Protein 1T5O (pdb70)

B-factor: mean 31.7, std 12.96, range [11.71, 100.0]

Sequence (1360 aa):
SLRSIFWDDGLKLIDQTKLPEKLEVIECRNVEELADAIKKLAVRGAPALEAAGAYGIALAAREREFADVDELKEHLKKAADFLASTRPTAVNLFVGIERALNAALKGESVEEVKELALREAEKLAEEDVERNRKMGEYGAELLEDGDVVLTYCNAGRLATVDWGTALGVVRSAVEQGKEIRVIACETRPLNQGSRLTCWELMEDGIDVTLITDSMVGIVMQKGMVDKVIVGADRIVRDAVFNKIGTYTVSVVAKHHNIPFYVAAPKATFDWERTAKDVVIEERPREELIFCGKRQIAPLNVKVYNPAFDPTPLENVTALITEYGVIYPPYEVNVPKVLKFSLRSIFWDDGLKLIDQTKLPEKLEVIECRNVEELADAIKKLAVRGAPALEAAGAYGIALAAREREFADVDELKEHLKKAADFLASTRPTAVNLFVGIERALNAALKGESVEEVKELALREAEKLAEEDVERNRKMGEYGAELLEDGDVVLTYCNAGRLATVDWGTALGVVRSAVEQGKEIRVIACETRPLNQGSRLTCWELMEDGIDVTLITDSMVGIVMQKGMVDKVIVGADRIVRDAVFNKIGTYTVSVVAKHHNIPFYVAAPKATFDWERTAKDVVIEERPREELIFCGKRQIAPLNVKVYNPAFDPTPLENVTALITEYGVIYPPYEVNVPKVLKFSLRSIFWDDGLKLIDQTKLPEKLEVIECRNVEELADAIKKLAVRGAPALEAAGAYGIALAAREREFADVDELKEHLKKAADFLASTRPTAVNLFVGIERALNAALKGESVEEVKELALREAEKLAEEDVERNRKMGEYGAELLEDGDVVLTYCNAGRLATVDWGTALGVVRSAVEQGKEIRVIACETRPLNQGSRLTCWELMEDGIDVTLITDSMVGIVMQKGMVDKVIVGADRIVRDAVFNKIGTYTVSVVAKHHNIPFYVAAPKATFDWERTAKDVVIEERPREELIFCGKRQIAPLNVKVYNPAFDPTPLENVTALITEYGVIYPPYEVNVPKVLKFSLRSIFWDDGLKLIDQTKLPEKLEVIECRNVEELADAIKKLAVRGAPALEAAGAYGIALAAREREFADVDELKEHLKKAADFLASTRPTAVNLFVGIERALNAALKGESVEEVKELALREAEKLAEEDVERNRKMGEYGAELLEDGDVVLTYCNAGRLATVDWGTALGVVRSAVEQGKEIRVIACETRPLNQGSRLTCWELMEDGIDVTLITDSMVGIVMQKGMVDKVIVGADRIVRDAVFNKIGTYTVSVVAKHHNIPFYVAAPKATFDWERTAKDVVIEERPREELIFCGKRQIAPLNVKVYNPAFDPTPLENVTALITEYGVIYPPYEVNVPKVLKF

InterPro domains:
  IPR000649 Initiation factor 2B-related [PF01008] (42-327)
  IPR005251 Methylthioribose-1-phosphate isomerase [MF_01678] (1-336)
  IPR005251 Methylthioribose-1-phosphate isomerase [TIGR00512] (5-326)
  IPR011559 Initiation factor 2B alpha/beta/delta [TIGR00524] (27-327)
  IPR027363 Methylthioribose-1-phosphate isomerase, N-terminal [G3DSA:1.20.120.420] (1-140)
  IPR037171 NagB/RpiA transferase-like [SSF100950] (5-331)
  IPR042529 Initiation factor 2B-like, C-terminal [G3DSA:3.40.50.10470] (141-339)

Foldseek 3Di:
DAFQWDDDPAIKGFQLVCFDVDTDIDGDQALVSLLVSVVVPRAAALQSLLLSLLSNLLNQLVSDDDPDDVVSLVSLVVSLVVSCVSDVPNPSNNNSNVQLSVQLNPDDGSVSSNVRSRVSSNVSLVVQAVFQLLLLLQLLVVDAAPAEEEEEAAQASRNHRHCGFQNVVVVNNVVVVRQYAYEYALQPLVRNRPGPVVRVCVVVPHHYHYDHLVCLQVCLVVVVHQAYEYEAQAAELFWTKDFASLQVSLVSCVVSVHAYEYTYAPVRYPHVDDPVVDDWDFDDPVSVQADPNRGDDDPPDDDGGTGIDIHTCVSHQWYRYSLHIFGPPCVPTVCVSSVD/DAFQWDDDPATKGWQLVCFPVDTDIDGDQALVSLLVSVLVPRAAALQSLLLSLLVNLLNQLVNDDDPFPVVSLVSLVVSLVVSCVSPVVNVSNNNSNVQLSVQLVVAPTSVSSSVRSVVSSVVSLVVQVLFQLLLLQQLLVVDAAPAEEEEEQDQASRNHRHCGWQNVVVVNNVVVVGQYAYEFALQPLVRSGPGPVVRVCVVVVHHYHYDHLVCLQVCLVVPVHQAYEYEAQAAELWWTKDFASLQVNLVNCVVSVHAYEYTYEPVRYDHVDDPVVDDWDFDDPVSVQDDPNHGDDPPPDDDGGTGIDIHTCVSHQWYRTSLHIFGPPCVPGVCVSNVD/DAFQWDADPATKGWQLVCFDVDTDIDGDQALVSLLVSVLVPRAAALQSLLLSLLSSLLSQLPSDDDPFPVVSLVSSVVSLVVSCVSPVPSVSNNNSNVQLSVQLVVAPGSVSSNVSSVVSSVVSLVVQVLFLLLLLQQLLVVDAAPFEEEEEADQASNNHRHLGWQNVVVVNNVVVVGQYAYEYALAPLVRNRPGPVVRVCVVVVHHYHYDHLVCLQVCLVVVVHQAYEYEAQAAEPWWGKDFASLQVSLVSCVVSVHAHEYTYELVRYDHVDDPVPDDFDFDDPVSVQDDPNHGPHPPPDDDGGTGIDIHTCVSHQWYRGSLHIFGPPCVPGVCVSSVD/DAFQWDDDVATWHFQLVCFPVDTDIDGDQALVVLLVSVLVVRAAALQSLLLSLLVSLLSQLVRDDDPDDVVSLVSSVVSNVVSCVSPVPNPSNNNSNVQLSVQLNVAPDSVSSSVRSRVSSVVSLVVQVLFQLLLLLQLLVVDAAPAEEEEEQDQASRNHRGCGWQNVVVVNNVVVVGQYAYEFALQPLVRNRPGPVVRVCVVVVHHYHYDHLVCLQVCLVVPVHQAYEYEAQAAELFWGKDFASLQVSLVNCVVSVHAYEYTYEPVRYPHVDDPVVDDFDFDDPVSVQDDPNDGDDPPPDDDGGTGIDIHTCVSHQWYRGSLHIFGPPCVPGVCVSSVD

CATH classification: 1.20.120.420 (+1 more: 3.40.50.10470)

Structure (mmCIF, N/CA/C/O backbone):
data_1T5O
#
_entry.id   1T5O
#
_cell.length_a   105.575
_cell.length_b   110.202
_cell.length_c   141.498
_cell.angle_alpha   90.00
_cell.angle_beta   90.00
_cell.angle_gamma   90.00
#
_symmetry.space_group_name_H-M   'P 21 21 21'
#
loop_
_entity.id
_entity.type
_entity.pdbx_description
1 polymer 'Translation initiation factor eIF2B, subunit delta'
2 water water
#
loop_
_atom_site.group_PDB
_atom_site.id
_atom_site.type_symbol
_atom_site.label_atom_id
_atom_site.label_alt_id
_atom_site.label_comp_id
_atom_site.label_asym_id
_atom_site.label_entity_id
_atom_site.label_seq_id
_atom_site.pdbx_PDB_ins_code
_atom_site.Cartn_x
_atom_site.Cartn_y
_atom_site.Cartn_z
_atom_site.occupancy
_atom_site.B_iso_or_equiv
_atom_site.auth_seq_id
_atom_site.auth_comp_id
_atom_site.auth_asym_id
_atom_site.auth_atom_id
_atom_site.pdbx_PDB_model_num
ATOM 1 N N . SER A 1 2 ? -4.188 38.341 1.641 1.00 40.79 2 SER A N 1
ATOM 2 C CA . SER A 1 2 ? -4.864 39.048 2.775 1.00 39.53 2 SER A CA 1
ATOM 3 C C . SER A 1 2 ? -5.609 40.307 2.308 1.00 39.19 2 SER A C 1
ATOM 4 O O . SER A 1 2 ? -5.461 40.757 1.174 1.00 39.69 2 SER A O 1
ATOM 7 N N . LEU A 1 3 ? -6.418 40.859 3.200 1.00 37.42 3 LEU A N 1
ATOM 8 C CA . LEU A 1 3 ? -7.202 42.046 2.915 1.00 36.79 3 LEU A CA 1
ATOM 9 C C . LEU A 1 3 ? -6.461 43.358 3.243 1.00 35.55 3 LEU A C 1
ATOM 10 O O . LEU A 1 3 ? -5.590 43.379 4.104 1.00 33.99 3 LEU A O 1
ATOM 15 N N . ARG A 1 4 ? -6.797 44.440 2.542 1.00 32.74 4 ARG A N 1
ATOM 16 C CA . ARG A 1 4 ? -6.204 45.738 2.857 1.00 32.22 4 ARG A CA 1
ATOM 17 C C . ARG A 1 4 ? -7.050 46.147 4.068 1.00 30.70 4 ARG A C 1
ATOM 18 O O . ARG A 1 4 ? -8.172 45.664 4.218 1.00 29.92 4 ARG A O 1
ATOM 26 N N . SER A 1 5 ? -6.538 47.026 4.919 1.00 28.85 5 SER A N 1
ATOM 27 C CA . SER A 1 5 ? -7.283 47.405 6.128 1.00 29.23 5 SER A CA 1
ATOM 28 C C . SER A 1 5 ? -8.522 48.255 5.840 1.00 27.91 5 SER A C 1
ATOM 29 O O . SER A 1 5 ? -9.448 48.314 6.645 1.00 25.60 5 SER A O 1
ATOM 32 N N . ILE A 1 6 ? -8.516 48.928 4.694 1.00 29.24 6 ILE A N 1
ATOM 33 C CA . ILE A 1 6 ? -9.635 49.763 4.272 1.00 29.44 6 ILE A CA 1
ATOM 34 C C . ILE A 1 6 ? -9.531 49.824 2.748 1.00 32.16 6 ILE A C 1
ATOM 35 O O . ILE A 1 6 ? -8.435 50.024 2.198 1.00 30.76 6 ILE A O 1
ATOM 40 N N . PHE A 1 7 ? -10.658 49.615 2.064 1.00 31.77 7 PHE A N 1
ATOM 41 C CA . PHE A 1 7 ? -10.659 49.616 0.606 1.00 33.10 7 PHE A CA 1
ATOM 42 C C . PHE A 1 7 ? -12.046 49.869 -0.009 1.00 33.81 7 PHE A C 1
ATOM 43 O O . PHE A 1 7 ? -13.047 50.003 0.693 1.00 32.79 7 PHE A O 1
ATOM 51 N N . TRP A 1 8 ? -12.092 49.941 -1.333 1.00 35.46 8 TRP A N 1
ATOM 52 C CA . TRP A 1 8 ? -13.355 50.156 -2.027 1.00 37.82 8 TRP A CA 1
ATOM 53 C C . TRP A 1 8 ? -13.695 48.918 -2.841 1.00 38.99 8 TRP A C 1
ATOM 54 O O . TRP A 1 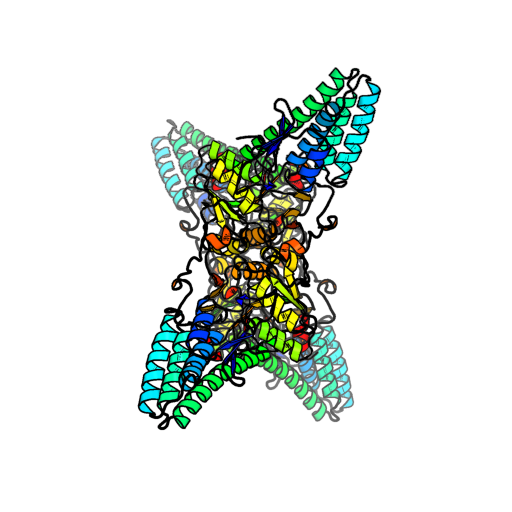8 ? -12.895 48.443 -3.643 1.00 39.25 8 TRP A O 1
ATOM 65 N N . ASP A 1 9 ? -14.882 48.392 -2.605 1.00 41.97 9 ASP A N 1
ATOM 66 C CA . ASP A 1 9 ? -15.366 47.201 -3.288 1.00 45.42 9 ASP A CA 1
ATOM 67 C C . ASP A 1 9 ? -16.869 47.363 -3.206 1.00 45.84 9 ASP A C 1
ATOM 68 O O . ASP A 1 9 ? -17.512 46.842 -2.289 1.00 45.25 9 ASP A O 1
ATOM 73 N N . ASP A 1 10 ? -17.416 48.104 -4.162 1.00 46.48 10 ASP A N 1
ATOM 74 C CA . ASP A 1 10 ? -18.845 48.396 -4.188 1.00 47.36 10 ASP A CA 1
ATOM 75 C C . ASP A 1 10 ? -19.172 49.079 -2.871 1.00 46.46 10 ASP A C 1
ATOM 76 O O . ASP A 1 10 ? -20.120 48.714 -2.179 1.00 47.08 10 ASP A O 1
ATOM 81 N N . GLY A 1 11 ? -18.358 50.071 -2.521 1.00 45.25 11 GLY A N 1
ATOM 82 C CA . GLY A 1 11 ? -18.571 50.786 -1.284 1.00 43.04 11 GLY A CA 1
ATOM 83 C C . GLY A 1 11 ? -17.357 50.695 -0.389 1.00 41.76 11 GLY A C 1
ATOM 84 O O . GLY A 1 11 ? -16.490 49.839 -0.591 1.00 39.81 11 GLY A O 1
ATOM 85 N N . LEU A 1 12 ? -17.309 51.578 0.606 1.00 39.72 12 LEU A N 1
ATOM 86 C CA . LEU A 1 12 ? -16.197 51.630 1.548 1.00 39.97 12 LEU A CA 1
ATOM 87 C C . LEU A 1 12 ? -16.192 50.446 2.510 1.00 38.31 12 LEU A C 1
ATOM 88 O O . LEU A 1 12 ? -17.125 50.275 3.298 1.00 38.28 12 LEU A O 1
ATOM 93 N N . LYS A 1 13 ? -15.141 49.641 2.455 1.00 37.41 13 LYS A N 1
ATOM 94 C CA . LYS A 1 13 ? -15.025 48.490 3.349 1.00 38.31 13 LYS A CA 1
ATOM 95 C C . LYS A 1 13 ? -13.811 48.673 4.268 1.00 37.78 13 LYS A C 1
ATOM 96 O O . LYS A 1 13 ? -12.773 49.178 3.824 1.00 36.13 13 LYS A O 1
ATOM 102 N N . LEU A 1 14 ? -13.952 48.273 5.537 1.00 37.43 14 LEU A N 1
ATOM 103 C CA . LEU A 1 14 ? -12.868 48.357 6.531 1.00 38.31 14 LEU A CA 1
ATOM 104 C C . LEU A 1 14 ? -12.824 47.091 7.368 1.00 36.98 14 LEU A C 1
ATOM 105 O O . LEU A 1 14 ? -13.861 46.489 7.660 1.00 36.82 14 LEU A O 1
ATOM 110 N N . ILE A 1 15 ? -11.624 46.711 7.784 1.00 34.65 15 ILE A N 1
ATOM 111 C CA . ILE A 1 15 ? -11.470 45.574 8.673 1.00 33.55 15 ILE A CA 1
ATOM 112 C C . ILE A 1 15 ? -11.862 46.199 10.013 1.00 32.44 15 ILE A C 1
ATOM 113 O O . ILE A 1 15 ? -11.334 47.251 10.385 1.00 31.79 15 ILE A O 1
ATOM 118 N N . ASP A 1 16 ? -12.780 45.570 10.735 1.00 33.44 16 ASP A N 1
ATOM 119 C CA . ASP A 1 16 ? -13.223 46.109 12.029 1.00 33.58 16 ASP A CA 1
ATOM 120 C C . ASP A 1 16 ? -12.214 45.697 13.109 1.00 32.73 16 ASP A C 1
ATOM 121 O O . ASP A 1 16 ? -12.370 44.659 13.753 1.00 31.58 16 ASP A O 1
ATOM 126 N N . GLN A 1 17 ? -11.198 46.527 13.323 1.00 31.04 17 GLN A N 1
ATOM 127 C CA . GLN A 1 17 ? -10.158 46.213 14.295 1.00 30.80 17 GLN A CA 1
ATOM 128 C C . GLN A 1 17 ? -10.633 46.039 15.731 1.00 28.93 17 GLN A C 1
ATOM 129 O O . GLN A 1 17 ? -10.015 45.318 16.498 1.00 29.60 17 GLN A O 1
ATOM 135 N N . THR A 1 18 ? -11.740 46.664 16.094 1.00 30.75 18 THR A N 1
ATOM 136 C CA . THR A 1 18 ? -12.256 46.506 17.448 1.00 30.89 18 THR A CA 1
ATOM 137 C C . THR A 1 18 ? -12.671 45.048 17.708 1.00 31.54 18 THR A C 1
ATOM 138 O O . THR A 1 18 ? -12.838 44.648 18.855 1.00 29.99 18 THR A O 1
ATOM 142 N N . LYS A 1 19 ? -12.814 44.259 16.644 1.00 31.88 19 LYS A N 1
ATOM 143 C CA . LYS A 1 19 ? -13.219 42.855 16.754 1.00 32.36 19 LYS A CA 1
ATOM 144 C C . LYS A 1 19 ? -12.042 41.910 16.926 1.00 30.91 19 LYS A C 1
ATOM 145 O O . LYS A 1 19 ? -12.202 40.740 17.306 1.00 28.41 19 LYS A O 1
ATOM 151 N N . LEU A 1 20 ? -10.856 42.411 16.613 1.00 29.26 20 LEU A N 1
ATOM 152 C CA . LEU A 1 20 ? -9.630 41.626 16.734 1.00 28.29 20 LEU A CA 1
ATOM 153 C C . LEU A 1 20 ? -9.280 41.496 18.205 1.00 26.67 20 LEU A C 1
ATOM 154 O O . LEU A 1 20 ? -9.625 42.365 18.994 1.00 26.75 20 LEU A O 1
ATOM 159 N N . PRO A 1 21 ? -8.557 40.429 18.588 1.00 26.55 21 PRO A N 1
ATOM 160 C CA . PRO A 1 21 ? -8.053 39.342 17.738 1.00 27.58 21 PRO A CA 1
ATOM 161 C C . PRO A 1 21 ? -9.010 38.150 17.547 1.00 29.78 21 PRO A C 1
ATOM 162 O O . PRO A 1 21 ? -8.743 37.249 16.747 1.00 28.59 21 PRO A O 1
ATOM 166 N N . GLU A 1 22 ? -10.111 38.144 18.287 1.00 33.11 22 GLU A N 1
ATOM 167 C CA . GLU A 1 22 ? -11.066 37.042 18.222 1.00 37.08 22 GLU A CA 1
ATOM 168 C C . GLU A 1 22 ? -11.725 36.798 16.872 1.00 37.24 22 GLU A C 1
ATOM 169 O O . GLU A 1 22 ? -11.926 35.648 16.483 1.00 37.09 22 GLU A O 1
ATOM 175 N N . LYS A 1 23 ? -12.062 37.864 16.154 1.00 37.57 23 LYS A N 1
ATOM 176 C CA . LYS A 1 23 ? -12.715 37.690 14.864 1.00 38.23 23 LYS A CA 1
ATOM 177 C C . LYS A 1 23 ? -12.289 38.693 13.818 1.00 37.86 23 LYS A C 1
ATOM 178 O O . LYS A 1 23 ? -12.075 39.871 14.117 1.00 37.92 23 LYS A O 1
ATOM 184 N N . LEU A 1 24 ? -12.156 38.216 12.587 1.00 37.80 24 LEU A N 1
ATOM 185 C CA . LEU A 1 24 ? -11.826 39.084 11.463 1.00 37.59 24 LEU A CA 1
ATOM 186 C C . LEU A 1 24 ? -13.187 39.413 10.865 1.00 38.92 24 LEU A C 1
ATOM 187 O O . LEU A 1 24 ? -13.883 38.525 10.366 1.00 38.52 24 LEU A O 1
ATOM 192 N N . GLU A 1 25 ? -13.571 40.682 10.953 1.00 40.26 25 GLU A N 1
ATOM 193 C CA . GLU A 1 25 ? -14.843 41.153 10.448 1.00 41.83 25 GLU A CA 1
ATOM 194 C C . GLU A 1 25 ? -14.678 42.349 9.530 1.00 42.26 25 GLU A C 1
ATOM 195 O O . GLU A 1 25 ? -14.074 43.350 9.920 1.00 42.03 25 GLU A O 1
ATOM 201 N N . VAL A 1 26 ? -15.227 42.256 8.321 1.00 40.81 26 VAL A N 1
ATOM 202 C CA . VAL A 1 26 ? -15.163 43.370 7.391 1.00 41.16 26 VAL A CA 1
ATOM 203 C C . VAL A 1 26 ? -16.491 44.119 7.484 1.00 42.66 26 VAL A C 1
ATOM 204 O O . VAL A 1 26 ? -17.561 43.529 7.297 1.00 43.09 26 VAL A O 1
ATOM 208 N N . ILE A 1 27 ? -16.439 45.406 7.802 1.00 42.47 27 ILE A N 1
ATOM 209 C CA . ILE A 1 27 ? -17.669 46.175 7.871 1.00 44.54 27 ILE A CA 1
ATOM 210 C C . ILE A 1 27 ? -17.792 47.120 6.678 1.00 45.97 27 ILE A C 1
ATOM 211 O O . ILE A 1 27 ? -16.815 47.432 5.984 1.00 44.76 27 ILE A O 1
ATOM 216 N N . GLU A 1 28 ? -19.019 47.557 6.450 1.00 47.69 28 GLU A N 1
ATOM 217 C CA . GLU A 1 28 ? -19.341 48.450 5.352 1.00 50.17 28 GLU A CA 1
ATOM 218 C C . GLU A 1 28 ? -19.786 49.812 5.865 1.00 50.44 28 GLU A C 1
ATOM 219 O O . GLU A 1 28 ? -20.660 49.905 6.728 1.00 49.97 28 GLU A O 1
ATOM 225 N N . CYS A 1 29 ? -19.157 50.866 5.361 1.00 51.11 29 CYS A N 1
ATOM 226 C CA . CYS A 1 29 ? -19.558 52.211 5.729 1.00 52.68 29 CYS A CA 1
ATOM 227 C C . CYS A 1 29 ? -20.358 52.684 4.531 1.00 53.79 29 CYS A C 1
ATOM 228 O O . CYS A 1 29 ? -19.818 52.826 3.435 1.00 53.86 29 CYS A O 1
ATOM 231 N N . ARG A 1 30 ? -21.654 52.897 4.727 1.00 55.63 30 ARG A N 1
ATOM 232 C CA . ARG A 1 30 ? -22.506 53.355 3.638 1.00 56.27 30 ARG A CA 1
ATOM 233 C C . ARG A 1 30 ? -22.821 54.839 3.774 1.00 55.47 30 ARG A C 1
ATOM 234 O O . ARG A 1 30 ? -23.468 55.418 2.903 1.00 55.65 30 ARG A O 1
ATOM 242 N N . ASN A 1 31 ? -22.346 55.457 4.855 1.00 54.08 31 ASN A N 1
ATOM 243 C CA . ASN A 1 31 ? -22.545 56.890 5.055 1.00 53.86 31 ASN A CA 1
ATOM 244 C C . ASN A 1 31 ? -21.456 57.559 5.894 1.00 54.07 31 ASN A C 1
ATOM 245 O O . ASN A 1 31 ? -20.672 56.896 6.577 1.00 52.19 31 ASN A O 1
ATOM 250 N N . VAL A 1 32 ? -21.433 58.885 5.825 1.00 54.81 32 VAL A N 1
ATOM 251 C CA . VAL A 1 32 ? -20.471 59.720 6.538 1.00 56.36 32 VAL A CA 1
ATOM 252 C C . VAL A 1 32 ? -20.350 59.389 8.015 1.00 55.60 32 VAL A C 1
ATOM 253 O O . VAL A 1 32 ? -19.252 59.191 8.531 1.00 55.33 32 VAL A O 1
ATOM 257 N N . GLU A 1 33 ? -21.492 59.373 8.694 1.00 54.47 33 GLU A N 1
ATOM 258 C CA . GLU A 1 33 ? -21.538 59.110 10.122 1.00 53.76 33 GLU A CA 1
ATOM 259 C C . GLU A 1 33 ? -20.926 57.773 10.521 1.00 52.13 33 GLU A C 1
ATOM 260 O O . GLU A 1 33 ? -20.230 57.691 11.535 1.00 51.72 33 GLU A O 1
ATOM 266 N N . GLU A 1 34 ? -21.170 56.735 9.728 1.00 50.69 34 GLU A N 1
ATOM 267 C CA . GLU A 1 34 ? -20.627 55.419 10.039 1.00 50.23 34 GLU A CA 1
ATOM 268 C C . GLU A 1 34 ? -19.103 55.415 10.035 1.00 48.67 34 GLU A C 1
ATOM 269 O O . GLU A 1 34 ? -18.464 54.873 10.941 1.00 47.88 34 GLU A O 1
ATOM 275 N N . LEU A 1 35 ? -18.524 56.021 9.009 1.00 46.60 35 LEU A N 1
ATOM 276 C CA . LEU A 1 35 ? -17.083 56.095 8.899 1.00 44.65 35 LEU A CA 1
ATOM 277 C C . LEU A 1 35 ? -16.572 56.878 10.094 1.00 44.85 35 LEU A C 1
ATOM 278 O O . LEU A 1 35 ? -15.628 56.465 10.771 1.00 43.18 35 LEU A O 1
ATOM 283 N N . ALA A 1 36 ? -17.207 58.016 10.358 1.00 45.35 36 ALA A N 1
ATOM 284 C CA . ALA A 1 36 ? -16.796 58.847 11.477 1.00 45.74 36 ALA A CA 1
ATOM 285 C C . ALA A 1 36 ? -16.792 58.059 12.786 1.00 46.13 36 ALA A C 1
ATOM 286 O O . ALA A 1 36 ? -15.859 58.180 13.581 1.00 46.39 36 ALA A O 1
ATOM 288 N N . ASP A 1 37 ? -17.804 57.237 13.028 1.00 46.00 37 ASP A N 1
ATOM 289 C CA . ASP A 1 37 ? -17.777 56.518 14.288 1.00 47.84 37 ASP A CA 1
ATOM 290 C C . ASP A 1 37 ? -16.748 55.412 14.245 1.00 46.07 37 ASP A C 1
ATOM 291 O O . ASP A 1 37 ? -16.174 55.059 15.277 1.00 46.58 37 ASP A O 1
ATOM 296 N N . ALA A 1 38 ? -16.503 54.871 13.054 1.00 43.31 38 ALA A N 1
ATOM 297 C CA . ALA A 1 38 ? -15.515 53.810 12.912 1.00 41.97 38 ALA A CA 1
ATOM 298 C C . ALA A 1 38 ? -14.169 54.411 13.307 1.00 42.35 38 ALA A C 1
ATOM 299 O O . ALA A 1 38 ? -13.366 53.782 13.993 1.00 42.15 38 ALA A O 1
ATOM 301 N N . ILE A 1 39 ? -13.950 55.647 12.872 1.00 41.70 39 ILE A N 1
ATOM 302 C CA . ILE A 1 39 ? -12.731 56.370 13.184 1.00 43.11 39 ILE A CA 1
ATOM 303 C C . ILE A 1 39 ? -12.636 56.594 14.697 1.00 43.55 39 ILE A C 1
ATOM 304 O O . ILE A 1 39 ? -11.579 56.391 15.300 1.00 43.06 39 ILE A O 1
ATOM 309 N N . LYS A 1 40 ? -13.749 57.012 15.299 1.00 45.00 40 LYS A N 1
ATOM 310 C CA . LYS A 1 40 ? -13.802 57.267 16.739 1.00 46.52 40 LYS A CA 1
ATOM 311 C C . LYS A 1 40 ? -13.554 56.018 17.566 1.00 45.67 40 LYS A C 1
ATOM 312 O O . LYS A 1 40 ? -12.844 56.081 18.565 1.00 47.17 40 LYS A O 1
ATOM 318 N N . LYS A 1 41 ? -14.145 54.893 17.165 1.00 45.24 41 LYS A N 1
ATOM 319 C CA . LYS A 1 41 ? -13.987 53.629 17.900 1.00 44.77 41 LYS A CA 1
ATOM 320 C C . LYS A 1 41 ? -12.640 52.979 17.639 1.00 43.66 41 LYS A C 1
ATOM 321 O O . LYS A 1 41 ? -12.355 51.905 18.175 1.00 42.42 41 LYS A O 1
ATOM 327 N N . LEU A 1 42 ? -11.832 53.601 16.789 1.00 42.04 42 LEU A N 1
ATOM 328 C CA . LEU A 1 42 ? -10.535 53.040 16.419 1.00 41.02 42 LEU A CA 1
ATOM 329 C C . LEU A 1 42 ? -10.724 51.758 15.602 1.00 40.45 42 LEU A C 1
ATOM 330 O O . LEU A 1 42 ? -9.886 50.854 15.645 1.00 43.29 42 LEU A O 1
ATOM 335 N N . ALA A 1 43 ? -11.835 51.652 14.874 1.00 39.04 43 ALA A N 1
ATOM 336 C CA . ALA A 1 43 ? -12.037 50.479 14.026 1.00 36.72 43 ALA A CA 1
ATOM 337 C C . ALA A 1 43 ? -11.035 50.635 12.870 1.00 35.83 43 ALA A C 1
ATOM 338 O O . ALA A 1 43 ? -10.591 49.652 12.281 1.00 35.93 43 ALA A O 1
ATOM 340 N N . VAL A 1 44 ? -10.706 51.887 12.549 1.00 35.03 44 VAL A N 1
ATOM 341 C CA . VAL A 1 44 ? -9.703 52.208 11.534 1.00 35.34 44 VAL A CA 1
ATOM 342 C C . VAL A 1 44 ? -8.694 53.005 12.325 1.00 34.26 44 VAL A C 1
ATOM 343 O O . VAL A 1 44 ? -9.082 53.853 13.125 1.00 34.78 44 VAL A O 1
ATOM 347 N N . ARG A 1 45 ? -7.413 52.769 12.086 1.00 33.76 45 ARG A N 1
ATOM 348 C CA . ARG A 1 45 ? -6.363 53.484 12.811 1.00 33.85 45 ARG A CA 1
ATOM 349 C C . ARG A 1 45 ? -5.073 53.393 12.033 1.00 32.33 45 ARG A C 1
ATOM 350 O O . ARG A 1 45 ? -4.925 52.514 11.177 1.00 33.14 45 ARG A O 1
ATOM 358 N N . GLY A 1 46 ? -4.136 54.279 12.349 1.00 30.71 46 GLY A N 1
ATOM 359 C CA . GLY A 1 46 ? -2.877 54.318 11.631 1.00 30.60 46 GLY A CA 1
ATOM 360 C C . GLY A 1 46 ? -2.981 55.494 10.677 1.00 32.19 46 GLY A C 1
ATOM 361 O O . GLY A 1 46 ? -4.003 55.655 10.004 1.00 30.51 46 GLY A O 1
ATOM 362 N N . ALA A 1 47 ? -1.947 56.329 10.629 1.00 32.77 47 ALA A N 1
ATOM 363 C CA . ALA A 1 47 ? -1.947 57.510 9.764 1.00 33.62 47 ALA A CA 1
ATOM 364 C C . ALA A 1 47 ? -2.425 57.258 8.325 1.00 34.02 47 ALA A C 1
ATOM 365 O O . ALA A 1 47 ? -3.381 57.891 7.868 1.00 33.97 47 ALA A O 1
ATOM 367 N N . PRO A 1 48 ? -1.770 56.342 7.591 1.00 33.16 48 PRO A N 1
ATOM 368 C CA . PRO A 1 48 ? -2.180 56.058 6.209 1.00 33.73 48 PRO A CA 1
ATOM 369 C C . PRO A 1 48 ? -3.620 55.567 6.109 1.00 30.87 48 PRO A C 1
ATOM 370 O O . PRO A 1 48 ? -4.341 55.926 5.190 1.00 32.49 48 PRO A O 1
ATOM 374 N N . ALA A 1 49 ? -4.027 54.734 7.059 1.00 31.56 49 ALA A N 1
ATOM 375 C CA . ALA A 1 49 ? -5.379 54.204 7.069 1.00 30.17 49 ALA A CA 1
ATOM 376 C C . ALA A 1 49 ? -6.354 55.366 7.202 1.00 30.02 49 ALA A C 1
ATOM 377 O O . ALA A 1 49 ? -7.399 55.410 6.535 1.00 29.22 49 ALA A O 1
ATOM 379 N N . LEU A 1 50 ? -5.992 56.330 8.048 1.00 30.23 50 LEU A N 1
ATOM 380 C CA . LEU A 1 50 ? -6.846 57.484 8.276 1.00 30.70 50 LEU A CA 1
ATOM 381 C C . LEU A 1 50 ? -6.843 58.424 7.096 1.00 31.49 50 LEU A C 1
ATOM 382 O O . LEU A 1 50 ? -7.820 59.149 6.872 1.00 30.90 50 LEU A O 1
ATOM 387 N N . GLU A 1 51 ? -5.736 58.442 6.356 1.00 30.67 51 GLU A N 1
ATOM 388 C CA . GLU A 1 51 ? -5.665 59.305 5.194 1.00 32.14 51 GLU A CA 1
ATOM 389 C C . GLU A 1 51 ? -6.608 58.718 4.157 1.00 30.27 51 GLU A C 1
ATOM 390 O O . GLU A 1 51 ? -7.389 59.434 3.533 1.00 29.35 51 GLU A O 1
ATOM 396 N N . ALA A 1 52 ? -6.518 57.402 3.982 1.00 29.66 52 ALA A N 1
ATOM 397 C CA . ALA A 1 52 ? -7.371 56.708 3.033 1.00 31.08 52 ALA A CA 1
ATOM 398 C C . ALA A 1 52 ? -8.834 56.830 3.480 1.00 31.62 52 ALA A C 1
ATOM 399 O O . ALA A 1 52 ? -9.742 56.923 2.645 1.00 32.21 52 ALA A O 1
ATOM 401 N N . ALA A 1 53 ? -9.068 56.840 4.792 1.00 30.74 53 ALA A N 1
ATOM 402 C CA . ALA A 1 53 ? -10.431 56.987 5.302 1.00 32.35 53 ALA A CA 1
ATOM 403 C C . ALA A 1 53 ? -10.974 58.366 4.907 1.00 32.31 53 ALA A C 1
ATOM 404 O O . ALA A 1 53 ? -12.124 58.498 4.469 1.00 32.86 53 ALA A O 1
ATOM 406 N N . GLY A 1 54 ? -10.141 59.393 5.073 1.00 32.20 54 GLY A N 1
ATOM 407 C CA . GLY A 1 54 ? -10.540 60.739 4.708 1.00 31.05 54 GLY A CA 1
ATOM 408 C C . GLY A 1 54 ? -10.919 60.842 3.237 1.00 31.18 54 GLY A C 1
ATOM 409 O O . GLY A 1 54 ? -11.956 61.414 2.904 1.00 30.95 54 GLY A O 1
ATOM 410 N N . ALA A 1 55 ? -10.082 60.287 2.360 1.00 29.82 55 ALA A N 1
ATOM 411 C CA . ALA A 1 55 ? -10.330 60.321 0.913 1.00 30.98 55 ALA A CA 1
ATOM 412 C C . ALA A 1 55 ? -11.533 59.485 0.494 1.00 30.41 55 ALA A C 1
ATOM 413 O O . ALA A 1 55 ? -12.352 59.934 -0.300 1.00 29.56 55 ALA A O 1
ATOM 415 N N . TYR A 1 56 ? -11.635 58.261 1.002 1.00 30.58 56 TYR A N 1
ATOM 416 C CA . TYR A 1 56 ? -12.777 57.426 0.640 1.00 31.42 56 TYR A CA 1
ATOM 417 C C . TYR A 1 56 ? -14.030 58.072 1.209 1.00 34.57 56 TYR A C 1
ATOM 418 O O . TYR A 1 56 ? -15.127 57.879 0.682 1.00 34.03 56 TYR A O 1
ATOM 427 N N . GLY A 1 57 ? -13.852 58.838 2.289 1.00 35.77 57 GLY A N 1
ATOM 428 C CA . GLY A 1 57 ? -14.979 59.511 2.911 1.00 37.97 57 GLY A CA 1
ATOM 429 C C . GLY A 1 57 ? -15.667 60.424 1.912 1.00 39.68 57 GLY A C 1
ATOM 430 O O . GLY A 1 57 ? -16.893 60.433 1.820 1.00 40.66 57 GLY A O 1
ATOM 431 N N . ILE A 1 58 ? -14.864 61.188 1.167 1.00 39.74 58 ILE A N 1
ATOM 432 C CA . ILE A 1 58 ? -15.357 62.120 0.151 1.00 39.42 58 ILE A CA 1
ATOM 433 C C . ILE A 1 58 ? -16.010 61.352 -1.002 1.00 40.07 58 ILE A C 1
ATOM 434 O O . ILE A 1 58 ? -17.038 61.778 -1.526 1.00 40.03 58 ILE A O 1
ATOM 439 N N . ALA A 1 59 ? -15.414 60.226 -1.405 1.00 39.61 59 ALA A N 1
ATOM 440 C CA . ALA A 1 59 ? -15.990 59.419 -2.480 1.00 39.51 59 ALA A CA 1
ATOM 441 C C . ALA A 1 59 ? -17.328 58.884 -1.975 1.00 39.76 59 ALA A C 1
ATOM 442 O O . ALA A 1 59 ? -18.316 58.798 -2.713 1.00 40.17 59 ALA A O 1
ATOM 444 N N . LEU A 1 60 ? -17.353 58.533 -0.698 1.00 39.97 60 LEU A N 1
ATOM 445 C CA . LEU A 1 60 ? -18.562 58.028 -0.077 1.00 40.46 60 LEU A CA 1
ATOM 446 C C . LEU A 1 60 ? -19.617 59.136 -0.025 1.00 40.98 60 LEU A C 1
ATOM 447 O O . LEU A 1 60 ? -20.741 58.960 -0.476 1.00 40.92 60 LEU A O 1
ATOM 452 N N . ALA A 1 61 ? -19.254 60.279 0.529 1.00 42.69 61 ALA A N 1
ATOM 453 C CA . ALA A 1 61 ? -20.193 61.390 0.638 1.00 44.92 61 ALA A CA 1
ATOM 454 C C . ALA A 1 61 ? -20.821 61.771 -0.705 1.00 47.20 61 ALA A C 1
ATOM 455 O O . ALA A 1 61 ? -21.975 62.214 -0.755 1.00 47.28 61 ALA A O 1
ATOM 457 N N . ALA A 1 62 ? -20.062 61.607 -1.787 1.00 48.40 62 ALA A N 1
ATOM 458 C CA . ALA A 1 62 ? -20.542 61.950 -3.122 1.00 50.30 62 ALA A CA 1
ATOM 459 C C . ALA A 1 62 ? -21.419 60.869 -3.734 1.00 51.91 62 ALA A C 1
ATOM 460 O O . ALA A 1 62 ? -22.025 61.082 -4.785 1.00 49.64 62 ALA A O 1
ATOM 462 N N . ARG A 1 63 ? -21.475 59.711 -3.085 1.00 53.89 63 ARG A N 1
ATOM 463 C CA . ARG A 1 63 ? -22.274 58.600 -3.581 1.00 57.62 63 ARG A CA 1
ATOM 464 C C . ARG A 1 63 ? -23.428 58.292 -2.630 1.00 60.75 63 ARG A C 1
ATOM 465 O O . ARG A 1 63 ? -24.410 57.657 -3.017 1.00 61.33 63 ARG A O 1
ATOM 473 N N . GLU A 1 64 ? -23.296 58.756 -1.390 1.00 64.19 64 GLU A N 1
ATOM 474 C CA . GLU A 1 64 ? -24.297 58.557 -0.344 1.00 67.93 64 GLU A CA 1
ATOM 475 C C . GLU A 1 64 ? -25.677 58.372 -0.968 1.00 71.00 64 GLU A C 1
ATOM 476 O O . GLU A 1 64 ? -26.242 57.274 -0.929 1.00 71.48 64 GLU A O 1
ATOM 482 N N . ARG A 1 65 ? -26.207 59.450 -1.542 1.00 73.62 65 ARG A N 1
ATOM 483 C CA . ARG A 1 65 ? -27.498 59.425 -2.228 1.00 76.71 65 ARG A CA 1
ATOM 484 C C . ARG A 1 65 ? -27.289 59.974 -3.636 1.00 77.74 65 ARG A C 1
ATOM 485 O O . ARG A 1 65 ? -26.221 60.505 -3.937 1.00 78.12 65 ARG A O 1
ATOM 493 N N . GLU A 1 66 ? -28.294 59.845 -4.499 1.00 78.71 66 GLU A N 1
ATOM 494 C CA . GLU A 1 66 ? -28.166 60.355 -5.861 1.00 79.21 66 GLU A CA 1
ATOM 495 C C . GLU A 1 66 ? -28.261 61.876 -5.891 1.00 79.25 66 GLU A C 1
ATOM 496 O O . GLU A 1 66 ? -28.738 62.502 -4.940 1.00 78.95 66 GLU A O 1
ATOM 502 N N . PHE A 1 67 ? -27.775 62.462 -6.980 1.00 79.46 67 PHE A N 1
ATOM 503 C CA . PHE A 1 67 ? -27.796 63.907 -7.166 1.00 79.88 67 PHE A CA 1
ATOM 504 C C . PHE A 1 67 ? -28.131 64.225 -8.624 1.00 80.05 67 PHE A C 1
ATOM 505 O O . PHE A 1 67 ? -27.558 63.634 -9.545 1.00 80.91 67 PHE A O 1
ATOM 513 N N . ALA A 1 68 ? -29.056 65.154 -8.836 1.00 79.58 68 ALA A N 1
ATOM 514 C CA . ALA A 1 68 ? -29.419 65.542 -10.194 1.00 78.64 68 ALA A CA 1
ATOM 515 C C . ALA A 1 68 ? -28.539 66.729 -10.619 1.00 77.99 68 ALA A C 1
ATOM 516 O O . ALA A 1 68 ? -28.120 66.820 -11.781 1.00 77.66 68 ALA A O 1
ATOM 518 N N . ASP A 1 69 ? -28.253 67.620 -9.666 1.00 76.69 69 ASP A N 1
ATOM 519 C CA . ASP A 1 69 ? -27.423 68.802 -9.919 1.00 75.21 69 ASP A CA 1
ATOM 520 C C . ASP A 1 69 ? -26.055 68.789 -9.232 1.00 73.52 69 ASP A C 1
ATOM 521 O O . ASP A 1 69 ? -25.943 68.546 -8.031 1.00 72.68 69 ASP A O 1
ATOM 526 N N . VAL A 1 70 ? -25.026 69.093 -10.017 1.00 72.02 70 VAL A N 1
ATOM 527 C CA . VAL A 1 70 ? -23.641 69.107 -9.565 1.00 70.45 70 VAL A CA 1
ATOM 528 C C . VAL A 1 70 ? -23.317 70.062 -8.421 1.00 69.18 70 VAL A C 1
ATOM 529 O O . VAL A 1 70 ? -22.742 69.652 -7.413 1.00 68.83 70 VAL A O 1
ATOM 533 N N . ASP A 1 71 ? -23.673 71.332 -8.567 1.00 67.47 71 ASP A N 1
ATOM 534 C CA . ASP A 1 71 ? -23.372 72.306 -7.523 1.00 65.74 71 ASP A CA 1
ATOM 535 C C . ASP A 1 71 ? -23.922 71.934 -6.159 1.00 64.07 71 ASP A C 1
ATOM 536 O O . ASP A 1 71 ? -23.383 72.341 -5.130 1.00 62.69 71 ASP A O 1
ATOM 541 N N . GLU A 1 72 ? -24.999 71.157 -6.151 1.00 63.01 72 GLU A N 1
ATOM 542 C CA . GLU A 1 72 ? -25.599 70.719 -4.899 1.00 61.75 72 GLU A CA 1
ATOM 543 C C . GLU A 1 72 ? -24.675 69.640 -4.343 1.00 59.44 72 GLU A C 1
ATOM 544 O O . GLU A 1 72 ? -24.393 69.591 -3.141 1.00 58.05 72 GLU A O 1
ATOM 550 N N . LEU A 1 73 ? -24.202 68.784 -5.242 1.00 57.50 73 LEU A N 1
ATOM 551 C CA . LEU A 1 73 ? -23.284 67.714 -4.884 1.00 55.86 73 LEU A CA 1
ATOM 552 C C . LEU A 1 73 ? -22.047 68.333 -4.244 1.00 55.06 73 LEU A C 1
ATOM 553 O O . LEU A 1 73 ? -21.689 67.985 -3.118 1.00 54.16 73 LEU A O 1
ATOM 558 N N . LYS A 1 74 ? -21.412 69.259 -4.963 1.00 53.69 74 LYS A N 1
ATOM 559 C CA . LYS A 1 74 ? -20.216 69.940 -4.473 1.00 53.98 74 LYS A CA 1
ATOM 560 C C . LYS A 1 74 ? -20.408 70.581 -3.088 1.00 54.00 74 LYS A C 1
ATOM 561 O O . LYS A 1 74 ? -19.562 70.435 -2.195 1.00 52.58 74 LYS A O 1
ATOM 567 N N . GLU A 1 75 ? -21.511 71.304 -2.922 1.00 53.55 75 GLU A N 1
ATOM 568 C CA . GLU A 1 75 ? -21.803 71.951 -1.653 1.00 54.61 75 GLU A CA 1
ATOM 569 C C . GLU A 1 75 ? -21.813 70.886 -0.552 1.00 53.84 75 GLU A C 1
ATOM 570 O O . GLU A 1 75 ? -21.247 71.081 0.528 1.00 53.21 75 GLU A O 1
ATOM 576 N N . HIS A 1 76 ? -22.456 69.754 -0.840 1.00 53.25 76 HIS A N 1
ATOM 577 C CA . HIS A 1 76 ? -22.539 68.639 0.102 1.00 51.67 76 HIS A CA 1
ATOM 578 C C . HIS A 1 76 ? -21.139 68.117 0.462 1.00 50.17 76 HIS A C 1
ATOM 579 O O . HIS A 1 76 ? -20.852 67.831 1.626 1.00 48.82 76 HIS A O 1
ATOM 586 N N . LEU A 1 77 ? -20.269 67.996 -0.536 1.00 48.39 77 LEU A N 1
ATOM 587 C CA . LEU A 1 77 ? -18.922 67.503 -0.279 1.00 48.27 77 LEU A CA 1
ATOM 588 C C . LEU A 1 77 ? -18.153 68.406 0.689 1.00 48.37 77 LEU A C 1
ATOM 589 O O . LEU A 1 77 ? -17.459 67.917 1.586 1.00 48.02 77 LEU A O 1
ATOM 594 N N . LYS A 1 78 ? -18.275 69.720 0.520 1.00 48.43 78 LYS A N 1
ATOM 595 C CA . LYS A 1 78 ? -17.570 70.644 1.399 1.00 48.60 78 LYS A CA 1
ATOM 596 C C . LYS A 1 78 ? -18.066 70.461 2.836 1.00 48.61 78 LYS A C 1
ATOM 597 O O . LYS A 1 78 ? -17.299 70.558 3.800 1.00 48.13 78 LYS A O 1
ATOM 603 N N . LYS A 1 79 ? -19.355 70.171 2.967 1.00 49.08 79 LYS A N 1
ATOM 604 C CA . LYS A 1 79 ? -19.958 69.962 4.274 1.00 49.45 79 LYS A CA 1
ATOM 605 C C . LYS A 1 79 ? -19.449 68.651 4.877 1.00 48.29 79 LYS A C 1
ATOM 606 O O . LYS A 1 79 ? -19.057 68.607 6.048 1.00 47.26 79 LYS A O 1
ATOM 612 N N . ALA A 1 80 ? -19.453 67.591 4.070 1.00 46.95 80 ALA A N 1
ATOM 613 C CA . ALA A 1 80 ? -18.987 66.282 4.515 1.00 46.80 80 ALA A CA 1
ATOM 614 C C . ALA A 1 80 ? -17.505 66.349 4.902 1.00 46.59 80 ALA A C 1
ATOM 615 O O . ALA A 1 80 ? -17.096 65.765 5.908 1.00 45.92 80 ALA A O 1
ATOM 617 N N . ALA A 1 81 ? -16.714 67.067 4.103 1.00 46.32 81 ALA A N 1
ATOM 618 C CA . ALA A 1 81 ? -15.287 67.233 4.360 1.00 45.97 81 ALA A CA 1
ATOM 619 C C . ALA A 1 81 ? -15.109 67.879 5.729 1.00 46.97 81 ALA A C 1
ATOM 620 O O . ALA A 1 81 ? -14.263 67.462 6.517 1.00 46.74 81 ALA A O 1
ATOM 622 N N . ASP A 1 82 ? -15.911 68.911 5.991 1.00 48.43 82 ASP A N 1
ATOM 623 C CA . ASP A 1 82 ? -15.899 69.649 7.258 1.00 49.53 82 ASP A CA 1
ATOM 624 C C . ASP A 1 82 ? -16.293 68.737 8.415 1.00 49.03 82 ASP A C 1
ATOM 625 O O . ASP A 1 82 ? -15.662 68.734 9.476 1.00 48.17 82 ASP A O 1
ATOM 630 N N . PHE A 1 83 ? -17.353 67.966 8.201 1.00 47.95 83 PHE A N 1
ATOM 631 C CA . PHE A 1 83 ? -17.826 67.054 9.222 1.00 47.40 83 PHE A CA 1
ATOM 632 C C . PHE A 1 83 ? -16.813 65.963 9.555 1.00 47.31 83 PHE A C 1
ATOM 633 O O . PHE A 1 83 ? -16.561 65.688 10.731 1.00 46.41 83 PHE A O 1
ATOM 641 N N . LEU A 1 84 ? -16.237 65.334 8.530 1.00 46.85 84 LEU A N 1
ATOM 642 C CA . LEU A 1 84 ? -15.278 64.261 8.776 1.00 46.99 84 LEU A CA 1
ATOM 643 C C . LEU A 1 84 ? -13.990 64.731 9.424 1.00 46.13 84 LEU A C 1
ATOM 644 O O . LEU A 1 84 ? -13.475 64.067 10.321 1.00 46.45 84 LEU A O 1
ATOM 649 N N . ALA A 1 85 ? -13.466 65.870 8.984 1.00 45.90 85 ALA A N 1
ATOM 650 C CA . ALA A 1 85 ? -12.231 66.382 9.559 1.00 46.45 85 ALA A CA 1
ATOM 651 C C . ALA A 1 85 ? -12.432 66.747 11.035 1.00 47.20 85 ALA A C 1
ATOM 652 O O . ALA A 1 85 ? -11.509 66.625 11.846 1.00 45.87 85 ALA A O 1
ATOM 654 N N . SER A 1 86 ? -13.647 67.172 11.376 1.00 49.34 86 SER A N 1
ATOM 655 C CA . SER A 1 86 ? -13.967 67.543 12.747 1.00 51.34 86 SER A CA 1
ATOM 656 C C . SER A 1 86 ? -13.927 66.337 13.698 1.00 53.23 86 SER A C 1
ATOM 657 O O . SER A 1 86 ? -13.890 66.508 14.918 1.00 54.34 86 SER A O 1
ATOM 660 N N . THR A 1 87 ? -13.923 65.122 13.155 1.00 54.11 87 THR A N 1
ATOM 661 C CA . THR A 1 87 ? -13.872 63.949 14.020 1.00 55.97 87 THR A CA 1
ATOM 662 C C . THR A 1 87 ? -12.633 64.111 14.892 1.00 56.75 87 THR A C 1
ATOM 663 O O . THR A 1 87 ? -12.571 63.626 16.023 1.00 57.23 87 THR A O 1
ATOM 667 N N . ARG A 1 88 ? -11.643 64.801 14.341 1.00 57.06 88 ARG A N 1
ATOM 668 C CA . ARG A 1 88 ? -10.402 65.106 15.042 1.00 57.41 88 ARG A CA 1
ATOM 669 C C . ARG A 1 88 ? -9.624 66.077 14.156 1.00 57.00 88 ARG A C 1
ATOM 670 O O . ARG A 1 88 ? -8.909 65.672 13.234 1.00 56.59 88 ARG A O 1
ATOM 678 N N . PRO A 1 89 ? -9.775 67.386 14.429 1.00 56.10 89 PRO A N 1
ATOM 679 C CA . PRO A 1 89 ? -9.160 68.524 13.731 1.00 56.09 89 PRO A CA 1
ATOM 680 C C . PRO A 1 89 ? -7.649 68.448 13.632 1.00 55.16 89 PRO A C 1
ATOM 681 O O . PRO A 1 89 ? -7.050 68.997 12.711 1.00 55.43 89 PRO A O 1
ATOM 685 N N . THR A 1 90 ? -7.057 67.758 14.597 1.00 54.45 90 THR A N 1
ATOM 686 C CA . THR A 1 90 ? -5.618 67.586 14.709 1.00 54.88 90 THR A CA 1
ATOM 687 C C . THR A 1 90 ? -5.022 66.447 13.874 1.00 53.56 90 THR A C 1
ATOM 688 O O . THR A 1 90 ? -3.797 66.314 13.797 1.00 54.38 90 THR A O 1
ATOM 692 N N . ALA A 1 91 ? -5.867 65.611 13.274 1.00 50.44 91 ALA A N 1
ATOM 693 C CA . ALA A 1 91 ? -5.366 64.503 12.463 1.00 46.39 91 ALA A CA 1
ATOM 694 C C . ALA A 1 91 ? -4.898 65.021 11.112 1.00 43.38 91 ALA A C 1
ATOM 695 O O . ALA A 1 91 ? -5.708 65.248 10.207 1.00 44.08 91 ALA A O 1
ATOM 697 N N . VAL A 1 92 ? -3.587 65.190 10.978 1.00 39.42 92 VAL A N 1
ATOM 698 C CA . VAL A 1 92 ? -2.967 65.701 9.758 1.00 36.69 92 VAL A CA 1
ATOM 699 C C . VAL A 1 92 ? -3.251 64.826 8.541 1.00 36.57 92 VAL A C 1
ATOM 700 O O . VAL A 1 92 ? -3.537 65.329 7.442 1.00 35.98 92 VAL A O 1
ATOM 704 N N . ASN A 1 93 ? -3.154 63.514 8.735 1.00 36.07 93 ASN A N 1
ATOM 705 C CA . ASN A 1 93 ? -3.394 62.559 7.654 1.00 35.45 93 ASN A CA 1
ATOM 706 C C . ASN A 1 93 ? -4.845 62.488 7.237 1.00 33.89 93 ASN A C 1
ATOM 707 O O . ASN A 1 93 ? -5.166 62.392 6.053 1.00 34.93 93 ASN A O 1
ATOM 712 N N . LEU A 1 94 ? -5.725 62.526 8.218 1.00 34.40 94 LEU A N 1
ATOM 713 C CA . LEU A 1 94 ? -7.144 62.516 7.938 1.00 36.48 94 LEU A CA 1
ATOM 714 C C . LEU A 1 94 ? -7.440 63.797 7.152 1.00 37.33 94 LEU A C 1
ATOM 715 O O . LEU A 1 94 ? -8.228 63.789 6.199 1.00 37.87 94 LEU A O 1
ATOM 720 N N . PHE A 1 95 ? -6.798 64.895 7.556 1.00 36.34 95 PHE A N 1
ATOM 721 C CA . PHE A 1 95 ? -6.970 66.182 6.891 1.00 35.65 95 PHE A CA 1
ATOM 722 C C . PHE A 1 95 ? -6.462 66.110 5.456 1.00 34.56 95 PHE A C 1
ATOM 723 O O . PHE A 1 95 ? -7.112 66.600 4.534 1.00 34.93 95 PHE A O 1
ATOM 731 N N . VAL A 1 96 ? -5.294 65.512 5.268 1.00 33.21 96 VAL A N 1
ATOM 732 C CA . VAL A 1 96 ? -4.715 65.409 3.939 1.00 33.07 96 VAL A CA 1
ATOM 733 C C . VAL A 1 96 ? -5.623 64.609 3.003 1.00 34.01 96 VAL A C 1
ATOM 734 O O . VAL A 1 96 ? -5.866 65.017 1.860 1.00 32.94 96 VAL A O 1
ATOM 738 N N . GLY A 1 97 ? -6.123 63.476 3.498 1.00 33.07 97 GLY A N 1
ATOM 739 C CA . GLY A 1 97 ? -7.001 62.641 2.699 1.00 32.38 97 GLY A CA 1
ATOM 740 C C . GLY A 1 97 ? -8.256 63.382 2.284 1.00 31.21 97 GLY A C 1
ATOM 741 O O . GLY A 1 97 ? -8.642 63.359 1.118 1.00 29.27 97 GLY A O 1
ATOM 742 N N . ILE A 1 98 ? -8.884 64.044 3.252 1.00 32.98 98 ILE A N 1
ATOM 743 C CA . ILE A 1 98 ? -10.095 64.831 3.015 1.00 34.43 98 ILE A CA 1
ATOM 744 C C . ILE A 1 98 ? -9.865 65.905 1.952 1.00 34.64 98 ILE A C 1
ATOM 745 O O . ILE A 1 98 ? -10.561 65.939 0.934 1.00 34.07 98 ILE A O 1
ATOM 750 N N . GLU A 1 99 ? -8.883 66.777 2.191 1.00 35.49 99 GLU A N 1
ATOM 751 C CA . GLU A 1 99 ? -8.609 67.867 1.264 1.00 35.65 99 GLU A CA 1
ATOM 752 C C . GLU A 1 99 ? -8.140 67.436 -0.122 1.00 34.68 99 GLU A C 1
ATOM 753 O O . GLU A 1 99 ? -8.453 68.089 -1.115 1.00 32.92 99 GLU A O 1
ATOM 759 N N . ARG A 1 100 ? -7.404 66.336 -0.213 1.00 35.35 100 ARG A N 1
ATOM 760 C CA . ARG A 1 100 ? -6.947 65.906 -1.528 1.00 34.24 100 ARG A CA 1
ATOM 761 C C . ARG A 1 100 ? -8.060 65.319 -2.375 1.00 33.65 100 ARG A C 1
ATOM 762 O O . ARG A 1 100 ? -8.100 65.516 -3.594 1.00 31.31 100 ARG A O 1
ATOM 770 N N . ALA A 1 101 ? -8.968 64.610 -1.717 1.00 33.29 101 ALA A N 1
ATOM 771 C CA . ALA A 1 101 ? -10.097 63.987 -2.387 1.00 33.84 101 ALA A CA 1
ATOM 772 C C . ALA A 1 101 ? -11.107 65.062 -2.788 1.00 34.52 101 ALA A C 1
ATOM 773 O O . ALA A 1 101 ? -11.648 65.026 -3.891 1.00 35.51 101 ALA A O 1
ATOM 775 N N . LEU A 1 102 ? -11.341 66.020 -1.895 1.00 35.43 102 LEU A N 1
ATOM 776 C CA . LEU A 1 102 ? -12.281 67.111 -2.154 1.00 36.92 102 LEU A CA 1
ATOM 777 C C . LEU A 1 102 ? -11.792 67.974 -3.307 1.00 37.73 102 LEU A C 1
ATOM 778 O O . LEU A 1 102 ? -12.541 68.273 -4.239 1.00 38.42 102 LEU A O 1
ATOM 783 N N . ASN A 1 103 ? -10.529 68.383 -3.217 1.00 37.78 103 ASN A N 1
ATOM 784 C CA . ASN A 1 103 ? -9.885 69.216 -4.228 1.00 37.54 103 ASN A CA 1
ATOM 785 C C . ASN A 1 103 ? -10.056 68.573 -5.599 1.00 37.04 103 ASN A C 1
ATOM 786 O O . ASN A 1 103 ? -10.374 69.252 -6.571 1.00 37.20 103 ASN A O 1
ATOM 791 N N . ALA A 1 104 ? -9.860 67.262 -5.677 1.00 36.43 104 ALA A N 1
ATOM 792 C CA . ALA A 1 104 ? -9.981 66.555 -6.955 1.00 36.26 104 ALA A CA 1
ATOM 793 C C . ALA A 1 104 ? -11.415 66.433 -7.461 1.00 37.81 104 ALA A C 1
ATOM 794 O O . ALA A 1 104 ? -11.698 66.645 -8.654 1.00 37.02 104 ALA A O 1
ATOM 796 N N . ALA A 1 105 ? -12.314 66.069 -6.558 1.00 37.79 105 ALA A N 1
ATOM 797 C CA . ALA A 1 105 ? -13.712 65.885 -6.928 1.00 39.05 105 ALA A CA 1
ATOM 798 C C . ALA A 1 105 ? -14.332 67.190 -7.425 1.00 40.10 105 ALA A C 1
ATOM 799 O O . ALA A 1 105 ? -15.032 67.206 -8.433 1.00 39.96 105 ALA A O 1
ATOM 801 N N . LEU A 1 106 ? -14.070 68.278 -6.712 1.00 41.13 106 LEU A N 1
ATOM 802 C CA . LEU A 1 106 ? -14.614 69.574 -7.088 1.00 43.60 106 LEU A CA 1
ATOM 803 C C . LEU A 1 106 ? -14.203 69.991 -8.501 1.00 44.87 106 LEU A C 1
ATOM 804 O O . LEU A 1 106 ? -14.799 70.895 -9.083 1.00 45.21 106 LEU A O 1
ATOM 809 N N . LYS A 1 107 ? -13.187 69.326 -9.044 1.00 46.42 107 LYS A N 1
ATOM 810 C CA . LYS A 1 107 ? -12.700 69.611 -10.388 1.00 48.84 107 LYS A CA 1
ATOM 811 C C . LYS A 1 107 ? -13.644 69.058 -11.464 1.00 50.23 107 LYS A C 1
ATOM 812 O O . LYS A 1 107 ? -13.503 69.375 -12.646 1.00 50.17 107 LYS A O 1
ATOM 818 N N . GLY A 1 108 ? -14.602 68.233 -11.048 1.00 51.04 108 GLY A N 1
ATOM 819 C CA . GLY A 1 108 ? -15.556 67.674 -11.987 1.00 53.34 108 GLY A CA 1
ATOM 820 C C . GLY A 1 108 ? -16.599 68.713 -12.379 1.00 55.05 108 GLY A C 1
ATOM 821 O O . GLY A 1 108 ? -16.901 69.627 -11.604 1.00 53.74 108 GLY A O 1
ATOM 822 N N . GLU A 1 109 ? -17.151 68.576 -13.585 1.00 56.91 109 GLU A N 1
ATOM 823 C CA . GLU A 1 109 ? -18.153 69.511 -14.083 1.00 59.02 109 GLU A CA 1
ATOM 824 C C . GLU A 1 109 ? -19.540 68.884 -14.223 1.00 58.83 109 GLU A C 1
ATOM 825 O O . GLU A 1 109 ? -20.485 69.545 -14.640 1.00 59.71 109 GLU A O 1
ATOM 831 N N . SER A 1 110 ? -19.654 67.609 -13.875 1.00 58.57 110 SER A N 1
ATOM 832 C CA . SER A 1 110 ? -20.929 66.901 -13.935 1.00 57.84 110 SER A CA 1
ATOM 833 C C . SER A 1 110 ? -20.990 66.002 -12.716 1.00 58.37 110 SER A C 1
ATOM 834 O O . SER A 1 110 ? -19.966 65.750 -12.077 1.00 58.83 110 SER A O 1
ATOM 837 N N . VAL A 1 111 ? -22.180 65.510 -12.397 1.00 57.76 111 VAL A N 1
ATOM 838 C CA . VAL A 1 111 ? -22.343 64.646 -11.239 1.00 57.58 111 VAL A CA 1
ATOM 839 C C . VAL A 1 111 ? -21.466 63.388 -11.337 1.00 58.24 111 VAL A C 1
ATOM 840 O O . VAL A 1 111 ? -20.811 63.029 -10.358 1.00 57.66 111 VAL A O 1
ATOM 844 N N . GLU A 1 112 ? -21.437 62.732 -12.503 1.00 58.42 112 GLU A N 1
ATOM 845 C CA . GLU A 1 112 ? -20.601 61.534 -12.678 1.00 58.73 112 GLU A CA 1
ATOM 846 C C . GLU A 1 112 ? -19.121 61.866 -12.492 1.00 56.85 112 GLU A C 1
ATOM 847 O O . GLU A 1 112 ? -18.418 61.194 -11.749 1.00 56.95 112 GLU A O 1
ATOM 853 N N . GLU A 1 113 ? -18.653 62.894 -13.187 1.00 55.21 113 GLU A N 1
ATOM 854 C CA . GLU A 1 113 ? -17.264 63.317 -13.075 1.00 54.06 113 GLU A CA 1
ATOM 855 C C . GLU A 1 113 ? -16.840 63.486 -11.613 1.00 52.17 113 GLU A C 1
ATOM 856 O O . GLU A 1 113 ? -15.833 62.925 -11.184 1.00 50.53 113 GLU A O 1
ATOM 862 N N . VAL A 1 114 ? -17.616 64.262 -10.861 1.00 50.11 114 VAL A N 1
ATOM 863 C CA . VAL A 1 114 ? -17.319 64.512 -9.456 1.00 48.55 114 VAL A CA 1
ATOM 864 C C . VAL A 1 114 ? -17.272 63.222 -8.669 1.00 47.98 114 VAL A C 1
ATOM 865 O O . VAL A 1 114 ? -16.420 63.062 -7.797 1.00 45.87 114 VAL A O 1
ATOM 869 N N . LYS A 1 115 ? -18.179 62.301 -8.984 1.00 48.59 115 LYS A N 1
ATOM 870 C CA . LYS A 1 115 ? -18.211 61.011 -8.309 1.00 49.10 115 LYS A CA 1
ATOM 871 C C . LYS A 1 115 ? -16.967 60.174 -8.635 1.00 48.55 115 LYS A C 1
ATOM 872 O O . LYS A 1 115 ? -16.306 59.648 -7.729 1.00 46.85 115 LYS A O 1
ATOM 878 N N . GLU A 1 116 ? -16.653 60.054 -9.924 1.00 48.06 116 GLU A N 1
ATOM 879 C CA . GLU A 1 116 ? -15.489 59.291 -10.368 1.00 47.69 116 GLU A CA 1
ATOM 880 C C . GLU A 1 116 ? -14.181 59.913 -9.889 1.00 45.19 116 GLU A C 1
ATOM 881 O O . GLU A 1 116 ? -13.290 59.206 -9.422 1.00 45.01 116 GLU A O 1
ATOM 887 N N . LEU A 1 117 ? -14.054 61.229 -10.014 1.00 42.80 117 LEU A N 1
ATOM 888 C CA . LEU A 1 117 ? -12.824 61.883 -9.594 1.00 41.44 117 LEU A CA 1
ATOM 889 C C . LEU A 1 117 ? -12.559 61.722 -8.100 1.00 40.66 117 LEU A C 1
ATOM 890 O O . LEU A 1 117 ? -11.400 61.583 -7.686 1.00 38.94 117 LEU A O 1
ATOM 895 N N . ALA A 1 118 ? -13.622 61.759 -7.295 1.00 38.15 118 ALA A N 1
ATOM 896 C CA . ALA A 1 118 ? -13.466 61.606 -5.854 1.00 36.61 118 ALA A CA 1
ATOM 897 C C . ALA A 1 118 ? -12.887 60.229 -5.586 1.00 35.96 118 ALA A C 1
ATOM 898 O O . ALA A 1 118 ? -11.830 60.114 -4.966 1.00 34.84 118 ALA A O 1
ATOM 900 N N . LEU A 1 119 ? -13.571 59.197 -6.079 1.00 33.66 119 LEU A N 1
ATOM 901 C CA . LEU A 1 119 ? -13.145 57.813 -5.894 1.00 34.25 119 LEU A CA 1
ATOM 902 C C . LEU A 1 119 ? -11.755 57.532 -6.447 1.00 34.67 119 LEU A C 1
ATOM 903 O O . LEU A 1 119 ? -10.963 56.813 -5.830 1.00 35.55 119 LEU A O 1
ATOM 908 N N . ARG A 1 120 ? -11.465 58.090 -7.613 1.00 33.48 120 ARG A N 1
ATOM 909 C CA . ARG A 1 120 ? -10.175 57.884 -8.250 1.00 35.31 120 ARG A CA 1
ATOM 910 C C . ARG A 1 120 ? -8.995 58.457 -7.429 1.00 33.83 120 ARG A C 1
ATOM 911 O O . ARG A 1 120 ? -7.937 57.831 -7.331 1.00 32.93 120 ARG A O 1
ATOM 919 N N . GLU A 1 121 ? -9.179 59.638 -6.846 1.00 31.74 121 GLU A N 1
ATOM 920 C CA . GLU A 1 121 ? -8.131 60.247 -6.032 1.00 31.07 121 GLU A CA 1
ATOM 921 C C . GLU A 1 121 ? -7.925 59.393 -4.768 1.00 30.83 121 GLU A C 1
ATOM 922 O O . GLU A 1 121 ? -6.799 59.096 -4.382 1.00 27.76 121 GLU A O 1
ATOM 928 N N . ALA A 1 122 ? -9.025 58.970 -4.154 1.00 29.89 122 ALA A N 1
ATOM 929 C CA . ALA A 1 122 ? -8.957 58.143 -2.955 1.00 30.61 122 ALA A CA 1
ATOM 930 C C . ALA A 1 122 ? -8.241 56.823 -3.245 1.00 30.93 122 ALA A C 1
ATOM 931 O O . ALA A 1 122 ? -7.404 56.375 -2.454 1.00 29.25 122 ALA A O 1
ATOM 933 N N . GLU A 1 123 ? -8.558 56.193 -4.376 1.00 31.77 123 GLU A N 1
ATOM 934 C CA . GLU A 1 123 ? -7.908 54.926 -4.719 1.00 33.53 123 GLU A CA 1
ATOM 935 C C . GLU A 1 123 ? -6.426 55.112 -5.015 1.00 32.68 123 GLU A C 1
ATOM 936 O O . GLU A 1 123 ? -5.613 54.240 -4.710 1.00 33.67 123 GLU A O 1
ATOM 942 N N . LYS A 1 124 ? -6.080 56.249 -5.602 1.00 31.99 124 LYS A N 1
ATOM 943 C CA . LYS A 1 124 ? -4.690 56.547 -5.918 1.00 31.87 124 LYS A CA 1
ATOM 944 C C . LYS A 1 124 ? -3.891 56.754 -4.624 1.00 29.99 124 LYS A C 1
ATOM 945 O O . LYS A 1 124 ? -2.769 56.266 -4.495 1.00 29.44 124 LYS A O 1
ATOM 951 N N . LEU A 1 125 ? -4.473 57.471 -3.671 1.00 28.40 125 LEU A N 1
ATOM 952 C CA . LEU A 1 125 ? -3.804 57.719 -2.410 1.00 28.30 125 LEU A CA 1
ATOM 953 C C . LEU A 1 125 ? -3.571 56.419 -1.645 1.00 28.13 125 LEU A C 1
ATOM 954 O O . LEU A 1 125 ? -2.520 56.248 -1.032 1.00 27.23 125 LEU A O 1
ATOM 959 N N . ALA A 1 126 ? -4.542 55.506 -1.684 1.00 26.23 126 ALA A N 1
ATOM 960 C CA . ALA A 1 126 ? -4.401 54.230 -0.976 1.00 27.29 126 ALA A CA 1
ATOM 961 C C . ALA A 1 126 ? -3.318 53.377 -1.645 1.00 26.61 126 ALA A C 1
ATOM 962 O O . ALA A 1 126 ? -2.522 52.736 -0.972 1.00 27.06 126 ALA A O 1
ATOM 964 N N . GLU A 1 127 ? -3.297 53.389 -2.975 1.00 26.78 127 GLU A N 1
ATOM 965 C CA . GLU A 1 127 ? -2.324 52.638 -3.762 1.00 25.64 127 GLU A CA 1
ATOM 966 C C . GLU A 1 127 ? -0.907 53.158 -3.501 1.00 25.75 127 GLU A C 1
ATOM 967 O O . GLU A 1 127 ? 0.062 52.389 -3.447 1.00 24.11 127 GLU A O 1
ATOM 973 N N . GLU A 1 128 ? -0.786 54.478 -3.399 1.00 24.55 128 GLU A N 1
ATOM 974 C CA . GLU A 1 128 ? 0.507 55.087 -3.128 1.00 25.61 128 GLU A CA 1
ATOM 975 C C . GLU A 1 128 ? 1.005 54.709 -1.737 1.00 24.83 128 GLU A C 1
ATOM 976 O O . GLU A 1 128 ? 2.198 54.545 -1.542 1.00 23.39 128 GLU A O 1
ATOM 982 N N . ASP A 1 129 ? 0.100 54.570 -0.764 1.00 25.99 129 ASP A N 1
ATOM 983 C CA . ASP A 1 129 ? 0.549 54.164 0.566 1.00 26.88 129 ASP A CA 1
ATOM 984 C C . ASP A 1 129 ? 1.112 52.744 0.498 1.00 25.24 129 ASP A C 1
ATOM 985 O O . ASP A 1 129 ? 2.143 52.420 1.108 1.00 23.39 129 ASP A O 1
ATOM 990 N N . VAL A 1 130 ? 0.434 51.875 -0.239 1.00 25.84 130 VAL A N 1
ATOM 991 C CA . VAL A 1 130 ? 0.923 50.499 -0.332 1.00 25.13 130 VAL A CA 1
ATOM 992 C C . VAL A 1 130 ? 2.309 50.486 -0.987 1.00 25.31 130 VAL A C 1
ATOM 993 O O . VAL A 1 130 ? 3.234 49.825 -0.496 1.00 23.50 130 VAL A O 1
ATOM 997 N N . GLU A 1 131 ? 2.455 51.230 -2.079 1.00 25.53 131 GLU A N 1
ATOM 998 C CA . GLU A 1 131 ? 3.731 51.281 -2.793 1.00 27.55 131 GLU A CA 1
ATOM 999 C C . GLU A 1 131 ? 4.846 51.843 -1.908 1.00 25.09 131 GLU A C 1
ATOM 1000 O O . GLU A 1 131 ? 5.954 51.313 -1.902 1.00 24.05 131 GLU A O 1
ATOM 1006 N N . ARG A 1 132 ? 4.542 52.903 -1.155 1.00 24.53 132 ARG A N 1
ATOM 1007 C CA . ARG A 1 132 ? 5.493 53.515 -0.214 1.00 25.05 132 ARG A CA 1
ATOM 1008 C C . ARG A 1 132 ? 6.006 52.512 0.840 1.00 22.53 132 ARG A C 1
ATOM 1009 O O . ARG A 1 132 ? 7.191 52.485 1.166 1.00 20.18 132 ARG A O 1
ATOM 1017 N N . ASN A 1 133 ? 5.095 51.718 1.383 1.00 21.50 133 ASN A N 1
ATOM 1018 C CA . ASN A 1 133 ? 5.444 50.732 2.412 1.00 23.25 133 ASN A CA 1
ATOM 1019 C C . ASN A 1 133 ? 6.284 49.601 1.858 1.00 22.56 133 ASN A C 1
ATOM 1020 O O . ASN A 1 133 ? 7.202 49.145 2.526 1.00 23.59 133 ASN A O 1
ATOM 1025 N N . ARG A 1 134 ? 5.976 49.146 0.638 1.00 23.04 134 ARG A N 1
ATOM 1026 C CA . ARG A 1 134 ? 6.765 48.081 0.003 1.00 25.43 134 ARG A CA 1
ATOM 1027 C C . ARG A 1 134 ? 8.176 48.599 -0.324 1.00 23.94 134 ARG A C 1
ATOM 1028 O O . ARG A 1 134 ? 9.171 47.885 -0.174 1.00 22.68 134 ARG A O 1
ATOM 1036 N N . LYS A 1 135 ? 8.263 49.840 -0.797 1.00 24.59 135 LYS A N 1
ATOM 1037 C CA . LYS A 1 135 ? 9.574 50.408 -1.140 1.00 24.23 135 LYS A CA 1
ATOM 1038 C C . LYS A 1 135 ? 10.397 50.555 0.165 1.00 23.47 135 LYS A C 1
ATOM 1039 O O . LYS A 1 135 ? 11.578 50.181 0.223 1.00 20.20 135 LYS A O 1
ATOM 1045 N N . MET A 1 136 ? 9.751 51.103 1.198 1.00 21.09 136 MET A N 1
ATOM 1046 C CA . MET A 1 136 ? 10.380 51.276 2.521 1.00 21.57 136 MET A CA 1
ATOM 1047 C C . MET A 1 136 ? 10.821 49.901 3.040 1.00 21.34 136 MET A C 1
ATOM 1048 O O . MET A 1 136 ? 11.915 49.734 3.603 1.00 20.51 136 MET A O 1
ATOM 1053 N N . GLY A 1 137 ? 9.946 48.922 2.850 1.00 21.55 137 GLY A N 1
ATOM 1054 C CA . GLY A 1 137 ? 10.225 47.564 3.265 1.00 24.17 137 GLY A CA 1
ATOM 1055 C C . GLY A 1 137 ? 11.477 46.968 2.625 1.00 25.78 137 GLY A C 1
ATOM 1056 O O . GLY A 1 137 ? 12.283 46.323 3.323 1.00 25.20 137 GLY A O 1
ATOM 1057 N N . GLU A 1 138 ? 11.618 47.152 1.308 1.00 24.22 138 GLU A N 1
ATOM 1058 C CA . GLU A 1 138 ? 12.766 46.652 0.560 1.00 26.78 138 GLU A CA 1
ATOM 1059 C C . GLU A 1 138 ? 14.054 47.282 1.083 1.00 23.95 138 GLU A C 1
ATOM 1060 O O . GLU A 1 138 ? 15.065 46.602 1.218 1.00 22.74 138 GLU A O 1
ATOM 1066 N N . TYR A 1 139 ? 14.018 48.584 1.340 1.00 21.58 139 TYR A N 1
ATOM 1067 C CA . TYR A 1 139 ? 15.182 49.279 1.891 1.00 22.29 139 TYR A CA 1
ATOM 1068 C C . TYR A 1 139 ? 15.488 48.724 3.273 1.00 21.84 139 TYR A C 1
ATOM 1069 O O . TYR A 1 139 ? 16.629 48.427 3.573 1.00 25.26 139 TYR A O 1
ATOM 1078 N N . GLY A 1 140 ? 14.460 48.561 4.104 1.00 22.29 140 GLY A N 1
ATOM 1079 C CA . GLY A 1 140 ? 14.679 48.051 5.449 1.00 20.81 140 GLY A CA 1
ATOM 1080 C C . GLY A 1 140 ? 15.114 46.602 5.500 1.00 22.79 140 GLY A C 1
ATOM 1081 O O . GLY A 1 140 ? 15.915 46.233 6.369 1.00 21.71 140 GLY A O 1
ATOM 1082 N N . ALA A 1 141 ? 14.593 45.770 4.589 1.00 21.39 141 ALA A N 1
ATOM 1083 C CA . ALA A 1 141 ? 14.943 44.349 4.560 1.00 22.46 141 ALA A CA 1
ATOM 1084 C C . ALA A 1 141 ? 16.449 44.122 4.471 1.00 24.10 141 ALA A C 1
ATOM 1085 O O . ALA A 1 141 ? 16.957 43.098 4.919 1.00 25.28 141 ALA A O 1
ATOM 1087 N N . GLU A 1 142 ? 17.159 45.056 3.855 1.00 25.03 142 GLU A N 1
ATOM 1088 C CA . GLU A 1 142 ? 18.604 44.961 3.735 1.00 27.31 142 GLU A CA 1
ATOM 1089 C C . GLU A 1 142 ? 19.295 45.000 5.107 1.00 27.69 142 GLU A C 1
ATOM 1090 O O . GLU A 1 142 ? 20.481 44.643 5.215 1.00 26.41 142 GLU A O 1
ATOM 1096 N N . LEU A 1 143 ? 18.564 45.437 6.140 1.00 24.56 143 LEU A N 1
ATOM 1097 C CA . LEU A 1 143 ? 19.100 45.510 7.518 1.00 25.86 143 LEU A CA 1
ATOM 1098 C C . LEU A 1 143 ? 18.780 44.246 8.317 1.00 24.53 143 LEU A C 1
ATOM 1099 O O . LEU A 1 143 ? 19.128 44.113 9.487 1.00 24.93 143 LEU A O 1
ATOM 1104 N N . LEU A 1 144 ? 18.093 43.321 7.682 1.00 22.65 144 LEU A N 1
ATOM 1105 C CA . LEU A 1 144 ? 17.720 42.103 8.354 1.00 24.38 144 LEU A CA 1
ATOM 1106 C C . LEU A 1 144 ? 18.476 40.932 7.717 1.00 25.58 144 LEU A C 1
ATOM 1107 O O . LEU A 1 144 ? 18.647 40.879 6.490 1.00 25.47 144 LEU A O 1
ATOM 1112 N N . GLU A 1 145 ? 18.916 40.004 8.560 1.00 26.51 145 GLU A N 1
ATOM 1113 C CA . GLU A 1 145 ? 19.641 38.823 8.121 1.00 28.61 145 GLU A CA 1
ATOM 1114 C C . GLU A 1 145 ? 18.851 37.548 8.444 1.00 29.84 145 GLU A C 1
ATOM 1115 O O . GLU A 1 145 ? 17.991 37.508 9.342 1.00 26.46 145 GLU A O 1
ATOM 1121 N N . ASP A 1 146 ? 19.129 36.496 7.686 1.00 30.61 146 ASP A N 1
ATOM 1122 C CA . ASP A 1 146 ? 18.441 35.224 7.897 1.00 29.72 146 ASP A CA 1
ATOM 1123 C C . ASP A 1 146 ? 18.626 34.799 9.359 1.00 28.02 146 ASP A C 1
ATOM 1124 O O . ASP A 1 146 ? 19.736 34.858 9.885 1.00 27.85 146 ASP A O 1
ATOM 1129 N N . GLY A 1 147 ? 17.540 34.401 10.018 1.00 26.46 147 GLY A N 1
ATOM 1130 C CA . GLY A 1 147 ? 17.637 33.965 11.404 1.00 27.47 147 GLY A CA 1
ATOM 1131 C C . GLY A 1 147 ? 17.429 35.056 12.450 1.00 26.86 147 GLY A C 1
ATOM 1132 O O . GLY A 1 147 ? 17.348 34.784 13.655 1.00 25.58 147 GLY A O 1
ATOM 1133 N N . ASP A 1 148 ? 17.345 36.300 11.993 1.00 25.90 148 ASP A N 1
ATOM 1134 C CA . ASP A 1 148 ? 17.148 37.417 12.916 1.00 25.49 148 ASP A CA 1
ATOM 1135 C C . ASP A 1 148 ? 15.846 37.344 13.693 1.00 24.11 148 ASP A C 1
ATOM 1136 O O . ASP A 1 148 ? 14.812 36.943 13.160 1.00 23.88 148 ASP A O 1
ATOM 1141 N N . VAL A 1 149 ? 15.910 37.752 14.958 1.00 23.01 149 VAL A N 1
ATOM 1142 C CA . VAL A 1 149 ? 14.729 37.827 15.792 1.00 24.27 149 VAL A CA 1
ATOM 1143 C C . VAL A 1 149 ? 14.526 39.339 16.003 1.00 23.48 149 VAL A C 1
ATOM 1144 O O . VAL A 1 149 ? 15.420 40.039 16.484 1.00 23.18 149 VAL A O 1
ATOM 1148 N N . VAL A 1 150 ? 13.359 39.829 15.592 1.00 22.45 150 VAL A N 1
ATOM 1149 C CA . VAL A 1 150 ? 13.035 41.245 15.693 1.00 21.53 150 VAL A CA 1
ATOM 1150 C C . VAL A 1 150 ? 12.027 41.579 16.800 1.00 21.09 150 VAL A C 1
ATOM 1151 O O . VAL A 1 150 ? 10.949 41.022 16.838 1.00 20.72 150 VAL A O 1
ATOM 1155 N N . LEU A 1 151 ? 12.401 42.476 17.713 1.00 20.21 151 LEU A N 1
ATOM 1156 C CA . LEU A 1 151 ? 11.475 42.902 18.763 1.00 20.72 151 LEU A CA 1
ATOM 1157 C C . LEU A 1 151 ? 10.760 44.138 18.211 1.00 19.69 151 LEU A C 1
ATOM 1158 O O . LEU A 1 151 ? 11.380 45.002 17.600 1.00 18.79 151 LEU A O 1
ATOM 1163 N N . THR A 1 152 ? 9.445 44.208 18.369 1.00 19.93 152 THR A N 1
ATOM 1164 C CA . THR A 1 152 ? 8.747 45.372 17.882 1.00 18.04 152 THR A CA 1
ATOM 1165 C C . THR A 1 152 ? 7.863 45.916 18.996 1.00 17.73 152 THR A C 1
ATOM 1166 O O . THR A 1 152 ? 7.759 45.300 20.064 1.00 16.67 152 THR A O 1
ATOM 1170 N N . TYR A 1 153 ? 7.235 47.072 18.762 1.00 16.31 153 TYR A N 1
ATOM 1171 C CA . TYR A 1 153 ? 6.398 47.694 19.781 1.00 16.87 153 TYR A CA 1
ATOM 1172 C C . TYR A 1 153 ? 5.165 48.268 19.107 1.00 17.75 153 TYR A C 1
ATOM 1173 O O . TYR A 1 153 ? 5.227 48.702 17.955 1.00 19.09 153 TYR A O 1
ATOM 1182 N N . CYS A 1 154 ? 4.064 48.294 19.845 1.00 15.34 154 CYS A N 1
ATOM 1183 C CA . CYS A 1 154 ? 2.785 48.749 19.321 1.00 18.05 154 CYS A CA 1
ATOM 1184 C C . CYS A 1 154 ? 2.344 47.944 18.088 1.00 19.55 154 CYS A C 1
ATOM 1185 O O . CYS A 1 154 ? 2.394 46.697 18.097 1.00 20.81 154 CYS A O 1
ATOM 1188 N N . ASN A 1 155 ? 1.924 48.628 17.019 1.00 19.04 155 ASN A N 1
ATOM 1189 C CA . ASN A 1 155 ? 1.454 47.913 15.829 1.00 21.81 155 ASN A CA 1
ATOM 1190 C C . ASN A 1 155 ? 1.651 48.750 14.577 1.00 23.26 155 ASN A C 1
ATOM 1191 O O . ASN A 1 155 ? 0.720 49.423 14.115 1.00 22.76 155 ASN A O 1
ATOM 1196 N N . ALA A 1 156 ? 2.877 48.725 14.060 1.00 21.65 156 ALA A N 1
ATOM 1197 C CA . ALA A 1 156 ? 3.240 49.467 12.856 1.00 21.89 156 ALA A CA 1
ATOM 1198 C C . ALA A 1 156 ? 3.212 48.443 11.710 1.00 21.05 156 ALA A C 1
ATOM 1199 O O . ALA A 1 156 ? 4.225 48.160 11.068 1.00 19.64 156 ALA A O 1
ATOM 1201 N N . GLY A 1 157 ? 2.029 47.876 11.491 1.00 21.86 157 GLY A N 1
ATOM 1202 C CA . GLY A 1 157 ? 1.858 46.872 10.464 1.00 21.54 157 GLY A CA 1
ATOM 1203 C C . GLY A 1 157 ? 0.800 47.212 9.432 1.00 22.60 157 GLY A C 1
ATOM 1204 O O . GLY A 1 157 ? 0.475 48.384 9.223 1.00 20.46 157 GLY A O 1
ATOM 1205 N N . ARG A 1 158 ? 0.242 46.175 8.805 1.00 23.32 158 ARG A N 1
ATOM 1206 C CA . ARG A 1 158 ? -0.738 46.360 7.743 1.00 25.43 158 ARG A CA 1
ATOM 1207 C C . ARG A 1 158 ? -2.111 46.806 8.222 1.00 29.25 158 ARG A C 1
ATOM 1208 O O . ARG A 1 158 ? -2.931 47.246 7.421 1.00 32.99 158 ARG A O 1
ATOM 1216 N N . LEU A 1 159 ? -2.380 46.707 9.515 1.00 28.34 159 LEU A N 1
ATOM 1217 C CA . LEU A 1 159 ? -3.668 47.168 9.989 1.00 29.57 159 LEU A CA 1
ATOM 1218 C C . LEU A 1 159 ? -3.617 48.698 10.137 1.00 31.12 159 LEU A C 1
ATOM 1219 O O . LEU A 1 159 ? -4.615 49.383 9.887 1.00 31.99 159 LEU A O 1
ATOM 1224 N N . ALA A 1 160 ? -2.428 49.215 10.479 1.00 30.10 160 ALA A N 1
ATOM 1225 C CA . ALA A 1 160 ? -2.183 50.643 10.682 1.00 29.54 160 ALA A CA 1
ATOM 1226 C C . ALA A 1 160 ? -1.956 51.408 9.363 1.00 30.67 160 ALA A C 1
ATOM 1227 O O . ALA A 1 160 ? -1.879 52.649 9.342 1.00 31.67 160 ALA A O 1
ATOM 1229 N N . THR A 1 161 ? -1.813 50.674 8.268 1.00 27.81 161 THR A N 1
ATOM 1230 C CA . THR A 1 161 ? -1.621 51.304 6.978 1.00 28.07 161 THR A CA 1
ATOM 1231 C C . THR A 1 161 ? -2.681 50.704 6.073 1.00 28.81 161 THR A C 1
ATOM 1232 O O . THR A 1 161 ? -3.555 49.989 6.564 1.00 29.61 161 THR A O 1
ATOM 1236 N N . VAL A 1 162 ? -2.633 50.991 4.775 1.00 29.95 162 VAL A N 1
ATOM 1237 C CA . VAL A 1 162 ? -3.610 50.399 3.849 1.00 28.12 162 VAL A CA 1
ATOM 1238 C C . VAL A 1 162 ? -3.214 48.933 3.689 1.00 28.01 162 VAL A C 1
ATOM 1239 O O . VAL A 1 162 ? -4.072 48.032 3.682 1.00 28.17 162 VAL A O 1
ATOM 1243 N N . ASP A 1 163 ? -1.905 48.702 3.573 1.00 25.95 163 ASP A N 1
ATOM 1244 C CA . ASP A 1 163 ? -1.361 47.353 3.473 1.00 25.93 163 ASP A CA 1
ATOM 1245 C C . ASP A 1 163 ? 0.176 47.325 3.681 1.00 24.59 163 ASP A C 1
ATOM 1246 O O . ASP A 1 163 ? 0.853 48.357 3.600 1.00 25.92 163 ASP A O 1
ATOM 1251 N N . TRP A 1 164 ? 0.692 46.128 3.948 1.00 23.96 164 TRP A N 1
ATOM 1252 C CA . TRP A 1 164 ? 2.121 45.845 4.137 1.00 24.06 164 TRP A CA 1
ATOM 1253 C C . TRP A 1 164 ? 2.712 46.288 5.471 1.00 23.55 164 TRP A C 1
ATOM 1254 O O . TRP A 1 164 ? 3.370 45.500 6.158 1.00 22.05 164 TRP A O 1
ATOM 1265 N N . GLY A 1 165 ? 2.478 47.550 5.816 1.00 22.47 165 GLY A N 1
ATOM 1266 C CA . GLY A 1 165 ? 2.969 48.099 7.065 1.00 22.71 165 GLY A CA 1
ATOM 1267 C C . GLY A 1 165 ? 4.292 48.847 6.974 1.00 20.93 165 GLY A C 1
ATOM 1268 O O . GLY A 1 165 ? 4.961 48.826 5.947 1.00 19.86 165 GLY A O 1
ATOM 1269 N N . THR A 1 166 ? 4.680 49.514 8.056 1.00 19.52 166 THR A N 1
ATOM 1270 C CA . THR A 1 166 ? 5.964 50.216 8.051 1.00 20.52 166 THR A CA 1
ATOM 1271 C C . THR A 1 166 ? 6.999 49.306 8.729 1.00 20.18 166 THR A C 1
ATOM 1272 O O . THR A 1 166 ? 7.733 48.617 8.040 1.00 19.90 166 THR A O 1
ATOM 1276 N N . ALA A 1 167 ? 7.050 49.271 10.060 1.00 20.17 167 ALA A N 1
ATOM 1277 C CA . ALA A 1 167 ? 8.022 48.392 10.745 1.00 19.18 167 ALA A CA 1
ATOM 1278 C C . ALA A 1 167 ? 7.822 46.893 10.423 1.00 18.40 167 ALA A C 1
ATOM 1279 O O . ALA A 1 167 ? 8.787 46.155 10.196 1.00 17.13 167 ALA A O 1
ATOM 1281 N N . LEU A 1 168 ? 6.571 46.447 10.429 1.00 16.73 168 LEU A N 1
ATOM 1282 C CA . LEU A 1 168 ? 6.250 45.056 10.114 1.00 19.92 168 LEU A CA 1
ATOM 1283 C C . LEU A 1 168 ? 6.334 44.845 8.587 1.00 19.51 168 LEU A C 1
ATOM 1284 O O . LEU A 1 168 ? 6.421 43.709 8.109 1.00 20.57 168 LEU A O 1
ATOM 1289 N N . GLY A 1 169 ? 6.311 45.948 7.834 1.00 19.13 169 GLY A N 1
ATOM 1290 C CA . GLY A 1 169 ? 6.452 45.862 6.390 1.00 19.48 169 GLY A CA 1
ATOM 1291 C C . GLY A 1 169 ? 7.903 45.478 6.091 1.00 20.17 169 GLY A C 1
ATOM 1292 O O . GLY A 1 169 ? 8.191 44.790 5.099 1.00 20.51 169 GLY A O 1
ATOM 1293 N N . VAL A 1 170 ? 8.820 45.920 6.950 1.00 18.30 170 VAL A N 1
ATOM 1294 C CA . VAL A 1 170 ? 10.251 45.594 6.793 1.00 18.29 170 VAL A CA 1
ATOM 1295 C C . VAL A 1 170 ? 10.449 44.103 7.063 1.00 18.74 170 VAL A C 1
ATOM 1296 O O . VAL A 1 170 ? 11.252 43.427 6.405 1.00 21.79 170 VAL A O 1
ATOM 1300 N N . VAL A 1 171 ? 9.723 43.597 8.041 1.00 19.58 171 VAL A N 1
ATOM 1301 C CA . VAL A 1 171 ? 9.763 42.183 8.362 1.00 20.78 171 VAL A CA 1
ATOM 1302 C C . VAL A 1 171 ? 9.142 41.435 7.175 1.00 21.96 171 VAL A C 1
ATOM 1303 O O . VAL A 1 171 ? 9.733 40.470 6.688 1.00 21.05 171 VAL A O 1
ATOM 1307 N N . ARG A 1 172 ? 7.984 41.879 6.674 1.00 21.42 172 ARG A N 1
ATOM 1308 C CA . ARG A 1 172 ? 7.396 41.159 5.531 1.00 22.19 172 ARG A CA 1
ATOM 1309 C C . ARG A 1 172 ? 8.326 41.147 4.323 1.00 23.62 172 ARG A C 1
ATOM 1310 O O . ARG A 1 172 ? 8.443 40.127 3.640 1.00 24.43 172 ARG A O 1
ATOM 1318 N N . SER A 1 173 ? 9.015 42.249 4.045 1.00 24.44 173 SER A N 1
ATOM 1319 C CA . SER A 1 173 ? 9.908 42.242 2.889 1.00 23.87 173 SER A CA 1
ATOM 1320 C C . SER A 1 173 ? 11.069 41.258 3.059 1.00 25.78 173 SER A C 1
ATOM 1321 O O . SER A 1 173 ? 11.477 40.599 2.085 1.00 24.40 173 SER A O 1
ATOM 1324 N N . ALA A 1 174 ? 11.604 41.141 4.278 1.00 22.97 174 ALA A N 1
ATOM 1325 C CA . ALA A 1 174 ? 12.699 40.210 4.486 1.00 24.16 174 ALA A CA 1
ATOM 1326 C C . ALA A 1 174 ? 12.217 38.761 4.385 1.00 25.31 174 ALA A C 1
ATOM 1327 O O . ALA A 1 174 ? 12.932 37.895 3.867 1.00 26.09 174 ALA A O 1
ATOM 1329 N N . VAL A 1 175 ? 11.027 38.488 4.902 1.00 25.66 175 VAL A N 1
ATOM 1330 C CA . VAL A 1 175 ? 10.473 37.137 4.839 1.00 27.17 175 VAL A CA 1
ATOM 1331 C C . VAL A 1 175 ? 10.279 36.768 3.360 1.00 29.61 175 VAL A C 1
ATOM 1332 O O . VAL A 1 175 ? 10.579 35.652 2.952 1.00 28.98 175 VAL A O 1
ATOM 1336 N N . GLU A 1 176 ? 9.800 37.724 2.565 1.00 30.66 176 GLU A N 1
ATOM 1337 C CA . GLU A 1 176 ? 9.593 37.523 1.140 1.00 33.18 176 GLU A CA 1
ATOM 1338 C C . GLU A 1 176 ? 10.911 37.148 0.440 1.00 33.44 176 GLU A C 1
ATOM 1339 O O . GLU A 1 176 ? 10.907 36.388 -0.535 1.00 33.73 176 GLU A O 1
ATOM 1345 N N . GLN A 1 177 ? 12.032 37.668 0.929 1.00 30.66 177 GLN A N 1
ATOM 1346 C CA . GLN A 1 177 ? 13.332 37.349 0.347 1.00 31.44 177 GLN A CA 1
ATOM 1347 C C . GLN A 1 177 ? 13.806 35.953 0.757 1.00 31.40 177 GLN A C 1
ATOM 1348 O O . GLN A 1 177 ? 14.883 35.524 0.353 1.00 31.68 177 GLN A O 1
ATOM 1354 N N . GLY A 1 178 ? 13.026 35.265 1.583 1.00 31.00 178 GLY A N 1
ATOM 1355 C CA . GLY A 1 178 ? 13.400 33.932 2.014 1.00 32.53 178 GLY A CA 1
ATOM 1356 C C . GLY A 1 178 ? 14.245 33.919 3.282 1.00 33.59 178 GLY A C 1
ATOM 1357 O O . GLY A 1 178 ? 14.811 32.882 3.655 1.00 31.79 178 GLY A O 1
ATOM 1358 N N . LYS A 1 179 ? 14.352 35.074 3.941 1.00 32.10 179 LYS A N 1
ATOM 1359 C CA . LYS A 1 179 ? 15.115 35.152 5.186 1.00 31.80 179 LYS A CA 1
ATOM 1360 C C . LYS A 1 179 ? 14.185 34.675 6.274 1.00 31.05 179 LYS A C 1
ATOM 1361 O O . LYS A 1 179 ? 13.030 35.051 6.288 1.00 32.41 179 LYS A O 1
ATOM 1367 N N . GLU A 1 180 ? 14.671 33.838 7.178 1.00 30.62 180 GLU A N 1
ATOM 1368 C CA . GLU A 1 180 ? 13.826 33.378 8.260 1.00 31.48 180 GLU A CA 1
ATOM 1369 C C . GLU A 1 180 ? 13.900 34.492 9.308 1.00 29.14 180 GLU A C 1
ATOM 1370 O O . GLU A 1 180 ? 14.982 34.835 9.786 1.00 28.61 180 GLU A O 1
ATOM 1376 N N . ILE A 1 181 ? 12.757 35.089 9.606 1.00 27.01 181 ILE A N 1
ATOM 1377 C CA . ILE A 1 181 ? 12.679 36.158 10.591 1.00 26.22 181 ILE A CA 1
ATOM 1378 C C . ILE A 1 181 ? 11.591 35.800 11.608 1.00 24.86 181 ILE A C 1
ATOM 1379 O O . ILE A 1 181 ? 10.518 35.340 11.236 1.00 26.97 181 ILE A O 1
ATOM 1384 N N . ARG A 1 182 ? 11.876 36.002 12.887 1.00 23.86 182 ARG A N 1
ATOM 1385 C CA . ARG A 1 182 ? 10.901 35.755 13.944 1.00 24.34 182 ARG A CA 1
ATOM 1386 C C . ARG A 1 182 ? 10.701 37.087 14.679 1.00 23.13 182 ARG A C 1
ATOM 1387 O O . ARG A 1 182 ? 11.607 37.922 14.738 1.00 22.72 182 ARG A O 1
ATOM 1395 N N . VAL A 1 183 ? 9.525 37.286 15.248 1.00 21.11 183 VAL A N 1
ATOM 1396 C CA . VAL A 1 183 ? 9.252 38.551 15.926 1.00 21.47 183 VAL A CA 1
ATOM 1397 C C . VAL A 1 183 ? 8.900 38.377 17.392 1.00 20.94 183 VAL A C 1
ATOM 1398 O O . VAL A 1 183 ? 8.234 37.407 17.763 1.00 20.78 183 VAL A O 1
ATOM 1402 N N . ILE A 1 184 ? 9.379 39.297 18.226 1.00 19.34 184 ILE A N 1
ATOM 1403 C CA . ILE A 1 184 ? 8.978 39.285 19.615 1.00 19.50 184 ILE A CA 1
ATOM 1404 C C . ILE A 1 184 ? 8.168 40.575 19.725 1.00 17.75 184 ILE A C 1
ATOM 1405 O O . ILE A 1 184 ? 8.681 41.655 19.471 1.00 18.48 184 ILE A O 1
ATOM 1410 N N . ALA A 1 185 ? 6.906 40.463 20.121 1.00 18.41 185 ALA A N 1
ATOM 1411 C CA . ALA A 1 185 ? 6.031 41.629 20.217 1.00 17.97 185 ALA A CA 1
ATOM 1412 C C . ALA A 1 185 ? 5.648 42.005 21.642 1.00 18.70 185 ALA A C 1
ATOM 1413 O O . ALA A 1 185 ? 5.166 41.159 22.402 1.00 19.99 185 ALA A O 1
ATOM 1415 N N . CYS A 1 186 ? 5.851 43.271 22.001 1.00 17.03 186 CYS A N 1
ATOM 1416 C CA . CYS A 1 186 ? 5.454 43.764 23.324 1.00 16.87 186 CYS A CA 1
ATOM 1417 C C . CYS A 1 186 ? 3.954 44.000 23.317 1.00 18.57 186 CYS A C 1
ATOM 1418 O O . CYS A 1 186 ? 3.441 44.589 22.365 1.00 18.85 186 CYS A O 1
ATOM 1421 N N . GLU A 1 187 ? 3.254 43.572 24.376 1.00 17.79 187 GLU A N 1
ATOM 1422 C CA . GLU A 1 187 ? 1.801 43.697 24.408 1.00 17.57 187 GLU A CA 1
ATOM 1423 C C . GLU A 1 187 ? 1.350 45.130 24.194 1.00 18.54 187 GLU A C 1
ATOM 1424 O O . GLU A 1 187 ? 0.297 45.357 23.619 1.00 16.43 187 GLU A O 1
ATOM 1430 N N . THR A 1 188 ? 2.175 46.080 24.634 1.00 19.56 188 THR A N 1
ATOM 1431 C CA . THR A 1 188 ? 1.932 47.514 24.483 1.00 19.18 188 THR A CA 1
ATOM 1432 C C . THR A 1 188 ? 0.745 48.060 25.299 1.00 19.42 188 THR A C 1
ATOM 1433 O O . THR A 1 188 ? -0.323 48.347 24.761 1.00 17.33 188 THR A O 1
ATOM 1437 N N . ARG A 1 189 ? 0.945 48.209 26.602 1.00 18.02 189 ARG A N 1
ATOM 1438 C CA . ARG A 1 189 ? -0.101 48.756 27.472 1.00 20.07 189 ARG A CA 1
ATOM 1439 C C . ARG A 1 189 ? -0.285 50.259 27.177 1.00 20.38 189 ARG A C 1
ATOM 1440 O O . ARG A 1 189 ? 0.587 50.868 26.595 1.00 21.03 189 ARG A O 1
ATOM 1448 N N . PRO A 1 190 ? -1.435 50.852 27.545 1.00 20.21 190 PRO A N 1
ATOM 1449 C CA . PRO A 1 190 ? -2.577 50.206 28.208 1.00 21.36 190 PRO A CA 1
ATOM 1450 C C . PRO A 1 190 ? -3.675 49.719 27.240 1.00 23.87 190 PRO A C 1
ATOM 1451 O O . PRO A 1 190 ? -4.670 49.154 27.687 1.00 22.20 190 PRO A O 1
ATOM 1455 N N . LEU A 1 191 ? -3.505 49.934 25.933 1.00 21.55 191 LEU A N 1
ATOM 1456 C CA . LEU A 1 191 ? -4.520 49.514 24.965 1.00 23.98 191 LEU A CA 1
ATOM 1457 C C . LEU A 1 191 ? -4.237 48.194 24.276 1.00 22.23 191 LEU A C 1
ATOM 1458 O O . LEU A 1 191 ? -5.067 47.713 23.506 1.00 22.77 191 LEU A O 1
ATOM 1463 N N . ASN A 1 192 ? -3.063 47.621 24.540 1.00 21.25 192 ASN A N 1
ATOM 1464 C CA . ASN A 1 192 ? -2.653 46.328 23.982 1.00 21.25 192 ASN A CA 1
ATOM 1465 C C . ASN A 1 192 ? -2.662 46.164 22.469 1.00 23.05 192 ASN A C 1
ATOM 1466 O O . ASN A 1 192 ? -3.106 45.121 21.941 1.00 21.01 192 ASN A O 1
ATOM 1471 N N . GLN A 1 193 ? -2.162 47.162 21.762 1.00 22.66 193 GLN A N 1
ATOM 1472 C CA . GLN A 1 193 ? -2.110 47.050 20.309 1.00 22.66 193 GLN A CA 1
ATOM 1473 C C . GLN A 1 193 ? -1.179 45.915 19.880 1.00 22.68 193 GLN A C 1
ATOM 1474 O O . GLN A 1 193 ? -1.377 45.309 18.825 1.00 21.47 193 GLN A O 1
ATOM 1480 N N . GLY A 1 194 ? -0.156 45.653 20.693 1.00 23.00 194 GLY A N 1
ATOM 1481 C CA . GLY A 1 194 ? 0.802 44.600 20.390 1.00 20.44 194 GLY A CA 1
ATOM 1482 C C . GLY A 1 194 ? 0.213 43.201 20.462 1.00 22.10 194 GLY A C 1
ATOM 1483 O O . GLY A 1 194 ? 0.435 42.370 19.569 1.00 21.70 194 GLY A O 1
ATOM 1484 N N . SER A 1 195 ? -0.558 42.917 21.503 1.00 21.40 195 SER A N 1
ATOM 1485 C CA . SER A 1 195 ? -1.133 41.575 21.625 1.00 22.60 195 SER A CA 1
ATOM 1486 C C . SER A 1 195 ? -2.389 41.406 20.765 1.00 23.37 195 SER A C 1
ATOM 1487 O O . SER A 1 195 ? -2.595 40.354 20.153 1.00 23.59 195 SER A O 1
ATOM 1490 N N . ARG A 1 196 ? -3.211 42.445 20.713 1.00 21.69 196 ARG A N 1
ATOM 1491 C CA . ARG A 1 196 ? -4.442 42.422 19.944 1.00 24.47 196 ARG A CA 1
ATOM 1492 C C . ARG A 1 196 ? -4.267 42.482 18.426 1.00 24.95 196 ARG A C 1
ATOM 1493 O O . ARG A 1 196 ? -4.863 41.703 17.693 1.00 25.27 196 ARG A O 1
ATOM 1501 N N . LEU A 1 197 ? -3.421 43.393 17.971 1.00 24.09 197 LEU A N 1
ATOM 1502 C CA . LEU A 1 197 ? -3.238 43.621 16.549 1.00 22.92 197 LEU A CA 1
ATOM 1503 C C . LEU A 1 197 ? -1.974 43.032 15.927 1.00 22.90 197 LEU A C 1
ATOM 1504 O O . LEU A 1 197 ? -2.050 42.314 14.940 1.00 20.24 197 LEU A O 1
ATOM 1509 N N . THR A 1 198 ? -0.815 43.319 16.507 1.00 20.94 198 THR A N 1
ATOM 1510 C CA . THR A 1 198 ? 0.416 42.814 15.928 1.00 19.14 198 THR A CA 1
ATOM 1511 C C . THR A 1 198 ? 0.494 41.296 15.912 1.00 20.03 198 THR A C 1
ATOM 1512 O O . THR A 1 198 ? 0.881 40.707 14.896 1.00 18.55 198 THR A O 1
ATOM 1516 N N . CYS A 1 199 ? 0.135 40.654 17.020 1.00 18.85 199 CYS A N 1
ATOM 1517 C CA . CYS A 1 199 ? 0.198 39.208 17.042 1.00 21.79 199 CYS A CA 1
ATOM 1518 C C . CYS A 1 199 ? -0.796 38.612 16.021 1.00 21.92 199 CYS A C 1
ATOM 1519 O O . CYS A 1 199 ? -0.519 37.588 15.404 1.00 22.37 199 CYS A O 1
ATOM 1522 N N . TRP A 1 200 ? -1.947 39.256 15.866 1.00 22.49 200 TRP A N 1
ATOM 1523 C CA . TRP A 1 200 ? -2.950 38.789 14.925 1.00 23.56 200 TRP A CA 1
ATOM 1524 C C . TRP A 1 200 ? -2.456 38.846 13.478 1.00 22.11 200 TRP A C 1
ATOM 1525 O O . TRP A 1 200 ? -2.429 37.824 12.770 1.00 21.25 200 TRP A O 1
ATOM 1536 N N . GLU A 1 201 ? -2.041 40.026 13.030 1.00 21.03 201 GLU A N 1
ATOM 1537 C CA . GLU A 1 201 ? -1.600 40.125 11.644 1.00 22.26 201 GLU A CA 1
ATOM 1538 C C . GLU A 1 201 ? -0.358 39.299 11.331 1.00 22.34 201 GLU A C 1
ATOM 1539 O O . GLU A 1 201 ? -0.199 38.851 10.195 1.00 23.07 201 GLU A O 1
ATOM 1545 N N . LEU A 1 202 ? 0.506 39.054 12.314 1.00 20.86 202 LEU A N 1
ATOM 1546 C CA . LEU A 1 202 ? 1.685 38.259 12.013 1.00 21.16 202 LEU A CA 1
ATOM 1547 C C . LEU A 1 202 ? 1.285 36.779 11.954 1.00 21.41 202 LEU A C 1
ATOM 1548 O O . LEU A 1 202 ? 1.694 36.045 11.048 1.00 21.03 202 LEU A O 1
ATOM 1553 N N . MET A 1 203 ? 0.479 36.325 12.903 1.00 21.56 203 MET A N 1
ATOM 1554 C CA . MET A 1 203 ? 0.083 34.921 12.855 1.00 23.62 203 MET A CA 1
ATOM 1555 C C . MET A 1 203 ? -0.769 34.650 11.614 1.00 25.13 203 MET A C 1
ATOM 1556 O O . MET A 1 203 ? -0.697 33.572 11.018 1.00 26.37 203 MET A O 1
ATOM 1561 N N . GLU A 1 204 ? -1.558 35.633 11.213 1.00 24.15 204 GLU A N 1
ATOM 1562 C CA . GLU A 1 204 ? -2.434 35.479 10.055 1.00 26.91 204 GLU A CA 1
ATOM 1563 C C . GLU A 1 204 ? -1.576 35.279 8.803 1.00 27.30 204 GLU A C 1
ATOM 1564 O O . GLU A 1 204 ? -1.917 34.493 7.912 1.00 28.10 204 GLU A O 1
ATOM 1570 N N . ASP A 1 205 ? -0.426 35.952 8.760 1.00 26.61 205 ASP A N 1
ATOM 1571 C CA . ASP A 1 205 ? 0.483 35.856 7.621 1.00 25.08 205 ASP A CA 1
ATOM 1572 C C . ASP A 1 205 ? 1.581 34.803 7.759 1.00 24.69 205 ASP A C 1
ATOM 1573 O O . ASP A 1 205 ? 2.485 34.727 6.924 1.00 24.32 205 ASP A O 1
ATOM 1578 N N . GLY A 1 206 ? 1.516 33.991 8.811 1.00 25.34 206 GLY A N 1
ATOM 1579 C CA . GLY A 1 206 ? 2.502 32.941 8.998 1.00 24.52 206 GLY A CA 1
ATOM 1580 C C . GLY A 1 206 ? 3.880 33.385 9.443 1.00 26.89 206 GLY A C 1
ATOM 1581 O O . GLY A 1 206 ? 4.875 32.717 9.169 1.00 27.60 206 GLY A O 1
ATOM 1582 N N . ILE A 1 207 ? 3.965 34.525 10.118 1.00 26.00 207 ILE A N 1
ATOM 1583 C CA . ILE A 1 207 ? 5.256 34.989 10.616 1.00 24.73 207 ILE A CA 1
ATOM 1584 C C . ILE A 1 207 ? 5.346 34.648 12.105 1.00 23.05 207 ILE A C 1
ATOM 1585 O O . ILE A 1 207 ? 4.433 34.975 12.860 1.00 22.72 207 ILE A O 1
ATOM 1590 N N . ASP A 1 208 ? 6.421 33.968 12.512 1.00 23.80 208 ASP A N 1
ATOM 1591 C CA . ASP A 1 208 ? 6.592 33.576 13.921 1.00 26.36 208 ASP A CA 1
ATOM 1592 C C . ASP A 1 208 ? 6.592 34.809 14.827 1.00 24.90 208 ASP A C 1
ATOM 1593 O O . ASP A 1 208 ? 7.260 35.805 14.535 1.00 24.64 208 ASP A O 1
ATOM 1598 N N . VAL A 1 209 ? 5.825 34.737 15.901 1.00 24.37 209 VAL A N 1
ATOM 1599 C CA . VAL A 1 209 ? 5.742 35.829 16.867 1.00 22.95 209 VAL A CA 1
ATOM 1600 C C . VAL A 1 209 ? 5.542 35.275 18.279 1.00 23.07 209 VAL A C 1
ATOM 1601 O O . VAL A 1 209 ? 4.780 34.315 18.499 1.00 23.72 209 VAL A O 1
ATOM 1605 N N . THR A 1 210 ? 6.261 35.872 19.226 1.00 20.85 210 THR A N 1
ATOM 1606 C CA . THR A 1 210 ? 6.156 35.521 20.636 1.00 22.01 210 THR A CA 1
ATOM 1607 C C . THR A 1 210 ? 5.752 36.819 21.360 1.00 21.92 210 THR A C 1
ATOM 1608 O O . THR A 1 210 ? 6.342 37.881 21.134 1.00 22.74 210 THR A O 1
ATOM 1612 N N . LEU A 1 211 ? 4.744 36.702 22.214 1.00 21.56 211 LEU A N 1
ATOM 1613 C CA . LEU A 1 211 ? 4.141 37.807 22.974 1.00 20.31 211 LEU A CA 1
ATOM 1614 C C . LEU A 1 211 ? 4.770 37.910 24.348 1.00 19.44 211 LEU A C 1
ATOM 1615 O O . LEU A 1 211 ? 4.906 36.905 25.049 1.00 18.40 211 LEU A O 1
ATOM 1620 N N . ILE A 1 212 ? 5.146 39.127 24.737 1.00 20.44 212 ILE A N 1
ATOM 1621 C CA . ILE A 1 212 ? 5.750 39.368 26.060 1.00 19.79 212 ILE A CA 1
ATOM 1622 C C . ILE A 1 212 ? 5.164 40.644 26.577 1.00 20.25 212 ILE A C 1
ATOM 1623 O O . ILE A 1 212 ? 4.542 41.386 25.818 1.00 21.19 212 ILE A O 1
ATOM 1628 N N . THR A 1 213 ? 5.332 40.888 27.874 1.00 18.41 213 THR A N 1
ATOM 1629 C CA . THR A 1 213 ? 4.857 42.126 28.454 1.00 19.86 213 THR A CA 1
ATOM 1630 C C . THR A 1 213 ? 5.898 43.204 28.035 1.00 19.57 213 THR A C 1
ATOM 1631 O O . THR A 1 213 ? 7.024 42.868 27.625 1.00 16.40 213 THR A O 1
ATOM 1635 N N . ASP A 1 214 ? 5.541 44.481 28.123 1.00 17.90 214 ASP A N 1
ATOM 1636 C CA . ASP A 1 214 ? 6.491 45.553 27.766 1.00 18.40 214 ASP A CA 1
ATOM 1637 C C . ASP A 1 214 ? 7.715 45.549 28.676 1.00 17.91 214 ASP A C 1
ATOM 1638 O O . ASP A 1 214 ? 8.851 45.783 28.231 1.00 18.48 214 ASP A O 1
ATOM 1643 N N . SER A 1 215 ? 7.474 45.264 29.949 1.00 16.12 215 SER A N 1
ATOM 1644 C CA . SER A 1 215 ? 8.523 45.227 30.949 1.00 18.52 215 SER A CA 1
ATOM 1645 C C . SER A 1 215 ? 9.537 44.105 30.695 1.00 19.09 215 SER A C 1
ATOM 1646 O O . SER A 1 215 ? 10.659 44.142 31.233 1.00 18.88 215 SER A O 1
ATOM 1649 N N . MET A 1 216 ? 9.157 43.101 29.901 1.00 18.77 216 MET A N 1
ATOM 1650 C CA . MET A 1 216 ? 10.069 41.983 29.621 1.00 18.37 216 MET A CA 1
ATOM 1651 C C . MET A 1 216 ? 11.127 42.342 28.597 1.00 19.90 216 MET A C 1
ATOM 1652 O O . MET A 1 216 ? 11.968 41.513 28.260 1.00 21.72 216 MET A O 1
ATOM 1657 N N . VAL A 1 217 ? 11.101 43.565 28.088 1.00 18.76 217 VAL A N 1
ATOM 1658 C CA . VAL A 1 217 ? 12.108 43.964 27.122 1.00 19.86 217 VAL A CA 1
ATOM 1659 C C . VAL A 1 217 ? 13.498 43.816 27.759 1.00 18.71 217 VAL A C 1
ATOM 1660 O O . VAL A 1 217 ? 14.456 43.501 27.079 1.00 18.13 217 VAL A O 1
ATOM 1664 N N . GLY A 1 218 ? 13.602 44.065 29.062 1.00 18.71 218 GLY A N 1
ATOM 1665 C CA . GLY A 1 218 ? 14.892 43.931 29.725 1.00 17.82 218 GLY A CA 1
ATOM 1666 C C . GLY A 1 218 ? 15.446 42.512 29.738 1.00 18.56 218 GLY A C 1
ATOM 1667 O O . GLY A 1 218 ? 16.578 42.274 29.306 1.00 18.05 218 GLY A O 1
ATOM 1668 N N . ILE A 1 219 ? 14.661 41.551 30.228 1.00 18.67 219 ILE A N 1
ATOM 1669 C CA . ILE A 1 219 ? 15.172 40.194 30.275 1.00 17.93 219 ILE A CA 1
ATOM 1670 C C . ILE A 1 219 ? 15.453 39.574 28.904 1.00 20.07 219 ILE A C 1
ATOM 1671 O O . ILE A 1 219 ? 16.455 38.832 28.744 1.00 18.62 219 ILE A O 1
ATOM 1676 N N . VAL A 1 220 ? 14.634 39.889 27.897 1.00 19.80 220 VAL A N 1
ATOM 1677 C CA . VAL A 1 220 ? 14.892 39.278 26.589 1.00 21.77 220 VAL A CA 1
ATOM 1678 C C . VAL A 1 220 ? 16.210 39.763 25.992 1.00 22.58 220 VAL A C 1
ATOM 1679 O O . VAL A 1 220 ? 16.927 38.982 25.350 1.00 21.95 220 VAL A O 1
ATOM 1683 N N . MET A 1 221 ? 16.559 41.034 26.207 1.00 23.18 221 MET A N 1
ATOM 1684 C CA . MET A 1 221 ? 17.834 41.517 25.686 1.00 24.92 221 MET A CA 1
ATOM 1685 C C . MET A 1 221 ? 18.961 41.012 26.546 1.00 26.47 221 MET A C 1
ATOM 1686 O O . MET A 1 221 ? 20.037 40.697 26.055 1.00 28.72 221 MET A O 1
ATOM 1691 N N . GLN A 1 222 ? 18.694 40.904 27.838 1.00 25.89 222 GLN A N 1
ATOM 1692 C CA . GLN A 1 222 ? 19.667 40.420 28.781 1.00 27.79 222 GLN A CA 1
ATOM 1693 C C . GLN A 1 222 ? 20.038 38.988 28.372 1.00 26.51 222 GLN A C 1
ATOM 1694 O O . GLN A 1 222 ? 21.198 38.581 28.455 1.00 27.17 222 GLN A O 1
ATOM 1700 N N . LYS A 1 223 ? 19.056 38.226 27.908 1.00 25.26 223 LYS A N 1
ATOM 1701 C CA . LYS A 1 223 ? 19.304 36.846 27.487 1.00 26.75 223 LYS A CA 1
ATOM 1702 C C . LYS A 1 223 ? 19.757 36.704 26.046 1.00 26.47 223 LYS A C 1
ATOM 1703 O O . LYS A 1 223 ? 19.941 35.591 25.575 1.00 27.83 223 LYS A O 1
ATOM 1709 N N . GLY A 1 224 ? 19.914 37.811 25.329 1.00 25.35 224 GLY A N 1
ATOM 1710 C CA . GLY A 1 224 ? 20.362 37.708 23.951 1.00 25.14 224 GLY A CA 1
ATOM 1711 C C . GLY A 1 224 ? 19.351 37.127 22.980 1.00 26.20 224 GLY A C 1
ATOM 1712 O O . GLY A 1 224 ? 19.730 36.555 21.951 1.00 26.59 224 GLY A O 1
ATOM 1713 N N . MET A 1 225 ? 18.062 37.268 23.290 1.00 25.07 225 MET A N 1
ATOM 1714 C CA . MET A 1 225 ? 17.011 36.757 22.425 1.00 24.27 225 MET A CA 1
ATOM 1715 C C . MET A 1 225 ? 16.648 37.712 21.270 1.00 25.29 225 MET A C 1
ATOM 1716 O O . MET A 1 225 ? 15.910 37.329 20.368 1.00 25.81 225 MET A O 1
ATOM 1721 N N . VAL A 1 226 ? 17.157 38.938 21.296 1.00 23.25 226 VAL A N 1
ATOM 1722 C CA . VAL A 1 226 ? 16.827 39.925 20.270 1.00 22.59 226 VAL A CA 1
ATOM 1723 C C . VAL A 1 226 ? 18.009 40.381 19.427 1.00 22.90 226 VAL A C 1
ATOM 1724 O O . VAL A 1 226 ? 19.042 40.782 19.964 1.00 25.69 226 VAL A O 1
ATOM 1728 N N . ASP A 1 227 ? 17.850 40.336 18.110 1.00 21.99 227 ASP A N 1
ATOM 1729 C CA . ASP A 1 227 ? 18.910 40.786 17.197 1.00 22.36 227 ASP A CA 1
ATOM 1730 C C . ASP A 1 227 ? 18.706 42.246 16.811 1.00 22.25 227 ASP A C 1
ATOM 1731 O O . ASP A 1 227 ? 19.657 42.983 16.624 1.00 21.90 227 ASP A O 1
ATOM 1736 N N . LYS A 1 228 ? 17.459 42.679 16.691 1.00 22.39 228 LYS A N 1
ATOM 1737 C CA . LYS A 1 228 ? 17.237 44.064 16.316 1.00 23.84 228 LYS A CA 1
ATOM 1738 C C . LYS A 1 228 ? 15.868 44.492 16.778 1.00 21.84 228 LYS A C 1
ATOM 1739 O O . LYS A 1 228 ? 14.995 43.668 17.029 1.00 21.77 228 LYS A O 1
ATOM 1745 N N . VAL A 1 229 ? 15.694 45.801 16.883 1.00 21.20 229 VAL A N 1
ATOM 1746 C CA . VAL A 1 229 ? 14.411 46.359 17.260 1.00 18.80 229 VAL A CA 1
ATOM 1747 C C . VAL A 1 229 ? 13.942 47.191 16.069 1.00 19.80 229 VAL A C 1
ATOM 1748 O O . VAL A 1 229 ? 14.739 47.919 15.480 1.00 18.58 229 VAL A O 1
ATOM 1752 N N . ILE A 1 230 ? 12.672 47.072 15.700 1.00 17.61 230 ILE A N 1
ATOM 1753 C CA . ILE A 1 230 ? 12.132 47.927 14.633 1.00 18.50 230 ILE A CA 1
ATOM 1754 C C . ILE A 1 230 ? 10.759 48.419 15.089 1.00 18.56 230 ILE A C 1
ATOM 1755 O O . ILE A 1 230 ? 9.871 47.624 15.404 1.00 18.31 230 ILE A O 1
ATOM 1760 N N . VAL A 1 231 ? 10.610 49.734 15.166 1.00 17.27 231 VAL A N 1
ATOM 1761 C CA . VAL A 1 231 ? 9.342 50.319 15.575 1.00 17.85 231 VAL A CA 1
ATOM 1762 C C . VAL A 1 231 ? 8.916 51.335 14.521 1.00 17.58 231 VAL A C 1
ATOM 1763 O O . VAL A 1 231 ? 9.677 51.672 13.601 1.00 18.75 231 VAL A O 1
ATOM 1767 N N . GLY A 1 232 ? 7.681 51.799 14.628 1.00 18.90 232 GLY A N 1
ATOM 1768 C CA . GLY A 1 232 ? 7.220 52.802 13.685 1.00 18.94 232 GLY A CA 1
ATOM 1769 C C . GLY A 1 232 ? 7.373 54.154 14.375 1.00 20.61 232 GLY A C 1
ATOM 1770 O O . GLY A 1 232 ? 8.075 54.261 15.397 1.00 18.90 232 GLY A O 1
ATOM 1771 N N . ALA A 1 233 ? 6.719 55.176 13.831 1.00 19.83 233 ALA A N 1
ATOM 1772 C CA . ALA A 1 233 ? 6.784 56.518 14.404 1.00 20.17 233 ALA A CA 1
ATOM 1773 C C . ALA A 1 233 ? 5.495 57.278 14.161 1.00 21.88 233 ALA A C 1
ATOM 1774 O O . ALA A 1 233 ? 4.841 57.102 13.136 1.00 19.91 233 ALA A O 1
ATOM 1776 N N . ASP A 1 234 ? 5.143 58.149 15.095 1.00 20.14 234 ASP A N 1
ATOM 1777 C CA . ASP A 1 234 ? 3.960 58.959 14.894 1.00 21.22 234 ASP A CA 1
ATOM 1778 C C . ASP A 1 234 ? 4.405 60.304 14.361 1.00 21.21 234 ASP A C 1
ATOM 1779 O O . ASP A 1 234 ? 3.677 60.965 13.627 1.00 20.10 234 ASP A O 1
ATOM 1784 N N . ARG A 1 235 ? 5.618 60.698 14.727 1.00 18.22 235 ARG A N 1
ATOM 1785 C CA . ARG A 1 235 ? 6.136 61.980 14.291 1.00 22.46 235 ARG A CA 1
ATOM 1786 C C . ARG A 1 235 ? 7.620 62.073 14.571 1.00 20.28 235 ARG A C 1
ATOM 1787 O O . ARG A 1 235 ? 8.070 61.752 15.673 1.00 19.26 235 ARG A O 1
ATOM 1795 N N . ILE A 1 236 ? 8.376 62.551 13.591 1.00 20.28 236 ILE A N 1
ATOM 1796 C CA . ILE A 1 236 ? 9.813 62.666 13.769 1.00 16.70 236 ILE A CA 1
ATOM 1797 C C . ILE A 1 236 ? 10.257 64.115 13.629 1.00 19.00 236 ILE A C 1
ATOM 1798 O O . ILE A 1 236 ? 10.076 64.726 12.575 1.00 17.54 236 ILE A O 1
ATOM 1803 N N . VAL A 1 237 ? 10.816 64.662 14.711 1.00 17.75 237 VAL A N 1
ATOM 1804 C CA . VAL A 1 237 ? 11.296 66.043 14.726 1.00 18.90 237 VAL A CA 1
ATOM 1805 C C . VAL A 1 237 ? 12.824 66.005 14.737 1.00 20.44 237 VAL A C 1
ATOM 1806 O O . VAL A 1 237 ? 13.412 64.921 14.788 1.00 17.43 237 VAL A O 1
ATOM 1810 N N . ARG A 1 238 ? 13.473 67.167 14.705 1.00 21.01 238 ARG A N 1
ATOM 1811 C CA . ARG A 1 238 ? 14.922 67.192 14.597 1.00 22.44 238 ARG A CA 1
ATOM 1812 C C . ARG A 1 238 ? 15.743 66.531 15.667 1.00 22.63 238 ARG A C 1
ATOM 1813 O O . ARG A 1 238 ? 16.884 66.155 15.400 1.00 23.71 238 ARG A O 1
ATOM 1821 N N . ASP A 1 239 ? 15.199 66.397 16.869 1.00 22.07 239 ASP A N 1
ATOM 1822 C CA . ASP A 1 239 ? 15.946 65.748 17.941 1.00 20.19 239 ASP A CA 1
ATOM 1823 C C . ASP A 1 239 ? 15.231 64.545 18.518 1.00 20.85 239 ASP A C 1
ATOM 1824 O O . ASP A 1 239 ? 15.660 64.005 19.542 1.00 21.05 239 ASP A O 1
ATOM 1829 N N . ALA A 1 240 ? 14.143 64.095 17.899 1.00 18.25 240 ALA A N 1
ATOM 1830 C CA . ALA A 1 240 ? 13.456 62.951 18.505 1.00 19.43 240 ALA A CA 1
ATOM 1831 C C . ALA A 1 240 ? 12.391 62.264 17.695 1.00 19.05 240 ALA A C 1
ATOM 1832 O O . ALA A 1 240 ? 11.821 62.835 16.787 1.00 19.16 240 ALA A O 1
ATOM 1834 N N . VAL A 1 241 ? 12.128 61.016 18.067 1.00 16.39 241 VAL A N 1
ATOM 1835 C CA . VAL A 1 241 ? 11.077 60.240 17.436 1.00 16.65 241 VAL A CA 1
ATOM 1836 C C . VAL A 1 241 ? 9.929 60.106 18.434 1.00 17.13 241 VAL A C 1
ATOM 1837 O O . VAL A 1 241 ? 10.119 59.562 19.518 1.00 18.11 241 VAL A O 1
ATOM 1841 N N . PHE A 1 242 ? 8.750 60.631 18.099 1.00 16.61 242 PHE A N 1
ATOM 1842 C CA . PHE A 1 242 ? 7.595 60.447 18.971 1.00 17.07 242 PHE A CA 1
ATOM 1843 C C . PHE A 1 242 ? 6.841 59.188 18.497 1.00 17.67 242 PHE A C 1
ATOM 1844 O O . PHE A 1 242 ? 6.525 59.052 17.312 1.00 16.84 242 PHE A O 1
ATOM 1852 N N . ASN A 1 243 ? 6.584 58.251 19.414 1.00 17.01 243 ASN A N 1
ATOM 1853 C CA . ASN A 1 243 ? 5.857 57.029 19.049 1.00 17.59 243 ASN A CA 1
ATOM 1854 C C . ASN A 1 243 ? 5.063 56.592 20.276 1.00 16.72 243 ASN A C 1
ATOM 1855 O O . ASN A 1 243 ? 5.196 57.211 21.324 1.00 15.95 243 ASN A O 1
ATOM 1860 N N . LYS A 1 244 ? 4.227 55.555 20.148 1.00 17.77 244 LYS A N 1
ATOM 1861 C CA . LYS A 1 244 ? 3.408 55.060 21.268 1.00 20.09 244 LYS A CA 1
ATOM 1862 C C . LYS A 1 244 ? 4.203 55.006 22.583 1.00 18.99 244 LYS A C 1
ATOM 1863 O O . LYS A 1 244 ? 5.324 54.479 22.593 1.00 17.48 244 LYS A O 1
ATOM 1869 N N . ILE A 1 245 ? 3.648 55.521 23.687 1.00 19.50 245 ILE A N 1
ATOM 1870 C CA . ILE A 1 245 ? 4.410 55.486 24.954 1.00 21.52 245 ILE A CA 1
ATOM 1871 C C . ILE A 1 245 ? 5.020 54.120 25.202 1.00 20.80 245 ILE A C 1
ATOM 1872 O O . ILE A 1 245 ? 4.375 53.088 25.022 1.00 18.95 245 ILE A O 1
ATOM 1877 N N . GLY A 1 246 ? 6.263 54.134 25.665 1.00 20.40 246 GLY A N 1
ATOM 1878 C CA . GLY A 1 246 ? 6.942 52.888 25.968 1.00 19.03 246 GLY A CA 1
ATOM 1879 C C . GLY A 1 246 ? 8.096 52.698 25.019 1.00 18.48 246 GLY A C 1
ATOM 1880 O O . GLY A 1 246 ? 9.096 52.063 25.354 1.00 18.46 246 GLY A O 1
ATOM 1881 N N . THR A 1 247 ? 7.956 53.266 23.825 1.00 17.12 247 THR A N 1
ATOM 1882 C CA . THR A 1 247 ? 8.991 53.153 22.809 1.00 17.33 247 THR A CA 1
ATOM 1883 C C . THR A 1 247 ? 10.337 53.655 23.346 1.00 15.83 247 THR A C 1
ATOM 1884 O O . THR A 1 247 ? 11.371 52.985 23.166 1.00 15.71 247 THR A O 1
ATOM 1888 N N . TYR A 1 248 ? 10.326 54.803 24.014 1.00 15.46 248 TYR A N 1
ATOM 1889 C CA . TYR A 1 248 ? 11.572 55.357 24.561 1.00 15.29 248 TYR A CA 1
ATOM 1890 C C . TYR A 1 248 ? 12.216 54.362 25.531 1.00 15.62 248 TYR A C 1
ATOM 1891 O O . TYR A 1 248 ? 13.440 54.133 25.483 1.00 17.70 248 TYR A O 1
ATOM 1900 N N . THR A 1 249 ? 11.405 53.760 26.398 1.00 15.18 249 THR A N 1
ATOM 1901 C CA . THR A 1 249 ? 11.933 52.774 27.342 1.00 16.28 249 THR A CA 1
ATOM 1902 C C . THR A 1 249 ? 12.640 51.666 26.591 1.00 15.62 249 THR A C 1
ATOM 1903 O O . THR A 1 249 ? 13.734 51.286 26.947 1.00 14.57 249 THR A O 1
ATOM 1907 N N . VAL A 1 250 ? 11.987 51.115 25.578 1.00 15.35 250 VAL A N 1
ATOM 1908 C CA . VAL A 1 250 ? 12.602 50.057 24.790 1.00 15.77 250 VAL A CA 1
ATOM 1909 C C . VAL A 1 250 ? 13.927 50.554 24.204 1.00 16.41 250 VAL A C 1
ATOM 1910 O O . VAL A 1 250 ? 14.924 49.822 24.202 1.00 15.70 250 VAL A O 1
ATOM 1914 N N . SER A 1 251 ? 13.948 51.807 23.741 1.00 15.51 251 SER A N 1
ATOM 1915 C CA . SER A 1 251 ? 15.179 52.347 23.157 1.00 15.90 251 SER A CA 1
ATOM 1916 C C . SER A 1 251 ? 16.336 52.432 24.172 1.00 14.78 251 SER A C 1
ATOM 1917 O O . SER A 1 251 ? 17.506 52.296 23.799 1.00 15.91 251 SER A O 1
ATOM 1920 N N . VAL A 1 252 ? 16.021 52.639 25.446 1.00 14.53 252 VAL A N 1
ATOM 1921 C CA . VAL A 1 252 ? 17.069 52.763 26.450 1.00 16.45 252 VAL A CA 1
ATOM 1922 C C . VAL A 1 252 ? 17.710 51.392 26.709 1.00 18.17 252 VAL A C 1
ATOM 1923 O O . VAL A 1 252 ? 18.930 51.286 26.792 1.00 18.37 252 VAL A O 1
ATOM 1927 N N . VAL A 1 253 ? 16.883 50.354 26.822 1.00 17.06 253 VAL A N 1
ATOM 1928 C CA . VAL A 1 253 ? 17.383 49.007 27.074 1.00 16.50 253 VAL A CA 1
ATOM 1929 C C . VAL A 1 253 ? 18.205 48.543 25.861 1.00 19.46 253 VAL A C 1
ATOM 1930 O O . VAL A 1 253 ? 19.311 48.011 26.011 1.00 20.13 253 VAL A O 1
ATOM 1934 N N . ALA A 1 254 ? 17.687 48.776 24.655 1.00 17.88 254 ALA A N 1
ATOM 1935 C CA . ALA A 1 254 ? 18.404 48.386 23.453 1.00 20.45 254 ALA A CA 1
ATOM 1936 C C . ALA A 1 254 ? 19.766 49.093 23.358 1.00 19.65 254 ALA A C 1
ATOM 1937 O O . ALA A 1 254 ? 20.768 48.476 23.021 1.00 22.33 254 ALA A O 1
ATOM 1939 N N . LYS A 1 255 ? 19.795 50.382 23.641 1.00 21.01 255 LYS A N 1
ATOM 1940 C CA . LYS A 1 255 ? 21.043 51.148 23.585 1.00 23.10 255 LYS A CA 1
ATOM 1941 C C . LYS A 1 255 ? 22.080 50.552 24.569 1.00 24.03 255 LYS A C 1
ATOM 1942 O O . LYS A 1 255 ? 23.233 50.322 24.217 1.00 24.34 255 LYS A O 1
ATOM 1948 N N . HIS A 1 256 ? 21.648 50.261 25.790 1.00 24.23 256 HIS A N 1
ATOM 1949 C CA . HIS A 1 256 ? 22.548 49.689 26.788 1.00 24.08 256 HIS A CA 1
ATOM 1950 C C . HIS A 1 256 ? 23.113 48.333 26.355 1.00 24.75 256 HIS A C 1
ATOM 1951 O O . HIS A 1 256 ? 24.243 47.978 26.708 1.00 21.84 256 HIS A O 1
ATOM 1958 N N . HIS A 1 257 ? 22.307 47.570 25.614 1.00 22.49 257 HIS A N 1
ATOM 1959 C CA . HIS A 1 257 ? 22.699 46.259 25.123 1.00 22.21 257 HIS A CA 1
ATOM 1960 C C . HIS A 1 257 ? 23.274 46.244 23.717 1.00 23.19 257 HIS A C 1
ATOM 1961 O O . HIS A 1 257 ? 23.494 45.174 23.144 1.00 23.69 257 HIS A O 1
ATOM 1968 N N . ASN A 1 258 ? 23.523 47.425 23.169 1.00 24.19 258 ASN A N 1
ATOM 1969 C CA . ASN A 1 258 ? 24.083 47.560 21.820 1.00 25.23 258 ASN A CA 1
ATOM 1970 C C . ASN A 1 258 ? 23.257 46.826 20.775 1.00 23.20 258 ASN A C 1
ATOM 1971 O O . ASN A 1 258 ? 23.795 46.178 19.869 1.00 22.80 258 ASN A O 1
ATOM 1976 N N . ILE A 1 259 ? 21.937 46.908 20.904 1.00 22.09 259 ILE A N 1
ATOM 1977 C CA . ILE A 1 259 ? 21.054 46.260 19.956 1.00 20.46 259 ILE A CA 1
ATOM 1978 C C . ILE A 1 259 ? 20.558 47.308 18.968 1.00 19.93 259 ILE A C 1
ATOM 1979 O O . ILE A 1 259 ? 20.028 48.319 19.377 1.00 19.26 259 ILE A O 1
ATOM 1984 N N . PRO A 1 260 ? 20.746 47.071 17.648 1.00 19.43 260 PRO A N 1
ATOM 1985 C CA . PRO A 1 260 ? 20.289 48.053 16.650 1.00 18.27 260 PRO A CA 1
ATOM 1986 C C . PRO A 1 260 ? 18.820 48.401 16.852 1.00 17.70 260 PRO A C 1
ATOM 1987 O O . PRO A 1 260 ? 17.989 47.504 17.025 1.00 17.28 260 PRO A O 1
ATOM 1991 N N . PHE A 1 261 ? 18.515 49.705 16.865 1.00 16.47 261 PHE A N 1
ATOM 1992 C CA . PHE A 1 261 ? 17.143 50.185 17.065 1.00 17.58 261 PHE A CA 1
ATOM 1993 C C . PHE A 1 261 ? 16.741 50.994 15.821 1.00 16.41 261 PHE A C 1
ATOM 1994 O O . PHE A 1 261 ? 17.297 52.058 15.530 1.00 16.52 261 PHE A O 1
ATOM 2002 N N . TYR A 1 262 ? 15.791 50.465 15.070 1.00 17.70 262 TYR A N 1
ATOM 2003 C CA . TYR A 1 262 ? 15.356 51.124 13.844 1.00 18.42 262 TYR A CA 1
ATOM 2004 C C . TYR A 1 262 ? 13.952 51.689 13.935 1.00 17.15 262 TYR A C 1
ATOM 2005 O O . TYR A 1 262 ? 13.089 51.117 14.597 1.00 16.54 262 TYR A O 1
ATOM 2014 N N . VAL A 1 263 ? 13.739 52.822 13.275 1.00 15.30 263 VAL A N 1
ATOM 2015 C CA . VAL A 1 263 ? 12.416 53.427 13.226 1.00 17.96 263 VAL A CA 1
ATOM 2016 C C . VAL A 1 263 ? 12.020 53.464 11.739 1.00 17.71 263 VAL A C 1
ATOM 2017 O O . VAL A 1 263 ? 12.720 54.046 10.902 1.00 18.58 263 VAL A O 1
ATOM 2021 N N . ALA A 1 264 ? 10.917 52.818 11.409 1.00 17.27 264 ALA A N 1
ATOM 2022 C CA . ALA A 1 264 ? 10.464 52.790 10.022 1.00 18.96 264 ALA A CA 1
ATOM 2023 C C . ALA A 1 264 ? 9.346 53.822 9.867 1.00 18.12 264 ALA A C 1
ATOM 2024 O O . ALA A 1 264 ? 8.316 53.725 10.535 1.00 18.79 264 ALA A O 1
ATOM 2026 N N . ALA A 1 265 ? 9.543 54.815 9.002 1.00 18.68 265 ALA A N 1
ATOM 2027 C CA . ALA A 1 265 ? 8.491 55.829 8.791 1.00 19.61 265 ALA A CA 1
ATOM 2028 C C . ALA A 1 265 ? 8.701 56.547 7.489 1.00 20.02 265 ALA A C 1
ATOM 2029 O O . ALA A 1 265 ? 9.828 56.854 7.139 1.00 20.06 265 ALA A O 1
ATOM 2031 N N . PRO A 1 266 ? 7.605 56.865 6.775 1.00 21.61 266 PRO A N 1
ATOM 2032 C CA . PRO A 1 266 ? 7.717 57.569 5.496 1.00 20.04 266 PRO A CA 1
ATOM 2033 C C . PRO A 1 266 ? 8.040 59.038 5.682 1.00 19.53 266 PRO A C 1
ATOM 2034 O O . PRO A 1 266 ? 7.919 59.582 6.775 1.00 16.19 266 PRO A O 1
ATOM 2038 N N . LYS A 1 267 ? 8.474 59.669 4.592 1.00 19.65 267 LYS A N 1
ATOM 2039 C CA . LYS A 1 267 ? 8.839 61.082 4.601 1.00 21.61 267 LYS A CA 1
ATOM 2040 C C . LYS A 1 267 ? 7.772 61.952 5.259 1.00 21.01 267 LYS A C 1
ATOM 2041 O O . LYS A 1 267 ? 8.086 62.867 6.030 1.00 21.36 267 LYS A O 1
ATOM 2047 N N . ALA A 1 268 ? 6.512 61.652 4.977 1.00 21.76 268 ALA A N 1
ATOM 2048 C CA . ALA A 1 268 ? 5.399 62.439 5.505 1.00 23.46 268 ALA A CA 1
ATOM 2049 C C . ALA A 1 268 ? 5.283 62.446 7.041 1.00 23.56 268 ALA A C 1
ATOM 2050 O O . ALA A 1 268 ? 4.603 63.296 7.608 1.00 23.56 268 ALA A O 1
ATOM 2052 N N . THR A 1 269 ? 5.955 61.520 7.711 1.00 21.44 269 THR A N 1
ATOM 2053 C CA . THR A 1 269 ? 5.895 61.479 9.173 1.00 20.90 269 THR A CA 1
ATOM 2054 C C . THR A 1 269 ? 6.925 62.438 9.804 1.00 20.15 269 THR A C 1
ATOM 2055 O O . THR A 1 269 ? 6.864 62.754 11.002 1.00 20.45 269 THR A O 1
ATOM 2059 N N . PHE A 1 270 ? 7.863 62.920 8.992 1.00 17.92 270 PHE A N 1
ATOM 2060 C CA . PHE A 1 270 ? 8.853 63.853 9.490 1.00 19.08 270 PHE A CA 1
ATOM 2061 C C . PHE A 1 270 ? 8.207 65.248 9.599 1.00 19.38 270 PHE A C 1
ATOM 2062 O O . PHE A 1 270 ? 7.361 65.594 8.791 1.00 20.51 270 PHE A O 1
ATOM 2070 N N . ASP A 1 271 ? 8.601 66.009 10.615 1.00 20.51 271 ASP A N 1
ATOM 2071 C CA . ASP A 1 271 ? 8.089 67.375 10.878 1.00 20.69 271 ASP A CA 1
ATOM 2072 C C . ASP A 1 271 ? 9.406 68.077 11.232 1.00 21.18 271 ASP A C 1
ATOM 2073 O O . ASP A 1 271 ? 9.605 68.505 12.370 1.00 17.48 271 ASP A O 1
ATOM 2078 N N . TRP A 1 272 ? 10.276 68.217 10.226 1.00 20.30 272 TRP A N 1
ATOM 2079 C CA . TRP A 1 272 ? 11.634 68.726 10.423 1.00 21.61 272 TRP A CA 1
ATOM 2080 C C . TRP A 1 272 ? 11.846 70.180 10.802 1.00 22.41 272 TRP A C 1
ATOM 2081 O O . TRP A 1 272 ? 12.979 70.562 11.120 1.00 19.88 272 TRP A O 1
ATOM 2092 N N . GLU A 1 273 ? 10.785 70.991 10.760 1.00 20.61 273 GLU A N 1
ATOM 2093 C CA . GLU A 1 273 ? 10.911 72.380 11.184 1.00 21.93 273 GLU A CA 1
ATOM 2094 C C . GLU A 1 273 ? 10.851 72.444 12.728 1.00 21.47 273 GLU A C 1
ATOM 2095 O O . GLU A 1 273 ? 11.229 73.429 13.343 1.00 20.92 273 GLU A O 1
ATOM 2101 N N . ARG A 1 274 ? 10.375 71.374 13.345 1.00 21.63 274 ARG A N 1
ATOM 2102 C CA . ARG A 1 274 ? 10.212 71.358 14.796 1.00 21.24 274 ARG A CA 1
ATOM 2103 C C . ARG A 1 274 ? 11.284 70.576 15.557 1.00 22.19 274 ARG A C 1
ATOM 2104 O O . ARG A 1 274 ? 12.067 69.818 14.967 1.00 20.39 274 ARG A O 1
ATOM 2112 N N . THR A 1 275 ? 11.295 70.781 16.879 1.00 24.72 275 THR A N 1
ATOM 2113 C CA . THR A 1 275 ? 12.141 70.031 17.802 1.00 22.73 275 THR A CA 1
ATOM 2114 C C . THR A 1 275 ? 11.172 69.525 18.869 1.00 21.20 275 THR A C 1
ATOM 2115 O O . THR A 1 275 ? 9.998 69.930 18.906 1.00 19.51 275 THR A O 1
ATOM 2119 N N . ALA A 1 276 ? 11.647 68.622 19.723 1.00 19.22 276 ALA A N 1
ATOM 2120 C CA . ALA A 1 276 ? 10.787 68.029 20.721 1.00 18.53 276 ALA A CA 1
ATOM 2121 C C . ALA A 1 276 ? 10.118 69.040 21.608 1.00 19.71 276 ALA A C 1
ATOM 2122 O O . ALA A 1 276 ? 9.006 68.822 22.012 1.00 17.75 276 ALA A O 1
ATOM 2124 N N . LYS A 1 277 ? 10.783 70.155 21.900 1.00 20.97 277 LYS A N 1
ATOM 2125 C CA . LYS A 1 277 ? 10.184 71.155 22.769 1.00 24.14 277 LYS A CA 1
ATOM 2126 C C . LYS A 1 277 ? 8.898 71.774 22.180 1.00 23.13 277 LYS A C 1
ATOM 2127 O O . LYS A 1 277 ? 8.069 72.300 22.912 1.00 22.93 277 LYS A O 1
ATOM 2133 N N . ASP A 1 278 ? 8.697 71.666 20.872 1.00 21.16 278 ASP A N 1
ATOM 2134 C CA . ASP A 1 278 ? 7.492 72.242 20.259 1.00 22.04 278 ASP A CA 1
ATOM 2135 C C . ASP A 1 278 ? 6.264 71.351 20.378 1.00 24.41 278 ASP A C 1
ATOM 2136 O O . ASP A 1 278 ? 5.130 71.795 20.148 1.00 23.26 278 ASP A O 1
ATOM 2141 N N . VAL A 1 279 ? 6.489 70.090 20.733 1.00 24.49 279 VAL A N 1
ATOM 2142 C CA . VAL A 1 279 ? 5.424 69.097 20.772 1.00 26.44 279 VAL A CA 1
ATOM 2143 C C . VAL A 1 279 ? 4.747 68.912 22.118 1.00 27.75 279 VAL A C 1
ATOM 2144 O O . VAL A 1 279 ? 5.413 68.791 23.145 1.00 28.94 279 VAL A O 1
ATOM 2148 N N . VAL A 1 280 ? 3.423 68.890 22.132 1.00 27.94 280 VAL A N 1
ATOM 2149 C CA . VAL A 1 280 ? 2.745 68.660 23.394 1.00 29.31 280 VAL A CA 1
ATOM 2150 C C . VAL A 1 280 ? 2.190 67.243 23.366 1.00 28.95 280 VAL A C 1
ATOM 2151 O O . VAL A 1 280 ? 1.550 66.828 22.390 1.00 29.81 280 VAL A O 1
ATOM 2155 N N . ILE A 1 281 ? 2.481 66.474 24.409 1.00 28.97 281 ILE A N 1
ATOM 2156 C CA . ILE A 1 281 ? 1.980 65.101 24.482 1.00 28.29 281 ILE A CA 1
ATOM 2157 C C . ILE A 1 281 ? 0.666 65.067 25.241 1.00 27.58 281 ILE A C 1
ATOM 2158 O O . ILE A 1 281 ? 0.590 65.421 26.409 1.00 28.20 281 ILE A O 1
ATOM 2163 N N . GLU A 1 282 ? -0.366 64.621 24.554 1.00 29.00 282 GLU A N 1
ATOM 2164 C CA . GLU A 1 282 ? -1.700 64.514 25.119 1.00 31.74 282 GLU A CA 1
ATOM 2165 C C . GLU A 1 282 ? -1.835 63.347 26.095 1.00 29.71 282 GLU A C 1
ATOM 2166 O O . GLU A 1 282 ? -1.158 62.332 25.972 1.00 28.64 282 GLU A O 1
ATOM 2172 N N . GLU A 1 283 ? -2.729 63.505 27.060 1.00 29.45 283 GLU A N 1
ATOM 2173 C CA . GLU A 1 283 ? -3.022 62.483 28.046 1.00 30.10 283 GLU A CA 1
ATOM 2174 C C . GLU A 1 283 ? -4.209 61.698 27.491 1.00 29.06 283 GLU A C 1
ATOM 2175 O O . GLU A 1 283 ? -5.090 62.297 26.906 1.00 29.74 283 GLU A O 1
ATOM 2181 N N . ARG A 1 284 ? -4.224 60.380 27.686 1.00 28.26 284 ARG A N 1
ATOM 2182 C CA . ARG A 1 284 ? -5.325 59.522 27.245 1.00 27.80 284 ARG A CA 1
ATOM 2183 C C . ARG A 1 284 ? -6.207 59.261 28.464 1.00 27.17 284 ARG A C 1
ATOM 2184 O O . ARG A 1 284 ? -5.773 59.456 29.601 1.00 26.47 284 ARG A O 1
ATOM 2192 N N . PRO A 1 285 ? -7.454 58.813 28.248 1.00 27.91 285 PRO A N 1
ATOM 2193 C CA . PRO A 1 285 ? -8.410 58.537 29.333 1.00 27.12 285 PRO A CA 1
ATOM 2194 C C . PRO A 1 285 ? -7.846 57.721 30.499 1.00 26.64 285 PRO A C 1
ATOM 2195 O O . PRO A 1 285 ? -7.268 56.662 30.299 1.00 26.73 285 PRO A O 1
ATOM 2199 N N . ARG A 1 286 ? -8.035 58.213 31.713 1.00 27.49 286 ARG A N 1
ATOM 2200 C CA . ARG A 1 286 ? -7.546 57.523 32.896 1.00 27.91 286 ARG A CA 1
ATOM 2201 C C . ARG A 1 286 ? -8.168 56.131 33.074 1.00 28.16 286 ARG A C 1
ATOM 2202 O O . ARG A 1 286 ? -7.579 55.258 33.728 1.00 24.98 286 ARG A O 1
ATOM 2210 N N . GLU A 1 287 ? -9.329 55.888 32.477 1.00 28.64 287 GLU A N 1
ATOM 2211 C CA . GLU A 1 287 ? -9.949 54.576 32.688 1.00 30.35 287 GLU A CA 1
ATOM 2212 C C . GLU A 1 287 ? -9.193 53.428 32.020 1.00 27.63 287 GLU A C 1
ATOM 2213 O O . GLU A 1 287 ? -9.400 52.271 32.365 1.00 25.33 287 GLU A O 1
ATOM 2219 N N . GLU A 1 288 ? -8.307 53.755 31.080 1.00 25.94 288 GLU A N 1
ATOM 2220 C CA . GLU A 1 288 ? -7.523 52.743 30.392 1.00 25.01 288 GLU A CA 1
ATOM 2221 C C . GLU A 1 288 ? -6.585 52.030 31.363 1.00 23.72 288 GLU A C 1
ATOM 2222 O O . GLU A 1 288 ? -6.066 50.963 31.043 1.00 23.24 288 GLU A O 1
ATOM 2228 N N . LEU A 1 289 ? -6.358 52.618 32.539 1.00 22.24 289 LEU A N 1
ATOM 2229 C CA . LEU A 1 289 ? -5.494 51.993 33.558 1.00 24.10 289 LEU A CA 1
ATOM 2230 C C . LEU A 1 289 ? -6.286 51.427 34.744 1.00 25.12 289 LEU A C 1
ATOM 2231 O O . LEU A 1 289 ? -5.738 50.711 35.581 1.00 24.60 289 LEU A O 1
ATOM 2236 N N . ILE A 1 290 ? -7.569 51.763 34.813 1.00 24.88 290 ILE A N 1
ATOM 2237 C CA . ILE A 1 290 ? -8.413 51.381 35.941 1.00 26.02 290 ILE A CA 1
ATOM 2238 C C . ILE A 1 290 ? -9.234 50.112 35.707 1.00 28.32 290 ILE A C 1
ATOM 2239 O O . ILE A 1 290 ? -9.524 49.367 36.633 1.00 27.44 290 ILE A O 1
ATOM 2244 N N . PHE A 1 291 ? -9.580 49.870 34.454 1.00 30.28 291 PHE A N 1
ATOM 2245 C CA . PHE A 1 291 ? -10.360 48.713 34.069 1.00 33.67 291 PHE A CA 1
ATOM 2246 C C . PHE A 1 291 ? -9.648 47.997 32.934 1.00 36.72 291 PHE A C 1
ATOM 2247 O O . PHE A 1 291 ? -8.928 48.623 32.152 1.00 34.25 291 PHE A O 1
ATOM 2255 N N . CYS A 1 292 ? -9.840 46.685 32.860 1.00 40.41 292 CYS A N 1
ATOM 2256 C CA . CYS A 1 292 ? -9.279 45.889 31.770 1.00 44.64 292 CYS A CA 1
ATOM 2257 C C . CYS A 1 292 ? -10.398 44.944 31.389 1.00 46.74 292 CYS A C 1
ATOM 2258 O O . CYS A 1 292 ? -10.664 43.961 32.087 1.00 48.10 292 CYS A O 1
ATOM 2261 N N . GLY A 1 293 ? -11.037 45.229 30.260 1.00 48.97 293 GLY A N 1
ATOM 2262 C CA . GLY A 1 293 ? -12.184 44.437 29.874 1.00 50.40 293 GLY A CA 1
ATOM 2263 C C . GLY A 1 293 ? -13.142 45.133 30.816 1.00 51.21 293 GLY A C 1
ATOM 2264 O O . GLY A 1 293 ? -13.232 46.367 30.773 1.00 51.91 293 GLY A O 1
ATOM 2265 N N . LYS A 1 294 ? -13.832 44.397 31.680 1.00 50.69 294 LYS A N 1
ATOM 2266 C CA . LYS A 1 294 ? -14.716 45.069 32.621 1.00 50.77 294 LYS A CA 1
ATOM 2267 C C . LYS A 1 294 ? -14.266 44.726 34.040 1.00 48.30 294 LYS A C 1
ATOM 2268 O O . LYS A 1 294 ? -14.998 44.910 35.016 1.00 49.21 294 LYS A O 1
ATOM 2274 N N . ARG A 1 295 ? -13.045 44.217 34.135 1.00 45.49 295 ARG A N 1
ATOM 2275 C CA . ARG A 1 295 ? -12.455 43.854 35.419 1.00 41.85 295 ARG A CA 1
ATOM 2276 C C . ARG A 1 295 ? -11.762 45.109 35.958 1.00 38.40 295 ARG A C 1
ATOM 2277 O O . ARG A 1 295 ? -10.970 45.733 35.244 1.00 35.04 295 ARG A O 1
ATOM 2285 N N . GLN A 1 296 ? -12.075 45.490 37.195 1.00 35.17 296 GLN A N 1
ATOM 2286 C CA . GLN A 1 296 ? -11.452 46.670 37.793 1.00 33.52 296 GLN A CA 1
ATOM 2287 C C . GLN A 1 296 ? -10.061 46.253 38.246 1.00 31.77 296 GLN A C 1
ATOM 2288 O O . GLN A 1 296 ? -9.939 45.341 39.069 1.00 33.53 296 GLN A O 1
ATOM 2294 N N . ILE A 1 297 ? -9.012 46.892 37.719 1.00 30.12 297 ILE A N 1
ATOM 2295 C CA . ILE A 1 297 ? -7.642 46.528 38.129 1.00 27.10 297 ILE A CA 1
ATOM 2296 C C . ILE A 1 297 ? -6.926 47.560 39.008 1.00 25.56 297 ILE A C 1
ATOM 2297 O O . ILE A 1 297 ? -5.761 47.370 39.361 1.00 26.70 297 ILE A O 1
ATOM 2302 N N . ALA A 1 298 ? -7.613 48.647 39.362 1.00 23.55 298 ALA A N 1
ATOM 2303 C CA . ALA A 1 298 ? -7.042 49.688 40.207 1.00 24.24 298 ALA A CA 1
ATOM 2304 C C . ALA A 1 298 ? -8.146 50.359 41.020 1.00 24.81 298 ALA A C 1
ATOM 2305 O O . ALA A 1 298 ? -9.320 50.234 40.686 1.00 25.62 298 ALA A O 1
ATOM 2307 N N . PRO A 1 299 ? -7.787 51.064 42.106 1.00 24.46 299 PRO A N 1
ATOM 2308 C CA . PRO A 1 299 ? -8.839 51.732 42.884 1.00 25.73 299 PRO A CA 1
ATOM 2309 C C . PRO A 1 299 ? -9.493 52.733 41.932 1.00 26.61 299 PRO A C 1
ATOM 2310 O O . PRO A 1 299 ? -8.806 53.372 41.135 1.00 23.44 299 PRO A O 1
ATOM 2314 N N . LEU A 1 300 ? -10.816 52.872 42.017 1.00 27.95 300 LEU A N 1
ATOM 2315 C CA . LEU A 1 300 ? -11.559 53.763 41.120 1.00 28.83 300 LEU A CA 1
ATOM 2316 C C . LEU A 1 300 ? -11.094 55.205 41.069 1.00 29.15 300 LEU A C 1
ATOM 2317 O O . LEU A 1 300 ? -11.121 55.813 40.004 1.00 29.98 300 LEU A O 1
ATOM 2322 N N . ASN A 1 301 ? -10.672 55.749 42.202 1.00 28.68 301 ASN A N 1
ATOM 2323 C CA . ASN A 1 301 ? -10.243 57.144 42.257 1.00 29.99 301 ASN A CA 1
ATOM 2324 C C . ASN A 1 301 ? -8.747 57.360 42.258 1.00 27.86 301 ASN A C 1
ATOM 2325 O O . ASN A 1 301 ? -8.273 58.427 42.623 1.00 29.10 301 ASN A O 1
ATOM 2330 N N . VAL A 1 302 ? -7.991 56.361 41.837 1.00 27.54 302 VAL A N 1
ATOM 2331 C CA . VAL A 1 302 ? -6.547 56.520 41.816 1.00 24.59 302 VAL A CA 1
ATOM 2332 C C . VAL A 1 302 ? -6.163 57.558 40.756 1.00 24.49 302 VAL A C 1
ATOM 2333 O O . VAL A 1 302 ? -6.811 57.671 39.713 1.00 24.52 302 VAL A O 1
ATOM 2337 N N . LYS A 1 303 ? -5.136 58.341 41.063 1.00 23.37 303 LYS A N 1
ATOM 2338 C CA . LYS A 1 303 ? -4.594 59.327 40.137 1.00 22.40 303 LYS A CA 1
ATOM 2339 C C . LYS A 1 303 ? -3.805 58.549 39.074 1.00 22.61 303 LYS A C 1
ATOM 2340 O O . LYS A 1 303 ? -3.018 57.660 39.398 1.00 22.47 303 LYS A O 1
ATOM 2346 N N . VAL A 1 304 ? -3.999 58.911 37.817 1.00 20.96 304 VAL A N 1
ATOM 2347 C CA . VAL A 1 304 ? -3.353 58.242 36.687 1.00 20.65 304 VAL A CA 1
ATOM 2348 C C . VAL A 1 304 ? -2.565 59.225 35.795 1.00 21.62 304 VAL A C 1
ATOM 2349 O O . VAL A 1 304 ? -3.013 60.340 35.543 1.00 23.86 304 VAL A O 1
ATOM 2353 N N . TYR A 1 305 ? -1.368 58.833 35.376 1.00 20.51 305 TYR A N 1
ATOM 2354 C CA . TYR A 1 305 ? -0.581 59.626 34.432 1.00 20.45 305 TYR A CA 1
ATOM 2355 C C . TYR A 1 305 ? -0.566 58.689 33.232 1.00 21.42 305 TYR A C 1
ATOM 2356 O O . TYR A 1 305 ? -0.008 57.573 33.303 1.00 22.43 305 TYR A O 1
ATOM 2365 N N . ASN A 1 306 ? -1.196 59.107 32.135 1.00 20.47 306 ASN A N 1
ATOM 2366 C CA . ASN A 1 306 ? -1.327 58.252 30.946 1.00 21.75 306 ASN A CA 1
ATOM 2367 C C . ASN A 1 306 ? -0.959 58.955 29.627 1.00 21.21 306 ASN A C 1
ATOM 2368 O O . ASN A 1 306 ? -1.803 59.117 28.750 1.00 22.02 306 ASN A O 1
ATOM 2373 N N . PRO A 1 307 ? 0.308 59.399 29.478 1.00 20.52 307 PRO A N 1
ATOM 2374 C CA . PRO A 1 307 ? 0.708 60.070 28.231 1.00 20.03 307 PRO A CA 1
ATOM 2375 C C . PRO A 1 307 ? 0.516 59.142 27.029 1.00 20.95 307 PRO A C 1
ATOM 2376 O O . PRO A 1 307 ? 0.723 57.934 27.134 1.00 21.32 307 PRO A O 1
ATOM 2380 N N . ALA A 1 308 ? 0.151 59.706 25.883 1.00 21.01 308 ALA A N 1
ATOM 2381 C CA . ALA A 1 308 ? -0.096 58.891 24.691 1.00 21.16 308 ALA A CA 1
ATOM 2382 C C . ALA A 1 308 ? 1.177 58.458 23.973 1.00 20.45 308 ALA A C 1
ATOM 2383 O O . ALA A 1 308 ? 1.207 57.403 23.338 1.00 18.64 308 ALA A O 1
ATOM 2385 N N . PHE A 1 309 ? 2.215 59.278 24.062 1.00 19.54 309 PHE A N 1
ATOM 2386 C CA . PHE A 1 309 ? 3.481 58.990 23.400 1.00 19.27 309 PHE A CA 1
ATOM 2387 C C . PHE A 1 309 ? 4.635 59.392 24.286 1.00 19.67 309 PHE A C 1
ATOM 2388 O O . PHE A 1 309 ? 4.451 60.033 25.322 1.00 19.19 309 PHE A O 1
ATOM 2396 N N . ASP A 1 310 ? 5.838 59.032 23.845 1.00 19.17 310 ASP A N 1
ATOM 2397 C CA . ASP A 1 310 ? 7.046 59.506 24.483 1.00 18.51 310 ASP A CA 1
ATOM 2398 C C . ASP A 1 310 ? 8.039 59.849 23.373 1.00 18.02 310 ASP A C 1
ATOM 2399 O O . ASP A 1 310 ? 7.876 59.432 22.229 1.00 19.44 310 ASP A O 1
ATOM 2404 N N . PRO A 1 311 ? 9.039 60.674 23.680 1.00 18.59 311 PRO A N 1
ATOM 2405 C CA . PRO A 1 311 ? 10.043 61.047 22.687 1.00 18.57 311 PRO A CA 1
ATOM 2406 C C . PRO A 1 311 ? 11.296 60.180 22.867 1.00 20.24 311 PRO A C 1
ATOM 2407 O O . PRO A 1 311 ? 11.799 60.031 23.973 1.00 20.51 311 PRO A O 1
ATOM 2411 N N . THR A 1 312 ? 11.758 59.573 21.787 1.00 18.15 312 THR A N 1
ATOM 2412 C CA . THR A 1 312 ? 12.972 58.767 21.826 1.00 20.17 312 THR A CA 1
ATOM 2413 C C . THR A 1 312 ? 14.046 59.664 21.182 1.00 20.55 312 THR A C 1
ATOM 2414 O O . THR A 1 312 ? 13.896 60.070 20.021 1.00 21.16 312 THR A O 1
ATOM 2418 N N . PRO A 1 313 ? 15.127 59.994 21.921 1.00 21.26 313 PRO A N 1
ATOM 2419 C CA . PRO A 1 313 ? 16.171 60.843 21.328 1.00 21.73 313 PRO A CA 1
ATOM 2420 C C . PRO A 1 313 ? 16.795 60.132 20.125 1.00 22.67 313 PRO A C 1
ATOM 2421 O O . PRO A 1 313 ? 16.964 58.900 20.136 1.00 21.11 313 PRO A O 1
ATOM 2425 N N . LEU A 1 314 ? 17.154 60.896 19.091 1.00 21.57 314 LEU A N 1
ATOM 2426 C CA . LEU A 1 314 ? 17.731 60.284 17.898 1.00 22.56 314 LEU A CA 1
ATOM 2427 C C . LEU A 1 314 ? 19.064 59.605 18.189 1.00 22.79 314 LEU A C 1
ATOM 2428 O O . LEU A 1 314 ? 19.531 58.787 17.398 1.00 19.41 314 LEU A O 1
ATOM 2433 N N . GLU A 1 315 ? 19.668 59.945 19.328 1.00 24.11 315 GLU A N 1
ATOM 2434 C CA . GLU A 1 315 ? 20.928 59.331 19.726 1.00 25.85 315 GLU A CA 1
ATOM 2435 C C . GLU A 1 315 ? 20.705 57.828 19.989 1.00 23.09 315 GLU A C 1
ATOM 2436 O O . GLU A 1 315 ? 21.646 57.036 19.968 1.00 23.58 315 GLU A O 1
ATOM 2442 N N . ASN A 1 316 ? 19.462 57.439 20.259 1.00 21.33 316 ASN A N 1
ATOM 2443 C CA . ASN A 1 316 ? 19.128 56.032 20.510 1.00 19.82 316 ASN A CA 1
ATOM 2444 C C . ASN A 1 316 ? 18.561 55.347 19.258 1.00 19.27 316 ASN A C 1
ATOM 2445 O O . ASN A 1 316 ? 18.011 54.249 19.344 1.00 20.04 316 ASN A O 1
ATOM 2450 N N . VAL A 1 317 ? 18.658 56.008 18.107 1.00 19.10 317 VAL A N 1
ATOM 2451 C CA . VAL A 1 317 ? 18.151 55.432 16.856 1.00 17.59 317 VAL A CA 1
ATOM 2452 C C . VAL A 1 317 ? 19.341 55.136 15.937 1.00 17.54 317 VAL A C 1
ATOM 2453 O O . VAL A 1 317 ? 20.097 56.047 15.563 1.00 17.57 317 VAL A O 1
ATOM 2457 N N . THR A 1 318 ? 19.511 53.863 15.601 1.00 18.67 318 THR A N 1
ATOM 2458 C CA . THR A 1 318 ? 20.618 53.408 14.752 1.00 19.79 318 THR A CA 1
ATOM 2459 C C . THR A 1 318 ? 20.447 53.902 13.317 1.00 19.71 318 THR A C 1
ATOM 2460 O O . THR A 1 318 ? 21.419 54.275 12.651 1.00 20.59 318 THR A O 1
ATOM 2464 N N . ALA A 1 319 ? 19.204 53.892 12.837 1.00 19.50 319 ALA A N 1
ATOM 2465 C CA . ALA A 1 319 ? 18.927 54.379 11.500 1.00 19.53 319 ALA A CA 1
ATOM 2466 C C . ALA A 1 319 ? 17.429 54.530 11.318 1.00 20.08 319 ALA A C 1
ATOM 2467 O O . ALA A 1 319 ? 16.642 53.864 11.998 1.00 18.76 319 ALA A O 1
ATOM 2469 N N . LEU A 1 320 ? 17.048 55.401 10.387 1.00 19.16 320 LEU A N 1
ATOM 2470 C CA . LEU A 1 320 ? 15.658 55.625 10.038 1.00 19.59 320 LEU A CA 1
ATOM 2471 C C . LEU A 1 320 ? 15.448 54.884 8.699 1.00 19.19 320 LEU A C 1
ATOM 2472 O O . LEU A 1 320 ? 16.264 54.985 7.797 1.00 19.91 320 LEU A O 1
ATOM 2477 N N . ILE A 1 321 ? 14.366 54.118 8.592 1.00 19.17 321 ILE A N 1
ATOM 2478 C CA . ILE A 1 321 ? 14.057 53.398 7.372 1.00 19.60 321 ILE A CA 1
ATOM 2479 C C . ILE A 1 321 ? 12.869 54.106 6.731 1.00 19.77 321 ILE A C 1
ATOM 2480 O O . ILE A 1 321 ? 11.772 54.067 7.275 1.00 18.12 321 ILE A O 1
ATOM 2485 N N . THR A 1 322 ? 13.083 54.715 5.570 1.00 20.03 322 THR A N 1
ATOM 2486 C CA . THR A 1 322 ? 12.024 55.468 4.874 1.00 19.45 322 THR A CA 1
ATOM 2487 C C . THR A 1 322 ? 11.839 54.952 3.437 1.00 21.12 322 THR A C 1
ATOM 2488 O O . THR A 1 322 ? 12.592 54.087 3.001 1.00 20.20 322 THR A O 1
ATOM 2492 N N . GLU A 1 323 ? 10.856 55.476 2.702 1.00 21.34 323 GLU A N 1
ATOM 2493 C CA . GLU A 1 323 ? 10.644 55.026 1.320 1.00 23.40 323 GLU A CA 1
ATOM 2494 C C . GLU A 1 323 ? 11.678 55.673 0.394 1.00 23.74 323 GLU A C 1
ATOM 2495 O O . GLU A 1 323 ? 11.743 55.377 -0.808 1.00 25.99 323 GLU A O 1
ATOM 2501 N N . TYR A 1 324 ? 12.485 56.559 0.964 1.00 23.41 324 TYR A N 1
ATOM 2502 C CA . TYR A 1 324 ? 13.539 57.246 0.225 1.00 24.80 324 TYR A CA 1
ATOM 2503 C C . TYR A 1 324 ? 14.880 56.580 0.510 1.00 26.02 324 TYR A C 1
ATOM 2504 O O . TYR A 1 324 ? 15.909 56.951 -0.071 1.00 27.50 324 TYR A O 1
ATOM 2513 N N . GLY A 1 325 ? 14.866 55.592 1.405 1.00 23.35 325 GLY A N 1
ATOM 2514 C CA . GLY A 1 325 ? 16.085 54.889 1.743 1.00 22.91 325 GLY A CA 1
ATOM 2515 C C . GLY A 1 325 ? 16.370 54.865 3.240 1.00 23.29 325 GLY A C 1
ATOM 2516 O O . GLY A 1 325 ? 15.615 55.430 4.047 1.00 21.56 325 GLY A O 1
ATOM 2517 N N . VAL A 1 326 ? 17.465 54.206 3.614 1.00 23.31 326 VAL A N 1
ATOM 2518 C CA . VAL A 1 326 ? 17.863 54.131 5.026 1.00 22.54 326 VAL A CA 1
ATOM 2519 C C . VAL A 1 326 ? 18.701 55.379 5.349 1.00 22.58 326 VAL A C 1
ATOM 2520 O O . VAL A 1 326 ? 19.621 55.718 4.622 1.00 24.12 326 VAL A O 1
ATOM 2524 N N . ILE A 1 327 ? 18.377 56.059 6.440 1.00 20.72 327 ILE A N 1
ATOM 2525 C CA . ILE A 1 327 ? 19.094 57.270 6.828 1.00 20.42 327 ILE A CA 1
ATOM 2526 C C . ILE A 1 327 ? 19.896 57.060 8.122 1.00 20.68 327 ILE A C 1
ATOM 2527 O O . ILE A 1 327 ? 19.342 56.654 9.153 1.00 19.14 327 ILE A O 1
ATOM 2532 N N . TYR A 1 328 ? 21.179 57.387 8.077 1.00 22.15 328 TYR A N 1
ATOM 2533 C CA . TYR A 1 328 ? 22.054 57.213 9.241 1.00 21.83 328 TYR A CA 1
ATOM 2534 C C . TYR A 1 328 ? 22.475 58.531 9.855 1.00 22.12 328 TYR A C 1
ATOM 2535 O O . TYR A 1 328 ? 22.299 59.580 9.245 1.00 18.48 328 TYR A O 1
ATOM 2544 N N . PRO A 1 329 ? 23.052 58.487 11.076 1.00 21.42 329 PRO A N 1
ATOM 2545 C CA . PRO A 1 329 ? 23.509 59.710 11.751 1.00 20.77 329 PRO A CA 1
ATOM 2546 C C . PRO A 1 329 ? 24.728 60.207 10.971 1.00 21.31 329 PRO A C 1
ATOM 2547 O O . PRO A 1 329 ? 25.413 59.420 10.329 1.00 21.54 329 PRO A O 1
ATOM 2551 N N . PRO A 1 330 ? 24.999 61.516 10.994 1.00 21.72 330 PRO A N 1
ATOM 2552 C CA . PRO A 1 330 ? 24.261 62.585 11.688 1.00 21.51 330 PRO A CA 1
ATOM 2553 C C . PRO A 1 330 ? 22.963 62.943 10.935 1.00 21.57 330 PRO A C 1
ATOM 2554 O O . PRO A 1 330 ? 22.993 63.293 9.742 1.00 22.41 330 PRO A O 1
ATOM 2558 N N . TYR A 1 331 ? 21.834 62.854 11.635 1.00 19.04 331 TYR A N 1
ATOM 2559 C CA . TYR A 1 331 ? 20.539 63.125 11.042 1.00 19.72 331 TYR A CA 1
ATOM 2560 C C . TYR A 1 331 ? 20.370 64.560 10.540 1.00 20.83 331 TYR A C 1
ATOM 2561 O O . TYR A 1 331 ? 19.727 64.772 9.523 1.00 19.36 331 TYR A O 1
ATOM 2570 N N . GLU A 1 332 ? 20.988 65.517 11.229 1.00 21.57 332 GLU A N 1
ATOM 2571 C CA . GLU A 1 332 ? 20.907 66.928 10.851 1.00 25.97 332 GLU A CA 1
ATOM 2572 C C . GLU A 1 332 ? 21.430 67.089 9.423 1.00 23.80 332 GLU A C 1
ATOM 2573 O O . GLU A 1 332 ? 20.984 67.959 8.676 1.00 23.78 332 GLU A O 1
ATOM 2579 N N . VAL A 1 333 ? 22.392 66.255 9.055 1.00 22.92 333 VAL A N 1
ATOM 2580 C CA . VAL A 1 333 ? 22.926 66.299 7.700 1.00 22.36 333 VAL A CA 1
ATOM 2581 C C . VAL A 1 333 ? 22.166 65.362 6.749 1.00 21.33 333 VAL A C 1
ATOM 2582 O O . VAL A 1 333 ? 21.734 65.774 5.676 1.00 21.77 333 VAL A O 1
ATOM 2586 N N . ASN A 1 334 ? 21.975 64.113 7.159 1.00 20.92 334 ASN A N 1
ATOM 2587 C CA . ASN A 1 334 ? 21.371 63.111 6.287 1.00 21.99 334 ASN A CA 1
ATOM 2588 C C . ASN A 1 334 ? 19.881 63.058 6.060 1.00 22.68 334 ASN A C 1
ATOM 2589 O O . ASN A 1 334 ? 19.442 62.556 5.022 1.00 23.95 334 ASN A O 1
ATOM 2594 N N . VAL A 1 335 ? 19.103 63.556 7.008 1.00 21.84 335 VAL A N 1
ATOM 2595 C CA . VAL A 1 335 ? 17.658 63.565 6.837 1.00 22.58 335 VAL A CA 1
ATOM 2596 C C . VAL A 1 335 ? 17.295 64.502 5.668 1.00 23.59 335 VAL A C 1
ATOM 2597 O O . VAL A 1 335 ? 16.568 64.098 4.755 1.00 22.44 335 VAL A O 1
ATOM 2601 N N . PRO A 1 336 ? 17.812 65.750 5.667 1.00 24.38 336 PRO A N 1
ATOM 2602 C CA . PRO A 1 336 ? 17.488 66.660 4.550 1.00 26.80 336 PRO A CA 1
ATOM 2603 C C . PRO A 1 336 ? 18.003 66.101 3.223 1.00 27.33 336 PRO A C 1
ATOM 2604 O O . PRO A 1 336 ? 17.333 66.176 2.191 1.00 28.63 336 PRO A O 1
ATOM 2608 N N . LYS A 1 337 ? 19.198 65.525 3.256 1.00 29.03 337 LYS A N 1
ATOM 2609 C CA . LYS A 1 337 ? 19.791 64.958 2.052 1.00 29.97 337 LYS A CA 1
ATOM 2610 C C . LYS A 1 337 ? 18.959 63.814 1.458 1.00 30.09 337 LYS A C 1
ATOM 2611 O O . LYS A 1 337 ? 18.584 63.845 0.281 1.00 29.28 337 LYS A O 1
ATOM 2617 N N . VAL A 1 338 ? 18.658 62.799 2.269 1.00 28.81 338 VAL A N 1
ATOM 2618 C CA . VAL A 1 338 ? 17.897 61.652 1.781 1.00 26.56 338 VAL A CA 1
ATOM 2619 C C . VAL A 1 338 ? 16.428 61.938 1.417 1.00 28.14 338 VAL A C 1
ATOM 2620 O O . VAL A 1 338 ? 15.902 61.391 0.425 1.00 26.31 338 VAL A O 1
ATOM 2624 N N . LEU A 1 339 ? 15.763 62.758 2.227 1.00 26.35 339 LEU A N 1
ATOM 2625 C CA . LEU A 1 339 ? 14.361 63.070 1.983 1.00 30.07 339 LEU A CA 1
ATOM 2626 C C . LEU A 1 339 ? 14.205 64.197 0.962 1.00 31.20 339 LEU A C 1
ATOM 2627 O O . LEU A 1 339 ? 13.093 64.615 0.648 1.00 32.99 339 LEU A O 1
ATOM 2632 N N . LYS A 1 340 ? 15.340 64.666 0.460 1.00 33.07 340 LYS A N 1
ATOM 2633 C CA . LYS A 1 340 ? 15.410 65.732 -0.530 1.00 37.48 340 LYS A CA 1
ATOM 2634 C C . LYS A 1 340 ? 14.689 67.010 -0.119 1.00 39.33 340 LYS A C 1
ATOM 2635 O O . LYS A 1 340 ? 13.867 67.525 -0.878 1.00 41.35 340 LYS A O 1
ATOM 2641 N N . PHE A 1 341 ? 14.985 67.516 1.074 1.00 40.86 341 PHE A N 1
ATOM 2642 C CA . PHE A 1 341 ? 14.374 68.753 1.543 1.00 43.36 341 PHE A CA 1
ATOM 2643 C C . PHE A 1 341 ? 14.980 69.885 0.706 1.00 46.98 341 PHE A C 1
ATOM 2644 O O . PHE A 1 341 ? 16.003 69.614 0.029 1.00 48.85 341 PHE A O 1
ATOM 2652 N N . SER B 1 2 ? -4.267 50.915 60.442 1.00 41.40 2 SER B N 1
ATOM 2653 C CA . SER B 1 2 ? -4.841 49.988 59.409 1.00 39.75 2 SER B CA 1
ATOM 2654 C C . SER B 1 2 ? -4.647 48.542 59.869 1.00 38.86 2 SER B C 1
ATOM 2655 O O . SER B 1 2 ? -3.883 48.285 60.801 1.00 38.69 2 SER B O 1
ATOM 2658 N N . LEU B 1 3 ? -5.315 47.605 59.201 1.00 37.09 3 LEU B N 1
ATOM 2659 C CA . LEU B 1 3 ? -5.229 46.192 59.579 1.00 36.57 3 LEU B CA 1
ATOM 2660 C C . LEU B 1 3 ? -3.977 45.441 59.113 1.00 34.80 3 LEU B C 1
ATOM 2661 O O . LEU B 1 3 ? -3.486 45.673 57.999 1.00 35.55 3 LEU B O 1
ATOM 2666 N N . ARG B 1 4 ? -3.468 44.549 59.968 1.00 31.57 4 ARG B N 1
ATOM 2667 C CA . ARG B 1 4 ? -2.344 43.691 59.596 1.00 28.82 4 ARG B CA 1
ATOM 2668 C C . ARG B 1 4 ? -2.927 42.816 58.485 1.00 26.68 4 ARG B C 1
ATOM 2669 O O . ARG B 1 4 ? -4.147 42.665 58.413 1.00 23.86 4 ARG B O 1
ATOM 2677 N N . SER B 1 5 ? -2.079 42.239 57.625 1.00 25.49 5 SER B N 1
ATOM 2678 C CA . SER B 1 5 ? -2.589 41.425 56.515 1.00 25.23 5 SER B CA 1
ATOM 2679 C C . SER B 1 5 ? -3.108 40.052 56.988 1.00 22.13 5 SER B C 1
ATOM 2680 O O . SER B 1 5 ? -3.941 39.426 56.326 1.00 21.31 5 SER B O 1
ATOM 2683 N N . ILE B 1 6 ? -2.594 39.593 58.123 1.00 22.58 6 ILE B N 1
ATOM 2684 C CA . ILE B 1 6 ? -3.012 38.337 58.733 1.00 22.68 6 ILE B CA 1
ATOM 2685 C C . ILE B 1 6 ? -2.707 38.546 60.208 1.00 23.31 6 ILE B C 1
ATOM 2686 O O . ILE B 1 6 ? -1.636 39.040 60.569 1.00 22.21 6 ILE B O 1
ATOM 2691 N N . PHE B 1 7 ? -3.653 38.198 61.068 1.00 23.71 7 PHE B N 1
ATOM 2692 C CA . PHE B 1 7 ? -3.452 38.416 62.498 1.00 23.67 7 PHE B CA 1
ATOM 2693 C C . PHE B 1 7 ? -4.412 37.635 63.381 1.00 24.73 7 PHE B C 1
ATOM 2694 O O . PHE B 1 7 ? -5.369 37.028 62.899 1.00 22.86 7 PHE B O 1
ATOM 2702 N N . TRP B 1 8 ? -4.156 37.691 64.686 1.00 23.77 8 TRP B N 1
ATOM 2703 C CA . TRP B 1 8 ? -4.987 36.994 65.630 1.00 26.61 8 TRP B CA 1
ATOM 2704 C C . TRP B 1 8 ? -5.716 37.933 66.585 1.00 27.59 8 TRP B C 1
ATOM 2705 O O . TRP B 1 8 ? -5.108 38.738 67.269 1.00 27.66 8 TRP B O 1
ATOM 2716 N N . ASP B 1 9 ? -7.030 37.833 66.595 1.00 29.01 9 ASP B N 1
ATOM 2717 C CA . ASP B 1 9 ? -7.851 38.595 67.527 1.00 31.76 9 ASP B CA 1
ATOM 2718 C C . ASP B 1 9 ? -9.027 37.655 67.793 1.00 31.22 9 ASP B C 1
ATOM 2719 O O . ASP B 1 9 ? -10.003 37.649 67.057 1.00 32.37 9 ASP B O 1
ATOM 2724 N N . ASP B 1 10 ? -8.889 36.836 68.831 1.00 32.43 10 ASP B N 1
ATOM 2725 C CA . ASP B 1 10 ? -9.908 35.857 69.186 1.00 35.59 10 ASP B CA 1
ATOM 2726 C C . ASP B 1 10 ? -10.231 35.031 67.945 1.00 34.07 10 ASP B C 1
ATOM 2727 O O . ASP B 1 10 ? -11.401 34.877 67.579 1.00 34.38 10 ASP B O 1
ATOM 2732 N N . GLY B 1 11 ? -9.181 34.516 67.302 1.00 31.54 11 GLY B N 1
ATOM 2733 C CA . GLY B 1 11 ? -9.347 33.723 66.096 1.00 27.47 11 GLY B CA 1
ATOM 2734 C C . GLY B 1 11 ? -8.488 34.325 64.997 1.00 25.97 11 GLY B C 1
ATOM 2735 O O . GLY B 1 11 ? -8.107 35.495 65.081 1.00 26.92 11 GLY B O 1
ATOM 2736 N N . LEU B 1 12 ? -8.184 33.519 63.981 1.00 24.91 12 LEU B N 1
ATOM 2737 C CA . LEU B 1 12 ? -7.344 33.903 62.844 1.00 23.73 12 LEU B CA 1
ATOM 2738 C C . LEU B 1 12 ? -8.112 34.737 61.835 1.00 22.88 12 LEU B C 1
ATOM 2739 O O . LEU B 1 12 ? -9.167 34.332 61.355 1.00 23.15 12 LEU B O 1
ATOM 2744 N N . LYS B 1 13 ? -7.568 35.885 61.487 1.00 23.13 13 LYS B N 1
ATOM 2745 C CA . LYS B 1 13 ? -8.215 36.740 60.498 1.00 25.80 13 LYS B CA 1
ATOM 2746 C C . LYS B 1 13 ? -7.188 37.188 59.465 1.00 24.59 13 LYS B C 1
ATOM 2747 O O . LYS B 1 13 ? -6.031 37.400 59.799 1.00 24.73 13 LYS B O 1
ATOM 2753 N N . LEU B 1 14 ? -7.619 37.335 58.219 1.00 23.59 14 LEU B N 1
ATOM 2754 C CA . LEU B 1 14 ? -6.720 37.763 57.165 1.00 23.39 14 LEU B CA 1
ATOM 2755 C C . LEU B 1 14 ? -7.455 38.553 56.077 1.00 24.05 14 LEU B C 1
ATOM 2756 O O . LEU B 1 14 ? -8.607 38.277 55.748 1.00 23.99 14 LEU B O 1
ATOM 2761 N N . ILE B 1 15 ? -6.786 39.558 55.532 1.00 24.29 15 ILE B N 1
ATOM 2762 C CA . ILE B 1 15 ? -7.379 40.358 54.471 1.00 23.39 15 ILE B CA 1
ATOM 2763 C C . ILE B 1 15 ? -7.470 39.457 53.250 1.00 23.94 15 ILE B C 1
ATOM 2764 O O . ILE B 1 15 ? -6.507 38.769 52.916 1.00 24.24 15 ILE B O 1
ATOM 2769 N N . ASP B 1 16 ? -8.623 39.435 52.596 1.00 23.86 16 ASP B N 1
ATOM 2770 C CA . ASP B 1 16 ? -8.799 38.619 51.390 1.00 25.98 16 ASP B CA 1
ATOM 2771 C C . ASP B 1 16 ? -8.274 39.448 50.232 1.00 25.18 16 ASP B C 1
ATOM 2772 O O . ASP B 1 16 ? -8.984 40.317 49.712 1.00 24.45 16 ASP B O 1
ATOM 2777 N N . GLN B 1 17 ? -7.042 39.181 49.815 1.00 24.75 17 GLN B N 1
ATOM 2778 C CA . GLN B 1 17 ? -6.438 39.959 48.736 1.00 25.59 17 GLN B CA 1
ATOM 2779 C C . GLN B 1 17 ? -7.080 39.801 47.372 1.00 24.78 17 GLN B C 1
ATOM 2780 O O . GLN B 1 17 ? -6.914 40.663 46.498 1.00 24.60 17 GLN B O 1
ATOM 2786 N N . THR B 1 18 ? -7.804 38.706 47.178 1.00 24.89 18 THR B N 1
ATOM 2787 C CA . THR B 1 18 ? -8.451 38.444 45.895 1.00 25.24 18 THR B CA 1
ATOM 2788 C C . THR B 1 18 ? -9.531 39.475 45.586 1.00 25.54 18 THR B C 1
ATOM 2789 O O . THR B 1 18 ? -9.868 39.687 44.431 1.00 26.79 18 THR B O 1
ATOM 2793 N N . LYS B 1 19 ? -10.040 40.123 46.628 1.00 24.91 19 LYS B N 1
ATOM 2794 C CA . LYS B 1 19 ? -11.109 41.127 46.552 1.00 25.60 19 LYS B CA 1
ATOM 2795 C C . LYS B 1 19 ? -10.619 42.546 46.252 1.00 25.45 19 LYS B C 1
ATOM 2796 O O . LYS B 1 19 ? -11.403 43.435 45.871 1.00 24.74 19 LYS B O 1
ATOM 2802 N N . LEU B 1 20 ? -9.338 42.785 46.483 1.00 24.60 20 LEU B N 1
ATOM 2803 C CA . LEU B 1 20 ? -8.772 44.112 46.218 1.00 24.47 20 LEU B CA 1
ATOM 2804 C C . LEU B 1 20 ? -8.683 44.281 44.709 1.00 23.78 20 LEU B C 1
ATOM 2805 O O . LEU B 1 20 ? -8.479 43.312 43.993 1.00 24.40 20 LEU B O 1
ATOM 2810 N N . PRO B 1 21 ? -8.785 45.520 44.205 1.00 24.68 21 PRO B N 1
ATOM 2811 C CA . PRO B 1 21 ? -8.967 46.768 44.948 1.00 26.44 21 PRO B CA 1
ATOM 2812 C C . PRO B 1 21 ? -10.424 47.176 45.178 1.00 29.29 21 PRO B C 1
ATOM 2813 O O . PRO B 1 21 ? -10.682 48.146 45.892 1.00 28.69 21 PRO B O 1
ATOM 2817 N N . GLU B 1 22 ? -11.362 46.448 44.573 1.00 31.94 22 GLU B N 1
ATOM 2818 C CA . GLU B 1 22 ? -12.780 46.788 44.698 1.00 36.45 22 GLU B CA 1
ATOM 2819 C C . GLU B 1 22 ? -13.241 46.896 46.126 1.00 35.60 22 GLU B C 1
ATOM 2820 O O . GLU B 1 22 ? -13.937 47.839 46.475 1.00 34.65 22 GLU B O 1
ATOM 2826 N N . LYS B 1 23 ? -12.848 45.943 46.963 1.00 35.43 23 LYS B N 1
ATOM 2827 C CA . LYS B 1 23 ? -13.278 46.009 48.344 1.00 34.33 23 LYS B CA 1
ATOM 2828 C C . LYS B 1 23 ? -12.430 45.299 49.360 1.00 32.21 23 LYS B C 1
ATOM 2829 O O . LYS B 1 23 ? -11.706 44.357 49.059 1.00 31.59 23 LYS B O 1
ATOM 2835 N N . LEU B 1 24 ? -12.539 45.785 50.586 1.00 32.20 24 LEU B N 1
ATOM 2836 C CA . LEU B 1 24 ? -11.815 45.256 51.722 1.00 31.89 24 LEU B CA 1
ATOM 2837 C C . LEU B 1 24 ? -12.694 44.219 52.409 1.00 31.76 24 LEU B C 1
ATOM 2838 O O . LEU B 1 24 ? -13.763 44.553 52.907 1.00 31.21 24 LEU B O 1
ATOM 2843 N N . GLU B 1 25 ? -12.236 42.978 52.447 1.00 32.26 25 GLU B N 1
ATOM 2844 C CA . GLU B 1 25 ? -12.966 41.912 53.119 1.00 31.65 25 GLU B CA 1
ATOM 2845 C C . GLU B 1 25 ? -11.981 41.115 53.953 1.00 30.99 25 GLU B C 1
ATOM 2846 O O . GLU B 1 25 ? -10.922 40.711 53.462 1.00 30.15 25 GLU B O 1
ATOM 2852 N N . VAL B 1 26 ? -12.330 40.882 55.213 1.00 30.32 26 VAL B N 1
ATOM 2853 C CA . VAL B 1 26 ? -11.476 40.104 56.097 1.00 29.52 26 VAL B CA 1
ATOM 2854 C C . VAL B 1 26 ? -12.077 38.713 56.217 1.00 30.75 26 VAL B C 1
ATOM 2855 O O . VAL B 1 26 ? -13.279 38.574 56.389 1.00 31.48 26 VAL B O 1
ATOM 2859 N N . ILE B 1 27 ? -11.240 37.686 56.097 1.00 29.78 27 ILE B N 1
ATOM 2860 C CA . ILE B 1 27 ? -11.686 36.311 56.220 1.00 29.01 27 ILE B CA 1
ATOM 2861 C C . ILE B 1 27 ? -11.365 35.852 57.634 1.00 29.46 27 ILE B C 1
ATOM 2862 O O . ILE B 1 27 ? -10.272 36.103 58.150 1.00 27.99 27 ILE B O 1
ATOM 2867 N N . GLU B 1 28 ? -12.325 35.195 58.265 1.00 28.47 28 GLU B N 1
ATOM 2868 C CA . GLU B 1 28 ? -12.114 34.657 59.601 1.00 30.75 28 GLU B CA 1
ATOM 2869 C C . GLU B 1 28 ? -11.950 33.157 59.363 1.00 28.32 28 GLU B C 1
ATOM 2870 O O . GLU B 1 28 ? -12.775 32.547 58.716 1.00 26.38 28 GLU B O 1
ATOM 2876 N N . CYS B 1 29 ? -10.858 32.567 59.833 1.00 26.31 29 CYS B N 1
ATOM 2877 C CA . CYS B 1 29 ? -10.662 31.135 59.621 1.00 26.03 29 CYS B CA 1
ATOM 2878 C C . CYS B 1 29 ? -10.950 30.419 60.916 1.00 26.29 29 CYS B C 1
ATOM 2879 O O . CYS B 1 29 ? -10.183 30.515 61.867 1.00 26.85 29 CYS B O 1
ATOM 2882 N N . ARG B 1 30 ? -12.070 29.713 60.944 1.00 26.48 30 ARG B N 1
ATOM 2883 C CA . ARG B 1 30 ? -12.492 28.987 62.131 1.00 29.96 30 ARG B CA 1
ATOM 2884 C C . ARG B 1 30 ? -11.805 27.646 62.287 1.00 28.13 30 ARG B C 1
ATOM 2885 O O . ARG B 1 30 ? -11.774 27.091 63.381 1.00 29.66 30 ARG B O 1
ATOM 2893 N N . ASN B 1 31 ? -11.256 27.121 61.197 1.00 26.80 31 ASN B N 1
ATOM 2894 C CA . ASN B 1 31 ? -10.578 25.833 61.254 1.00 25.48 31 ASN B CA 1
ATOM 2895 C C . ASN B 1 31 ? -9.484 25.787 60.192 1.00 24.50 31 ASN B C 1
ATOM 2896 O O . ASN B 1 31 ? -9.355 26.695 59.367 1.00 22.57 31 ASN B O 1
ATOM 2901 N N . VAL B 1 32 ? -8.706 24.720 60.208 1.00 22.22 32 VAL B N 1
ATOM 2902 C CA . VAL B 1 32 ? -7.609 24.578 59.265 1.00 22.65 32 VAL B CA 1
ATOM 2903 C C . VAL B 1 32 ? -8.060 24.559 57.806 1.00 22.66 32 VAL B C 1
ATOM 2904 O O . VAL B 1 32 ? -7.405 25.162 56.951 1.00 22.43 32 VAL B O 1
ATOM 2908 N N . GLU B 1 33 ? -9.183 23.899 57.501 1.00 21.39 33 GLU B N 1
ATOM 2909 C CA . GLU B 1 33 ? -9.619 23.846 56.107 1.00 21.78 33 GLU B CA 1
ATOM 2910 C C . GLU B 1 33 ? -9.874 25.250 55.540 1.00 22.00 33 GLU B C 1
ATOM 2911 O O . GLU B 1 33 ? -9.491 25.540 54.393 1.00 20.53 33 GLU B O 1
ATOM 2917 N N . GLU B 1 34 ? -10.494 26.134 56.322 1.00 22.18 34 GLU B N 1
ATOM 2918 C CA . GLU B 1 34 ? -10.759 27.475 55.799 1.00 22.17 34 GLU B CA 1
ATOM 2919 C C . GLU B 1 34 ? -9.442 28.220 55.512 1.00 21.28 34 GLU B C 1
ATOM 2920 O O . GLU B 1 34 ? -9.352 28.965 54.535 1.00 21.38 34 GLU B O 1
ATOM 2926 N N . LEU B 1 35 ? -8.426 28.002 56.345 1.00 20.94 35 LEU B N 1
ATOM 2927 C CA . LEU B 1 35 ? -7.127 28.638 56.143 1.00 22.00 35 LEU B CA 1
ATOM 2928 C C . LEU B 1 35 ? -6.527 28.068 54.856 1.00 20.15 35 LEU B C 1
ATOM 2929 O O . LEU B 1 35 ? -5.972 28.801 54.040 1.00 20.57 35 LEU B O 1
ATOM 2934 N N . ALA B 1 36 ? -6.630 26.755 54.674 1.00 21.27 36 ALA B N 1
ATOM 2935 C CA . ALA B 1 36 ? -6.112 26.122 53.460 1.00 21.16 36 ALA B CA 1
ATOM 2936 C C . ALA B 1 36 ? -6.797 26.662 52.217 1.00 21.32 36 ALA B C 1
ATOM 2937 O O . ALA B 1 36 ? -6.152 26.878 51.180 1.00 22.71 36 ALA B O 1
ATOM 2939 N N . ASP B 1 37 ? -8.103 26.869 52.304 1.00 22.26 37 ASP B N 1
ATOM 2940 C CA . ASP B 1 37 ? -8.837 27.384 51.154 1.00 22.99 37 ASP B CA 1
ATOM 2941 C C . ASP B 1 37 ? -8.292 28.773 50.826 1.00 23.44 37 ASP B C 1
ATOM 2942 O O . ASP B 1 37 ? -8.068 29.089 49.659 1.00 22.85 37 ASP B O 1
ATOM 2947 N N . ALA B 1 38 ? -8.096 29.593 51.865 1.00 21.84 38 ALA B N 1
ATOM 2948 C CA . ALA B 1 38 ? -7.597 30.971 51.709 1.00 22.05 38 ALA B CA 1
ATOM 2949 C C . ALA B 1 38 ? -6.219 31.038 51.054 1.00 23.02 38 ALA B C 1
ATOM 2950 O O . ALA B 1 38 ? -5.970 31.883 50.179 1.00 22.52 38 ALA B O 1
ATOM 2952 N N . ILE B 1 39 ? -5.326 30.168 51.518 1.00 22.12 39 ILE B N 1
ATOM 2953 C CA . ILE B 1 39 ? -3.974 30.042 51.007 1.00 22.55 39 ILE B CA 1
ATOM 2954 C C . ILE B 1 39 ? -4.068 29.611 49.531 1.00 24.94 39 ILE B C 1
ATOM 2955 O O . ILE B 1 39 ? -3.417 30.190 48.650 1.00 23.28 39 ILE B O 1
ATOM 2960 N N . LYS B 1 40 ? -4.914 28.623 49.256 1.00 24.16 40 LYS B N 1
ATOM 2961 C CA . LYS B 1 40 ? -5.050 28.120 47.902 1.00 27.31 40 LYS B CA 1
ATOM 2962 C C . LYS B 1 40 ? -5.585 29.127 46.899 1.00 26.36 40 LYS B C 1
ATOM 2963 O O . LYS B 1 40 ? -5.119 29.152 45.772 1.00 25.38 40 LYS B O 1
ATOM 2969 N N . LYS B 1 41 ? -6.557 29.951 47.290 1.00 27.79 41 LYS B N 1
ATOM 2970 C CA . LYS B 1 41 ? -7.100 30.947 46.361 1.00 30.10 41 LYS B CA 1
ATOM 2971 C C . LYS B 1 41 ? -6.225 32.217 46.299 1.00 29.64 41 LYS B C 1
ATOM 2972 O O . LYS B 1 41 ? -6.513 33.155 45.563 1.00 29.83 41 LYS B O 1
ATOM 2978 N N . LEU B 1 42 ? -5.147 32.230 47.072 1.00 29.01 42 LEU B N 1
ATOM 2979 C CA . LEU B 1 42 ? -4.240 33.370 47.084 1.00 29.30 42 LEU B CA 1
ATOM 2980 C C . LEU B 1 42 ? -4.780 34.563 47.862 1.00 28.32 42 LEU B C 1
ATOM 2981 O O . LEU B 1 42 ? -4.475 35.719 47.532 1.00 27.71 42 LEU B O 1
ATOM 2986 N N . ALA B 1 43 ? -5.581 34.297 48.897 1.00 25.90 43 ALA B N 1
ATOM 2987 C CA . ALA B 1 43 ? -6.087 35.375 49.737 1.00 26.25 43 ALA B CA 1
ATOM 2988 C C . ALA B 1 43 ? -4.898 35.864 50.576 1.00 27.44 43 ALA B C 1
ATOM 2989 O O . ALA B 1 43 ? -4.850 37.031 50.974 1.00 26.60 43 ALA B O 1
ATOM 2991 N N . VAL B 1 44 ? -3.947 34.959 50.832 1.00 29.09 44 VAL B N 1
ATOM 2992 C CA . VAL B 1 44 ? -2.729 35.266 51.591 1.00 31.80 44 VAL B CA 1
ATOM 2993 C C . VAL B 1 44 ? -1.583 35.400 50.599 1.00 31.65 44 VAL B C 1
ATOM 2994 O O . VAL B 1 44 ? -1.385 34.539 49.752 1.00 35.28 44 VAL B O 1
ATOM 2998 N N . ARG B 1 45 ? -0.797 36.454 50.723 1.00 31.42 45 ARG B N 1
ATOM 2999 C CA . ARG B 1 45 ? 0.268 36.669 49.753 1.00 33.14 45 ARG B CA 1
ATOM 3000 C C . ARG B 1 45 ? 1.561 37.135 50.349 1.00 30.16 45 ARG B C 1
ATOM 3001 O O . ARG B 1 45 ? 1.574 37.954 51.250 1.00 29.89 45 ARG B O 1
ATOM 3009 N N . GLY B 1 46 ? 2.660 36.625 49.815 1.00 29.63 46 GLY B N 1
ATOM 3010 C CA . GLY B 1 46 ? 3.953 37.056 50.307 1.00 28.26 46 GLY B CA 1
ATOM 3011 C C . GLY B 1 46 ? 4.562 36.088 51.289 1.00 28.22 46 GLY B C 1
ATOM 3012 O O . GLY B 1 46 ? 3.898 35.551 52.178 1.00 25.92 46 GLY B O 1
ATOM 3013 N N . ALA B 1 47 ? 5.862 35.913 51.145 1.00 28.26 47 ALA B N 1
ATOM 3014 C CA . ALA B 1 47 ? 6.627 35.000 51.956 1.00 26.37 47 ALA B CA 1
ATOM 3015 C C . ALA B 1 47 ? 6.433 35.127 53.474 1.00 25.46 47 ALA B C 1
ATOM 3016 O O . ALA B 1 47 ? 6.217 34.124 54.153 1.00 23.42 47 ALA B O 1
ATOM 3018 N N . PRO B 1 48 ? 6.540 36.346 54.035 1.00 25.02 48 PRO B N 1
ATOM 3019 C CA . PRO B 1 48 ? 6.355 36.490 55.480 1.00 23.29 48 PRO B CA 1
ATOM 3020 C C . PRO B 1 48 ? 4.911 36.230 55.905 1.00 22.46 48 PRO B C 1
ATOM 3021 O O . PRO B 1 48 ? 4.657 35.727 56.997 1.00 22.31 48 PRO B O 1
ATOM 3025 N N . ALA B 1 49 ? 3.964 36.607 55.058 1.00 20.29 49 ALA B N 1
ATOM 3026 C CA . ALA B 1 49 ? 2.556 36.392 55.388 1.00 23.52 49 ALA B CA 1
ATOM 3027 C C . ALA B 1 49 ? 2.239 34.903 55.326 1.00 23.67 49 ALA B C 1
ATOM 3028 O O . ALA B 1 49 ? 1.412 34.411 56.090 1.00 25.30 49 ALA B O 1
ATOM 3030 N N . LEU B 1 50 ? 2.889 34.185 54.411 1.00 24.70 50 LEU B N 1
ATOM 3031 C CA . LEU B 1 50 ? 2.676 32.749 54.295 1.00 25.46 50 LEU B CA 1
ATOM 3032 C C . LEU B 1 50 ? 3.356 32.030 55.453 1.00 24.71 50 LEU B C 1
ATOM 3033 O O . LEU B 1 50 ? 2.858 31.004 55.913 1.00 22.15 50 LEU B O 1
ATOM 3038 N N . GLU B 1 51 ? 4.511 32.534 55.895 1.00 23.19 51 GLU B N 1
ATOM 3039 C CA . GLU B 1 51 ? 5.177 31.913 57.037 1.00 23.53 51 GLU B CA 1
ATOM 3040 C C . GLU B 1 51 ? 4.290 32.088 58.274 1.00 23.31 51 GLU B C 1
ATOM 3041 O O . GLU B 1 51 ? 4.155 31.166 59.100 1.00 22.97 51 GLU B O 1
ATOM 3047 N N . ALA B 1 52 ? 3.682 33.267 58.400 1.00 20.16 52 ALA B N 1
ATOM 3048 C CA . ALA B 1 52 ? 2.792 33.505 59.527 1.00 21.48 52 ALA B CA 1
ATOM 3049 C C . ALA B 1 52 ? 1.526 32.627 59.380 1.00 21.64 52 ALA B C 1
ATOM 3050 O O . ALA B 1 52 ? 1.035 32.076 60.362 1.00 22.06 52 ALA B O 1
ATOM 3052 N N . ALA B 1 53 ? 1.002 32.514 58.162 1.00 21.39 53 ALA B N 1
ATOM 3053 C CA . ALA B 1 53 ? -0.192 31.700 57.923 1.00 22.27 53 ALA B CA 1
ATOM 3054 C C . ALA B 1 53 ? 0.042 30.244 58.347 1.00 21.64 53 ALA B C 1
ATOM 3055 O O . ALA B 1 53 ? -0.842 29.598 58.916 1.00 22.59 53 ALA B O 1
ATOM 3057 N N . GLY B 1 54 ? 1.223 29.725 58.032 1.00 21.03 54 GLY B N 1
ATOM 3058 C CA . GLY B 1 54 ? 1.574 28.368 58.406 1.00 22.45 54 GLY B CA 1
ATOM 3059 C C . GLY B 1 54 ? 1.663 28.189 59.916 1.00 23.13 54 GLY B C 1
ATOM 3060 O O . GLY B 1 54 ? 1.217 27.163 60.461 1.00 20.97 54 GLY B O 1
ATOM 3061 N N . ALA B 1 55 ? 2.233 29.180 60.598 1.00 21.85 55 ALA B N 1
ATOM 3062 C CA . ALA B 1 55 ? 2.363 29.114 62.053 1.00 21.97 55 ALA B CA 1
ATOM 3063 C C . ALA B 1 55 ? 1.009 29.276 62.711 1.00 21.23 55 ALA B C 1
ATOM 3064 O O . ALA B 1 55 ? 0.684 28.528 63.635 1.00 20.51 55 ALA B O 1
ATOM 3066 N N . TYR B 1 56 ? 0.217 30.235 62.240 1.00 19.21 56 TYR B N 1
ATOM 3067 C CA . TYR B 1 56 ? -1.128 30.415 62.779 1.00 21.24 56 TYR B CA 1
ATOM 3068 C C . TYR B 1 56 ? -1.951 29.152 62.472 1.00 20.86 56 TYR B C 1
ATOM 3069 O O . TYR B 1 56 ? -2.866 28.817 63.227 1.00 21.68 56 TYR B O 1
ATOM 3078 N N . GLY B 1 57 ? -1.629 28.483 61.362 1.00 21.03 57 GLY B N 1
ATOM 3079 C CA . GLY B 1 57 ? -2.323 27.245 60.995 1.00 20.86 57 GLY B CA 1
ATOM 3080 C C . GLY B 1 57 ? -2.236 26.209 62.107 1.00 21.17 57 GLY B C 1
ATOM 3081 O O . GLY B 1 57 ? -3.219 25.509 62.422 1.00 20.54 57 GLY B O 1
ATOM 3082 N N . ILE B 1 58 ? -1.057 26.102 62.710 1.00 19.20 58 ILE B N 1
ATOM 3083 C CA . ILE B 1 58 ? -0.855 25.166 63.805 1.00 20.58 58 ILE B CA 1
ATOM 3084 C C . ILE B 1 58 ? -1.566 25.631 65.083 1.00 22.05 58 ILE B C 1
ATOM 3085 O O . ILE B 1 58 ? -2.118 24.819 65.843 1.00 21.96 58 ILE B O 1
ATOM 3090 N N . ALA B 1 59 ? -1.552 26.936 65.334 1.00 22.29 59 ALA B N 1
ATOM 3091 C CA . ALA B 1 59 ? -2.247 27.463 66.502 1.00 22.47 59 ALA B CA 1
ATOM 3092 C C . ALA B 1 59 ? -3.751 27.185 66.324 1.00 22.41 59 ALA B C 1
ATOM 3093 O O . ALA B 1 59 ? -4.476 26.887 67.292 1.00 22.49 59 ALA B O 1
ATOM 3095 N N . LEU B 1 60 ? -4.212 27.269 65.080 1.00 22.54 60 LEU B N 1
ATOM 3096 C CA . LEU B 1 60 ? -5.612 27.035 64.736 1.00 24.22 60 LEU B CA 1
ATOM 3097 C C . LEU B 1 60 ? -5.984 25.547 64.892 1.00 23.45 60 LEU B C 1
ATOM 3098 O O . LEU B 1 60 ? -7.047 25.207 65.429 1.00 23.96 60 LEU B O 1
ATOM 3103 N N . ALA B 1 61 ? -5.111 24.668 64.407 1.00 23.28 61 ALA B N 1
ATOM 3104 C CA . ALA B 1 61 ? -5.338 23.228 64.498 1.00 23.57 61 ALA B CA 1
ATOM 3105 C C . ALA B 1 61 ? -5.488 22.808 65.966 1.00 24.93 61 ALA B C 1
ATOM 3106 O O . ALA B 1 61 ? -6.195 21.850 66.288 1.00 24.18 61 ALA B O 1
ATOM 3108 N N . ALA B 1 62 ? -4.823 23.539 66.848 1.00 23.10 62 ALA B N 1
ATOM 3109 C CA . ALA B 1 62 ? -4.833 23.246 68.278 1.00 23.31 62 ALA B CA 1
ATOM 3110 C C . ALA B 1 62 ? -6.115 23.720 68.939 1.00 22.30 62 ALA B C 1
ATOM 3111 O O . ALA B 1 62 ? -6.390 23.352 70.080 1.00 22.95 62 ALA B O 1
ATOM 3113 N N . ARG B 1 63 ? -6.885 24.542 68.237 1.00 21.72 63 ARG B N 1
ATOM 3114 C CA . ARG B 1 63 ? -8.123 25.104 68.786 1.00 24.45 63 ARG B CA 1
ATOM 3115 C C . ARG B 1 63 ? -9.388 24.630 68.070 1.00 27.33 63 ARG B C 1
ATOM 3116 O O . ARG B 1 63 ? -10.508 24.835 68.531 1.00 26.69 63 ARG B O 1
ATOM 3124 N N . GLU B 1 64 ? -9.145 24.022 66.922 1.00 28.46 64 GLU B N 1
ATOM 3125 C CA . GLU B 1 64 ? -10.110 23.459 65.998 1.00 31.91 64 GLU B CA 1
ATOM 3126 C C . GLU B 1 64 ? -11.245 22.585 66.586 1.00 33.18 64 GLU B C 1
ATOM 3127 O O . GLU B 1 64 ? -12.384 22.582 66.098 1.00 32.73 64 GLU B O 1
ATOM 3133 N N . ARG B 1 65 ? -10.890 21.796 67.582 1.00 34.25 65 ARG B N 1
ATOM 3134 C CA . ARG B 1 65 ? -11.812 20.906 68.268 1.00 39.07 65 ARG B CA 1
ATOM 3135 C C . ARG B 1 65 ? -11.130 20.674 69.596 1.00 39.34 65 ARG B C 1
ATOM 3136 O O . ARG B 1 65 ? -9.971 21.056 69.773 1.00 38.64 65 ARG B O 1
ATOM 3144 N N . GLU B 1 66 ? -11.840 20.048 70.524 1.00 40.44 66 GLU B N 1
ATOM 3145 C CA . GLU B 1 66 ? -11.291 19.796 71.848 1.00 40.57 66 GLU B CA 1
ATOM 3146 C C . GLU B 1 66 ? -10.511 18.520 71.920 1.00 39.19 66 GLU B C 1
ATOM 3147 O O . GLU B 1 66 ? -10.792 17.567 71.210 1.00 38.23 66 GLU B O 1
ATOM 3153 N N . PHE B 1 67 ? -9.506 18.514 72.779 1.00 37.41 67 PHE B N 1
ATOM 3154 C CA . PHE B 1 67 ? -8.710 17.319 72.974 1.00 38.55 67 PHE B CA 1
ATOM 3155 C C . PHE B 1 67 ? -8.673 17.016 74.458 1.00 39.21 67 PHE B C 1
ATOM 3156 O O . PHE B 1 67 ? -8.359 17.878 75.300 1.00 38.97 67 PHE B O 1
ATOM 3164 N N . ALA B 1 68 ? -9.024 15.786 74.777 1.00 38.27 68 ALA B N 1
ATOM 3165 C CA . ALA B 1 68 ? -9.037 15.354 76.152 1.00 39.33 68 ALA B CA 1
ATOM 3166 C C . ALA B 1 68 ? -7.646 14.873 76.526 1.00 39.31 68 ALA B C 1
ATOM 3167 O O . ALA B 1 68 ? -7.294 14.815 77.703 1.00 41.65 68 ALA B O 1
ATOM 3169 N N . ASP B 1 69 ? -6.852 14.565 75.507 1.00 36.69 69 ASP B N 1
ATOM 3170 C CA . ASP B 1 69 ? -5.510 14.042 75.692 1.00 34.54 69 ASP B CA 1
ATOM 3171 C C . ASP B 1 69 ? -4.420 14.835 74.935 1.00 33.07 69 ASP B C 1
ATOM 3172 O O . ASP B 1 69 ? -4.594 15.180 73.768 1.00 30.53 69 ASP B O 1
ATOM 3177 N N . VAL B 1 70 ? -3.294 15.100 75.598 1.00 29.73 70 VAL B N 1
ATOM 3178 C CA . VAL B 1 70 ? -2.205 15.852 74.986 1.00 30.23 70 VAL B CA 1
ATOM 3179 C C . VAL B 1 70 ? -1.596 15.141 73.789 1.00 29.77 70 VAL B C 1
ATOM 3180 O O . VAL B 1 70 ? -1.211 15.778 72.808 1.00 27.13 70 VAL B O 1
ATOM 3184 N N . ASP B 1 71 ? -1.473 13.822 73.885 1.00 28.96 71 ASP B N 1
ATOM 3185 C CA . ASP B 1 71 ? -0.902 13.058 72.794 1.00 28.93 71 ASP B CA 1
ATOM 3186 C C . ASP B 1 71 ? -1.802 13.092 71.536 1.00 28.94 71 ASP B C 1
ATOM 3187 O O . ASP B 1 71 ? -1.297 13.119 70.405 1.00 28.25 71 ASP B O 1
ATOM 3192 N N . GLU B 1 72 ? -3.121 13.105 71.730 1.00 28.15 72 GLU B N 1
ATOM 3193 C CA . GLU B 1 72 ? -4.051 13.184 70.593 1.00 28.91 72 GLU B CA 1
ATOM 3194 C C . GLU B 1 72 ? -3.903 14.556 69.933 1.00 26.29 72 GLU B C 1
ATOM 3195 O O . GLU B 1 72 ? -3.881 14.672 68.707 1.00 24.94 72 GLU B O 1
ATOM 3201 N N . LEU B 1 73 ? -3.826 15.600 70.750 1.00 24.27 73 LEU B N 1
ATOM 3202 C CA . LEU B 1 73 ? -3.642 16.939 70.206 1.00 22.84 73 LEU B CA 1
ATOM 3203 C C . LEU B 1 73 ? -2.326 16.988 69.425 1.00 22.02 73 LEU B C 1
ATOM 3204 O O . LEU B 1 73 ? -2.289 17.479 68.289 1.00 21.93 73 LEU B O 1
ATOM 3209 N N . LYS B 1 74 ? -1.245 16.478 70.016 1.00 21.12 74 LYS B N 1
ATOM 3210 C CA . LYS B 1 74 ? 0.030 16.510 69.309 1.00 23.84 74 LYS B CA 1
ATOM 3211 C C . LYS B 1 74 ? -0.023 15.748 67.996 1.00 22.94 74 LYS B C 1
ATOM 3212 O O . LYS B 1 74 ? 0.514 16.220 66.999 1.00 23.57 74 LYS B O 1
ATOM 3218 N N . GLU B 1 75 ? -0.656 14.580 67.962 1.00 22.98 75 GLU B N 1
ATOM 3219 C CA . GLU B 1 75 ? -0.706 13.877 66.679 1.00 23.62 75 GLU B CA 1
ATOM 3220 C C . GLU B 1 75 ? -1.492 14.696 65.669 1.00 24.03 75 GLU B C 1
ATOM 3221 O O . GLU B 1 75 ? -1.120 14.773 64.495 1.00 26.14 75 GLU B O 1
ATOM 3227 N N . HIS B 1 76 ? -2.572 15.314 66.136 1.00 22.36 76 HIS B N 1
ATOM 3228 C CA . HIS B 1 76 ? -3.427 16.158 65.299 1.00 21.99 76 HIS B CA 1
ATOM 3229 C C . HIS B 1 76 ? -2.640 17.314 64.690 1.00 21.08 76 HIS B C 1
ATOM 3230 O O . HIS B 1 76 ? -2.843 17.656 63.537 1.00 19.50 76 HIS B O 1
ATOM 3237 N N . LEU B 1 77 ? -1.755 17.926 65.470 1.00 21.34 77 LEU B N 1
ATOM 3238 C CA . LEU B 1 77 ? -0.959 19.023 64.940 1.00 21.47 77 LEU B CA 1
ATOM 3239 C C . LEU B 1 77 ? -0.033 18.531 63.814 1.00 21.70 77 LEU B C 1
ATOM 3240 O O . LEU B 1 77 ? 0.185 19.252 62.838 1.00 23.02 77 LEU B O 1
ATOM 3245 N N . LYS B 1 78 ? 0.492 17.311 63.924 1.00 21.22 78 LYS B N 1
ATOM 3246 C CA . LYS B 1 78 ? 1.361 16.763 62.882 1.00 21.67 78 LYS B CA 1
ATOM 3247 C C . LYS B 1 78 ? 0.559 16.554 61.592 1.00 21.86 78 LYS B C 1
ATOM 3248 O O . LYS B 1 78 ? 1.051 16.848 60.484 1.00 20.11 78 LYS B O 1
ATOM 3254 N N . LYS B 1 79 ? -0.657 16.023 61.719 1.00 21.70 79 LYS B N 1
ATOM 3255 C CA . LYS B 1 79 ? -1.479 15.825 60.532 1.00 23.44 79 LYS B CA 1
ATOM 3256 C C . LYS B 1 79 ? -1.793 17.190 59.915 1.00 22.63 79 LYS B C 1
ATOM 3257 O O . LYS B 1 79 ? -1.707 17.382 58.701 1.00 24.00 79 LYS B O 1
ATOM 3263 N N . ALA B 1 80 ? -2.150 18.147 60.745 1.00 21.67 80 ALA B N 1
ATOM 3264 C CA . ALA B 1 80 ? -2.455 19.482 60.239 1.00 22.26 80 ALA B CA 1
ATOM 3265 C C . ALA B 1 80 ? -1.232 20.103 59.560 1.00 23.04 80 ALA B C 1
ATOM 3266 O O . ALA B 1 80 ? -1.356 20.783 58.533 1.00 23.26 80 ALA B O 1
ATOM 3268 N N . ALA B 1 81 ? -0.054 19.896 60.144 1.00 23.12 81 ALA B N 1
ATOM 3269 C CA . ALA B 1 81 ? 1.172 20.443 59.563 1.00 24.47 81 ALA B CA 1
ATOM 3270 C C . ALA B 1 81 ? 1.380 19.882 58.132 1.00 24.63 81 ALA B C 1
ATOM 3271 O O . ALA B 1 81 ? 1.701 20.628 57.188 1.00 20.75 81 ALA B O 1
ATOM 3273 N N . ASP B 1 82 ? 1.215 18.568 57.990 1.00 23.89 82 ASP B N 1
ATOM 3274 C CA . ASP B 1 82 ? 1.386 17.926 56.679 1.00 25.82 82 ASP B CA 1
ATOM 3275 C C . ASP B 1 82 ? 0.368 18.426 55.654 1.00 24.88 82 ASP B C 1
ATOM 3276 O O . ASP B 1 82 ? 0.703 18.673 54.497 1.00 23.77 82 ASP B O 1
ATOM 3281 N N . PHE B 1 83 ? -0.883 18.545 56.074 1.00 23.95 83 PHE B N 1
ATOM 3282 C CA . PHE B 1 83 ? -1.917 19.040 55.171 1.00 22.92 83 PHE B CA 1
ATOM 3283 C C . PHE B 1 83 ? -1.643 20.484 54.729 1.00 22.70 83 PHE B C 1
ATOM 3284 O O . PHE B 1 83 ? -1.686 20.789 53.543 1.00 22.69 83 PHE B O 1
ATOM 3292 N N . LEU B 1 84 ? -1.369 21.369 55.682 1.00 20.94 84 LEU B N 1
ATOM 3293 C CA . LEU B 1 84 ? -1.128 22.762 55.345 1.00 21.95 84 LEU B CA 1
ATOM 3294 C C . LEU B 1 84 ? 0.015 22.912 54.359 1.00 21.86 84 LEU B C 1
ATOM 3295 O O . LEU B 1 84 ? -0.105 23.661 53.397 1.00 21.82 84 LEU B O 1
ATOM 3300 N N . ALA B 1 85 ? 1.111 22.198 54.597 1.00 21.07 85 ALA B N 1
ATOM 3301 C CA . ALA B 1 85 ? 2.255 22.307 53.711 1.00 22.63 85 ALA B CA 1
ATOM 3302 C C . ALA B 1 85 ? 1.889 21.857 52.312 1.00 23.79 85 ALA B C 1
ATOM 3303 O O . ALA B 1 85 ? 2.381 22.406 51.331 1.00 25.12 85 ALA B O 1
ATOM 3305 N N . SER B 1 86 ? 0.999 20.874 52.225 1.00 23.37 86 SER B N 1
ATOM 3306 C CA . SER B 1 86 ? 0.592 20.334 50.936 1.00 24.41 86 SER B CA 1
ATOM 3307 C C . SER B 1 86 ? -0.335 21.268 50.150 1.00 24.68 86 SER B C 1
ATOM 3308 O O . SER B 1 86 ? -0.551 21.045 48.969 1.00 25.97 86 SER B O 1
ATOM 3311 N N . THR B 1 87 ? -0.877 22.311 50.769 1.00 24.19 87 THR B N 1
ATOM 3312 C CA . THR B 1 87 ? -1.749 23.215 50.014 1.00 26.07 87 THR B CA 1
ATOM 3313 C C . THR B 1 87 ? -0.946 23.915 48.909 1.00 26.13 87 THR B C 1
ATOM 3314 O O . THR B 1 87 ? -1.466 24.139 47.826 1.00 26.15 87 THR B O 1
ATOM 3318 N N . ARG B 1 88 ? 0.314 24.241 49.205 1.00 27.87 88 ARG B N 1
ATOM 3319 C CA . ARG B 1 88 ? 1.256 24.878 48.261 1.00 29.78 88 ARG B CA 1
ATOM 3320 C C . ARG B 1 88 ? 2.597 24.220 48.580 1.00 29.10 88 ARG B C 1
ATOM 3321 O O . ARG B 1 88 ? 3.448 24.781 49.291 1.00 28.29 88 ARG B O 1
ATOM 3329 N N . PRO B 1 89 ? 2.807 23.008 48.043 1.00 29.33 89 PRO B N 1
ATOM 3330 C CA . PRO B 1 89 ? 4.040 22.261 48.295 1.00 29.81 89 PRO B CA 1
ATOM 3331 C C . PRO B 1 89 ? 5.379 22.910 47.954 1.00 30.09 89 PRO B C 1
ATOM 3332 O O . PRO B 1 89 ? 6.399 22.525 48.512 1.00 30.02 89 PRO B O 1
ATOM 3336 N N . THR B 1 90 ? 5.394 23.904 47.076 1.00 30.06 90 THR B N 1
ATOM 3337 C CA . THR B 1 90 ? 6.661 24.558 46.759 1.00 31.30 90 THR B CA 1
ATOM 3338 C C . THR B 1 90 ? 6.864 25.820 47.601 1.00 31.71 90 THR B C 1
ATOM 3339 O O . THR B 1 90 ? 7.912 26.442 47.525 1.00 32.06 90 THR B O 1
ATOM 3343 N N . ALA B 1 91 ? 5.867 26.188 48.409 1.00 31.31 91 ALA B N 1
ATOM 3344 C CA . ALA B 1 91 ? 5.962 27.390 49.251 1.00 30.94 91 ALA B CA 1
ATOM 3345 C C . ALA B 1 91 ? 6.848 27.143 50.476 1.00 31.41 91 ALA B C 1
ATOM 3346 O O . ALA B 1 91 ? 6.361 26.755 51.542 1.00 32.05 91 ALA B O 1
ATOM 3348 N N . VAL B 1 92 ? 8.142 27.386 50.322 1.00 29.62 92 VAL B N 1
ATOM 3349 C CA . VAL B 1 92 ? 9.105 27.161 51.386 1.00 29.93 92 VAL B CA 1
ATOM 3350 C C . VAL B 1 92 ? 8.833 27.897 52.680 1.00 27.32 92 VAL B C 1
ATOM 3351 O O . VAL B 1 92 ? 9.016 27.335 53.755 1.00 26.81 92 VAL B O 1
ATOM 3355 N N . ASN B 1 93 ? 8.395 29.140 52.593 1.00 26.11 93 ASN B N 1
ATOM 3356 C CA . ASN B 1 93 ? 8.138 29.911 53.800 1.00 26.78 93 ASN B CA 1
ATOM 3357 C C . ASN B 1 93 ? 6.937 29.404 54.580 1.00 24.97 93 ASN B C 1
ATOM 3358 O O . ASN B 1 93 ? 6.955 29.410 55.799 1.00 24.30 93 ASN B O 1
ATOM 3363 N N . LEU B 1 94 ? 5.907 28.945 53.873 1.00 25.03 94 LEU B N 1
ATOM 3364 C CA . LEU B 1 94 ? 4.733 28.365 54.523 1.00 24.17 94 LEU B CA 1
ATOM 3365 C C . LEU B 1 94 ? 5.263 27.181 55.360 1.00 24.20 94 LEU B C 1
ATOM 3366 O O . LEU B 1 94 ? 4.958 27.038 56.535 1.00 23.28 94 LEU B O 1
ATOM 3371 N N . PHE B 1 95 ? 6.077 26.339 54.727 1.00 24.60 95 PHE B N 1
ATOM 3372 C CA . PHE B 1 95 ? 6.625 25.164 55.390 1.00 25.56 95 PHE B CA 1
ATOM 3373 C C . PHE B 1 95 ? 7.380 25.566 56.638 1.00 24.10 95 PHE B C 1
ATOM 3374 O O . PHE B 1 95 ? 7.278 24.920 57.670 1.00 24.17 95 PHE B O 1
ATOM 3382 N N . VAL B 1 96 ? 8.145 26.642 56.534 1.00 24.60 96 VAL B N 1
ATOM 3383 C CA . VAL B 1 96 ? 8.934 27.112 57.657 1.00 24.95 96 VAL B CA 1
ATOM 3384 C C . VAL B 1 96 ? 8.078 27.525 58.854 1.00 23.94 96 VAL B C 1
ATOM 3385 O O . VAL B 1 96 ? 8.357 27.129 59.977 1.00 23.95 96 VAL B O 1
ATOM 3389 N N . GLY B 1 97 ? 7.039 28.316 58.609 1.00 24.03 97 GLY B N 1
ATOM 3390 C CA . GLY B 1 97 ? 6.160 28.753 59.693 1.00 24.62 97 GLY B CA 1
ATOM 3391 C C . GLY B 1 97 ? 5.486 27.555 60.364 1.00 24.21 97 GLY B C 1
ATOM 3392 O O . GLY B 1 97 ? 5.312 27.513 61.590 1.00 22.67 97 GLY B O 1
ATOM 3393 N N . ILE B 1 98 ? 5.117 26.580 59.547 1.00 22.63 98 ILE B N 1
ATOM 3394 C CA . ILE B 1 98 ? 4.483 25.371 60.043 1.00 23.93 98 ILE B CA 1
ATOM 3395 C C . ILE B 1 98 ? 5.431 24.603 60.948 1.00 23.82 98 ILE B C 1
ATOM 3396 O O . ILE B 1 98 ? 5.068 24.224 62.059 1.00 23.10 98 ILE B O 1
ATOM 3401 N N . GLU B 1 99 ? 6.657 24.386 60.485 1.00 24.72 99 GLU B N 1
ATOM 3402 C CA . GLU B 1 99 ? 7.607 23.634 61.288 1.00 26.13 99 GLU B CA 1
ATOM 3403 C C . GLU B 1 99 ? 7.986 24.339 62.596 1.00 25.37 99 GLU B C 1
ATOM 3404 O O . GLU B 1 99 ? 8.107 23.694 63.647 1.00 23.21 99 GLU B O 1
ATOM 3410 N N . ARG B 1 100 ? 8.189 25.652 62.553 1.00 23.68 100 ARG B N 1
ATOM 3411 C CA . ARG B 1 100 ? 8.548 26.349 63.794 1.00 25.44 100 ARG B CA 1
ATOM 3412 C C . ARG B 1 100 ? 7.389 26.321 64.808 1.00 24.63 100 ARG B C 1
ATOM 3413 O O . ARG B 1 100 ? 7.608 26.113 66.025 1.00 25.49 100 ARG B O 1
ATOM 3421 N N . ALA B 1 101 ? 6.171 26.529 64.319 1.00 22.39 101 ALA B N 1
ATOM 3422 C CA . ALA B 1 101 ? 4.992 26.492 65.183 1.00 22.92 101 ALA B CA 1
ATOM 3423 C C . ALA B 1 101 ? 4.807 25.092 65.759 1.00 22.45 101 ALA B C 1
ATOM 3424 O O . ALA B 1 101 ? 4.518 24.939 66.944 1.00 22.91 101 ALA B O 1
ATOM 3426 N N . LEU B 1 102 ? 4.950 24.070 64.915 1.00 21.56 102 LEU B N 1
ATOM 3427 C CA . LEU B 1 102 ? 4.792 22.709 65.385 1.00 24.44 102 LEU B CA 1
ATOM 3428 C C . LEU B 1 102 ? 5.867 22.385 66.429 1.00 25.62 102 LEU B C 1
ATOM 3429 O O . LEU B 1 102 ? 5.554 21.879 67.496 1.00 25.70 102 LEU B O 1
ATOM 3434 N N . ASN B 1 103 ? 7.128 22.697 66.132 1.00 27.99 103 ASN B N 1
ATOM 3435 C CA . ASN B 1 103 ? 8.221 22.417 67.066 1.00 28.41 103 ASN B CA 1
ATOM 3436 C C . ASN B 1 103 ? 8.014 23.085 68.431 1.00 26.75 103 ASN B C 1
ATOM 3437 O O . ASN B 1 103 ? 8.253 22.471 69.467 1.00 25.25 103 ASN B O 1
ATOM 3442 N N . ALA B 1 104 ? 7.554 24.333 68.439 1.00 24.28 104 ALA B N 1
ATOM 3443 C CA . ALA B 1 104 ? 7.336 25.029 69.704 1.00 24.43 104 ALA B CA 1
ATOM 3444 C C . ALA B 1 104 ? 6.123 24.449 70.427 1.00 23.19 104 ALA B C 1
ATOM 3445 O O . ALA B 1 104 ? 6.115 24.328 71.657 1.00 21.75 104 ALA B O 1
ATOM 3447 N N . ALA B 1 105 ? 5.080 24.115 69.673 1.00 22.72 105 ALA B N 1
ATOM 3448 C CA . ALA B 1 105 ? 3.877 23.560 70.292 1.00 22.18 105 ALA B CA 1
ATOM 3449 C C . ALA B 1 105 ? 4.170 22.209 70.932 1.00 24.74 105 ALA B C 1
ATOM 3450 O O . ALA B 1 105 ? 3.630 21.901 71.996 1.00 24.98 105 ALA B O 1
ATOM 3452 N N . LEU B 1 106 ? 5.023 21.408 70.294 1.00 24.40 106 LEU B N 1
ATOM 3453 C CA . LEU B 1 106 ? 5.349 20.092 70.825 1.00 28.19 106 LEU B CA 1
ATOM 3454 C C . LEU B 1 106 ? 6.029 20.127 72.174 1.00 28.93 106 LEU B C 1
ATOM 3455 O O . LEU B 1 106 ? 6.090 19.105 72.847 1.00 29.54 106 LEU B O 1
ATOM 3460 N N . LYS B 1 107 ? 6.531 21.295 72.576 1.00 29.05 107 LYS B N 1
ATOM 3461 C CA . LYS B 1 107 ? 7.192 21.430 73.866 1.00 30.43 107 LYS B CA 1
ATOM 3462 C C . LYS B 1 107 ? 6.180 21.502 75.010 1.00 29.50 107 LYS B C 1
ATOM 3463 O O . LYS B 1 107 ? 6.546 21.370 76.181 1.00 28.99 107 LYS B O 1
ATOM 3469 N N . GLY B 1 108 ? 4.915 21.725 74.676 1.00 26.71 108 GLY B N 1
ATOM 3470 C CA . GLY B 1 108 ? 3.889 21.770 75.700 1.00 26.35 108 GLY B CA 1
ATOM 3471 C C . GLY B 1 108 ? 3.733 20.379 76.298 1.00 27.11 108 GLY B C 1
ATOM 3472 O O . GLY B 1 108 ? 3.928 19.375 75.610 1.00 25.26 108 GLY B O 1
ATOM 3473 N N . GLU B 1 109 ? 3.392 20.310 77.578 1.00 27.51 109 GLU B N 1
ATOM 3474 C CA . GLU B 1 109 ? 3.235 19.020 78.242 1.00 28.81 109 GLU B CA 1
ATOM 3475 C C . GLU B 1 109 ? 1.798 18.748 78.645 1.00 28.62 109 GLU B C 1
ATOM 3476 O O . GLU B 1 109 ? 1.508 17.745 79.282 1.00 28.84 109 GLU B O 1
ATOM 3482 N N . SER B 1 110 ? 0.899 19.656 78.268 1.00 28.41 110 SER B N 1
ATOM 3483 C CA . SER B 1 110 ? -0.525 19.507 78.533 1.00 27.58 110 SER B CA 1
ATOM 3484 C C . SER B 1 110 ? -1.265 20.154 77.362 1.00 28.43 110 SER B C 1
ATOM 3485 O O . SER B 1 110 ? -0.674 20.918 76.578 1.00 27.01 110 SER B O 1
ATOM 3488 N N . VAL B 1 111 ? -2.556 19.861 77.250 1.00 27.99 111 VAL B N 1
ATOM 3489 C CA . VAL B 1 111 ? -3.367 20.405 76.175 1.00 27.34 111 VAL B CA 1
ATOM 3490 C C . VAL B 1 111 ? -3.290 21.926 76.214 1.00 27.90 111 VAL B C 1
ATOM 3491 O O . VAL B 1 111 ? -3.033 22.560 75.199 1.00 24.78 111 VAL B O 1
ATOM 3495 N N . GLU B 1 112 ? -3.524 22.504 77.388 1.00 29.55 112 GLU B N 1
ATOM 3496 C CA . GLU B 1 112 ? -3.479 23.948 77.543 1.00 29.84 112 GLU B CA 1
ATOM 3497 C C . GLU B 1 112 ? -2.127 24.528 77.118 1.00 29.37 112 GLU B C 1
ATOM 3498 O O . GLU B 1 112 ? -2.090 25.514 76.384 1.00 27.93 112 GLU B O 1
ATOM 3504 N N . GLU B 1 113 ? -1.029 23.919 77.572 1.00 28.90 113 GLU B N 1
ATOM 3505 C CA . GLU B 1 113 ? 0.319 24.402 77.223 1.00 30.49 113 GLU B CA 1
ATOM 3506 C C . GLU B 1 113 ? 0.619 24.320 75.726 1.00 29.38 113 GLU B C 1
ATOM 3507 O O . GLU B 1 113 ? 1.230 25.233 75.155 1.00 27.81 113 GLU B O 1
ATOM 3513 N N . VAL B 1 114 ? 0.220 23.213 75.096 1.00 26.18 114 VAL B N 1
ATOM 3514 C CA . VAL B 1 114 ? 0.455 23.035 73.668 1.00 22.93 114 VAL B CA 1
ATOM 3515 C C . VAL B 1 114 ? -0.253 24.143 72.897 1.00 22.66 114 VAL B C 1
ATOM 3516 O O . VAL B 1 114 ? 0.350 24.785 72.031 1.00 19.77 114 VAL B O 1
ATOM 3520 N N . LYS B 1 115 ? -1.528 24.372 73.209 1.00 21.70 115 LYS B N 1
ATOM 3521 C CA . LYS B 1 115 ? -2.285 25.430 72.558 1.00 22.33 115 LYS B CA 1
ATOM 3522 C C . LYS B 1 115 ? -1.622 26.779 72.766 1.00 23.15 115 LYS B C 1
ATOM 3523 O O . LYS B 1 115 ? -1.514 27.597 71.850 1.00 21.62 115 LYS B O 1
ATOM 3529 N N . GLU B 1 116 ? -1.222 27.018 74.003 1.00 22.48 116 GLU B N 1
ATOM 3530 C CA . GLU B 1 116 ? -0.612 28.284 74.356 1.00 23.96 116 GLU B CA 1
ATOM 3531 C C . GLU B 1 116 ? 0.677 28.511 73.588 1.00 21.92 116 GLU B C 1
ATOM 3532 O O . GLU B 1 116 ? 0.847 29.565 72.980 1.00 23.11 116 GLU B O 1
ATOM 3538 N N . LEU B 1 117 ? 1.558 27.516 73.592 1.00 19.45 117 LEU B N 1
ATOM 3539 C CA . LEU B 1 117 ? 2.841 27.625 72.921 1.00 22.03 117 LEU B CA 1
ATOM 3540 C C . LEU B 1 117 ? 2.722 27.736 71.416 1.00 23.21 117 LEU B C 1
ATOM 3541 O O . LEU B 1 117 ? 3.552 28.390 70.784 1.00 20.53 117 LEU B O 1
ATOM 3546 N N . ALA B 1 118 ? 1.689 27.100 70.844 1.00 21.80 118 ALA B N 1
ATOM 3547 C CA . ALA B 1 118 ? 1.477 27.164 69.417 1.00 21.37 118 ALA B CA 1
ATOM 3548 C C . ALA B 1 118 ? 1.177 28.612 68.999 1.00 21.75 118 ALA B C 1
ATOM 3549 O O . ALA B 1 118 ? 1.794 29.134 68.056 1.00 20.69 118 ALA B O 1
ATOM 3551 N N . LEU B 1 119 ? 0.235 29.255 69.694 1.00 19.54 119 LEU B N 1
ATOM 3552 C CA . LEU B 1 119 ? -0.129 30.625 69.371 1.00 20.53 119 LEU B CA 1
ATOM 3553 C C . LEU B 1 119 ? 1.028 31.546 69.679 1.00 20.21 119 LEU B C 1
ATOM 3554 O O . LEU B 1 119 ? 1.303 32.458 68.913 1.00 19.67 119 LEU B O 1
ATOM 3559 N N . ARG B 1 120 ? 1.688 31.320 70.814 1.00 20.97 120 ARG B N 1
ATOM 3560 C CA . ARG B 1 120 ? 2.835 32.172 71.176 1.00 21.30 120 ARG B CA 1
ATOM 3561 C C . ARG B 1 120 ? 3.871 32.225 70.052 1.00 21.47 120 ARG B C 1
ATOM 3562 O O . ARG B 1 120 ? 4.338 33.310 69.695 1.00 21.60 120 ARG B O 1
ATOM 3570 N N . GLU B 1 121 ? 4.212 31.065 69.484 1.00 20.78 121 GLU B N 1
ATOM 3571 C CA . GLU B 1 121 ? 5.186 31.009 68.418 1.00 20.79 121 GLU B CA 1
ATOM 3572 C C . GLU B 1 121 ? 4.665 31.695 67.139 1.00 22.59 121 GLU B C 1
ATOM 3573 O O . GLU B 1 121 ? 5.398 32.449 66.491 1.00 22.55 121 GLU B O 1
ATOM 3579 N N . ALA B 1 122 ? 3.405 31.474 66.780 1.00 22.03 122 ALA B N 1
ATOM 3580 C CA . ALA B 1 122 ? 2.864 32.123 65.586 1.00 22.45 122 ALA B CA 1
ATOM 3581 C C . ALA B 1 122 ? 2.932 33.641 65.790 1.00 24.19 122 ALA B C 1
ATOM 3582 O O . ALA B 1 122 ? 3.412 34.388 64.932 1.00 23.94 122 ALA B O 1
ATOM 3584 N N . GLU B 1 123 ? 2.444 34.099 66.938 1.00 23.59 123 GLU B N 1
ATOM 3585 C CA . GLU B 1 123 ? 2.457 35.522 67.236 1.00 24.69 123 GLU B CA 1
ATOM 3586 C C . GLU B 1 123 ? 3.885 36.094 67.239 1.00 25.36 123 GLU B C 1
ATOM 3587 O O . GLU B 1 123 ? 4.107 37.232 66.836 1.00 25.68 123 GLU B O 1
ATOM 3593 N N . LYS B 1 124 ? 4.850 35.289 67.664 1.00 24.04 124 LYS B N 1
ATOM 3594 C CA . LYS B 1 124 ? 6.238 35.710 67.723 1.00 25.39 124 LYS B CA 1
ATOM 3595 C C . LYS B 1 124 ? 6.828 35.895 66.306 1.00 24.98 124 LYS B C 1
ATOM 3596 O O . LYS B 1 124 ? 7.517 36.888 66.023 1.00 22.10 124 LYS B O 1
ATOM 3602 N N . LEU B 1 125 ? 6.550 34.946 65.423 1.00 24.05 125 LEU B N 1
ATOM 3603 C CA . LEU B 1 125 ? 7.062 35.034 64.070 1.00 24.99 125 LEU B CA 1
ATOM 3604 C C . LEU B 1 125 ? 6.388 36.194 63.343 1.00 25.13 125 LEU B C 1
ATOM 3605 O O . LEU B 1 125 ? 7.035 36.925 62.611 1.00 23.22 125 LEU B O 1
ATOM 3610 N N . ALA B 1 126 ? 5.091 36.378 63.563 1.00 24.95 126 ALA B N 1
ATOM 3611 C CA . ALA B 1 126 ? 4.388 37.459 62.889 1.00 24.49 126 ALA B CA 1
ATOM 3612 C C . ALA B 1 126 ? 4.983 38.799 63.345 1.00 25.45 126 ALA B C 1
ATOM 3613 O O . ALA B 1 126 ? 5.249 39.694 62.523 1.00 23.68 126 ALA B O 1
ATOM 3615 N N . GLU B 1 127 ? 5.207 38.910 64.653 1.00 25.21 127 GLU B N 1
ATOM 3616 C CA . GLU B 1 127 ? 5.786 40.086 65.276 1.00 26.09 127 GLU B CA 1
ATOM 3617 C C . GLU B 1 127 ? 7.209 40.353 64.770 1.00 25.31 127 GLU B C 1
ATOM 3618 O O . GLU B 1 127 ? 7.578 41.496 64.547 1.00 25.56 127 GLU B O 1
ATOM 3624 N N . GLU B 1 128 ? 8.005 39.303 64.590 1.00 25.11 128 GLU B N 1
ATOM 3625 C CA . GLU B 1 128 ? 9.364 39.468 64.108 1.00 25.59 128 GLU B CA 1
ATOM 3626 C C . GLU B 1 128 ? 9.380 40.061 62.692 1.00 25.99 128 GLU B C 1
ATOM 3627 O O . GLU B 1 128 ? 10.271 40.843 62.361 1.00 24.67 128 GLU B O 1
ATOM 3633 N N . ASP B 1 129 ? 8.399 39.697 61.868 1.00 23.53 129 ASP B N 1
ATOM 3634 C CA . ASP B 1 129 ? 8.320 40.275 60.537 1.00 24.02 129 ASP B CA 1
ATOM 3635 C C . ASP B 1 129 ? 7.977 41.762 60.637 1.00 21.80 129 ASP B C 1
ATOM 3636 O O . ASP B 1 129 ? 8.608 42.592 59.980 1.00 21.34 129 ASP B O 1
ATOM 3641 N N . VAL B 1 130 ? 6.976 42.114 61.440 1.00 23.34 130 VAL B N 1
ATOM 3642 C CA . VAL B 1 130 ? 6.621 43.527 61.569 1.00 23.08 130 VAL B CA 1
ATOM 3643 C C . VAL B 1 130 ? 7.820 44.345 62.047 1.00 24.07 130 VAL B C 1
ATOM 3644 O O . VAL B 1 130 ? 8.117 45.418 61.497 1.00 24.06 130 VAL B O 1
ATOM 3648 N N . GLU B 1 131 ? 8.512 43.825 63.059 1.00 23.22 131 GLU B N 1
ATOM 3649 C CA . GLU B 1 131 ? 9.674 44.496 63.640 1.00 24.69 131 GLU B CA 1
ATOM 3650 C C . GLU B 1 131 ? 10.792 44.684 62.630 1.00 24.62 131 GLU B C 1
ATOM 3651 O O . GLU B 1 131 ? 11.435 45.735 62.569 1.00 25.31 131 GLU B O 1
ATOM 3657 N N . ARG B 1 132 ? 11.035 43.626 61.872 1.00 25.11 132 ARG B N 1
ATOM 3658 C CA . ARG B 1 132 ? 12.039 43.571 60.815 1.00 26.94 132 ARG B CA 1
ATOM 3659 C C . ARG B 1 132 ? 11.776 44.698 59.802 1.00 24.76 132 ARG B C 1
ATOM 3660 O O . ARG B 1 132 ? 12.692 45.401 59.376 1.00 22.44 132 ARG B O 1
ATOM 3668 N N . ASN B 1 133 ? 10.500 44.859 59.441 1.00 22.35 133 ASN B N 1
ATOM 3669 C CA . ASN B 1 133 ? 10.091 45.848 58.462 1.00 23.53 133 ASN B CA 1
ATOM 3670 C C . ASN B 1 133 ? 10.157 47.276 58.959 1.00 23.11 133 ASN B C 1
ATOM 3671 O O . ASN B 1 133 ? 10.436 48.173 58.181 1.00 21.68 133 ASN B O 1
ATOM 3676 N N . ARG B 1 134 ? 9.917 47.475 60.252 1.00 23.66 134 ARG B N 1
ATOM 3677 C CA . ARG B 1 134 ? 9.990 48.811 60.846 1.00 25.81 134 ARG B CA 1
ATOM 3678 C C . ARG B 1 134 ? 11.447 49.263 60.924 1.00 24.39 134 ARG B C 1
ATOM 3679 O O . ARG B 1 134 ? 11.747 50.418 60.630 1.00 22.78 134 ARG B O 1
ATOM 3687 N N . LYS B 1 135 ? 12.338 48.354 61.324 1.00 22.28 135 LYS B N 1
ATOM 3688 C CA . LYS B 1 135 ? 13.763 48.664 61.429 1.00 25.43 135 LYS B CA 1
ATOM 3689 C C . LYS B 1 135 ? 14.351 49.012 60.064 1.00 25.33 135 LYS B C 1
ATOM 3690 O O . LYS B 1 135 ? 15.109 49.987 59.901 1.00 25.69 135 LYS B O 1
ATOM 3696 N N . MET B 1 136 ? 14.008 48.173 59.096 1.00 22.37 136 MET B N 1
ATOM 3697 C CA . MET B 1 136 ? 14.418 48.338 57.705 1.00 22.47 136 MET B CA 1
ATOM 3698 C C . MET B 1 136 ? 13.916 49.711 57.234 1.00 20.09 136 MET B C 1
ATOM 3699 O O . MET B 1 136 ? 14.648 50.488 56.632 1.00 19.95 136 MET B O 1
ATOM 3704 N N . GLY B 1 137 ? 12.662 50.005 57.537 1.00 20.31 137 GLY B N 1
ATOM 3705 C CA . GLY B 1 137 ? 12.076 51.269 57.119 1.00 22.42 137 GLY B CA 1
ATOM 3706 C C . GLY B 1 137 ? 12.799 52.460 57.713 1.00 23.70 137 GLY B C 1
ATOM 3707 O O . GLY B 1 137 ? 13.040 53.470 57.043 1.00 23.41 137 GLY B O 1
ATOM 3708 N N . GLU B 1 138 ? 13.132 52.352 58.991 1.00 25.11 138 GLU B N 1
ATOM 3709 C CA . GLU B 1 138 ? 13.857 53.422 59.656 1.00 25.17 138 GLU B CA 1
ATOM 3710 C C . GLU B 1 138 ? 15.242 53.619 59.040 1.00 23.65 138 GLU B C 1
ATOM 3711 O O . GLU B 1 138 ? 15.645 54.747 58.779 1.00 22.63 138 GLU B O 1
ATOM 3717 N N . TYR B 1 139 ? 15.985 52.552 58.783 1.00 23.62 139 TYR B N 1
ATOM 3718 C CA . TYR B 1 139 ? 17.291 52.758 58.150 1.00 23.54 139 TYR B CA 1
ATOM 3719 C C . TYR B 1 139 ? 17.125 53.356 56.755 1.00 22.84 139 TYR B C 1
ATOM 3720 O O . TYR B 1 139 ? 17.862 54.271 56.362 1.00 24.32 139 TYR B O 1
ATOM 3729 N N . GLY B 1 140 ? 16.156 52.834 56.012 1.00 21.62 140 GLY B N 1
ATOM 3730 C CA . GLY B 1 140 ? 15.906 53.291 54.660 1.00 20.97 140 GLY B CA 1
ATOM 3731 C C . GLY B 1 140 ? 15.403 54.725 54.530 1.00 22.96 140 GLY B C 1
ATOM 3732 O O . GLY B 1 140 ? 15.767 55.423 53.566 1.00 21.16 140 GLY B O 1
ATOM 3733 N N . ALA B 1 141 ? 14.574 55.160 55.482 1.00 19.93 141 ALA B N 1
ATOM 3734 C CA . ALA B 1 141 ? 14.012 56.507 55.451 1.00 21.30 141 ALA B CA 1
ATOM 3735 C C . ALA B 1 141 ? 15.094 57.573 55.426 1.00 21.41 141 ALA B C 1
ATOM 3736 O O . ALA B 1 141 ? 14.870 58.676 54.949 1.00 19.48 141 ALA B O 1
ATOM 3738 N N . GLU B 1 142 ? 16.271 57.242 55.932 1.00 24.51 142 GLU B N 1
ATOM 3739 C CA . GLU B 1 142 ? 17.351 58.205 55.963 1.00 26.44 142 GLU B CA 1
ATOM 3740 C C . GLU B 1 142 ? 17.828 58.520 54.547 1.00 26.87 142 GLU B C 1
ATOM 3741 O O . GLU B 1 142 ? 18.492 59.541 54.305 1.00 25.42 142 GLU B O 1
ATOM 3747 N N . LEU B 1 143 ? 17.465 57.655 53.602 1.00 25.19 143 LEU B N 1
ATOM 3748 C CA . LEU B 1 143 ? 17.828 57.856 52.196 1.00 24.37 143 LEU B CA 1
ATOM 3749 C C . LEU B 1 143 ? 16.846 58.787 51.485 1.00 23.58 143 LEU B C 1
ATOM 3750 O O . LEU B 1 143 ? 17.107 59.224 50.365 1.00 24.91 143 LEU B O 1
ATOM 3755 N N . LEU B 1 144 ? 15.712 59.065 52.118 1.00 22.06 144 LEU B N 1
ATOM 3756 C CA . LEU B 1 144 ? 14.685 59.915 51.507 1.00 22.71 144 LEU B CA 1
ATOM 3757 C C . LEU B 1 144 ? 14.623 61.280 52.153 1.00 23.27 144 LEU B C 1
ATOM 3758 O O . LEU B 1 144 ? 14.924 61.431 53.341 1.00 22.57 144 LEU B O 1
ATOM 3763 N N . GLU B 1 145 ? 14.254 62.278 51.365 1.00 25.99 145 GLU B N 1
ATOM 3764 C CA . GLU B 1 145 ? 14.126 63.613 51.904 1.00 28.13 145 GLU B CA 1
ATOM 3765 C C . GLU B 1 145 ? 12.757 64.163 51.587 1.00 28.21 1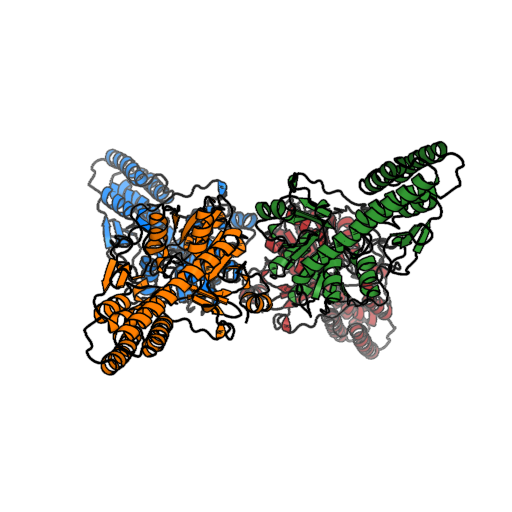45 GLU B C 1
ATOM 3766 O O . GLU B 1 145 ? 12.053 63.646 50.733 1.00 26.53 145 GLU B O 1
ATOM 3772 N N . ASP B 1 146 ? 12.365 65.178 52.339 1.00 26.12 146 ASP B N 1
ATOM 3773 C CA . ASP B 1 146 ? 11.076 65.831 52.193 1.00 26.04 146 ASP B CA 1
ATOM 3774 C C . ASP B 1 146 ? 10.838 66.206 50.724 1.00 24.84 146 ASP B C 1
ATOM 3775 O O . ASP B 1 146 ? 11.718 66.726 50.057 1.00 25.71 146 ASP B O 1
ATOM 3780 N N . GLY B 1 147 ? 9.648 65.901 50.220 1.00 24.53 147 GLY B N 1
ATOM 3781 C CA . GLY B 1 147 ? 9.308 66.193 48.838 1.00 24.22 147 GLY B CA 1
ATOM 3782 C C . GLY B 1 147 ? 9.748 65.151 47.807 1.00 23.16 147 GLY B C 1
ATOM 3783 O O . GLY B 1 147 ? 9.552 65.360 46.631 1.00 22.89 147 GLY B O 1
ATOM 3784 N N . ASP B 1 148 ? 10.353 64.043 48.229 1.00 22.99 148 ASP B N 1
ATOM 3785 C CA . ASP B 1 148 ? 10.788 63.031 47.271 1.00 21.79 148 ASP B CA 1
ATOM 3786 C C . ASP B 1 148 ? 9.617 62.314 46.633 1.00 20.64 148 ASP B C 1
ATOM 3787 O O . ASP B 1 148 ? 8.605 62.056 47.280 1.00 20.33 148 ASP B O 1
ATOM 3792 N N . VAL B 1 149 ? 9.762 62.000 45.349 1.00 20.28 149 VAL B N 1
ATOM 3793 C CA . VAL B 1 149 ? 8.761 61.225 44.651 1.00 21.49 149 VAL B CA 1
ATOM 3794 C C . VAL B 1 149 ? 9.482 59.893 44.457 1.00 21.73 149 VAL B C 1
ATOM 3795 O O . VAL B 1 149 ? 10.562 59.828 43.867 1.00 21.24 149 VAL B O 1
ATOM 3799 N N . VAL B 1 150 ? 8.879 58.831 44.969 1.00 20.96 150 VAL B N 1
ATOM 3800 C CA . VAL B 1 150 ? 9.481 57.504 44.892 1.00 20.06 150 VAL B CA 1
ATOM 3801 C C . VAL B 1 150 ? 8.774 56.613 43.898 1.00 19.77 150 VAL B C 1
ATOM 3802 O O . VAL B 1 150 ? 7.566 56.433 43.977 1.00 19.19 150 VAL B O 1
ATOM 3806 N N . LEU B 1 151 ? 9.525 56.061 42.953 1.00 20.34 151 LEU B N 1
ATOM 3807 C CA . LEU B 1 151 ? 8.932 55.149 41.989 1.00 20.98 151 LEU B CA 1
ATOM 3808 C C . LEU B 1 151 ? 9.099 53.734 42.538 1.00 19.79 151 LEU B C 1
ATOM 3809 O O . LEU B 1 151 ? 10.173 53.386 43.003 1.00 19.07 151 LEU B O 1
ATOM 3814 N N . THR B 1 152 ? 8.029 52.932 42.522 1.00 19.62 152 THR B N 1
ATOM 3815 C CA . THR B 1 152 ? 8.135 51.547 42.981 1.00 20.65 152 THR B CA 1
ATOM 3816 C C . THR B 1 152 ? 7.651 50.607 41.879 1.00 19.62 152 THR B C 1
ATOM 3817 O O . THR B 1 152 ? 7.168 51.051 40.817 1.00 20.90 152 THR B O 1
ATOM 3821 N N . TYR B 1 153 ? 7.803 49.313 42.132 1.00 18.41 153 TYR B N 1
ATOM 3822 C CA . TYR B 1 153 ? 7.429 48.277 41.194 1.00 20.74 153 TYR B CA 1
ATOM 3823 C C . TYR B 1 153 ? 6.782 47.132 41.974 1.00 20.21 153 TYR B C 1
ATOM 3824 O O . TYR B 1 153 ? 7.125 46.899 43.132 1.00 23.07 153 TYR B O 1
ATOM 3833 N N . CYS B 1 154 ? 5.874 46.417 41.323 1.00 19.96 154 CYS B N 1
ATOM 3834 C CA . CYS B 1 154 ? 5.116 45.324 41.946 1.00 18.89 154 CYS B CA 1
ATOM 3835 C C . CYS B 1 154 ? 4.486 45.808 43.267 1.00 19.13 154 CYS B C 1
ATOM 3836 O O . CYS B 1 154 ? 3.987 46.937 43.341 1.00 20.35 154 CYS B O 1
ATOM 3839 N N . ASN B 1 155 ? 4.508 44.966 44.302 1.00 18.44 155 ASN B N 1
ATOM 3840 C CA . ASN B 1 155 ? 3.962 45.325 45.598 1.00 20.07 155 ASN B CA 1
ATOM 3841 C C . ASN B 1 155 ? 4.773 44.774 46.762 1.00 21.44 155 ASN B C 1
ATOM 3842 O O . ASN B 1 155 ? 4.593 43.644 47.169 1.00 21.53 155 ASN B O 1
ATOM 3847 N N . ALA B 1 156 ? 5.685 45.587 47.285 1.00 21.15 156 ALA B N 1
ATOM 3848 C CA . ALA B 1 156 ? 6.504 45.191 48.416 1.00 20.92 156 ALA B CA 1
ATOM 3849 C C . ALA B 1 156 ? 6.001 46.001 49.617 1.00 20.18 156 ALA B C 1
ATOM 3850 O O . ALA B 1 156 ? 6.746 46.755 50.233 1.00 20.99 156 ALA B O 1
ATOM 3852 N N . GLY B 1 157 ? 4.728 45.820 49.950 1.00 19.19 157 GLY B N 1
ATOM 3853 C CA . GLY B 1 157 ? 4.129 46.566 51.036 1.00 20.03 157 GLY B CA 1
ATOM 3854 C C . GLY B 1 157 ? 3.559 45.738 52.157 1.00 20.72 157 GLY B C 1
ATOM 3855 O O . GLY B 1 157 ? 4.039 44.622 52.441 1.00 17.80 157 GLY B O 1
ATOM 3856 N N . ARG B 1 158 ? 2.537 46.292 52.804 1.00 21.10 158 ARG B N 1
ATOM 3857 C CA . ARG B 1 158 ? 1.936 45.616 53.930 1.00 24.68 158 ARG B CA 1
ATOM 3858 C C . ARG B 1 158 ? 1.112 44.403 53.497 1.00 26.50 158 ARG B C 1
ATOM 3859 O O . ARG B 1 158 ? 0.876 43.513 54.297 1.00 29.11 158 ARG B O 1
ATOM 3867 N N . LEU B 1 159 ? 0.698 44.339 52.241 1.00 26.78 159 LEU B N 1
ATOM 3868 C CA . LEU B 1 159 ? -0.066 43.167 51.800 1.00 28.36 159 LEU B CA 1
ATOM 3869 C C . LEU B 1 159 ? 0.857 41.922 51.724 1.00 30.98 159 LEU B C 1
ATOM 3870 O O . LEU B 1 159 ? 0.540 40.836 52.309 1.00 32.63 159 LEU B O 1
ATOM 3875 N N . ALA B 1 160 ? 2.017 42.118 51.086 1.00 29.46 160 ALA B N 1
ATOM 3876 C CA . ALA B 1 160 ? 3.065 41.088 50.903 1.00 29.60 160 ALA B CA 1
ATOM 3877 C C . ALA B 1 160 ? 3.842 40.676 52.173 1.00 28.53 160 ALA B C 1
ATOM 3878 O O . ALA B 1 160 ? 4.728 39.818 52.117 1.00 31.08 160 ALA B O 1
ATOM 3880 N N . THR B 1 161 ? 3.536 41.303 53.296 1.00 24.05 161 THR B N 1
ATOM 3881 C CA . THR B 1 161 ? 4.205 40.965 54.538 1.00 22.02 161 THR B CA 1
ATOM 3882 C C . THR B 1 161 ? 3.108 40.947 55.602 1.00 22.79 161 THR B C 1
ATOM 3883 O O . THR B 1 161 ? 1.905 41.038 55.279 1.00 22.31 161 THR B O 1
ATOM 3887 N N . VAL B 1 162 ? 3.504 40.801 56.861 1.00 21.42 162 VAL B N 1
ATOM 3888 C CA . VAL B 1 162 ? 2.527 40.811 57.945 1.00 22.77 162 VAL B CA 1
ATOM 3889 C C . VAL B 1 162 ? 2.040 42.252 58.099 1.00 23.01 162 VAL B C 1
ATOM 3890 O O . VAL B 1 162 ? 0.848 42.510 58.288 1.00 23.86 162 VAL B O 1
ATOM 3894 N N . ASP B 1 163 ? 2.973 43.201 58.012 1.00 23.81 163 ASP B N 1
ATOM 3895 C CA . ASP B 1 163 ? 2.605 44.609 58.097 1.00 23.13 163 ASP B CA 1
ATOM 3896 C C . ASP B 1 163 ? 3.787 45.509 57.742 1.00 22.36 163 ASP B C 1
ATOM 3897 O O . ASP B 1 163 ? 4.931 45.056 57.681 1.00 22.52 163 ASP B O 1
ATOM 3902 N N . TRP B 1 164 ? 3.478 46.783 57.527 1.00 22.27 164 TRP B N 1
ATOM 3903 C CA . TRP B 1 164 ? 4.453 47.828 57.196 1.00 21.73 164 TRP B CA 1
ATOM 3904 C C . TRP B 1 164 ? 5.044 47.726 55.790 1.00 19.71 164 TRP B C 1
ATOM 3905 O O . TRP B 1 164 ? 5.049 48.709 55.047 1.00 19.85 164 TRP B O 1
ATOM 3916 N N . GLY B 1 165 ? 5.579 46.557 55.454 1.00 19.44 165 GLY B N 1
ATOM 3917 C CA . GLY B 1 165 ? 6.171 46.348 54.137 1.00 20.73 165 GLY B CA 1
ATOM 3918 C C . GLY B 1 165 ? 7.678 46.548 54.103 1.00 20.14 165 GLY B C 1
ATOM 3919 O O . GLY B 1 165 ? 8.293 46.983 55.095 1.00 18.65 165 GLY B O 1
ATOM 3920 N N . THR B 1 166 ? 8.294 46.221 52.974 1.00 18.44 166 THR B N 1
ATOM 3921 C CA . THR B 1 166 ? 9.725 46.407 52.852 1.00 18.80 166 THR B CA 1
ATOM 3922 C C . THR B 1 166 ? 9.976 47.719 52.105 1.00 19.80 166 THR B C 1
ATOM 3923 O O . THR B 1 166 ? 10.233 48.730 52.746 1.00 19.39 166 THR B O 1
ATOM 3927 N N . ALA B 1 167 ? 9.873 47.720 50.777 1.00 18.21 167 ALA B N 1
ATOM 3928 C CA . ALA B 1 167 ? 10.069 48.949 50.011 1.00 18.92 167 ALA B CA 1
ATOM 3929 C C . ALA B 1 167 ? 9.038 50.002 50.431 1.00 19.06 167 ALA B C 1
ATOM 3930 O O . ALA B 1 167 ? 9.399 51.146 50.663 1.00 17.99 167 ALA B O 1
ATOM 3932 N N . LEU B 1 168 ? 7.766 49.625 50.558 1.00 17.02 168 LEU B N 1
ATOM 3933 C CA . LEU B 1 168 ? 6.775 50.598 50.978 1.00 17.83 168 LEU B CA 1
ATOM 3934 C C . LEU B 1 168 ? 6.907 50.890 52.481 1.00 17.83 168 LEU B C 1
ATOM 3935 O O . LEU B 1 168 ? 6.428 51.910 52.967 1.00 17.73 168 LEU B O 1
ATOM 3940 N N . GLY B 1 169 ? 7.584 50.004 53.207 1.00 18.67 169 GLY B N 1
ATOM 3941 C CA . GLY B 1 169 ? 7.813 50.260 54.616 1.00 17.91 169 GLY B CA 1
ATOM 3942 C C . GLY B 1 169 ? 8.771 51.450 54.755 1.00 19.04 169 GLY B C 1
ATOM 3943 O O . GLY B 1 169 ? 8.665 52.227 55.713 1.00 17.93 169 GLY B O 1
ATOM 3944 N N . VAL B 1 170 ? 9.723 51.590 53.824 1.00 18.41 170 VAL B N 1
ATOM 3945 C CA . VAL B 1 170 ? 10.673 52.719 53.875 1.00 18.54 170 VAL B CA 1
ATOM 3946 C C . VAL B 1 170 ? 9.885 54.001 53.651 1.00 18.51 170 VAL B C 1
ATOM 3947 O O . VAL B 1 170 ? 10.107 55.000 54.320 1.00 20.69 170 VAL B O 1
ATOM 3951 N N . VAL B 1 171 ? 8.973 53.964 52.689 1.00 19.82 171 VAL B N 1
ATOM 3952 C CA . VAL B 1 171 ? 8.097 55.104 52.398 1.00 20.74 171 VAL B CA 1
ATOM 3953 C C . VAL B 1 171 ? 7.262 55.434 53.660 1.00 20.38 171 VAL B C 1
ATOM 3954 O O . VAL B 1 171 ? 7.165 56.588 54.043 1.00 21.39 171 VAL B O 1
ATOM 3958 N N . ARG B 1 172 ? 6.665 54.428 54.300 1.00 21.46 172 ARG B N 1
ATOM 3959 C CA . ARG B 1 172 ? 5.889 54.667 55.543 1.00 21.64 172 ARG B CA 1
ATOM 3960 C C . ARG B 1 172 ? 6.756 55.250 56.675 1.00 21.35 172 ARG B C 1
ATOM 3961 O O . ARG B 1 172 ? 6.327 56.160 57.392 1.00 21.68 172 ARG B O 1
ATOM 3969 N N . SER B 1 173 ? 7.981 54.752 56.821 1.00 19.60 173 SER B N 1
ATOM 3970 C CA . SER B 1 173 ? 8.845 55.241 57.872 1.00 21.38 173 SER B CA 1
ATOM 3971 C C . SER B 1 173 ? 9.222 56.699 57.625 1.00 22.00 173 SER B C 1
ATOM 3972 O O . SER B 1 173 ? 9.272 57.495 58.572 1.00 22.32 173 SER B O 1
ATOM 3975 N N . ALA B 1 174 ? 9.472 57.053 56.362 1.00 19.21 174 ALA B N 1
ATOM 3976 C CA . ALA B 1 174 ? 9.839 58.431 56.015 1.00 20.15 174 ALA B CA 1
ATOM 3977 C C . ALA B 1 174 ? 8.669 59.389 56.239 1.00 21.79 174 ALA B C 1
ATOM 3978 O O . ALA B 1 174 ? 8.849 60.499 56.739 1.00 22.77 174 ALA B O 1
ATOM 3980 N N . VAL B 1 175 ? 7.475 58.968 55.847 1.00 23.00 175 VAL B N 1
ATOM 3981 C CA . VAL B 1 175 ? 6.278 59.763 56.022 1.00 25.57 175 VAL B CA 1
ATOM 3982 C C . VAL B 1 175 ? 6.009 59.989 57.517 1.00 27.01 175 VAL B C 1
ATOM 3983 O O . VAL B 1 175 ? 5.615 61.080 57.940 1.00 25.64 175 VAL B O 1
ATOM 3987 N N . GLU B 1 176 ? 6.233 58.956 58.318 1.00 26.48 176 GLU B N 1
ATOM 3988 C CA . GLU B 1 176 ? 6.011 59.069 59.741 1.00 28.52 176 GLU B CA 1
ATOM 3989 C C . GLU B 1 176 ? 7.027 60.082 60.278 1.00 30.87 176 GLU B C 1
ATOM 3990 O O . GLU B 1 176 ? 6.794 60.709 61.302 1.00 31.72 176 GLU B O 1
ATOM 3996 N N . GLN B 1 177 ? 8.155 60.248 59.586 1.00 30.89 177 GLN B N 1
ATOM 3997 C CA . GLN B 1 177 ? 9.145 61.241 60.000 1.00 31.60 177 GLN B CA 1
ATOM 3998 C C . GLN B 1 177 ? 8.686 62.655 59.667 1.00 32.57 177 GLN B C 1
ATOM 3999 O O . GLN B 1 177 ? 9.336 63.619 60.051 1.00 33.09 177 GLN B O 1
ATOM 4005 N N . GLY B 1 178 ? 7.574 62.784 58.952 1.00 31.95 178 GLY B N 1
ATOM 4006 C CA . GLY B 1 178 ? 7.096 64.101 58.587 1.00 30.59 178 GLY B CA 1
ATOM 4007 C C . GLY B 1 178 ? 7.518 64.529 57.192 1.00 31.58 178 GLY B C 1
ATOM 4008 O O . GLY B 1 178 ? 7.199 65.633 56.744 1.00 31.56 178 GLY B O 1
ATOM 4009 N N . LYS B 1 179 ? 8.256 63.669 56.497 1.00 30.30 179 LYS B N 1
ATOM 4010 C CA . LYS B 1 179 ? 8.684 63.999 55.145 1.00 30.61 179 LYS B CA 1
ATOM 4011 C C . LYS B 1 179 ? 7.506 63.829 54.194 1.00 30.62 179 LYS B C 1
ATOM 4012 O O . LYS B 1 179 ? 6.722 62.892 54.327 1.00 31.95 179 LYS B O 1
ATOM 4018 N N . GLU B 1 180 ? 7.349 64.760 53.269 1.00 30.98 180 GLU B N 1
ATOM 4019 C CA . GLU B 1 180 ? 6.292 64.632 52.274 1.00 32.91 180 GLU B CA 1
ATOM 4020 C C . GLU B 1 180 ? 6.854 63.621 51.255 1.00 30.85 180 GLU B C 1
ATOM 4021 O O . GLU B 1 180 ? 7.906 63.878 50.663 1.00 30.18 180 GLU B O 1
ATOM 4027 N N . ILE B 1 181 ? 6.208 62.467 51.087 1.00 29.28 181 ILE B N 1
ATOM 4028 C CA . ILE B 1 181 ? 6.686 61.491 50.100 1.00 27.13 181 ILE B CA 1
ATOM 4029 C C . ILE B 1 181 ? 5.521 61.146 49.212 1.00 27.07 181 ILE B C 1
ATOM 4030 O O . ILE B 1 181 ? 4.420 60.875 49.696 1.00 25.60 181 ILE B O 1
ATOM 4035 N N . ARG B 1 182 ? 5.762 61.174 47.907 1.00 25.17 182 ARG B N 1
ATOM 4036 C CA . ARG B 1 182 ? 4.734 60.811 46.946 1.00 24.89 182 ARG B CA 1
ATOM 4037 C C . ARG B 1 182 ? 5.284 59.586 46.214 1.00 21.86 182 ARG B C 1
ATOM 4038 O O . ARG B 1 182 ? 6.500 59.419 46.080 1.00 19.37 182 ARG B O 1
ATOM 4046 N N . VAL B 1 183 ? 4.383 58.728 45.752 1.00 19.50 183 VAL B N 1
ATOM 4047 C CA . VAL B 1 183 ? 4.784 57.518 45.066 1.00 19.41 183 VAL B CA 1
ATOM 4048 C C . VAL B 1 183 ? 4.245 57.429 43.635 1.00 19.00 183 VAL B C 1
ATOM 4049 O O . VAL B 1 183 ? 3.121 57.876 43.319 1.00 18.53 183 VAL B O 1
ATOM 4053 N N . ILE B 1 184 ? 5.067 56.889 42.753 1.00 16.97 184 ILE B N 1
ATOM 4054 C CA . ILE B 1 184 ? 4.605 56.623 41.401 1.00 17.56 184 ILE B CA 1
ATOM 4055 C C . ILE B 1 184 ? 4.673 55.088 41.351 1.00 19.15 184 ILE B C 1
ATOM 4056 O O . ILE B 1 184 ? 5.721 54.500 41.616 1.00 19.55 184 ILE B O 1
ATOM 4061 N N . ALA B 1 185 ? 3.555 54.442 41.055 1.00 18.37 185 ALA B N 1
ATOM 4062 C CA . ALA B 1 185 ? 3.512 52.965 41.009 1.00 17.89 185 ALA B CA 1
ATOM 4063 C C . ALA B 1 185 ? 3.261 52.402 39.622 1.00 17.74 185 ALA B C 1
ATOM 4064 O O . ALA B 1 185 ? 2.280 52.754 38.964 1.00 17.53 185 ALA B O 1
ATOM 4066 N N . CYS B 1 186 ? 4.156 51.526 39.173 1.00 19.36 186 CYS B N 1
ATOM 4067 C CA . CYS B 1 186 ? 3.990 50.858 37.874 1.00 18.52 186 CYS B CA 1
ATOM 4068 C C . CYS B 1 186 ? 2.926 49.770 38.058 1.00 19.18 186 CYS B C 1
ATOM 4069 O O . CYS B 1 186 ? 3.007 49.008 39.034 1.00 18.15 186 CYS B O 1
ATOM 4072 N N . GLU B 1 187 ? 1.967 49.670 37.125 1.00 17.42 187 GLU B N 1
ATOM 4073 C CA . GLU B 1 187 ? 0.885 48.682 37.248 1.00 18.90 187 GLU B CA 1
ATOM 4074 C C . GLU B 1 187 ? 1.393 47.265 37.453 1.00 17.30 187 GLU B C 1
ATOM 4075 O O . GLU B 1 187 ? 0.700 46.442 38.062 1.00 21.24 187 GLU B O 1
ATOM 4081 N N . THR B 1 188 ? 2.585 46.982 36.931 1.00 17.38 188 THR B N 1
ATOM 4082 C CA . THR B 1 188 ? 3.251 45.676 37.056 1.00 15.51 188 THR B CA 1
ATOM 4083 C C . THR B 1 188 ? 2.528 44.502 36.345 1.00 16.47 188 THR B C 1
ATOM 4084 O O . THR B 1 188 ? 1.901 43.652 36.979 1.00 15.00 188 THR B O 1
ATOM 4088 N N . ARG B 1 189 ? 2.616 44.472 35.016 1.00 17.58 189 ARG B N 1
ATOM 4089 C CA . ARG B 1 189 ? 2.007 43.397 34.230 1.00 17.87 189 ARG B CA 1
ATOM 4090 C C . ARG B 1 189 ? 2.775 42.093 34.488 1.00 19.23 189 ARG B C 1
ATOM 4091 O O . ARG B 1 189 ? 3.935 42.137 34.920 1.00 18.00 189 ARG B O 1
ATOM 4099 N N . PRO B 1 190 ? 2.139 40.918 34.245 1.00 20.31 190 PRO B N 1
ATOM 4100 C CA . PRO B 1 190 ? 0.768 40.786 33.743 1.00 21.24 190 PRO B CA 1
ATOM 4101 C C . PRO B 1 190 ? -0.310 40.566 34.820 1.00 22.46 190 PRO B C 1
ATOM 4102 O O . PRO B 1 190 ? -1.487 40.468 34.483 1.00 23.00 190 PRO B O 1
ATOM 4106 N N . LEU B 1 191 ? 0.070 40.463 36.094 1.00 20.29 191 LEU B N 1
ATOM 4107 C CA . LEU B 1 191 ? -0.932 40.234 37.129 1.00 20.52 191 LEU B CA 1
ATOM 4108 C C . LEU B 1 191 ? -1.383 41.522 37.827 1.00 19.99 191 LEU B C 1
ATOM 4109 O O . LEU B 1 191 ? -2.290 41.503 38.667 1.00 20.32 191 LEU B O 1
ATOM 4114 N N . ASN B 1 192 ? -0.757 42.636 37.460 1.00 21.45 192 ASN B N 1
ATOM 4115 C CA . ASN B 1 192 ? -1.110 43.943 37.990 1.00 20.41 192 ASN B CA 1
ATOM 4116 C C . ASN B 1 192 ? -1.034 44.120 39.498 1.00 20.38 192 ASN B C 1
ATOM 4117 O O . ASN B 1 192 ? -1.918 44.730 40.102 1.00 20.68 192 ASN B O 1
ATOM 4122 N N . GLN B 1 193 ? 0.019 43.603 40.118 1.00 19.59 193 GLN B N 1
ATOM 4123 C CA . GLN B 1 193 ? 0.150 43.775 41.556 1.00 21.32 193 GLN B CA 1
ATOM 4124 C C . GLN B 1 193 ? 0.261 45.264 41.888 1.00 21.16 193 GLN B C 1
ATOM 4125 O O . GLN B 1 193 ? -0.096 45.689 42.990 1.00 19.21 193 GLN B O 1
ATOM 4131 N N . GLY B 1 194 ? 0.790 46.033 40.934 1.00 21.09 194 GLY B N 1
ATOM 4132 C CA . GLY B 1 194 ? 0.984 47.460 41.124 1.00 20.60 194 GLY B CA 1
ATOM 4133 C C . GLY B 1 194 ? -0.301 48.228 41.297 1.00 22.43 194 GLY B C 1
ATOM 4134 O O . GLY B 1 194 ? -0.484 48.989 42.267 1.00 22.71 194 GLY B O 1
ATOM 4135 N N . SER B 1 195 ? -1.213 48.020 40.355 1.00 20.20 195 SER B N 1
ATOM 4136 C CA . SER B 1 195 ? -2.478 48.715 40.387 1.00 21.09 195 SER B CA 1
ATOM 4137 C C . SER B 1 195 ? -3.484 48.132 41.390 1.00 20.99 195 SER B C 1
ATOM 4138 O O . SER B 1 195 ? -4.206 48.880 42.037 1.00 20.50 195 SER B O 1
ATOM 4141 N N . ARG B 1 196 ? -3.526 46.804 41.519 1.00 20.97 196 ARG B N 1
ATOM 4142 C CA . ARG B 1 196 ? -4.471 46.175 42.421 1.00 21.31 196 ARG B CA 1
ATOM 4143 C C . ARG B 1 196 ? -4.130 46.328 43.886 1.00 21.47 196 ARG B C 1
ATOM 4144 O O . ARG B 1 196 ? -5.017 46.577 44.706 1.00 20.76 196 ARG B O 1
ATOM 4152 N N . LEU B 1 197 ? -2.841 46.202 44.206 1.00 20.03 197 LEU B N 1
ATOM 4153 C CA . LEU B 1 197 ? -2.402 46.210 45.595 1.00 19.42 197 LEU B CA 1
ATOM 4154 C C . LEU B 1 197 ? -1.634 47.432 46.091 1.00 19.11 197 LEU B C 1
ATOM 4155 O O . LEU B 1 197 ? -1.961 47.991 47.140 1.00 18.53 197 LEU B O 1
ATOM 4160 N N . THR B 1 198 ? -0.604 47.838 45.357 1.00 18.69 198 THR B N 1
ATOM 4161 C CA . THR B 1 198 ? 0.182 48.981 45.788 1.00 18.86 198 THR B CA 1
ATOM 4162 C C . THR B 1 198 ? -0.637 50.249 45.864 1.00 17.94 198 THR B C 1
ATOM 4163 O O . THR B 1 198 ? -0.559 50.977 46.859 1.00 20.21 198 THR B O 1
ATOM 4167 N N . CYS B 1 199 ? -1.433 50.518 44.836 1.00 18.60 199 CYS B N 1
ATOM 4168 C CA . CYS B 1 199 ? -2.248 51.715 44.832 1.00 20.68 199 CYS B CA 1
ATOM 4169 C C . CYS B 1 199 ? -3.290 51.635 45.930 1.00 21.76 199 CYS B C 1
ATOM 4170 O O . CYS B 1 199 ? -3.616 52.640 46.577 1.00 22.52 199 CYS B O 1
ATOM 4173 N N . TRP B 1 200 ? -3.796 50.431 46.158 1.00 22.08 200 TRP B N 1
ATOM 4174 C CA . TRP B 1 200 ? -4.805 50.271 47.182 1.00 22.07 200 TRP B CA 1
ATOM 4175 C C . TRP B 1 200 ? -4.254 50.573 48.563 1.00 19.37 200 TRP B C 1
ATOM 4176 O O . TRP B 1 200 ? -4.822 51.404 49.291 1.00 20.04 200 TRP B O 1
ATOM 4187 N N . GLU B 1 201 ? -3.155 49.932 48.948 1.00 17.81 201 GLU B N 1
ATOM 4188 C CA . GLU B 1 201 ? -2.663 50.156 50.303 1.00 19.63 201 GLU B CA 1
ATOM 4189 C C . GLU B 1 201 ? -2.122 51.551 50.577 1.00 21.14 201 GLU B C 1
ATOM 4190 O O . GLU B 1 201 ? -2.240 52.054 51.696 1.00 20.38 201 GLU B O 1
ATOM 4196 N N . LEU B 1 202 ? -1.544 52.194 49.573 1.00 21.76 202 LEU B N 1
ATOM 4197 C CA . LEU B 1 202 ? -1.030 53.541 49.792 1.00 22.90 202 LEU B CA 1
ATOM 4198 C C . LEU B 1 202 ? -2.226 54.505 49.896 1.00 23.56 202 LEU B C 1
ATOM 4199 O O . LEU B 1 202 ? -2.235 55.406 50.727 1.00 23.65 202 LEU B O 1
ATOM 4204 N N . MET B 1 203 ? -3.240 54.315 49.056 1.00 24.13 203 MET B N 1
ATOM 4205 C CA . MET B 1 203 ? -4.398 55.201 49.129 1.00 25.77 203 MET B CA 1
ATOM 4206 C C . MET B 1 203 ? -5.123 55.004 50.450 1.00 26.81 203 MET B C 1
ATOM 4207 O O . MET B 1 203 ? -5.595 55.963 51.049 1.00 27.26 203 MET B O 1
ATOM 4212 N N . GLU B 1 204 ? -5.228 53.751 50.884 1.00 25.84 204 GLU B N 1
ATOM 4213 C CA . GLU B 1 204 ? -5.880 53.417 52.140 1.00 27.34 204 GLU B CA 1
ATOM 4214 C C . GLU B 1 204 ? -5.174 54.129 53.295 1.00 27.78 204 GLU B C 1
ATOM 4215 O O . GLU B 1 204 ? -5.828 54.583 54.244 1.00 27.82 204 GLU B O 1
ATOM 4221 N N . ASP B 1 205 ? -3.848 54.239 53.205 1.00 25.10 205 ASP B N 1
ATOM 4222 C CA . ASP B 1 205 ? -3.046 54.864 54.241 1.00 26.25 205 ASP B CA 1
ATOM 4223 C C . ASP B 1 205 ? -2.768 56.370 54.075 1.00 26.15 205 ASP B C 1
ATOM 4224 O O . ASP B 1 205 ? -1.988 56.952 54.831 1.00 25.70 205 ASP B O 1
ATOM 4229 N N . GLY B 1 206 ? -3.381 56.998 53.085 1.00 25.77 206 GLY B N 1
ATOM 4230 C CA . GLY B 1 206 ? -3.174 58.423 52.897 1.00 25.76 206 GLY B CA 1
ATOM 4231 C C . GLY B 1 206 ? -1.878 58.846 52.217 1.00 26.99 206 GLY B C 1
ATOM 4232 O O . GLY B 1 206 ? -1.504 60.009 52.296 1.00 27.45 206 GLY B O 1
ATOM 4233 N N . ILE B 1 207 ? -1.182 57.926 51.549 1.00 26.42 207 ILE B N 1
ATOM 4234 C CA . ILE B 1 207 ? 0.070 58.284 50.871 1.00 25.50 207 ILE B CA 1
ATOM 4235 C C . ILE B 1 207 ? -0.218 58.564 49.386 1.00 24.37 207 ILE B C 1
ATOM 4236 O O . ILE B 1 207 ? -0.821 57.736 48.711 1.00 25.00 207 ILE B O 1
ATOM 4241 N N . ASP B 1 208 ? 0.176 59.733 48.884 1.00 23.64 208 ASP B N 1
ATOM 4242 C CA . ASP B 1 208 ? -0.064 60.086 47.475 1.00 23.90 208 ASP B CA 1
ATOM 4243 C C . ASP B 1 208 ? 0.544 59.053 46.536 1.00 23.80 208 ASP B C 1
ATOM 4244 O O . ASP B 1 208 ? 1.724 58.688 46.677 1.00 24.59 208 ASP B O 1
ATOM 4249 N N . VAL B 1 209 ? -0.236 58.612 45.559 1.00 21.79 209 VAL B N 1
ATOM 4250 C CA . VAL B 1 209 ? 0.263 57.635 44.613 1.00 23.09 209 VAL B CA 1
ATOM 4251 C C . VAL B 1 209 ? -0.370 57.890 43.251 1.00 23.02 209 VAL B C 1
ATOM 4252 O O . VAL B 1 209 ? -1.572 58.145 43.151 1.00 24.00 209 VAL B O 1
ATOM 4256 N N . THR B 1 210 ? 0.461 57.855 42.215 1.00 20.04 210 THR B N 1
ATOM 4257 C CA . THR B 1 210 ? 0.014 58.037 40.845 1.00 20.12 210 THR B CA 1
ATOM 4258 C C . THR B 1 210 ? 0.335 56.749 40.107 1.00 19.62 210 THR B C 1
ATOM 4259 O O . THR B 1 210 ? 1.445 56.211 40.237 1.00 20.03 210 THR B O 1
ATOM 4263 N N . LEU B 1 211 ? -0.644 56.248 39.354 1.00 18.29 211 LEU B N 1
ATOM 4264 C CA . LEU B 1 211 ? -0.508 54.996 38.610 1.00 19.10 211 LEU B CA 1
ATOM 4265 C C . LEU B 1 211 ? -0.075 55.196 37.158 1.00 18.61 211 LEU B C 1
ATOM 4266 O O . LEU B 1 211 ? -0.604 56.060 36.464 1.00 20.07 211 LEU B O 1
ATOM 4271 N N . ILE B 1 212 ? 0.890 54.399 36.713 1.00 17.03 212 ILE B N 1
ATOM 4272 C CA . ILE B 1 212 ? 1.383 54.473 35.340 1.00 17.06 212 ILE B CA 1
ATOM 4273 C C . ILE B 1 212 ? 1.576 53.050 34.780 1.00 18.49 212 ILE B C 1
ATOM 4274 O O . ILE B 1 212 ? 1.577 52.090 35.548 1.00 18.08 212 ILE B O 1
ATOM 4279 N N . THR B 1 213 ? 1.744 52.901 33.460 1.00 15.84 213 THR B N 1
ATOM 4280 C CA . THR B 1 213 ? 2.031 51.561 32.955 1.00 16.42 213 THR B CA 1
ATOM 4281 C C . THR B 1 213 ? 3.520 51.339 33.211 1.00 16.62 213 THR B C 1
ATOM 4282 O O . THR B 1 213 ? 4.254 52.285 33.526 1.00 15.23 213 THR B O 1
ATOM 4286 N N . ASP B 1 214 ? 3.967 50.096 33.086 1.00 16.28 214 ASP B N 1
ATOM 4287 C CA . ASP B 1 214 ? 5.376 49.770 33.311 1.00 16.45 214 ASP B CA 1
ATOM 4288 C C . ASP B 1 214 ? 6.263 50.469 32.292 1.00 16.37 214 ASP B C 1
ATOM 4289 O O . ASP B 1 214 ? 7.370 50.895 32.611 1.00 17.63 214 ASP B O 1
ATOM 4294 N N . SER B 1 215 ? 5.763 50.605 31.071 1.00 16.76 215 SER B N 1
ATOM 4295 C CA . SER B 1 215 ? 6.533 51.208 29.996 1.00 17.27 215 SER B CA 1
ATOM 4296 C C . SER B 1 215 ? 6.773 52.702 30.172 1.00 17.87 215 SER B C 1
ATOM 4297 O O . SER B 1 215 ? 7.666 53.281 29.532 1.00 19.17 215 SER B O 1
ATOM 4300 N N . MET B 1 216 ? 5.995 53.329 31.047 1.00 17.16 216 MET B N 1
ATOM 4301 C CA . MET B 1 216 ? 6.141 54.759 31.292 1.00 17.17 216 MET B CA 1
ATOM 4302 C C . MET B 1 216 ? 7.304 55.107 32.236 1.00 18.31 216 MET B C 1
ATOM 4303 O O . MET B 1 216 ? 7.536 56.289 32.531 1.00 18.65 216 MET B O 1
ATOM 4308 N N . VAL B 1 217 ? 8.051 54.102 32.702 1.00 16.34 217 VAL B N 1
ATOM 4309 C CA . VAL B 1 217 ? 9.192 54.398 33.573 1.00 15.88 217 VAL B CA 1
ATOM 4310 C C . VAL B 1 217 ? 10.135 55.315 32.793 1.00 15.43 217 VAL B C 1
ATOM 4311 O O . VAL B 1 217 ? 10.774 56.203 33.355 1.00 14.86 217 VAL B O 1
ATOM 4315 N N . GLY B 1 218 ? 10.196 55.125 31.483 1.00 15.70 218 GLY B N 1
ATOM 4316 C CA . GLY B 1 218 ? 11.078 55.958 30.677 1.00 16.92 218 GLY B CA 1
ATOM 4317 C C . GLY B 1 218 ? 10.718 57.442 30.652 1.00 18.05 218 GLY B C 1
ATOM 4318 O O . GLY B 1 218 ? 11.537 58.304 30.993 1.00 19.19 218 GLY B O 1
ATOM 4319 N N . ILE B 1 219 ? 9.486 57.766 30.279 1.00 18.52 219 ILE B N 1
ATOM 4320 C CA . ILE B 1 219 ? 9.119 59.180 30.171 1.00 18.44 219 ILE B CA 1
ATOM 4321 C C . ILE B 1 219 ? 9.090 59.892 31.513 1.00 20.68 219 ILE B C 1
ATOM 4322 O O . ILE B 1 219 ? 9.443 61.066 31.630 1.00 19.07 219 ILE B O 1
ATOM 4327 N N . VAL B 1 220 ? 8.675 59.152 32.536 1.00 18.98 220 VAL B N 1
ATOM 4328 C CA . VAL B 1 220 ? 8.563 59.674 33.869 1.00 21.92 220 VAL B CA 1
ATOM 4329 C C . VAL B 1 220 ? 9.953 60.105 34.375 1.00 21.55 220 VAL B C 1
ATOM 4330 O O . VAL B 1 220 ? 10.075 61.135 35.031 1.00 21.70 220 VAL B O 1
ATOM 4334 N N . MET B 1 221 ? 10.994 59.354 34.024 1.00 20.79 221 MET B N 1
ATOM 4335 C CA . MET B 1 221 ? 12.351 59.724 34.400 1.00 22.16 221 MET B CA 1
ATOM 4336 C C . MET B 1 221 ? 12.887 60.792 33.460 1.00 24.50 221 MET B C 1
ATOM 4337 O O . MET B 1 221 ? 13.582 61.706 33.890 1.00 25.45 221 MET B O 1
ATOM 4342 N N . GLN B 1 222 ? 12.539 60.702 32.183 1.00 25.23 222 GLN B N 1
ATOM 4343 C CA . GLN B 1 222 ? 12.956 61.709 31.213 1.00 26.32 222 GLN B CA 1
ATOM 4344 C C . GLN B 1 222 ? 12.500 63.084 31.690 1.00 26.75 222 GLN B C 1
ATOM 4345 O O . GLN B 1 222 ? 13.213 64.070 31.553 1.00 27.18 222 GLN B O 1
ATOM 4351 N N . LYS B 1 223 ? 11.296 63.147 32.238 1.00 25.21 223 LYS B N 1
ATOM 4352 C CA . LYS B 1 223 ? 10.748 64.406 32.707 1.00 24.43 223 LYS B CA 1
ATOM 4353 C C . LYS B 1 223 ? 11.137 64.750 34.151 1.00 25.54 223 LYS B C 1
ATOM 4354 O O . LYS B 1 223 ? 10.626 65.710 34.708 1.00 25.17 223 LYS B O 1
ATOM 4360 N N . GLY B 1 224 ? 12.022 63.965 34.759 1.00 24.85 224 GLY B N 1
ATOM 4361 C CA . GLY B 1 224 ? 12.423 64.244 36.131 1.00 25.93 224 GLY B CA 1
ATOM 4362 C C . GLY B 1 224 ? 11.325 64.172 37.178 1.00 25.84 224 GLY B C 1
ATOM 4363 O O . GLY B 1 224 ? 11.386 64.867 38.190 1.00 26.32 224 GLY B O 1
ATOM 4364 N N . MET B 1 225 ? 10.322 63.329 36.963 1.00 24.50 225 MET B N 1
ATOM 4365 C CA . MET B 1 225 ? 9.231 63.198 37.918 1.00 24.41 225 MET B CA 1
ATOM 4366 C C . MET B 1 225 ? 9.624 62.276 39.088 1.00 25.13 225 MET B C 1
ATOM 4367 O O . MET B 1 225 ? 8.924 62.226 40.092 1.00 27.76 225 MET B O 1
ATOM 4372 N N . VAL B 1 226 ? 10.729 61.550 38.941 1.00 22.38 226 VAL B N 1
ATOM 4373 C CA . VAL B 1 226 ? 11.180 60.592 39.956 1.00 23.37 226 VAL B CA 1
ATOM 4374 C C . VAL B 1 226 ? 12.494 60.965 40.610 1.00 21.84 226 VAL B C 1
ATOM 4375 O O . VAL B 1 226 ? 13.475 61.234 39.932 1.00 21.45 226 VAL B O 1
ATOM 4379 N N . ASP B 1 227 ? 12.507 60.948 41.933 1.00 20.40 227 ASP B N 1
ATOM 4380 C CA . ASP B 1 227 ? 13.700 61.259 42.699 1.00 20.23 227 ASP B CA 1
ATOM 4381 C C . ASP B 1 227 ? 14.454 60.006 43.105 1.00 20.25 227 ASP B C 1
ATOM 4382 O O . ASP B 1 227 ? 15.677 59.976 43.108 1.00 21.38 227 ASP B O 1
ATOM 4387 N N . LYS B 1 228 ? 13.724 58.946 43.420 1.00 19.25 228 LYS B N 1
ATOM 4388 C CA . LYS B 1 228 ? 14.351 57.721 43.902 1.00 19.38 228 LYS B CA 1
ATOM 4389 C C . LYS B 1 228 ? 13.483 56.538 43.497 1.00 17.89 228 LYS B C 1
ATOM 4390 O O . LYS B 1 228 ? 12.285 56.708 43.266 1.00 19.91 228 LYS B O 1
ATOM 4396 N N . VAL B 1 229 ? 14.087 55.357 43.408 1.00 19.26 229 VAL B N 1
ATOM 4397 C CA . VAL B 1 229 ? 13.341 54.125 43.126 1.00 18.17 229 VAL B CA 1
ATOM 4398 C C . VAL B 1 229 ? 13.588 53.171 44.289 1.00 18.20 229 VAL B C 1
ATOM 4399 O O . VAL B 1 229 ? 14.736 53.022 44.746 1.00 16.75 229 VAL B O 1
ATOM 4403 N N . ILE B 1 230 ? 12.523 52.532 44.781 1.00 16.70 230 ILE B N 1
ATOM 4404 C CA . ILE B 1 230 ? 12.692 51.540 45.845 1.00 16.31 230 ILE B CA 1
ATOM 4405 C C . ILE B 1 230 ? 11.797 50.352 45.486 1.00 15.82 230 ILE B C 1
ATOM 4406 O O . ILE B 1 230 ? 10.603 50.523 45.291 1.00 14.91 230 ILE B O 1
ATOM 4411 N N . VAL B 1 231 ? 12.396 49.172 45.390 1.00 15.28 231 VAL B N 1
ATOM 4412 C CA . VAL B 1 231 ? 11.674 47.946 45.071 1.00 14.71 231 VAL B CA 1
ATOM 4413 C C . VAL B 1 231 ? 12.053 46.916 46.123 1.00 16.19 231 VAL B C 1
ATOM 4414 O O . VAL B 1 231 ? 13.014 47.116 46.878 1.00 19.07 231 VAL B O 1
ATOM 4418 N N . GLY B 1 232 ? 11.295 45.819 46.167 1.00 17.22 232 GLY B N 1
ATOM 4419 C CA . GLY B 1 232 ? 11.576 44.742 47.083 1.00 17.22 232 GLY B CA 1
ATOM 4420 C C . GLY B 1 232 ? 12.437 43.715 46.355 1.00 20.07 232 GLY B C 1
ATOM 4421 O O . GLY B 1 232 ? 13.070 44.020 45.339 1.00 17.97 232 GLY B O 1
ATOM 4422 N N . ALA B 1 233 ? 12.475 42.493 46.881 1.00 19.87 233 ALA B N 1
ATOM 4423 C CA . ALA B 1 233 ? 13.245 41.424 46.275 1.00 20.34 233 ALA B CA 1
ATOM 4424 C C . ALA B 1 233 ? 12.652 40.083 46.671 1.00 22.12 233 ALA B C 1
ATOM 4425 O O . ALA B 1 233 ? 12.067 39.950 47.746 1.00 20.75 233 ALA B O 1
ATOM 4427 N N . ASP B 1 234 ? 12.817 39.090 45.807 1.00 23.29 234 ASP B N 1
ATOM 4428 C CA . ASP B 1 234 ? 12.346 37.752 46.125 1.00 26.36 234 ASP B CA 1
ATOM 4429 C C . ASP B 1 234 ? 13.546 36.929 46.553 1.00 25.16 234 ASP B C 1
ATOM 4430 O O . ASP B 1 234 ? 13.436 36.036 47.388 1.00 24.06 234 ASP B O 1
ATOM 4435 N N . ARG B 1 235 ? 14.697 37.222 45.960 1.00 23.08 235 ARG B N 1
ATOM 4436 C CA . ARG B 1 235 ? 15.923 36.517 46.317 1.00 24.67 235 ARG B CA 1
ATOM 4437 C C . ARG B 1 235 ? 17.134 37.337 45.910 1.00 21.10 235 ARG B C 1
ATOM 4438 O O . ARG B 1 235 ? 17.179 37.854 44.808 1.00 22.59 235 ARG B O 1
ATOM 4446 N N . ILE B 1 236 ? 18.098 37.495 46.812 1.00 21.92 236 ILE B N 1
ATOM 4447 C CA . ILE B 1 236 ? 19.300 38.238 46.481 1.00 21.80 236 ILE B CA 1
ATOM 4448 C C . ILE B 1 236 ? 20.506 37.293 46.520 1.00 23.52 236 ILE B C 1
ATOM 4449 O O . ILE B 1 236 ? 20.861 36.756 47.572 1.00 23.50 236 ILE B O 1
ATOM 4454 N N . VAL B 1 237 ? 21.114 37.062 45.361 1.00 22.69 237 VAL B N 1
ATOM 4455 C CA . VAL B 1 237 ? 22.270 36.196 45.290 1.00 22.66 237 VAL B CA 1
ATOM 4456 C C . VAL B 1 237 ? 23.524 37.073 45.173 1.00 23.86 237 VAL B C 1
ATOM 4457 O O . VAL B 1 237 ? 23.437 38.298 45.163 1.00 22.56 237 VAL B O 1
ATOM 4461 N N . ARG B 1 238 ? 24.685 36.444 45.096 1.00 25.09 238 ARG B N 1
ATOM 4462 C CA . ARG B 1 238 ? 25.949 37.177 45.075 1.00 27.93 238 ARG B CA 1
ATOM 4463 C C . ARG B 1 238 ? 26.130 38.229 43.991 1.00 27.27 238 ARG B C 1
ATOM 4464 O O . ARG B 1 238 ? 26.849 39.209 44.190 1.00 26.66 238 ARG B O 1
ATOM 4472 N N . ASP B 1 239 ? 25.499 38.043 42.842 1.00 25.96 239 ASP B N 1
ATOM 4473 C CA . ASP B 1 239 ? 25.661 39.014 41.772 1.00 27.81 239 ASP B CA 1
ATOM 4474 C C . ASP B 1 239 ? 24.349 39.606 41.233 1.00 26.66 239 ASP B C 1
ATOM 4475 O O . ASP B 1 239 ? 24.353 40.300 40.218 1.00 27.21 239 ASP B O 1
ATOM 4480 N N . ALA B 1 240 ? 23.232 39.372 41.918 1.00 25.38 240 ALA B N 1
ATOM 4481 C CA . ALA B 1 240 ? 21.963 39.868 41.396 1.00 23.48 240 ALA B CA 1
ATOM 4482 C C . ALA B 1 240 ? 20.817 39.851 42.375 1.00 22.50 240 ALA B C 1
ATOM 4483 O O . ALA B 1 240 ? 20.814 39.094 43.334 1.00 21.98 240 ALA B O 1
ATOM 4485 N N . VAL B 1 241 ? 19.829 40.684 42.082 1.00 18.86 241 VAL B N 1
ATOM 4486 C CA . VAL B 1 241 ? 18.605 40.731 42.842 1.00 19.67 241 VAL B CA 1
ATOM 4487 C C . VAL B 1 241 ? 17.510 40.152 41.920 1.00 18.72 241 VAL B C 1
ATOM 4488 O O . VAL B 1 241 ? 17.331 40.629 40.790 1.00 18.53 241 VAL B O 1
ATOM 4492 N N . PHE B 1 242 ? 16.823 39.110 42.371 1.00 17.06 242 PHE B N 1
ATOM 4493 C CA . PHE B 1 242 ? 15.712 38.556 41.601 1.00 18.62 242 PHE B CA 1
ATOM 4494 C C . PHE B 1 242 ? 14.452 39.170 42.194 1.00 19.26 242 PHE B C 1
ATOM 4495 O O . PHE B 1 242 ? 14.264 39.164 43.434 1.00 18.54 242 PHE B O 1
ATOM 4503 N N . ASN B 1 243 ? 13.593 39.709 41.325 1.00 17.91 243 ASN B N 1
ATOM 4504 C CA . ASN B 1 243 ? 12.362 40.314 41.784 1.00 17.99 243 ASN B CA 1
ATOM 4505 C C . ASN B 1 243 ? 11.340 40.229 40.659 1.00 18.88 243 ASN B C 1
ATOM 4506 O O . ASN B 1 243 ? 11.669 39.823 39.541 1.00 19.84 243 ASN B O 1
ATOM 4511 N N . LYS B 1 244 ? 10.105 40.632 40.934 1.00 18.11 244 LYS B N 1
ATOM 4512 C CA . LYS B 1 244 ? 9.064 40.580 39.913 1.00 18.94 244 LYS B CA 1
ATOM 4513 C C . LYS B 1 244 ? 9.567 41.050 38.545 1.00 17.87 244 LYS B C 1
ATOM 4514 O O . LYS B 1 244 ? 10.181 42.117 38.419 1.00 21.24 244 LYS B O 1
ATOM 4520 N N . ILE B 1 245 ? 9.287 40.248 37.522 1.00 18.35 245 ILE B N 1
ATOM 4521 C CA . ILE B 1 245 ? 9.697 40.525 36.141 1.00 16.95 245 ILE B CA 1
ATOM 4522 C C . ILE B 1 245 ? 9.378 41.984 35.816 1.00 17.44 245 ILE B C 1
ATOM 4523 O O . ILE B 1 245 ? 8.274 42.465 36.101 1.00 15.54 245 ILE B O 1
ATOM 4528 N N . GLY B 1 246 ? 10.347 42.669 35.208 1.00 16.04 246 GLY B N 1
ATOM 4529 C CA . GLY B 1 246 ? 10.168 44.061 34.863 1.00 16.08 246 GLY B CA 1
ATOM 4530 C C . GLY B 1 246 ? 11.080 44.905 35.746 1.00 17.90 246 GLY B C 1
ATOM 4531 O O . GLY B 1 246 ? 11.443 46.026 35.402 1.00 18.34 246 GLY B O 1
ATOM 4532 N N . THR B 1 247 ? 11.458 44.370 36.902 1.00 16.65 247 THR B N 1
ATOM 4533 C CA . THR B 1 247 ? 12.323 45.127 37.806 1.00 17.76 247 THR B CA 1
ATOM 4534 C C . THR B 1 247 ? 13.654 45.513 37.145 1.00 17.25 247 THR B C 1
ATOM 4535 O O . THR B 1 247 ? 14.095 46.665 37.274 1.00 17.09 247 THR B O 1
ATOM 4539 N N . TYR B 1 248 ? 14.285 44.568 36.441 1.00 16.79 248 TYR B N 1
ATOM 4540 C CA . TYR B 1 248 ? 15.556 44.842 35.740 1.00 16.52 248 TYR B CA 1
ATOM 4541 C C . TYR B 1 248 ? 15.438 46.028 34.754 1.00 17.69 248 TYR B C 1
ATOM 4542 O O . TYR B 1 248 ? 16.330 46.880 34.683 1.00 15.38 248 TYR B O 1
ATOM 4551 N N . THR B 1 249 ? 14.356 46.070 33.984 1.00 16.19 249 THR B N 1
ATOM 4552 C CA . THR B 1 249 ? 14.126 47.169 33.043 1.00 17.90 249 THR B CA 1
ATOM 4553 C C . THR B 1 249 ? 14.122 48.519 33.786 1.00 19.07 249 THR B C 1
ATOM 4554 O O . THR B 1 249 ? 14.731 49.503 33.333 1.00 18.76 249 THR B O 1
ATOM 4558 N N . VAL B 1 250 ? 13.414 48.586 34.916 1.00 18.35 250 VAL B N 1
ATOM 4559 C CA . VAL B 1 250 ? 13.388 49.837 35.683 1.00 17.02 250 VAL B CA 1
ATOM 4560 C C . VAL B 1 250 ? 14.817 50.207 36.085 1.00 16.56 250 VAL B C 1
ATOM 4561 O O . VAL B 1 250 ? 15.204 51.373 35.977 1.00 17.17 250 VAL B O 1
ATOM 4565 N N . SER B 1 251 ? 15.601 49.217 36.519 1.00 17.83 251 SER B N 1
ATOM 4566 C CA . SER B 1 251 ? 16.994 49.470 36.936 1.00 18.16 251 SER B CA 1
ATOM 4567 C C . SER B 1 251 ? 17.858 50.023 35.798 1.00 18.50 251 SER B C 1
ATOM 4568 O O . SER B 1 251 ? 18.736 50.846 36.035 1.00 18.38 251 SER B O 1
ATOM 4571 N N . VAL B 1 252 ? 17.615 49.585 34.568 1.00 18.92 252 VAL B N 1
ATOM 4572 C CA . VAL B 1 252 ? 18.375 50.095 33.423 1.00 18.72 252 VAL B CA 1
ATOM 4573 C C . VAL B 1 252 ? 18.044 51.563 33.167 1.00 18.62 252 VAL B C 1
ATOM 4574 O O . VAL B 1 252 ? 18.941 52.399 32.936 1.00 19.27 252 VAL B O 1
ATOM 4578 N N . VAL B 1 253 ? 16.764 51.897 33.209 1.00 17.78 253 VAL B N 1
ATOM 4579 C CA . VAL B 1 253 ? 16.370 53.281 32.952 1.00 17.97 253 VAL B CA 1
ATOM 4580 C C . VAL B 1 253 ? 16.854 54.199 34.098 1.00 19.19 253 VAL B C 1
ATOM 4581 O O . VAL B 1 253 ? 17.378 55.286 33.858 1.00 17.65 253 VAL B O 1
ATOM 4585 N N . ALA B 1 254 ? 16.671 53.763 35.341 1.00 15.92 254 ALA B N 1
ATOM 4586 C CA . ALA B 1 254 ? 17.093 54.571 36.477 1.00 18.55 254 ALA B CA 1
ATOM 4587 C C . ALA B 1 254 ? 18.601 54.825 36.445 1.00 18.88 254 ALA B C 1
ATOM 4588 O O . ALA B 1 254 ? 19.057 55.924 36.730 1.00 18.95 254 ALA B O 1
ATOM 4590 N N . LYS B 1 255 ? 19.360 53.799 36.107 1.00 20.77 255 LYS B N 1
ATOM 4591 C CA . LYS B 1 255 ? 20.812 53.911 36.030 1.00 23.41 255 LYS B CA 1
ATOM 4592 C C . LYS B 1 255 ? 21.228 54.981 34.999 1.00 24.59 255 LYS B C 1
ATOM 4593 O O . LYS B 1 255 ? 22.115 55.809 35.248 1.00 22.02 255 LYS B O 1
ATOM 4599 N N . HIS B 1 256 ? 20.601 54.932 33.830 1.00 23.49 256 HIS B N 1
ATOM 4600 C CA . HIS B 1 256 ? 20.908 55.882 32.771 1.00 24.78 256 HIS B CA 1
ATOM 4601 C C . HIS B 1 256 ? 20.586 57.318 33.203 1.00 25.01 256 HIS B C 1
ATOM 4602 O O . HIS B 1 256 ? 21.296 58.272 32.853 1.00 25.02 256 HIS B O 1
ATOM 4609 N N . HIS B 1 257 ? 19.537 57.468 34.004 1.00 24.43 257 HIS B N 1
ATOM 4610 C CA . HIS B 1 257 ? 19.118 58.776 34.488 1.00 22.66 257 HIS B CA 1
ATOM 4611 C C . HIS B 1 257 ? 19.706 59.192 35.835 1.00 24.52 257 HIS B C 1
ATOM 4612 O O . HIS B 1 257 ? 19.266 60.170 36.445 1.00 22.01 257 HIS B O 1
ATOM 4619 N N . ASN B 1 258 ? 20.688 58.434 36.318 1.00 25.21 258 ASN B N 1
ATOM 4620 C CA . ASN B 1 258 ? 21.331 58.757 37.601 1.00 25.68 258 ASN B CA 1
ATOM 4621 C C . ASN B 1 258 ? 20.382 58.838 38.787 1.00 24.43 258 ASN B C 1
ATOM 4622 O O . ASN B 1 258 ? 20.604 59.607 39.723 1.00 23.17 258 ASN B O 1
ATOM 4627 N N . ILE B 1 259 ? 19.327 58.026 38.746 1.00 22.87 259 ILE B N 1
ATOM 4628 C CA . ILE B 1 259 ? 18.342 57.991 39.817 1.00 20.60 259 ILE B CA 1
ATOM 4629 C C . ILE B 1 259 ? 18.672 56.821 40.742 1.00 20.05 259 ILE B C 1
ATOM 4630 O O . ILE B 1 259 ? 18.787 55.669 40.296 1.00 18.82 259 ILE B O 1
ATOM 4635 N N . PRO B 1 260 ? 18.878 57.112 42.033 1.00 19.79 260 PRO B N 1
ATOM 4636 C CA . PRO B 1 260 ? 19.191 56.079 43.027 1.00 19.97 260 PRO B CA 1
ATOM 4637 C C . PRO B 1 260 ? 18.196 54.917 42.910 1.00 18.34 260 PRO B C 1
ATOM 4638 O O . PRO B 1 260 ? 16.983 55.124 42.847 1.00 21.16 260 PRO B O 1
ATOM 4642 N N . PHE B 1 261 ? 18.706 53.695 42.889 1.00 19.01 261 PHE B N 1
ATOM 4643 C CA . PHE B 1 261 ? 17.853 52.512 42.778 1.00 18.21 261 PHE B CA 1
ATOM 4644 C C . PHE B 1 261 ? 18.103 51.671 44.024 1.00 18.15 261 PHE B C 1
ATOM 4645 O O . PHE B 1 261 ? 19.169 51.084 44.168 1.00 19.35 261 PHE B O 1
ATOM 4653 N N . TYR B 1 262 ? 17.133 51.612 44.927 1.00 18.36 262 TYR B N 1
ATOM 4654 C CA . TYR B 1 262 ? 17.332 50.853 46.160 1.00 19.82 262 TYR B CA 1
ATOM 4655 C C . TYR B 1 262 ? 16.482 49.586 46.234 1.00 18.42 262 TYR B C 1
ATOM 4656 O O . TYR B 1 262 ? 15.364 49.556 45.729 1.00 17.95 262 TYR B O 1
ATOM 4665 N N . VAL B 1 263 ? 17.053 48.544 46.835 1.00 18.05 263 VAL B N 1
ATOM 4666 C CA . VAL B 1 263 ? 16.372 47.292 47.046 1.00 17.92 263 VAL B CA 1
ATOM 4667 C C . VAL B 1 263 ? 16.216 47.098 48.575 1.00 19.37 263 VAL B C 1
ATOM 4668 O O . VAL B 1 263 ? 17.200 47.047 49.309 1.00 20.21 263 VAL B O 1
ATOM 4672 N N . ALA B 1 264 ? 14.975 47.023 49.051 1.00 18.02 264 ALA B N 1
ATOM 4673 C CA . ALA B 1 264 ? 14.726 46.788 50.464 1.00 18.63 264 ALA B CA 1
ATOM 4674 C C . ALA B 1 264 ? 14.308 45.318 50.643 1.00 20.01 264 ALA B C 1
ATOM 4675 O O . ALA B 1 264 ? 13.381 44.840 49.974 1.00 19.99 264 ALA B O 1
ATOM 4677 N N . ALA B 1 265 ? 15.002 44.619 51.540 1.00 20.51 265 ALA B N 1
ATOM 4678 C CA . ALA B 1 265 ? 14.723 43.212 51.813 1.00 22.67 265 ALA B CA 1
ATOM 4679 C C . ALA B 1 265 ? 15.411 42.749 53.104 1.00 22.07 265 ALA B C 1
ATOM 4680 O O . ALA B 1 265 ? 16.477 43.239 53.460 1.00 21.60 265 ALA B O 1
ATOM 4682 N N . PRO B 1 266 ? 14.798 41.796 53.820 1.00 21.69 266 PRO B N 1
ATOM 4683 C CA . PRO B 1 266 ? 15.426 41.320 55.053 1.00 21.27 266 PRO B CA 1
ATOM 4684 C C . PRO B 1 266 ? 16.556 40.356 54.740 1.00 20.67 266 PRO B C 1
ATOM 4685 O O . PRO B 1 266 ? 16.668 39.833 53.627 1.00 20.70 266 PRO B O 1
ATOM 4689 N N . LYS B 1 267 ? 17.384 40.107 55.743 1.00 20.00 267 LYS B N 1
ATOM 4690 C CA . LYS B 1 267 ? 18.495 39.180 55.622 1.00 19.96 267 LYS B CA 1
ATOM 4691 C C . LYS B 1 267 ? 18.049 37.805 55.100 1.00 20.49 267 LYS B C 1
ATOM 4692 O O . LYS B 1 267 ? 18.757 37.177 54.331 1.00 20.49 267 LYS B O 1
ATOM 4698 N N . ALA B 1 268 ? 16.874 37.333 55.504 1.00 21.09 268 ALA B N 1
ATOM 4699 C CA . ALA B 1 268 ? 16.432 36.014 55.061 1.00 22.92 268 ALA B CA 1
ATOM 4700 C C . ALA B 1 268 ? 16.265 35.903 53.547 1.00 23.41 268 ALA B C 1
ATOM 4701 O O . ALA B 1 268 ? 16.273 34.807 52.989 1.00 22.14 268 ALA B O 1
ATOM 4703 N N . THR B 1 269 ? 16.112 37.033 52.873 1.00 24.13 269 THR B N 1
ATOM 4704 C CA . THR B 1 269 ? 15.938 36.999 51.430 1.00 23.45 269 THR B CA 1
ATOM 4705 C C . THR B 1 269 ? 17.250 36.815 50.676 1.00 23.29 269 THR B C 1
ATOM 4706 O O . THR B 1 269 ? 17.254 36.517 49.476 1.00 23.95 269 THR B O 1
ATOM 4710 N N . PHE B 1 270 ? 18.369 36.966 51.377 1.00 22.52 270 PHE B N 1
ATOM 4711 C CA . PHE B 1 270 ? 19.674 36.781 50.744 1.00 22.16 270 PHE B CA 1
ATOM 4712 C C . PHE B 1 270 ? 20.002 35.273 50.707 1.00 24.11 270 PHE B C 1
ATOM 4713 O O . PHE B 1 270 ? 19.713 34.536 51.655 1.00 23.69 270 PHE B O 1
ATOM 4721 N N . ASP B 1 271 ? 20.618 34.847 49.609 1.00 23.14 271 ASP B N 1
ATOM 4722 C CA . ASP B 1 271 ? 21.021 33.464 49.368 1.00 27.34 271 ASP B CA 1
ATOM 4723 C C . ASP B 1 271 ? 22.457 33.636 48.877 1.00 27.44 271 ASP B C 1
ATOM 4724 O O . ASP B 1 271 ? 22.761 33.472 47.689 1.00 27.42 271 ASP B O 1
ATOM 4729 N N . TRP B 1 272 ? 23.340 33.973 49.804 1.00 28.29 272 TRP B N 1
ATOM 4730 C CA . TRP B 1 272 ? 24.718 34.265 49.449 1.00 30.93 272 TRP B CA 1
ATOM 4731 C C . TRP B 1 272 ? 25.604 33.138 48.949 1.00 32.43 272 TRP B C 1
ATOM 4732 O O . TRP B 1 272 ? 26.715 33.394 48.501 1.00 33.43 272 TRP B O 1
ATOM 4743 N N . GLU B 1 273 ? 25.163 31.893 49.010 1.00 34.72 273 GLU B N 1
ATOM 4744 C CA . GLU B 1 273 ? 26.043 30.866 48.467 1.00 38.29 273 GLU B CA 1
ATOM 4745 C C . GLU B 1 273 ? 25.686 30.534 47.025 1.00 37.59 273 GLU B C 1
ATOM 4746 O O . GLU B 1 273 ? 26.138 29.530 46.471 1.00 39.82 273 GLU B O 1
ATOM 4752 N N . ARG B 1 274 ? 24.875 31.396 46.419 1.00 34.64 274 ARG B N 1
ATOM 4753 C CA . ARG B 1 274 ? 24.471 31.231 45.024 1.00 33.07 274 ARG B CA 1
ATOM 4754 C C . ARG B 1 274 ? 24.784 32.468 44.172 1.00 30.87 274 ARG B C 1
ATOM 4755 O O . ARG B 1 274 ? 25.021 33.561 44.700 1.00 28.68 274 ARG B O 1
ATOM 4763 N N . THR B 1 275 ? 24.798 32.274 42.851 1.00 31.17 275 THR B N 1
ATOM 4764 C CA . THR B 1 275 ? 24.965 33.358 41.886 1.00 30.31 275 THR B CA 1
ATOM 4765 C C . THR B 1 275 ? 23.783 33.188 40.921 1.00 29.37 275 THR B C 1
ATOM 4766 O O . THR B 1 275 ? 23.120 32.142 40.936 1.00 28.56 275 THR B O 1
ATOM 4770 N N . ALA B 1 276 ? 23.508 34.206 40.108 1.00 27.93 276 ALA B N 1
ATOM 4771 C CA . ALA B 1 276 ? 22.366 34.176 39.191 1.00 31.19 276 ALA B CA 1
ATOM 4772 C C . ALA B 1 276 ? 22.242 32.903 38.342 1.00 33.25 276 ALA B C 1
ATOM 4773 O O . ALA B 1 276 ? 21.139 32.387 38.119 1.00 32.54 276 ALA B O 1
ATOM 4775 N N . LYS B 1 277 ? 23.374 32.396 37.874 1.00 35.11 277 LYS B N 1
ATOM 4776 C CA . LYS B 1 277 ? 23.369 31.204 37.049 1.00 38.38 277 LYS B CA 1
ATOM 4777 C C . LYS B 1 277 ? 22.872 29.968 37.798 1.00 38.91 277 LYS B C 1
ATOM 4778 O O . LYS B 1 277 ? 22.610 28.932 37.192 1.00 38.61 277 LYS B O 1
ATOM 4784 N N . ASP B 1 278 ? 22.730 30.073 39.116 1.00 38.39 278 ASP B N 1
ATOM 4785 C CA . ASP B 1 278 ? 22.251 28.945 39.903 1.00 38.90 278 ASP B CA 1
ATOM 4786 C C . ASP B 1 278 ? 20.743 28.988 40.046 1.00 37.99 278 ASP B C 1
ATOM 4787 O O . ASP B 1 278 ? 20.153 28.040 40.552 1.00 37.98 278 ASP B O 1
ATOM 4792 N N . VAL B 1 279 ? 20.128 30.085 39.606 1.00 36.97 279 VAL B N 1
ATOM 4793 C CA . VAL B 1 279 ? 18.685 30.277 39.754 1.00 36.17 279 VAL B CA 1
ATOM 4794 C C . VAL B 1 279 ? 17.893 30.045 38.482 1.00 35.58 279 VAL B C 1
ATOM 4795 O O . VAL B 1 279 ? 18.234 30.584 37.431 1.00 35.81 279 VAL B O 1
ATOM 4799 N N . VAL B 1 280 ? 16.839 29.245 38.569 1.00 35.09 280 VAL B N 1
ATOM 4800 C CA . VAL B 1 280 ? 16.021 29.009 37.382 1.00 35.89 280 VAL B CA 1
ATOM 4801 C C . VAL B 1 280 ? 14.788 29.864 37.516 1.00 33.71 280 VAL B C 1
ATOM 4802 O O . VAL B 1 280 ? 14.152 29.884 38.565 1.00 33.35 280 VAL B O 1
ATOM 4806 N N . ILE B 1 281 ? 14.465 30.584 36.456 1.00 32.02 281 ILE B N 1
ATOM 4807 C CA . ILE B 1 281 ? 13.293 31.437 36.484 1.00 29.92 281 ILE B CA 1
ATOM 4808 C C . ILE B 1 281 ? 12.144 30.654 35.889 1.00 30.23 281 ILE B C 1
ATOM 4809 O O . ILE B 1 281 ? 12.215 30.237 34.738 1.00 29.67 281 ILE B O 1
ATOM 4814 N N . GLU B 1 282 ? 11.088 30.442 36.671 1.00 31.44 282 GLU B N 1
ATOM 4815 C CA . GLU B 1 282 ? 9.947 29.677 36.182 1.00 32.69 282 GLU B CA 1
ATOM 4816 C C . GLU B 1 282 ? 9.043 30.488 35.280 1.00 31.52 282 GLU B C 1
ATOM 4817 O O . GLU B 1 282 ? 8.977 31.710 35.399 1.00 28.31 282 GLU B O 1
ATOM 4823 N N . GLU B 1 283 ? 8.366 29.797 34.366 1.00 28.82 283 GLU B N 1
ATOM 4824 C CA . GLU B 1 283 ? 7.415 30.436 33.468 1.00 29.77 283 GLU B CA 1
ATOM 4825 C C . GLU B 1 283 ? 6.091 30.480 34.194 1.00 28.15 283 GLU B C 1
ATOM 4826 O O . GLU B 1 283 ? 5.768 29.564 34.956 1.00 27.96 283 GLU B O 1
ATOM 4832 N N . ARG B 1 284 ? 5.305 31.515 33.941 1.00 26.23 284 ARG B N 1
ATOM 4833 C CA . ARG B 1 284 ? 3.986 31.613 34.540 1.00 25.51 284 ARG B CA 1
ATOM 4834 C C . ARG B 1 284 ? 2.967 31.269 33.443 1.00 25.12 284 ARG B C 1
ATOM 4835 O O . ARG B 1 284 ? 3.287 31.328 32.269 1.00 24.24 284 ARG B O 1
ATOM 4843 N N . PRO B 1 285 ? 1.726 30.907 33.819 1.00 25.99 285 PRO B N 1
ATOM 4844 C CA . PRO B 1 285 ? 0.661 30.542 32.866 1.00 26.57 285 PRO B CA 1
ATOM 4845 C C . PRO B 1 285 ? 0.514 31.500 31.678 1.00 26.89 285 PRO B C 1
ATOM 4846 O O . PRO B 1 285 ? 0.364 32.728 31.857 1.00 24.78 285 PRO B O 1
ATOM 4850 N N . ARG B 1 286 ? 0.526 30.944 30.467 1.00 25.92 286 ARG B N 1
ATOM 4851 C CA . ARG B 1 286 ? 0.406 31.766 29.271 1.00 25.42 286 ARG B CA 1
ATOM 4852 C C . ARG B 1 286 ? -0.892 32.566 29.223 1.00 25.51 286 ARG B C 1
ATOM 4853 O O . ARG B 1 286 ? -0.925 33.649 28.648 1.00 23.61 286 ARG B O 1
ATOM 4861 N N . GLU B 1 287 ? -1.958 32.049 29.828 1.00 25.69 287 GLU B N 1
ATOM 4862 C CA . GLU B 1 287 ? -3.247 32.752 29.828 1.00 28.28 287 GLU B CA 1
ATOM 4863 C C . GLU B 1 287 ? -3.199 34.157 30.436 1.00 26.10 287 GLU B C 1
ATOM 4864 O O . GLU B 1 287 ? -4.091 34.985 30.175 1.00 25.02 287 GLU B O 1
ATOM 4870 N N . GLU B 1 288 ? -2.173 34.422 31.246 1.00 24.51 288 GLU B N 1
ATOM 4871 C CA . GLU B 1 288 ? -2.012 35.730 31.882 1.00 25.38 288 GLU B CA 1
ATOM 4872 C C . GLU B 1 288 ? -1.785 36.825 30.844 1.00 23.76 288 GLU B C 1
ATOM 4873 O O . GLU B 1 288 ? -2.051 37.993 31.113 1.00 25.00 288 GLU B O 1
ATOM 4879 N N . LEU B 1 289 ? -1.290 36.453 29.666 1.00 24.11 289 LEU B N 1
ATOM 4880 C CA . LEU B 1 289 ? -1.070 37.433 28.584 1.00 25.65 289 LEU B CA 1
ATOM 4881 C C . LEU B 1 289 ? -2.179 37.381 27.504 1.00 26.54 289 LEU B C 1
ATOM 4882 O O . LEU B 1 289 ? -2.267 38.251 26.641 1.00 26.48 289 LEU B O 1
ATOM 4887 N N . ILE B 1 290 ? -3.018 36.355 27.551 1.00 28.49 290 ILE B N 1
ATOM 4888 C CA . ILE B 1 290 ? -4.049 36.164 26.528 1.00 28.38 290 ILE B CA 1
ATOM 4889 C C . ILE B 1 290 ? -5.402 36.714 26.893 1.00 29.07 290 ILE B C 1
ATOM 4890 O O . ILE B 1 290 ? -6.202 37.026 26.018 1.00 28.94 290 ILE B O 1
ATOM 4895 N N . PHE B 1 291 ? -5.660 36.839 28.189 1.00 30.13 291 PHE B N 1
ATOM 4896 C CA . PHE B 1 291 ? -6.945 37.348 28.663 1.00 32.08 291 PHE B CA 1
ATOM 4897 C C . PHE B 1 291 ? -6.787 38.380 29.760 1.00 34.58 291 PHE B C 1
ATOM 4898 O O . PHE B 1 291 ? -5.831 38.346 30.533 1.00 30.31 291 PHE B O 1
ATOM 4906 N N . CYS B 1 292 ? -7.757 39.288 29.816 1.00 38.49 292 CYS B N 1
ATOM 4907 C CA . CYS B 1 292 ? -7.828 40.311 30.841 1.00 43.96 292 CYS B CA 1
ATOM 4908 C C . CYS B 1 292 ? -9.276 40.298 31.286 1.00 45.47 292 CYS B C 1
ATOM 4909 O O . CYS B 1 292 ? -10.174 40.660 30.524 1.00 45.57 292 CYS B O 1
ATOM 4912 N N . GLY B 1 293 ? -9.502 39.881 32.526 1.00 48.43 293 GLY B N 1
ATOM 4913 C CA . GLY B 1 293 ? -10.869 39.737 32.989 1.00 50.90 293 GLY B CA 1
ATOM 4914 C C . GLY B 1 293 ? -11.269 38.574 32.095 1.00 51.59 293 GLY B C 1
ATOM 4915 O O . GLY B 1 293 ? -10.596 37.539 32.098 1.00 53.46 293 GLY B O 1
ATOM 4916 N N . LYS B 1 294 ? -12.339 38.715 31.327 1.00 51.18 294 LYS B N 1
ATOM 4917 C CA . LYS B 1 294 ? -12.699 37.654 30.403 1.00 50.99 294 LYS B CA 1
ATOM 4918 C C . LYS B 1 294 ? -12.654 38.193 28.975 1.00 49.91 294 LYS B C 1
ATOM 4919 O O . LYS B 1 294 ? -13.227 37.611 28.053 1.00 50.60 294 LYS B O 1
ATOM 4925 N N . ARG B 1 295 ? -11.962 39.317 28.800 1.00 48.26 295 ARG B N 1
ATOM 4926 C CA . ARG B 1 295 ? -11.809 39.910 27.477 1.00 45.97 295 ARG B CA 1
ATOM 4927 C C . ARG B 1 295 ? -10.545 39.308 26.866 1.00 41.86 295 ARG B C 1
ATOM 4928 O O . ARG B 1 295 ? -9.499 39.292 27.521 1.00 40.50 295 ARG B O 1
ATOM 4936 N N . GLN B 1 296 ? -10.656 38.791 25.638 1.00 38.57 296 GLN B N 1
ATOM 4937 C CA . GLN B 1 296 ? -9.525 38.190 24.915 1.00 34.44 296 GLN B CA 1
ATOM 4938 C C . GLN B 1 296 ? -8.657 39.343 24.419 1.00 32.71 296 GLN B C 1
ATOM 4939 O O . GLN B 1 296 ? -9.157 40.250 23.733 1.00 32.45 296 GLN B O 1
ATOM 4945 N N . ILE B 1 297 ? -7.367 39.317 24.733 1.00 29.32 297 ILE B N 1
ATOM 4946 C CA . ILE B 1 297 ? -6.487 40.407 24.295 1.00 27.53 297 ILE B CA 1
ATOM 4947 C C . ILE B 1 297 ? -5.373 39.935 23.375 1.00 26.43 297 ILE B C 1
ATOM 4948 O O . ILE B 1 297 ? -4.560 40.728 22.910 1.00 25.74 297 ILE B O 1
ATOM 4953 N N . ALA B 1 298 ? -5.322 38.635 23.131 1.00 24.07 298 ALA B N 1
ATOM 4954 C CA . ALA B 1 298 ? -4.320 38.077 22.226 1.00 24.75 298 ALA B CA 1
ATOM 4955 C C . ALA B 1 298 ? -4.943 36.887 21.518 1.00 24.94 298 ALA B C 1
ATOM 4956 O O . ALA B 1 298 ? -5.955 36.363 21.964 1.00 25.35 298 ALA B O 1
ATOM 4958 N N . PRO B 1 299 ? -4.366 36.467 20.386 1.00 25.81 299 PRO B N 1
ATOM 4959 C CA . PRO B 1 299 ? -4.945 35.305 19.701 1.00 27.39 299 PRO B CA 1
ATOM 4960 C C . PRO B 1 299 ? -4.798 34.116 20.672 1.00 28.76 299 PRO B C 1
ATOM 4961 O O . PRO B 1 299 ? -3.779 33.982 21.379 1.00 27.80 299 PRO B O 1
ATOM 4965 N N . LEU B 1 300 ? -5.815 33.260 20.709 1.00 29.76 300 LEU B N 1
ATOM 4966 C CA . LEU B 1 300 ? -5.817 32.123 21.630 1.00 29.79 300 LEU B CA 1
ATOM 4967 C C . LEU B 1 300 ? -4.582 31.222 21.579 1.00 29.03 300 LEU B C 1
ATOM 4968 O O . LEU B 1 300 ? -4.146 30.715 22.606 1.00 31.47 300 LEU B O 1
ATOM 4973 N N . ASN B 1 301 ? -4.022 31.018 20.395 1.00 26.98 301 ASN B N 1
ATOM 4974 C CA . ASN B 1 301 ? -2.863 30.146 20.250 1.00 27.65 301 ASN B CA 1
ATOM 4975 C C . ASN B 1 301 ? -1.510 30.847 20.106 1.00 24.58 301 ASN B C 1
ATOM 4976 O O . ASN B 1 301 ? -0.534 30.232 19.690 1.00 21.89 301 ASN B O 1
ATOM 4981 N N . VAL B 1 302 ? -1.430 32.118 20.469 1.00 25.14 302 VAL B N 1
ATOM 4982 C CA . VAL B 1 302 ? -0.150 32.841 20.334 1.00 23.92 302 VAL B CA 1
ATOM 4983 C C . VAL B 1 302 ? 0.948 32.253 21.235 1.00 24.23 302 VAL B C 1
ATOM 4984 O O . VAL B 1 302 ? 0.671 31.756 22.327 1.00 24.11 302 VAL B O 1
ATOM 4988 N N . LYS B 1 303 ? 2.187 32.255 20.764 1.00 22.80 303 LYS B N 1
ATOM 4989 C CA . LYS B 1 303 ? 3.257 31.770 21.600 1.00 24.85 303 LYS B CA 1
ATOM 4990 C C . LYS B 1 303 ? 3.540 32.867 22.630 1.00 23.99 303 LYS B C 1
ATOM 4991 O O . LYS B 1 303 ? 3.628 34.052 22.281 1.00 22.44 303 LYS B O 1
ATOM 4997 N N . VAL B 1 304 ? 3.700 32.464 23.885 1.00 23.57 304 VAL B N 1
ATOM 4998 C CA . VAL B 1 304 ? 3.950 33.412 24.966 1.00 23.46 304 VAL B CA 1
ATOM 4999 C C . VAL B 1 304 ? 5.217 33.115 25.751 1.00 23.72 304 VAL B C 1
ATOM 5000 O O . VAL B 1 304 ? 5.603 31.958 25.947 1.00 22.25 304 VAL B O 1
ATOM 5004 N N . TYR B 1 305 ? 5.882 34.180 26.176 1.00 23.45 305 TYR B N 1
ATOM 5005 C CA . TYR B 1 305 ? 7.058 34.064 27.023 1.00 22.76 305 TYR B CA 1
ATOM 5006 C C . TYR B 1 305 ? 6.629 34.868 28.291 1.00 22.42 305 TYR B C 1
ATOM 5007 O O . TYR B 1 305 ? 6.410 36.103 28.241 1.00 19.63 305 TYR B O 1
ATOM 5016 N N . ASN B 1 306 ? 6.465 34.155 29.402 1.00 20.03 306 ASN B N 1
ATOM 5017 C CA . ASN B 1 306 ? 6.006 34.768 30.645 1.00 20.90 306 ASN B CA 1
ATOM 5018 C C . ASN B 1 306 ? 6.820 34.446 31.912 1.00 20.11 306 ASN B C 1
ATOM 5019 O O . ASN B 1 306 ? 6.304 33.831 32.861 1.00 19.20 306 ASN B O 1
ATOM 5024 N N . PRO B 1 307 ? 8.095 34.878 31.955 1.00 20.09 307 PRO B N 1
ATOM 5025 C CA . PRO B 1 307 ? 8.936 34.622 33.130 1.00 19.61 307 PRO B CA 1
ATOM 5026 C C . PRO B 1 307 ? 8.395 35.338 34.367 1.00 20.88 307 PRO B C 1
ATOM 5027 O O . PRO B 1 307 ? 7.832 36.444 34.287 1.00 20.76 307 PRO B O 1
ATOM 5031 N N . ALA B 1 308 ? 8.564 34.692 35.511 1.00 18.49 308 ALA B N 1
ATOM 5032 C CA . ALA B 1 308 ? 8.097 35.213 36.784 1.00 20.10 308 ALA B CA 1
ATOM 5033 C C . ALA B 1 308 ? 8.967 36.336 37.369 1.00 18.36 308 ALA B C 1
ATOM 5034 O O . ALA B 1 308 ? 8.480 37.212 38.081 1.00 16.62 308 ALA B O 1
ATOM 5036 N N . PHE B 1 309 ? 10.260 36.289 37.101 1.00 19.15 309 PHE B N 1
ATOM 5037 C CA . PHE B 1 309 ? 11.158 37.285 37.657 1.00 19.90 309 PHE B CA 1
ATOM 5038 C C . PHE B 1 309 ? 12.220 37.576 36.637 1.00 20.61 309 PHE B C 1
ATOM 5039 O O . PHE B 1 309 ? 12.280 36.916 35.603 1.00 21.64 309 PHE B O 1
ATOM 5047 N N . ASP B 1 310 ? 13.057 38.571 36.937 1.00 18.94 310 ASP B N 1
ATOM 5048 C CA . ASP B 1 310 ? 14.231 38.835 36.138 1.00 19.81 310 ASP B CA 1
ATOM 5049 C C . ASP B 1 310 ? 15.320 39.164 37.145 1.00 19.63 310 ASP B C 1
ATOM 5050 O O . ASP B 1 310 ? 15.039 39.410 38.328 1.00 20.12 310 ASP B O 1
ATOM 5055 N N . PRO B 1 311 ? 16.583 39.087 36.719 1.00 18.69 311 PRO B N 1
ATOM 5056 C CA . PRO B 1 311 ? 17.712 39.398 37.600 1.00 20.01 311 PRO B CA 1
ATOM 5057 C C . PRO B 1 311 ? 18.259 40.806 37.355 1.00 21.35 311 PRO B C 1
ATOM 5058 O O . PRO B 1 311 ? 18.542 41.196 36.221 1.00 23.01 311 PRO B O 1
ATOM 5062 N N . THR B 1 312 ? 18.381 41.569 38.428 1.00 20.22 312 THR B N 1
ATOM 5063 C CA . THR B 1 312 ? 18.935 42.906 38.353 1.00 20.34 312 THR B CA 1
ATOM 5064 C C . THR B 1 312 ? 20.381 42.794 38.857 1.00 21.98 312 THR B C 1
ATOM 5065 O O . THR B 1 312 ? 20.607 42.437 40.011 1.00 20.67 312 THR B O 1
ATOM 5069 N N . PRO B 1 313 ? 21.369 43.071 37.987 1.00 22.36 313 PRO B N 1
ATOM 5070 C CA . PRO B 1 313 ? 22.777 42.982 38.406 1.00 22.66 313 PRO B CA 1
ATOM 5071 C C . PRO B 1 313 ? 22.992 43.911 39.592 1.00 21.43 313 PRO B C 1
ATOM 5072 O O . PRO B 1 313 ? 22.415 45.024 39.627 1.00 20.41 313 PRO B O 1
ATOM 5076 N N . LEU B 1 314 ? 23.817 43.494 40.555 1.00 19.82 314 LEU B N 1
ATOM 5077 C CA . LEU B 1 314 ? 24.044 44.364 41.721 1.00 22.82 314 LEU B CA 1
ATOM 5078 C C . LEU B 1 314 ? 24.703 45.716 41.341 1.00 21.31 314 LEU B C 1
ATOM 5079 O O . LEU B 1 314 ? 24.601 46.685 42.082 1.00 18.41 314 LEU B O 1
ATOM 5084 N N . GLU B 1 315 ? 25.335 45.778 40.164 1.00 21.31 315 GLU B N 1
ATOM 5085 C CA . GLU B 1 315 ? 25.969 46.999 39.659 1.00 21.68 315 GLU B CA 1
ATOM 5086 C C . GLU B 1 315 ? 24.894 48.064 39.400 1.00 20.87 315 GLU B C 1
ATOM 5087 O O . GLU B 1 315 ? 25.196 49.242 39.273 1.00 17.73 315 GLU B O 1
ATOM 5093 N N . ASN B 1 316 ? 23.639 47.634 39.263 1.00 20.29 316 ASN B N 1
ATOM 5094 C CA . ASN B 1 316 ? 22.529 48.570 39.031 1.00 19.50 316 ASN B CA 1
ATOM 5095 C C . ASN B 1 316 ? 21.791 48.914 40.316 1.00 19.88 316 ASN B C 1
ATOM 5096 O O . ASN B 1 316 ? 20.744 49.565 40.284 1.00 20.68 316 ASN B O 1
ATOM 5101 N N . VAL B 1 317 ? 22.297 48.450 41.446 1.00 19.10 317 VAL B N 1
ATOM 5102 C CA . VAL B 1 317 ? 21.644 48.731 42.726 1.00 18.85 317 VAL B CA 1
ATOM 5103 C C . VAL B 1 317 ? 22.525 49.654 43.565 1.00 19.56 317 VAL B C 1
ATOM 5104 O O . VAL B 1 317 ? 23.654 49.300 43.931 1.00 17.93 317 VAL B O 1
ATOM 5108 N N . THR B 1 318 ? 21.984 50.837 43.854 1.00 21.27 318 THR B N 1
ATOM 5109 C CA . THR B 1 318 ? 22.688 51.885 44.608 1.00 22.52 318 THR B CA 1
ATOM 5110 C C . THR B 1 318 ? 22.977 51.468 46.034 1.00 22.87 318 THR B C 1
ATOM 5111 O O . THR B 1 318 ? 24.061 51.733 46.555 1.00 21.39 318 THR B O 1
ATOM 5115 N N . ALA B 1 319 ? 21.982 50.848 46.668 1.00 22.15 319 ALA B N 1
ATOM 5116 C CA . ALA B 1 319 ? 22.133 50.356 48.031 1.00 22.02 319 ALA B CA 1
ATOM 5117 C C . ALA B 1 319 ? 21.040 49.344 48.379 1.00 22.06 319 ALA B C 1
ATOM 5118 O O . ALA B 1 319 ? 19.930 49.379 47.816 1.00 19.77 319 ALA B O 1
ATOM 5120 N N . LEU B 1 320 ? 21.366 48.432 49.294 1.00 21.92 320 LEU B N 1
ATOM 5121 C CA . LEU B 1 320 ? 20.403 47.444 49.793 1.00 21.41 320 LEU B CA 1
ATOM 5122 C C . LEU B 1 320 ? 19.978 47.966 51.184 1.00 21.30 320 LEU B C 1
ATOM 5123 O O . LEU B 1 320 ? 20.840 48.350 51.989 1.00 22.41 320 LEU B O 1
ATOM 5128 N N . ILE B 1 321 ? 18.667 47.995 51.446 1.00 18.31 321 ILE B N 1
ATOM 5129 C CA . ILE B 1 321 ? 18.100 48.448 52.718 1.00 18.86 321 ILE B CA 1
ATOM 5130 C C . ILE B 1 321 ? 17.601 47.194 53.482 1.00 20.54 321 ILE B C 1
ATOM 5131 O O . ILE B 1 321 ? 16.646 46.521 53.050 1.00 20.80 321 ILE B O 1
ATOM 5136 N N . THR B 1 322 ? 18.241 46.876 54.602 1.00 19.01 322 THR B N 1
ATOM 5137 C CA . THR B 1 322 ? 17.876 45.691 55.382 1.00 19.95 322 THR B CA 1
ATOM 5138 C C . THR B 1 322 ? 17.590 46.064 56.819 1.00 20.81 322 THR B C 1
ATOM 5139 O O . THR B 1 322 ? 17.755 47.224 57.215 1.00 18.60 322 THR B O 1
ATOM 5143 N N . GLU B 1 323 ? 17.132 45.088 57.603 1.00 20.32 323 GLU B N 1
ATOM 5144 C CA . GLU B 1 323 ? 16.832 45.350 59.006 1.00 22.39 323 GLU B CA 1
ATOM 5145 C C . GLU B 1 323 ? 18.114 45.470 59.822 1.00 22.45 323 GLU B C 1
ATOM 5146 O O . GLU B 1 323 ? 18.054 45.715 61.017 1.00 23.89 323 GLU B O 1
ATOM 5152 N N . TYR B 1 324 ? 19.262 45.258 59.187 1.00 21.76 324 TYR B N 1
ATOM 5153 C CA . TYR B 1 324 ? 20.559 45.404 59.859 1.00 22.62 324 TYR B CA 1
ATOM 5154 C C . TYR B 1 324 ? 21.213 46.716 59.428 1.00 23.90 324 TYR B C 1
ATOM 5155 O O . TYR B 1 324 ? 22.321 47.016 59.875 1.00 22.59 324 TYR B O 1
ATOM 5164 N N . GLY B 1 325 ? 20.545 47.462 58.541 1.00 22.02 325 GLY B N 1
ATOM 5165 C CA . GLY B 1 325 ? 21.086 48.720 58.049 1.00 22.31 325 GLY B CA 1
ATOM 5166 C C . GLY B 1 325 ? 21.233 48.821 56.531 1.00 21.44 325 GLY B C 1
ATOM 5167 O O . GLY B 1 325 ? 20.952 47.873 55.780 1.00 20.15 325 GLY B O 1
ATOM 5168 N N . VAL B 1 326 ? 21.675 49.982 56.068 1.00 20.26 326 VAL B N 1
ATOM 5169 C CA . VAL B 1 326 ? 21.894 50.177 54.651 1.00 22.15 326 VAL B CA 1
ATOM 5170 C C . VAL B 1 326 ? 23.241 49.590 54.263 1.00 23.53 326 VAL B C 1
ATOM 5171 O O . VAL B 1 326 ? 24.212 49.724 54.997 1.00 24.04 326 VAL B O 1
ATOM 5175 N N . ILE B 1 327 ? 23.299 48.931 53.112 1.00 22.64 327 ILE B N 1
ATOM 5176 C CA . ILE B 1 327 ? 24.548 48.321 52.668 1.00 23.44 327 ILE B CA 1
ATOM 5177 C C . ILE B 1 327 ? 24.921 48.923 51.316 1.00 24.21 327 ILE B C 1
ATOM 5178 O O . ILE B 1 327 ? 24.073 49.013 50.427 1.00 22.25 327 ILE B O 1
ATOM 5183 N N . TYR B 1 328 ? 26.191 49.304 51.173 1.00 24.44 328 TYR B N 1
ATOM 5184 C CA . TYR B 1 328 ? 26.707 49.911 49.941 1.00 24.79 328 TYR B CA 1
ATOM 5185 C C . TYR B 1 328 ? 27.735 49.037 49.248 1.00 24.48 328 TYR B C 1
ATOM 5186 O O . TYR B 1 328 ? 28.292 48.142 49.864 1.00 25.14 328 TYR B O 1
ATOM 5195 N N . PRO B 1 329 ? 27.977 49.274 47.944 1.00 24.02 329 PRO B N 1
ATOM 5196 C CA . PRO B 1 329 ? 28.979 48.482 47.222 1.00 25.30 329 PRO B CA 1
ATOM 5197 C C . PRO B 1 329 ? 30.306 48.808 47.942 1.00 24.06 329 PRO B C 1
ATOM 5198 O O . PRO B 1 329 ? 30.415 49.858 48.566 1.00 22.56 329 PRO B O 1
ATOM 5202 N N . PRO B 1 330 ? 31.306 47.913 47.879 1.00 25.74 330 PRO B N 1
ATOM 5203 C CA . PRO B 1 330 ? 31.244 46.620 47.185 1.00 25.17 330 PRO B CA 1
ATOM 5204 C C . PRO B 1 330 ? 30.459 45.622 48.040 1.00 25.97 330 PRO B C 1
ATOM 5205 O O . PRO B 1 330 ? 30.749 45.429 49.229 1.00 24.58 330 PRO B O 1
ATOM 5209 N N . TYR B 1 331 ? 29.463 44.986 47.435 1.00 23.60 331 TYR B N 1
ATOM 5210 C CA . TYR B 1 331 ? 28.618 44.048 48.168 1.00 22.98 331 TYR B CA 1
ATOM 5211 C C . TYR B 1 331 ? 29.326 42.767 48.630 1.00 23.81 331 TYR B C 1
ATOM 5212 O O . TYR B 1 331 ? 29.014 42.235 49.685 1.00 22.81 331 TYR B O 1
ATOM 5221 N N . GLU B 1 332 ? 30.275 42.265 47.847 1.00 24.64 332 GLU B N 1
ATOM 5222 C CA . GLU B 1 332 ? 30.997 41.057 48.241 1.00 26.87 332 GLU B CA 1
ATOM 5223 C C . GLU B 1 332 ? 31.649 41.276 49.607 1.00 26.84 332 GLU B C 1
ATOM 5224 O O . GLU B 1 332 ? 31.877 40.327 50.355 1.00 26.80 332 GLU B O 1
ATOM 5230 N N . VAL B 1 333 ? 31.956 42.526 49.921 1.00 26.93 333 VAL B N 1
ATOM 5231 C CA . VAL B 1 333 ? 32.570 42.885 51.198 1.00 27.01 333 VAL B CA 1
ATOM 5232 C C . VAL B 1 333 ? 31.528 43.256 52.244 1.00 25.41 333 VAL B C 1
ATOM 5233 O O . VAL B 1 333 ? 31.471 42.679 53.335 1.00 24.19 333 VAL B O 1
ATOM 5237 N N . ASN B 1 334 ? 30.663 44.197 51.888 1.00 25.07 334 ASN B N 1
ATOM 5238 C CA . ASN B 1 334 ? 29.689 44.705 52.836 1.00 23.96 334 ASN B CA 1
ATOM 5239 C C . ASN B 1 334 ? 28.453 43.868 53.175 1.00 23.09 334 ASN B C 1
ATOM 5240 O O . ASN B 1 334 ? 27.890 44.025 54.252 1.00 22.19 334 ASN B O 1
ATOM 5245 N N . VAL B 1 335 ? 28.024 42.989 52.282 1.00 22.69 335 VAL B N 1
ATOM 5246 C CA . VAL B 1 335 ? 26.863 42.183 52.610 1.00 23.26 335 VAL B CA 1
ATOM 5247 C C . VAL B 1 335 ? 27.226 41.232 53.793 1.00 24.22 335 VAL B C 1
ATOM 5248 O O . VAL B 1 335 ? 26.545 41.213 54.810 1.00 23.08 335 VAL B O 1
ATOM 5252 N N . PRO B 1 336 ? 28.324 40.470 53.684 1.00 25.63 336 PRO B N 1
ATOM 5253 C CA . PRO B 1 336 ? 28.646 39.589 54.817 1.00 27.02 336 PRO B CA 1
ATOM 5254 C C . PRO B 1 336 ? 28.896 40.360 56.116 1.00 28.60 336 PRO B C 1
ATOM 5255 O O . PRO B 1 336 ? 28.538 39.901 57.220 1.00 28.24 336 PRO B O 1
ATOM 5259 N N . LYS B 1 337 ? 29.493 41.543 56.000 1.00 28.92 337 LYS B N 1
ATOM 5260 C CA . LYS B 1 337 ? 29.764 42.339 57.183 1.00 30.78 337 LYS B CA 1
ATOM 5261 C C . LYS B 1 337 ? 28.510 42.939 57.867 1.00 30.83 337 LYS B C 1
ATOM 5262 O O . LYS B 1 337 ? 28.361 42.859 59.098 1.00 32.15 337 LYS B O 1
ATOM 5268 N N . VAL B 1 338 ? 27.605 43.536 57.101 1.00 27.22 338 VAL B N 1
ATOM 5269 C CA . VAL B 1 338 ? 26.411 44.139 57.712 1.00 27.70 338 VAL B CA 1
ATOM 5270 C C . VAL B 1 338 ? 25.390 43.087 58.178 1.00 27.45 338 VAL B C 1
ATOM 5271 O O . VAL B 1 338 ? 24.739 43.249 59.212 1.00 27.24 338 VAL B O 1
ATOM 5275 N N . LEU B 1 339 ? 25.275 42.003 57.420 1.00 27.03 339 LEU B N 1
ATOM 5276 C CA . LEU B 1 339 ? 24.317 40.954 57.731 1.00 30.01 339 LEU B CA 1
ATOM 5277 C C . LEU B 1 339 ? 24.862 39.965 58.756 1.00 32.07 339 LEU B C 1
ATOM 5278 O O . LEU B 1 339 ? 24.172 39.040 59.145 1.00 31.27 339 LEU B O 1
ATOM 5283 N N . LYS B 1 340 ? 26.106 40.181 59.180 1.00 36.50 340 LYS B N 1
ATOM 5284 C CA . LYS B 1 340 ? 26.778 39.338 60.174 1.00 40.16 340 LYS B CA 1
ATOM 5285 C C . LYS B 1 340 ? 26.938 37.894 59.749 1.00 41.10 340 LYS B C 1
ATOM 5286 O O . LYS B 1 340 ? 26.623 37.003 60.524 1.00 42.63 340 LYS B O 1
ATOM 5292 N N . PHE B 1 341 ? 27.405 37.649 58.531 1.00 43.54 341 PHE B N 1
ATOM 5293 C CA . PHE B 1 341 ? 27.622 36.279 58.065 1.00 46.00 341 PHE B CA 1
ATOM 5294 C C . PHE B 1 341 ? 28.845 35.748 58.803 1.00 49.49 341 PHE B C 1
ATOM 5295 O O . PHE B 1 341 ? 28.818 34.576 59.267 1.00 51.51 341 PHE B O 1
ATOM 5303 N N . SER C 1 2 ? 58.927 59.552 59.531 1.00 37.45 2 SER C N 1
ATOM 5304 C CA . SER C 1 2 ? 59.030 60.530 58.403 1.00 36.40 2 SER C CA 1
ATOM 5305 C C . SER C 1 2 ? 58.956 61.959 58.958 1.00 35.01 2 SER C C 1
ATOM 5306 O O . SER C 1 2 ? 58.636 62.158 60.123 1.00 33.97 2 SER C O 1
ATOM 5309 N N . LEU C 1 3 ? 59.255 62.939 58.112 1.00 34.25 3 LEU C N 1
ATOM 5310 C CA . LEU C 1 3 ? 59.225 64.340 58.500 1.00 32.57 3 LEU C CA 1
ATOM 5311 C C . LEU C 1 3 ? 57.890 65.033 58.175 1.00 30.48 3 LEU C C 1
ATOM 5312 O O . LEU C 1 3 ? 57.244 64.736 57.154 1.00 27.75 3 LEU C O 1
ATOM 5317 N N . ARG C 1 4 ? 57.479 65.945 59.053 1.00 27.27 4 ARG C N 1
ATOM 5318 C CA . ARG C 1 4 ? 56.295 66.765 58.784 1.00 24.59 4 ARG C CA 1
ATOM 5319 C C . ARG C 1 4 ? 56.839 67.658 57.663 1.00 24.72 4 ARG C C 1
ATOM 5320 O O . ARG C 1 4 ? 58.059 67.794 57.528 1.00 22.34 4 ARG C O 1
ATOM 5328 N N . SER C 1 5 ? 55.962 68.264 56.862 1.00 24.96 5 SER C N 1
ATOM 5329 C CA . SER C 1 5 ? 56.406 69.100 55.743 1.00 24.85 5 SER C CA 1
ATOM 5330 C C . SER C 1 5 ? 57.064 70.405 56.215 1.00 24.01 5 SER C C 1
ATOM 5331 O O . SER C 1 5 ? 57.895 70.979 55.512 1.00 24.30 5 SER C O 1
ATOM 5334 N N . ILE C 1 6 ? 56.651 70.873 57.386 1.00 24.53 6 ILE C N 1
ATOM 5335 C CA . ILE C 1 6 ? 57.201 72.078 58.015 1.00 23.54 6 ILE C CA 1
ATOM 5336 C C . ILE C 1 6 ? 57.039 71.839 59.519 1.00 26.12 6 ILE C C 1
ATOM 5337 O O . ILE C 1 6 ? 55.983 71.386 59.993 1.00 26.23 6 ILE C O 1
ATOM 5342 N N . PHE C 1 7 ? 58.100 72.091 60.274 1.00 25.19 7 PHE C N 1
ATOM 5343 C CA . PHE C 1 7 ? 58.039 71.840 61.704 1.00 24.04 7 PHE C CA 1
ATOM 5344 C C . PHE C 1 7 ? 59.104 72.616 62.445 1.00 25.36 7 PHE C C 1
ATOM 5345 O O . PHE C 1 7 ? 60.007 73.213 61.839 1.00 22.30 7 PHE C O 1
ATOM 5353 N N . TRP C 1 8 ? 58.995 72.582 63.762 1.00 26.07 8 TRP C N 1
ATOM 5354 C CA . TRP C 1 8 ? 59.939 73.266 64.626 1.00 28.96 8 TRP C CA 1
ATOM 5355 C C . TRP C 1 8 ? 60.804 72.251 65.354 1.00 32.07 8 TRP C C 1
ATOM 5356 O O . TRP C 1 8 ? 60.274 71.417 66.073 1.00 31.63 8 TRP C O 1
ATOM 5367 N N . ASP C 1 9 ? 62.119 72.296 65.157 1.00 34.34 9 ASP C N 1
ATOM 5368 C CA . ASP C 1 9 ? 63.002 71.387 65.880 1.00 38.91 9 ASP C CA 1
ATOM 5369 C C . ASP C 1 9 ? 63.734 72.321 66.839 1.00 41.57 9 ASP C C 1
ATOM 5370 O O . ASP C 1 9 ? 63.258 72.601 67.939 1.00 44.25 9 ASP C O 1
ATOM 5375 N N . ASP C 1 10 ? 64.894 72.820 66.456 1.00 43.09 10 ASP C N 1
ATOM 5376 C CA . ASP C 1 10 ? 65.529 73.774 67.360 1.00 43.11 10 ASP C CA 1
ATOM 5377 C C . ASP C 1 10 ? 65.506 75.085 66.591 1.00 40.86 10 ASP C C 1
ATOM 5378 O O . ASP C 1 10 ? 66.357 75.947 66.770 1.00 43.55 10 ASP C O 1
ATOM 5383 N N . GLY C 1 11 ? 64.486 75.205 65.742 1.00 37.32 11 GLY C N 1
ATOM 5384 C CA . GLY C 1 11 ? 64.278 76.358 64.887 1.00 31.16 11 GLY C CA 1
ATOM 5385 C C . GLY C 1 11 ? 63.329 75.863 63.807 1.00 30.08 11 GLY C C 1
ATOM 5386 O O . GLY C 1 11 ? 62.946 74.683 63.835 1.00 27.84 11 GLY C O 1
ATOM 5387 N N . LEU C 1 12 ? 62.960 76.723 62.857 1.00 26.78 12 LEU C N 1
ATOM 5388 C CA . LEU C 1 12 ? 62.028 76.348 61.792 1.00 25.65 12 LEU C CA 1
ATOM 5389 C C . LEU C 1 12 ? 62.659 75.542 60.660 1.00 24.70 12 LEU C C 1
ATOM 5390 O O . LEU C 1 12 ? 63.671 75.935 60.067 1.00 22.40 12 LEU C O 1
ATOM 5395 N N . LYS C 1 13 ? 62.043 74.405 60.356 1.00 25.14 13 LYS C N 1
ATOM 5396 C CA . LYS C 1 13 ? 62.520 73.540 59.275 1.00 26.25 13 LYS C CA 1
ATOM 5397 C C . LYS C 1 13 ? 61.379 73.140 58.337 1.00 24.49 13 LYS C C 1
ATOM 5398 O O . LYS C 1 13 ? 60.239 73.025 58.750 1.00 24.18 13 LYS C O 1
ATOM 5404 N N . LEU C 1 14 ? 61.694 72.958 57.065 1.00 25.31 14 LEU C N 1
ATOM 5405 C CA . LEU C 1 14 ? 60.686 72.560 56.088 1.00 26.83 14 LEU C CA 1
ATOM 5406 C C . LEU C 1 14 ? 61.306 71.773 54.937 1.00 27.45 14 LEU C C 1
ATOM 5407 O O . LEU C 1 14 ? 62.471 71.977 54.581 1.00 26.59 14 LEU C O 1
ATOM 5412 N N . ILE C 1 15 ? 60.532 70.846 54.377 1.00 26.47 15 ILE C N 1
ATOM 5413 C CA . ILE C 1 15 ? 60.987 70.052 53.248 1.00 23.94 15 ILE C CA 1
ATOM 5414 C C . ILE C 1 15 ? 60.941 70.972 52.034 1.00 24.89 15 ILE C C 1
ATOM 5415 O O . ILE C 1 15 ? 59.927 71.628 51.800 1.00 26.09 15 ILE C O 1
ATOM 5420 N N . ASP C 1 16 ? 62.026 71.038 51.267 1.00 25.89 16 ASP C N 1
ATOM 5421 C CA . ASP C 1 16 ? 62.036 71.885 50.079 1.00 26.78 16 ASP C CA 1
ATOM 5422 C C . ASP C 1 16 ? 61.422 71.034 48.963 1.00 26.35 16 ASP C C 1
ATOM 5423 O O . ASP C 1 16 ? 62.066 70.124 48.409 1.00 26.95 16 ASP C O 1
ATOM 5428 N N . GLN C 1 17 ? 60.167 71.328 48.650 1.00 25.03 17 GLN C N 1
ATOM 5429 C CA . GLN C 1 17 ? 59.437 70.595 47.637 1.00 26.22 17 GLN C CA 1
ATOM 5430 C C . GLN C 1 17 ? 59.999 70.760 46.233 1.00 26.03 17 GLN C C 1
ATOM 5431 O O . GLN C 1 17 ? 59.825 69.878 45.392 1.00 25.06 17 GLN C O 1
ATOM 5437 N N . THR C 1 18 ? 60.674 71.876 45.975 1.00 24.23 18 THR C N 1
ATOM 5438 C CA . THR C 1 18 ? 61.207 72.119 44.635 1.00 26.22 18 THR C CA 1
ATOM 5439 C C . THR C 1 18 ? 62.297 71.128 44.233 1.00 25.61 18 THR C C 1
ATOM 5440 O O . THR C 1 18 ? 62.576 70.954 43.062 1.00 26.84 18 THR C O 1
ATOM 5444 N N . LYS C 1 19 ? 62.883 70.469 45.217 1.00 27.74 19 LYS C N 1
ATOM 5445 C CA . LYS C 1 19 ? 63.967 69.513 45.031 1.00 27.88 19 LYS C CA 1
ATOM 5446 C C . LYS C 1 19 ? 63.485 68.092 44.737 1.00 27.89 19 LYS C C 1
ATOM 5447 O O . LYS C 1 19 ? 64.252 67.243 44.269 1.00 25.32 19 LYS C O 1
ATOM 5453 N N . LEU C 1 20 ? 62.227 67.818 45.059 1.00 28.68 20 LEU C N 1
ATOM 5454 C CA . LEU C 1 20 ? 61.661 66.485 44.809 1.00 26.98 20 LEU C CA 1
ATOM 5455 C C . LEU C 1 20 ? 61.387 66.348 43.306 1.00 27.06 20 LEU C C 1
ATOM 5456 O O . LEU C 1 20 ? 61.143 67.343 42.607 1.00 26.80 20 LEU C O 1
ATOM 5461 N N . PRO C 1 21 ? 61.402 65.115 42.787 1.00 27.61 21 PRO C N 1
ATOM 5462 C CA . PRO C 1 21 ? 61.654 63.871 43.528 1.00 28.89 21 PRO C CA 1
ATOM 5463 C C . PRO C 1 21 ? 63.122 63.463 43.645 1.00 30.75 21 PRO C C 1
ATOM 5464 O O . PRO C 1 21 ? 63.422 62.501 44.311 1.00 29.32 21 PRO C O 1
ATOM 5468 N N . GLU C 1 22 ? 64.036 64.198 43.022 1.00 34.76 22 GLU C N 1
ATOM 5469 C CA . GLU C 1 22 ? 65.450 63.799 43.055 1.00 37.92 22 GLU C CA 1
ATOM 5470 C C . GLU C 1 22 ? 66.098 63.704 44.415 1.00 37.67 22 GLU C C 1
ATOM 5471 O O . GLU C 1 22 ? 66.847 62.774 44.685 1.00 37.05 22 GLU C O 1
ATOM 5477 N N . LYS C 1 23 ? 65.837 64.668 45.281 1.00 37.46 23 LYS C N 1
ATOM 5478 C CA . LYS C 1 23 ? 66.451 64.586 46.586 1.00 36.85 23 LYS C CA 1
ATOM 5479 C C . LYS C 1 23 ? 65.639 65.256 47.648 1.00 34.11 23 LYS C C 1
ATOM 5480 O O . LYS C 1 23 ? 64.931 66.224 47.406 1.00 32.31 23 LYS C O 1
ATOM 5486 N N . LEU C 1 24 ? 65.739 64.701 48.836 1.00 32.96 24 LEU C N 1
ATOM 5487 C CA . LEU C 1 24 ? 65.041 65.232 49.974 1.00 33.26 24 LEU C CA 1
ATOM 5488 C C . LEU C 1 24 ? 65.976 66.230 50.636 1.00 34.05 24 LEU C C 1
ATOM 5489 O O . LEU C 1 24 ? 67.062 65.857 51.091 1.00 35.29 24 LEU C O 1
ATOM 5494 N N . GLU C 1 25 ? 65.551 67.490 50.670 1.00 33.09 25 GLU C N 1
ATOM 5495 C CA . GLU C 1 25 ? 66.324 68.539 51.306 1.00 33.28 25 GLU C CA 1
ATOM 5496 C C . GLU C 1 25 ? 65.449 69.342 52.250 1.00 31.89 25 GLU C C 1
ATOM 5497 O O . GLU C 1 25 ? 64.382 69.844 51.879 1.00 31.61 25 GLU C O 1
ATOM 5503 N N . VAL C 1 26 ? 65.910 69.445 53.487 1.00 30.76 26 VAL C N 1
ATOM 5504 C CA . VAL C 1 26 ? 65.210 70.198 54.500 1.00 29.88 26 VAL C CA 1
ATOM 5505 C C . VAL C 1 26 ? 65.888 71.566 54.587 1.00 30.52 26 VAL C C 1
ATOM 5506 O O . VAL C 1 26 ? 67.106 71.655 54.669 1.00 30.99 26 VAL C O 1
ATOM 5510 N N . ILE C 1 27 ? 65.093 72.627 54.543 1.00 29.71 27 ILE C N 1
ATOM 5511 C CA . ILE C 1 27 ? 65.610 73.986 54.657 1.00 29.20 27 ILE C CA 1
ATOM 5512 C C . ILE C 1 27 ? 65.472 74.456 56.105 1.00 29.69 27 ILE C C 1
ATOM 5513 O O . ILE C 1 27 ? 64.398 74.359 56.696 1.00 29.40 27 ILE C O 1
ATOM 5518 N N . GLU C 1 28 ? 66.546 74.975 56.683 1.00 28.81 28 GLU C N 1
ATOM 5519 C CA . GLU C 1 28 ? 66.438 75.491 58.033 1.00 29.91 28 GLU C CA 1
ATOM 5520 C C . GLU C 1 28 ? 66.315 77.018 57.864 1.00 28.47 28 GLU C C 1
ATOM 5521 O O . GLU C 1 28 ? 67.164 77.651 57.240 1.00 28.86 28 GLU C O 1
ATOM 5527 N N . CYS C 1 29 ? 65.247 77.612 58.373 1.00 27.99 29 CYS C N 1
ATOM 5528 C CA . CYS C 1 29 ? 65.080 79.053 58.234 1.00 27.31 29 CYS C CA 1
ATOM 5529 C C . CYS C 1 29 ? 65.513 79.689 59.550 1.00 28.94 29 CYS C C 1
ATOM 5530 O O . CYS C 1 29 ? 64.809 79.573 60.548 1.00 29.52 29 CYS C O 1
ATOM 5533 N N . ARG C 1 30 ? 66.659 80.363 59.565 1.00 28.95 30 ARG C N 1
ATOM 5534 C CA . ARG C 1 30 ? 67.106 80.973 60.812 1.00 31.17 30 ARG C CA 1
ATOM 5535 C C . ARG C 1 30 ? 66.529 82.373 61.006 1.00 29.05 30 ARG C C 1
ATOM 5536 O O . ARG C 1 30 ? 66.632 82.960 62.088 1.00 28.25 30 ARG C O 1
ATOM 5544 N N . ASN C 1 31 ? 65.906 82.917 59.967 1.00 26.07 31 ASN C N 1
ATOM 5545 C CA . ASN C 1 31 ? 65.276 84.227 60.109 1.00 25.42 31 ASN C CA 1
ATOM 5546 C C . ASN C 1 31 ? 64.091 84.302 59.176 1.00 24.24 31 ASN C C 1
ATOM 5547 O O . ASN C 1 31 ? 63.919 83.445 58.327 1.00 22.27 31 ASN C O 1
ATOM 5552 N N . VAL C 1 32 ? 63.277 85.330 59.346 1.00 22.91 32 VAL C N 1
ATOM 5553 C CA . VAL C 1 32 ? 62.112 85.503 58.520 1.00 22.49 32 VAL C CA 1
ATOM 5554 C C . VAL C 1 32 ? 62.421 85.626 57.028 1.00 23.94 32 VAL C C 1
ATOM 5555 O O . VAL C 1 32 ? 61.655 85.120 56.195 1.00 24.41 32 VAL C O 1
ATOM 5559 N N . GLU C 1 33 ? 63.538 86.257 56.670 1.00 22.58 33 GLU C N 1
ATOM 5560 C CA . GLU C 1 33 ? 63.837 86.396 55.253 1.00 23.68 33 GLU C CA 1
ATOM 5561 C C . GLU C 1 33 ? 63.946 85.013 54.592 1.00 23.05 33 GLU C C 1
ATOM 5562 O O . GLU C 1 33 ? 63.445 84.795 53.484 1.00 21.12 33 GLU C O 1
ATOM 5568 N N . GLU C 1 34 ? 64.619 84.092 55.266 1.00 23.16 34 GLU C N 1
ATOM 5569 C CA . GLU C 1 34 ? 64.786 82.752 54.731 1.00 24.00 34 GLU C CA 1
ATOM 5570 C C . GLU C 1 34 ? 63.462 82.027 54.549 1.00 23.07 34 GLU C C 1
ATOM 5571 O O . GLU C 1 34 ? 63.303 81.273 53.590 1.00 21.64 34 GLU C O 1
ATOM 5577 N N . LEU C 1 35 ? 62.519 82.258 55.461 1.00 21.41 35 LEU C N 1
ATOM 5578 C CA . LEU C 1 35 ? 61.204 81.638 55.338 1.00 21.26 35 LEU C CA 1
ATOM 5579 C C . LEU C 1 35 ? 60.488 82.263 54.129 1.00 22.72 35 LEU C C 1
ATOM 5580 O O . LEU C 1 35 ? 59.890 81.562 53.316 1.00 19.00 35 LEU C O 1
ATOM 5585 N N . ALA C 1 36 ? 60.557 83.591 54.008 1.00 21.81 36 ALA C N 1
ATOM 5586 C CA . ALA C 1 36 ? 59.929 84.263 52.881 1.00 22.66 36 ALA C CA 1
ATOM 5587 C C . ALA C 1 36 ? 60.483 83.698 51.560 1.00 23.09 36 ALA C C 1
ATOM 5588 O O . ALA C 1 36 ? 59.722 83.405 50.630 1.00 21.86 36 ALA C O 1
ATOM 5590 N N . ASP C 1 37 ? 61.797 83.548 51.463 1.00 22.79 37 ASP C N 1
ATOM 5591 C CA . ASP C 1 37 ? 62.357 83.001 50.241 1.00 25.26 37 ASP C CA 1
ATOM 5592 C C . ASP C 1 37 ? 61.756 81.610 49.939 1.00 26.21 37 ASP C C 1
ATOM 5593 O O . ASP C 1 37 ? 61.389 81.323 48.792 1.00 25.92 37 ASP C O 1
ATOM 5598 N N . ALA C 1 38 ? 61.661 80.768 50.973 1.00 24.39 38 ALA C N 1
ATOM 5599 C CA . ALA C 1 38 ? 61.130 79.412 50.850 1.00 24.85 38 ALA C CA 1
ATOM 5600 C C . ALA C 1 38 ? 59.721 79.457 50.305 1.00 25.32 38 ALA C C 1
ATOM 5601 O O . ALA C 1 38 ? 59.343 78.670 49.429 1.00 27.05 38 ALA C O 1
ATOM 5603 N N . ILE C 1 39 ? 58.945 80.396 50.821 1.00 23.75 39 ILE C N 1
ATOM 5604 C CA . ILE C 1 39 ? 57.573 80.565 50.400 1.00 24.48 39 ILE C CA 1
ATOM 5605 C C . ILE C 1 39 ? 57.490 81.012 48.945 1.00 24.50 39 ILE C C 1
ATOM 5606 O O . ILE C 1 39 ? 56.759 80.418 48.146 1.00 21.06 39 ILE C O 1
ATOM 5611 N N . LYS C 1 40 ? 58.262 82.038 48.594 1.00 26.05 40 LYS C N 1
ATOM 5612 C CA . LYS C 1 40 ? 58.248 82.572 47.228 1.00 29.27 40 LYS C CA 1
ATOM 5613 C C . LYS C 1 40 ? 58.641 81.565 46.156 1.00 28.05 40 LYS C C 1
ATOM 5614 O O . LYS C 1 40 ? 58.064 81.574 45.058 1.00 29.84 40 LYS C O 1
ATOM 5620 N N . LYS C 1 41 ? 59.626 80.717 46.445 1.00 27.86 41 LYS C N 1
ATOM 5621 C CA . LYS C 1 41 ? 60.055 79.719 45.470 1.00 29.67 41 LYS C CA 1
ATOM 5622 C C . LYS C 1 41 ? 59.182 78.454 45.515 1.00 29.10 41 LYS C C 1
ATOM 5623 O O . LYS C 1 41 ? 59.453 77.492 44.826 1.00 28.66 41 LYS C O 1
ATOM 5629 N N . LEU C 1 42 ? 58.155 78.455 46.352 1.00 29.59 42 LEU C N 1
ATOM 5630 C CA . LEU C 1 42 ? 57.240 77.311 46.444 1.00 31.04 42 LEU C CA 1
ATOM 5631 C C . LEU C 1 42 ? 57.862 76.045 47.030 1.00 30.50 42 LEU C C 1
ATOM 5632 O O . LEU C 1 42 ? 57.518 74.925 46.636 1.00 30.08 42 LEU C O 1
ATOM 5637 N N . ALA C 1 43 ? 58.771 76.233 47.978 1.00 26.99 43 ALA C N 1
ATOM 5638 C CA . ALA C 1 43 ? 59.409 75.124 48.667 1.00 28.74 43 ALA C CA 1
ATOM 5639 C C . ALA C 1 43 ? 58.334 74.597 49.612 1.00 28.69 43 ALA C C 1
ATOM 5640 O O . ALA C 1 43 ? 58.271 73.408 49.904 1.00 28.01 43 ALA C O 1
ATOM 5642 N N . VAL C 1 44 ? 57.501 75.524 50.079 1.00 30.48 44 VAL C N 1
ATOM 5643 C CA . VAL C 1 44 ? 56.376 75.254 50.961 1.00 33.92 44 VAL C CA 1
ATOM 5644 C C . VAL C 1 44 ? 55.150 75.571 50.118 1.00 35.38 44 VAL C C 1
ATOM 5645 O O . VAL C 1 44 ? 54.963 76.716 49.681 1.00 36.23 44 VAL C O 1
ATOM 5649 N N . ARG C 1 45 ? 54.334 74.550 49.896 1.00 35.50 45 ARG C N 1
ATOM 5650 C CA . ARG C 1 45 ? 53.118 74.639 49.085 1.00 38.58 45 ARG C CA 1
ATOM 5651 C C . ARG C 1 45 ? 51.992 73.924 49.821 1.00 36.65 45 ARG C C 1
ATOM 5652 O O . ARG C 1 45 ? 52.245 73.004 50.590 1.00 37.05 45 ARG C O 1
ATOM 5660 N N . GLY C 1 46 ? 50.754 74.332 49.568 1.00 35.75 46 GLY C N 1
ATOM 5661 C CA . GLY C 1 46 ? 49.630 73.679 50.215 1.00 33.71 46 GLY C CA 1
ATOM 5662 C C . GLY C 1 46 ? 48.964 74.606 51.205 1.00 32.66 46 GLY C C 1
ATOM 5663 O O . GLY C 1 46 ? 49.641 75.183 52.044 1.00 32.32 46 GLY C O 1
ATOM 5664 N N . ALA C 1 47 ? 47.643 74.745 51.129 1.00 31.37 47 ALA C N 1
ATOM 5665 C CA . ALA C 1 47 ? 46.946 75.645 52.036 1.00 30.87 47 ALA C CA 1
ATOM 5666 C C . ALA C 1 47 ? 47.245 75.394 53.530 1.00 29.68 47 ALA C C 1
ATOM 5667 O O . ALA C 1 47 ? 47.591 76.327 54.262 1.00 30.14 47 ALA C O 1
ATOM 5669 N N . PRO C 1 48 ? 47.130 74.137 54.003 1.00 28.24 48 PRO C N 1
ATOM 5670 C CA . PRO C 1 48 ? 47.412 73.896 55.421 1.00 27.35 48 PRO C CA 1
ATOM 5671 C C . PRO C 1 48 ? 48.870 74.168 55.771 1.00 26.73 48 PRO C C 1
ATOM 5672 O O . PRO C 1 48 ? 49.175 74.773 56.813 1.00 25.43 48 PRO C O 1
ATOM 5676 N N . ALA C 1 49 ? 49.772 73.733 54.897 1.00 26.04 49 ALA C N 1
ATOM 5677 C CA . ALA C 1 49 ? 51.202 73.925 55.143 1.00 26.60 49 ALA C CA 1
ATOM 5678 C C . ALA C 1 49 ? 51.563 75.414 55.161 1.00 27.04 49 ALA C C 1
ATOM 5679 O O . ALA C 1 49 ? 52.436 75.846 55.945 1.00 24.89 49 ALA C O 1
ATOM 5681 N N . LEU C 1 50 ? 50.880 76.201 54.326 1.00 26.16 50 LEU C N 1
ATOM 5682 C CA . LEU C 1 50 ? 51.138 77.646 54.283 1.00 27.01 50 LEU C CA 1
ATOM 5683 C C . LEU C 1 50 ? 50.556 78.358 55.486 1.00 27.18 50 LEU C C 1
ATOM 5684 O O . LEU C 1 50 ? 51.081 79.395 55.899 1.00 26.34 50 LEU C O 1
ATOM 5689 N N . GLU C 1 51 ? 49.471 77.825 56.048 1.00 26.42 51 GLU C N 1
ATOM 5690 C CA . GLU C 1 51 ? 48.902 78.453 57.235 1.00 26.95 51 GLU C CA 1
ATOM 5691 C C . GLU C 1 51 ? 49.905 78.265 58.360 1.00 25.71 51 GLU C C 1
ATOM 5692 O O . GLU C 1 51 ? 50.132 79.181 59.141 1.00 25.40 51 GLU C O 1
ATOM 5698 N N . ALA C 1 52 ? 50.509 77.079 58.428 1.00 23.05 52 ALA C N 1
ATOM 5699 C CA . ALA C 1 52 ? 51.502 76.787 59.448 1.00 22.59 52 ALA C CA 1
ATOM 5700 C C . ALA C 1 52 ? 52.743 77.651 59.242 1.00 23.37 52 ALA C C 1
ATOM 5701 O O . ALA C 1 52 ? 53.297 78.155 60.206 1.00 22.07 52 ALA C O 1
ATOM 5703 N N . ALA C 1 53 ? 53.175 77.816 57.990 1.00 22.44 53 ALA C N 1
ATOM 5704 C CA . ALA C 1 53 ? 54.356 78.640 57.689 1.00 23.21 53 ALA C CA 1
ATOM 5705 C C . ALA C 1 53 ? 54.142 80.074 58.191 1.00 22.72 53 ALA C C 1
ATOM 5706 O O . ALA C 1 53 ? 55.051 80.702 58.734 1.00 24.13 53 ALA C O 1
ATOM 5708 N N . GLY C 1 54 ? 52.935 80.585 58.018 1.00 19.60 54 GLY C N 1
ATOM 5709 C CA . GLY C 1 54 ? 52.644 81.924 58.462 1.00 20.70 54 GLY C CA 1
ATOM 5710 C C . GLY C 1 54 ? 52.736 82.066 59.969 1.00 20.92 54 GLY C C 1
ATOM 5711 O O . GLY C 1 54 ? 53.227 83.090 60.494 1.00 18.09 54 GLY C O 1
ATOM 5712 N N . ALA C 1 55 ? 52.258 81.041 60.668 1.00 19.41 55 ALA C N 1
ATOM 5713 C CA . ALA C 1 55 ? 52.286 81.025 62.128 1.00 19.72 55 ALA C CA 1
ATOM 5714 C C . ALA C 1 55 ? 53.729 80.842 62.617 1.00 18.68 55 ALA C C 1
ATOM 5715 O O . ALA C 1 55 ? 54.182 81.549 63.513 1.00 20.85 55 ALA C O 1
ATOM 5717 N N . TYR C 1 56 ? 54.463 79.912 62.028 1.00 18.86 56 TYR C N 1
ATOM 5718 C CA . TYR C 1 56 ? 55.859 79.723 62.449 1.00 20.03 56 TYR C CA 1
ATOM 5719 C C . TYR C 1 56 ? 56.690 80.986 62.107 1.00 20.53 56 TYR C C 1
ATOM 5720 O O . TYR C 1 56 ? 57.711 81.264 62.754 1.00 20.06 56 TYR C O 1
ATOM 5729 N N . GLY C 1 57 ? 56.249 81.721 61.086 1.00 20.80 57 GLY C N 1
ATOM 5730 C CA . GLY C 1 57 ? 56.920 82.944 60.662 1.00 20.16 57 GLY C CA 1
ATOM 5731 C C . GLY C 1 57 ? 56.936 83.966 61.787 1.00 20.60 57 GLY C C 1
ATOM 5732 O O . GLY C 1 57 ? 57.952 84.631 62.005 1.00 19.99 57 GLY C O 1
ATOM 5733 N N . ILE C 1 58 ? 55.823 84.083 62.506 1.00 19.98 58 ILE C N 1
ATOM 5734 C CA . ILE C 1 58 ? 55.719 85.014 63.638 1.00 21.93 58 ILE C CA 1
ATOM 5735 C C . ILE C 1 58 ? 56.578 84.501 64.792 1.00 22.88 58 ILE C C 1
ATOM 5736 O O . ILE C 1 58 ? 57.286 85.270 65.441 1.00 23.11 58 ILE C O 1
ATOM 5741 N N . ALA C 1 59 ? 56.546 83.194 65.030 1.00 23.82 59 ALA C N 1
ATOM 5742 C CA . ALA C 1 59 ? 57.341 82.589 66.099 1.00 24.72 59 ALA C CA 1
ATOM 5743 C C . ALA C 1 59 ? 58.833 82.806 65.833 1.00 25.33 59 ALA C C 1
ATOM 5744 O O . ALA C 1 59 ? 59.630 83.033 66.759 1.00 24.81 59 ALA C O 1
ATOM 5746 N N . LEU C 1 60 ? 59.201 82.715 64.562 1.00 24.38 60 LEU C N 1
ATOM 5747 C CA . LEU C 1 60 ? 60.576 82.910 64.132 1.00 23.80 60 LEU C CA 1
ATOM 5748 C C . LEU C 1 60 ? 60.944 84.399 64.244 1.00 23.96 60 LEU C C 1
ATOM 5749 O O . LEU C 1 60 ? 62.045 84.733 64.665 1.00 24.84 60 LEU C O 1
ATOM 5754 N N . ALA C 1 61 ? 60.017 85.285 63.882 1.00 23.04 61 ALA C N 1
ATOM 5755 C CA . ALA C 1 61 ? 60.274 86.729 63.950 1.00 22.93 61 ALA C CA 1
ATOM 5756 C C . ALA C 1 61 ? 60.580 87.124 65.413 1.00 24.71 61 ALA C C 1
ATOM 5757 O O . ALA C 1 61 ? 61.340 88.061 65.677 1.00 22.27 61 ALA C O 1
ATOM 5759 N N . ALA C 1 62 ? 60.011 86.373 66.360 1.00 25.06 62 ALA C N 1
ATOM 5760 C CA . ALA C 1 62 ? 60.199 86.635 67.784 1.00 24.67 62 ALA C CA 1
ATOM 5761 C C . ALA C 1 62 ? 61.540 86.166 68.317 1.00 25.67 62 ALA C C 1
ATOM 5762 O O . ALA C 1 62 ? 61.933 86.538 69.416 1.00 26.54 62 ALA C O 1
ATOM 5764 N N . ARG C 1 63 ? 62.237 85.352 67.540 1.00 25.16 63 ARG C N 1
ATOM 5765 C CA . ARG C 1 63 ? 63.526 84.809 67.944 1.00 26.43 63 ARG C CA 1
ATOM 5766 C C . ARG C 1 63 ? 64.704 85.192 67.048 1.00 27.39 63 ARG C C 1
ATOM 5767 O O . ARG C 1 63 ? 65.848 85.023 67.464 1.00 28.65 63 ARG C O 1
ATOM 5775 N N . GLU C 1 64 ? 64.445 85.692 65.837 1.00 27.14 64 GLU C N 1
ATOM 5776 C CA . GLU C 1 64 ? 65.549 86.011 64.907 1.00 28.75 64 GLU C CA 1
ATOM 5777 C C . GLU C 1 64 ? 66.585 86.999 65.439 1.00 29.19 64 GLU C C 1
ATOM 5778 O O . GLU C 1 64 ? 67.730 87.012 64.996 1.00 28.34 64 GLU C O 1
ATOM 5784 N N . ARG C 1 65 ? 66.192 87.832 66.382 1.00 31.30 65 ARG C N 1
ATOM 5785 C CA . ARG C 1 65 ? 67.170 88.720 66.975 1.00 35.36 65 ARG C CA 1
ATOM 5786 C C . ARG C 1 65 ? 66.717 88.933 68.403 1.00 36.93 65 ARG C C 1
ATOM 5787 O O . ARG C 1 65 ? 65.580 88.592 68.757 1.00 36.96 65 ARG C O 1
ATOM 5795 N N . GLU C 1 66 ? 67.609 89.473 69.222 1.00 38.28 66 GLU C N 1
ATOM 5796 C CA . GLU C 1 66 ? 67.304 89.717 70.619 1.00 40.72 66 GLU C CA 1
ATOM 5797 C C . GLU C 1 66 ? 66.621 91.051 70.801 1.00 40.16 66 GLU C C 1
ATOM 5798 O O . GLU C 1 66 ? 66.863 91.992 70.054 1.00 39.61 66 GLU C O 1
ATOM 5804 N N . PHE C 1 67 ? 65.759 91.116 71.807 1.00 40.27 67 PHE C N 1
ATOM 5805 C CA . PHE C 1 67 ? 65.043 92.331 72.131 1.00 41.45 67 PHE C CA 1
ATOM 5806 C C . PHE C 1 67 ? 65.199 92.578 73.615 1.00 42.98 67 PHE C C 1
ATOM 5807 O O . PHE C 1 67 ? 65.164 91.642 74.421 1.00 43.27 67 PHE C O 1
ATOM 5815 N N . ALA C 1 68 ? 65.365 93.842 73.972 1.00 43.16 68 ALA C N 1
ATOM 5816 C CA . ALA C 1 68 ? 65.519 94.223 75.364 1.00 44.65 68 ALA C CA 1
ATOM 5817 C C . ALA C 1 68 ? 64.156 94.639 75.902 1.00 44.37 68 ALA C C 1
ATOM 5818 O O . ALA C 1 68 ? 63.831 94.425 77.074 1.00 46.15 68 ALA C O 1
ATOM 5820 N N . ASP C 1 69 ? 63.361 95.203 74.999 1.00 42.40 69 ASP C N 1
ATOM 5821 C CA . ASP C 1 69 ? 62.049 95.742 75.292 1.00 40.28 69 ASP C CA 1
ATOM 5822 C C . ASP C 1 69 ? 60.912 94.893 74.702 1.00 38.71 69 ASP C C 1
ATOM 5823 O O . ASP C 1 69 ? 61.022 94.440 73.564 1.00 37.61 69 ASP C O 1
ATOM 5828 N N . VAL C 1 70 ? 59.821 94.697 75.444 1.00 34.96 70 VAL C N 1
ATOM 5829 C CA . VAL C 1 70 ? 58.712 93.916 74.896 1.00 34.00 70 VAL C CA 1
ATOM 5830 C C . VAL C 1 70 ? 57.979 94.723 73.818 1.00 31.94 70 VAL C C 1
ATOM 5831 O O . VAL C 1 70 ? 57.449 94.158 72.876 1.00 29.57 70 VAL C O 1
ATOM 5835 N N . ASP C 1 71 ? 57.951 96.041 73.939 1.00 30.37 71 ASP C N 1
ATOM 5836 C CA . ASP C 1 71 ? 57.259 96.814 72.921 1.00 31.37 71 ASP C CA 1
ATOM 5837 C C . ASP C 1 71 ? 58.002 96.798 71.600 1.00 31.27 71 ASP C C 1
ATOM 5838 O O . ASP C 1 71 ? 57.385 96.810 70.540 1.00 30.62 71 ASP C O 1
ATOM 5843 N N . GLU C 1 72 ? 59.326 96.737 71.673 1.00 31.33 72 GLU C N 1
ATOM 5844 C CA . GLU C 1 72 ? 60.183 96.669 70.483 1.00 32.74 72 GLU C CA 1
ATOM 5845 C C . GLU C 1 72 ? 59.851 95.350 69.761 1.00 30.09 72 GLU C C 1
ATOM 5846 O O . GLU C 1 72 ? 59.708 95.296 68.529 1.00 27.92 72 GLU C O 1
ATOM 5852 N N . LEU C 1 73 ? 59.727 94.286 70.547 1.00 27.26 73 LEU C N 1
ATOM 5853 C CA . LEU C 1 73 ? 59.431 92.977 69.992 1.00 25.08 73 LEU C CA 1
ATOM 5854 C C . LEU C 1 73 ? 58.093 92.954 69.293 1.00 23.69 73 LEU C C 1
ATOM 5855 O O . LEU C 1 73 ? 57.987 92.466 68.172 1.00 22.74 73 LEU C O 1
ATOM 5860 N N . LYS C 1 74 ? 57.071 93.472 69.954 1.00 24.28 74 LYS C N 1
ATOM 5861 C CA . LYS C 1 74 ? 55.750 93.481 69.363 1.00 25.34 74 LYS C CA 1
ATOM 5862 C C . LYS C 1 74 ? 55.696 94.258 68.051 1.00 25.91 74 LYS C C 1
ATOM 5863 O O . LYS C 1 74 ? 55.091 93.784 67.090 1.00 26.72 74 LYS C O 1
ATOM 5869 N N . GLU C 1 75 ? 56.329 95.430 67.980 1.00 25.46 75 GLU C N 1
ATOM 5870 C CA . GLU C 1 75 ? 56.298 96.186 66.725 1.00 25.62 75 GLU C CA 1
ATOM 5871 C C . GLU C 1 75 ? 57.035 95.406 65.652 1.00 22.94 75 GLU C C 1
ATOM 5872 O O . GLU C 1 75 ? 56.659 95.423 64.493 1.00 24.15 75 GLU C O 1
ATOM 5878 N N . HIS C 1 76 ? 58.097 94.727 66.047 1.00 23.65 76 HIS C N 1
ATOM 5879 C CA . HIS C 1 76 ? 58.858 93.905 65.118 1.00 23.77 76 HIS C CA 1
ATOM 5880 C C . HIS C 1 76 ? 57.963 92.799 64.528 1.00 24.20 76 HIS C C 1
ATOM 5881 O O . HIS C 1 76 ? 58.031 92.492 63.342 1.00 21.94 76 HIS C O 1
ATOM 5888 N N . LEU C 1 77 ? 57.124 92.198 65.366 1.00 23.71 77 LEU C N 1
ATOM 5889 C CA . LEU C 1 77 ? 56.241 91.134 64.890 1.00 23.91 77 LEU C CA 1
ATOM 5890 C C . LEU C 1 77 ? 55.205 91.640 63.870 1.00 23.72 77 LEU C C 1
ATOM 5891 O O . LEU C 1 77 ? 54.868 90.946 62.910 1.00 24.45 77 LEU C O 1
ATOM 5896 N N . LYS C 1 78 ? 54.672 92.829 64.093 1.00 23.39 78 LYS C N 1
ATOM 5897 C CA . LYS C 1 78 ? 53.711 93.397 63.151 1.00 23.88 78 LYS C CA 1
ATOM 5898 C C . LYS C 1 78 ? 54.398 93.637 61.789 1.00 24.09 78 LYS C C 1
ATOM 5899 O O . LYS C 1 78 ? 53.841 93.314 60.739 1.00 23.61 78 LYS C O 1
ATOM 5905 N N . LYS C 1 79 ? 55.608 94.197 61.806 1.00 22.77 79 LYS C N 1
ATOM 5906 C CA . LYS C 1 79 ? 56.337 94.436 60.564 1.00 22.41 79 LYS C CA 1
ATOM 5907 C C . LYS C 1 79 ? 56.580 93.100 59.875 1.00 22.12 79 LYS C C 1
ATOM 5908 O O . LYS C 1 79 ? 56.473 92.992 58.653 1.00 23.17 79 LYS C O 1
ATOM 5914 N N . ALA C 1 80 ? 56.921 92.089 60.664 1.00 21.08 80 ALA C N 1
ATOM 5915 C CA . ALA C 1 80 ? 57.195 90.777 60.119 1.00 22.23 80 ALA C CA 1
ATOM 5916 C C . ALA C 1 80 ? 55.936 90.195 59.514 1.00 21.61 80 ALA C C 1
ATOM 5917 O O . ALA C 1 80 ? 55.968 89.557 58.451 1.00 21.16 80 ALA C O 1
ATOM 5919 N N . ALA C 1 81 ? 54.821 90.414 60.196 1.00 22.78 81 ALA C N 1
ATOM 5920 C CA . ALA C 1 81 ? 53.554 89.880 59.722 1.00 21.90 81 ALA C CA 1
ATOM 5921 C C . ALA C 1 81 ? 53.239 90.509 58.372 1.00 23.81 81 ALA C C 1
ATOM 5922 O O . ALA C 1 81 ? 52.893 89.800 57.418 1.00 23.26 81 ALA C O 1
ATOM 5924 N N . ASP C 1 82 ? 53.378 91.834 58.281 1.00 23.60 82 ASP C N 1
ATOM 5925 C CA . ASP C 1 82 ? 53.109 92.511 57.017 1.00 25.79 82 ASP C CA 1
ATOM 5926 C C . ASP C 1 82 ? 54.010 91.997 55.881 1.00 24.43 82 ASP C C 1
ATOM 5927 O O . ASP C 1 82 ? 53.545 91.736 54.782 1.00 25.01 82 ASP C O 1
ATOM 5932 N N . PHE C 1 83 ? 55.300 91.866 56.152 1.00 24.83 83 PHE C N 1
ATOM 5933 C CA . PHE C 1 83 ? 56.245 91.364 55.161 1.00 23.00 83 PHE C CA 1
ATOM 5934 C C . PHE C 1 83 ? 55.904 89.953 54.645 1.00 23.75 83 PHE C C 1
ATOM 5935 O O . PHE C 1 83 ? 55.848 89.709 53.420 1.00 20.12 83 PHE C O 1
ATOM 5943 N N . LEU C 1 84 ? 55.709 89.021 55.580 1.00 22.12 84 LEU C N 1
ATOM 5944 C CA . LEU C 1 84 ? 55.399 87.634 55.225 1.00 22.98 84 LEU C CA 1
ATOM 5945 C C . LEU C 1 84 ? 54.138 87.516 54.390 1.00 22.50 84 LEU C C 1
ATOM 5946 O O . LEU C 1 84 ? 54.097 86.739 53.444 1.00 24.35 84 LEU C O 1
ATOM 5951 N N . ALA C 1 85 ? 53.118 88.298 54.728 1.00 23.12 85 ALA C N 1
ATOM 5952 C CA . ALA C 1 85 ? 51.855 88.269 53.982 1.00 25.44 85 ALA C CA 1
ATOM 5953 C C . ALA C 1 85 ? 52.064 88.783 52.554 1.00 26.32 85 ALA C C 1
ATOM 5954 O O . ALA C 1 85 ? 51.409 88.314 51.617 1.00 25.79 85 ALA C O 1
ATOM 5956 N N . SER C 1 86 ? 52.991 89.728 52.388 1.00 26.18 86 SER C N 1
ATOM 5957 C CA . SER C 1 86 ? 53.256 90.288 51.062 1.00 27.53 86 SER C CA 1
ATOM 5958 C C . SER C 1 86 ? 54.008 89.326 50.143 1.00 28.15 86 SER C C 1
ATOM 5959 O O . SER C 1 86 ? 54.039 89.530 48.928 1.00 28.35 86 SER C O 1
ATOM 5962 N N . THR C 1 87 ? 54.595 88.272 50.697 1.00 28.48 87 THR C N 1
ATOM 5963 C CA . THR C 1 87 ? 55.350 87.332 49.870 1.00 29.50 87 THR C CA 1
ATOM 5964 C C . THR C 1 87 ? 54.452 86.619 48.860 1.00 30.38 87 THR C C 1
ATOM 5965 O O . THR C 1 87 ? 54.900 86.290 47.754 1.00 29.02 87 THR C O 1
ATOM 5969 N N . ARG C 1 88 ? 53.208 86.358 49.270 1.00 29.33 88 ARG C N 1
ATOM 5970 C CA . ARG C 1 88 ? 52.183 85.746 48.417 1.00 31.30 88 ARG C CA 1
ATOM 5971 C C . ARG C 1 88 ? 50.863 86.374 48.861 1.00 31.29 88 ARG C C 1
ATOM 5972 O O . ARG C 1 88 ? 50.062 85.779 49.594 1.00 29.28 88 ARG C O 1
ATOM 5980 N N . PRO C 1 89 ? 50.644 87.619 48.423 1.00 32.77 89 PRO C N 1
ATOM 5981 C CA . PRO C 1 89 ? 49.519 88.530 48.651 1.00 34.16 89 PRO C CA 1
ATOM 5982 C C . PRO C 1 89 ? 48.124 87.920 48.592 1.00 35.73 89 PRO C C 1
ATOM 5983 O O . PRO C 1 89 ? 47.253 88.339 49.351 1.00 37.85 89 PRO C O 1
ATOM 5987 N N . THR C 1 90 ? 47.907 86.939 47.715 1.00 35.49 90 THR C N 1
ATOM 5988 C CA . THR C 1 90 ? 46.590 86.312 47.600 1.00 37.78 90 THR C CA 1
ATOM 5989 C C . THR C 1 90 ? 46.462 84.941 48.275 1.00 38.72 90 THR C C 1
ATOM 5990 O O . THR C 1 90 ? 45.457 84.256 48.099 1.00 39.84 90 THR C O 1
ATOM 5994 N N . ALA C 1 91 ? 47.459 84.532 49.049 1.00 39.25 91 ALA C N 1
ATOM 5995 C CA . ALA C 1 91 ? 47.414 83.225 49.708 1.00 40.75 91 ALA C CA 1
ATOM 5996 C C . ALA C 1 91 ? 46.190 82.989 50.602 1.00 41.06 91 ALA C C 1
ATOM 5997 O O . ALA C 1 91 ? 45.602 81.912 50.572 1.00 46.83 91 ALA C O 1
ATOM 5999 N N . VAL C 1 92 ? 45.806 83.976 51.396 1.00 40.12 92 VAL C N 1
ATOM 6000 C CA . VAL C 1 92 ? 44.655 83.842 52.298 1.00 36.62 92 VAL C CA 1
ATOM 6001 C C . VAL C 1 92 ? 44.966 82.969 53.516 1.00 34.81 92 VAL C C 1
ATOM 6002 O O . VAL C 1 92 ? 44.810 83.414 54.650 1.00 33.53 92 VAL C O 1
ATOM 6006 N N . ASN C 1 93 ? 45.400 81.735 53.284 1.00 32.14 93 ASN C N 1
ATOM 6007 C CA . ASN C 1 93 ? 45.713 80.840 54.387 1.00 31.65 93 ASN C CA 1
ATOM 6008 C C . ASN C 1 93 ? 47.031 81.219 55.066 1.00 30.27 93 ASN C C 1
ATOM 6009 O O . ASN C 1 93 ? 47.192 81.047 56.275 1.00 27.00 93 ASN C O 1
ATOM 6014 N N . LEU C 1 94 ? 47.969 81.715 54.264 1.00 28.50 94 LEU C N 1
ATOM 6015 C CA . LEU C 1 94 ? 49.260 82.158 54.754 1.00 27.72 94 LEU C CA 1
ATOM 6016 C C . LEU C 1 94 ? 48.928 83.296 55.704 1.00 26.82 94 LEU C C 1
ATOM 6017 O O . LEU C 1 94 ? 49.438 83.353 56.830 1.00 25.45 94 LEU C O 1
ATOM 6022 N N . PHE C 1 95 ? 48.044 84.183 55.238 1.00 25.80 95 PHE C N 1
ATOM 6023 C CA . PHE C 1 95 ? 47.593 85.344 56.005 1.00 26.85 95 PHE C CA 1
ATOM 6024 C C . PHE C 1 95 ? 46.930 84.926 57.309 1.00 26.13 95 PHE C C 1
ATOM 6025 O O . PHE C 1 95 ? 47.218 85.500 58.360 1.00 26.59 95 PHE C O 1
ATOM 6033 N N . VAL C 1 96 ? 46.047 83.927 57.250 1.00 26.13 96 VAL C N 1
ATOM 6034 C CA . VAL C 1 96 ? 45.367 83.450 58.457 1.00 25.18 96 VAL C CA 1
ATOM 6035 C C . VAL C 1 96 ? 46.366 82.968 59.514 1.00 23.20 96 VAL C C 1
ATOM 6036 O O . VAL C 1 96 ? 46.243 83.302 60.697 1.00 24.29 96 VAL C O 1
ATOM 6040 N N . GLY C 1 97 ? 47.347 82.184 59.095 1.00 22.71 97 GLY C N 1
ATOM 6041 C CA . GLY C 1 97 ? 48.348 81.687 60.035 1.00 21.63 97 GLY C CA 1
ATOM 6042 C C . GLY C 1 97 ? 49.093 82.837 60.720 1.00 20.89 97 GLY C C 1
ATOM 6043 O O . GLY C 1 97 ? 49.300 82.841 61.937 1.00 20.47 97 GLY C O 1
ATOM 6044 N N . ILE C 1 98 ? 49.490 83.821 59.923 1.00 21.21 98 ILE C N 1
ATOM 6045 C CA . ILE C 1 98 ? 50.203 85.009 60.430 1.00 22.56 98 ILE C CA 1
ATOM 6046 C C . ILE C 1 98 ? 49.366 85.704 61.483 1.00 23.61 98 ILE C C 1
ATOM 6047 O O . ILE C 1 98 ? 49.828 85.964 62.596 1.00 25.56 98 ILE C O 1
ATOM 6052 N N . GLU C 1 99 ? 48.120 85.985 61.115 1.00 24.17 99 GLU C N 1
ATOM 6053 C CA . GLU C 1 99 ? 47.163 86.674 61.968 1.00 26.46 99 GLU C CA 1
ATOM 6054 C C . GLU C 1 99 ? 46.933 85.935 63.295 1.00 26.16 99 GLU C C 1
ATOM 6055 O O . GLU C 1 99 ? 46.979 86.532 64.364 1.00 25.16 99 GLU C O 1
ATOM 6061 N N . ARG C 1 100 ? 46.678 84.636 63.219 1.00 25.91 100 ARG C N 1
ATOM 6062 C CA . ARG C 1 100 ? 46.448 83.853 64.431 1.00 26.09 100 ARG C CA 1
ATOM 6063 C C . ARG C 1 100 ? 47.648 83.888 65.367 1.00 24.51 100 ARG C C 1
ATOM 6064 O O . ARG C 1 100 ? 47.503 84.077 66.570 1.00 22.87 100 ARG C O 1
ATOM 6072 N N . ALA C 1 101 ? 48.834 83.695 64.808 1.00 23.86 101 ALA C N 1
ATOM 6073 C CA . ALA C 1 101 ? 50.037 83.708 65.614 1.00 23.59 101 ALA C CA 1
ATOM 6074 C C . ALA C 1 101 ? 50.314 85.115 66.162 1.00 23.76 101 ALA C C 1
ATOM 6075 O O . ALA C 1 101 ? 50.694 85.253 67.320 1.00 22.46 101 ALA C O 1
ATOM 6077 N N . LEU C 1 102 ? 50.126 86.143 65.340 1.00 23.51 102 LEU C N 1
ATOM 6078 C CA . LEU C 1 102 ? 50.349 87.515 65.796 1.00 25.56 102 LEU C CA 1
ATOM 6079 C C . LEU C 1 102 ? 49.414 87.872 66.976 1.00 26.37 102 LEU C C 1
ATOM 6080 O O . LEU C 1 102 ? 49.871 88.336 68.016 1.00 24.83 102 LEU C O 1
ATOM 6085 N N . ASN C 1 103 ? 48.109 87.652 66.813 1.00 26.88 103 ASN C N 1
ATOM 6086 C CA . ASN C 1 103 ? 47.153 87.941 67.874 1.00 29.01 103 ASN C CA 1
ATOM 6087 C C . ASN C 1 103 ? 47.438 87.165 69.175 1.00 28.10 103 ASN C C 1
ATOM 6088 O O . ASN C 1 103 ? 47.302 87.701 70.272 1.00 29.47 103 ASN C O 1
ATOM 6093 N N . ALA C 1 104 ? 47.853 85.914 69.053 1.00 26.89 104 ALA C N 1
ATOM 6094 C CA . ALA C 1 104 ? 48.187 85.097 70.215 1.00 28.06 104 ALA C CA 1
ATOM 6095 C C . ALA C 1 104 ? 49.459 85.645 70.891 1.00 27.62 104 ALA C C 1
ATOM 6096 O O . ALA C 1 104 ? 49.520 85.775 72.122 1.00 26.65 104 ALA C O 1
ATOM 6098 N N . ALA C 1 105 ? 50.480 85.941 70.081 1.00 27.17 105 ALA C N 1
ATOM 6099 C CA . ALA C 1 105 ? 51.744 86.490 70.592 1.00 28.59 105 ALA C CA 1
ATOM 6100 C C . ALA C 1 105 ? 51.544 87.824 71.319 1.00 28.59 105 ALA C C 1
ATOM 6101 O O . ALA C 1 105 ? 52.198 88.085 72.332 1.00 28.37 105 ALA C O 1
ATOM 6103 N N . LEU C 1 106 ? 50.642 88.653 70.798 1.00 29.61 106 LEU C N 1
ATOM 6104 C CA . LEU C 1 106 ? 50.375 89.979 71.356 1.00 31.98 106 LEU C CA 1
ATOM 6105 C C . LEU C 1 106 ? 49.830 89.986 72.775 1.00 32.41 106 LEU C C 1
ATOM 6106 O O . LEU C 1 106 ? 49.930 90.991 73.476 1.00 31.56 106 LEU C O 1
ATOM 6111 N N . LYS C 1 107 ? 49.263 88.870 73.210 1.00 31.77 107 LYS C N 1
ATOM 6112 C CA . LYS C 1 107 ? 48.731 88.792 74.563 1.00 32.86 107 LYS C CA 1
ATOM 6113 C C . LYS C 1 107 ? 49.855 88.719 75.597 1.00 31.23 107 LYS C C 1
ATOM 6114 O O . LYS C 1 107 ? 49.633 88.967 76.774 1.00 30.08 107 LYS C O 1
ATOM 6120 N N . GLY C 1 108 ? 51.060 88.383 75.140 1.00 30.70 108 GLY C N 1
ATOM 6121 C CA . GLY C 1 108 ? 52.200 88.296 76.038 1.00 29.91 108 GLY C CA 1
ATOM 6122 C C . GLY C 1 108 ? 52.515 89.657 76.657 1.00 31.20 108 GLY C C 1
ATOM 6123 O O . GLY C 1 108 ? 52.319 90.698 76.031 1.00 29.48 108 GLY C O 1
ATOM 6124 N N . GLU C 1 109 ? 53.000 89.666 77.893 1.00 32.75 109 GLU C N 1
ATOM 6125 C CA . GLU C 1 109 ? 53.309 90.940 78.539 1.00 33.61 109 GLU C CA 1
ATOM 6126 C C . GLU C 1 109 ? 54.808 91.114 78.772 1.00 33.27 109 GLU C C 1
ATOM 6127 O O . GLU C 1 109 ? 55.242 92.088 79.370 1.00 36.29 109 GLU C O 1
ATOM 6133 N N . SER C 1 110 ? 55.598 90.169 78.279 1.00 34.40 110 SER C N 1
ATOM 6134 C CA . SER C 1 110 ? 57.052 90.227 78.419 1.00 33.75 110 SER C CA 1
ATOM 6135 C C . SER C 1 110 ? 57.671 89.576 77.183 1.00 33.20 110 SER C C 1
ATOM 6136 O O . SER C 1 110 ? 56.981 88.839 76.479 1.00 31.01 110 SER C O 1
ATOM 6139 N N . VAL C 1 111 ? 58.951 89.861 76.913 1.00 31.94 111 VAL C N 1
ATOM 6140 C CA . VAL C 1 111 ? 59.627 89.303 75.745 1.00 31.36 111 VAL C CA 1
ATOM 6141 C C . VAL C 1 111 ? 59.540 87.781 75.777 1.00 32.00 111 VAL C C 1
ATOM 6142 O O . VAL C 1 111 ? 59.285 87.136 74.758 1.00 30.34 111 VAL C O 1
ATOM 6146 N N . GLU C 1 112 ? 59.775 87.213 76.953 1.00 31.61 112 GLU C N 1
ATOM 6147 C CA . GLU C 1 112 ? 59.720 85.774 77.122 1.00 33.96 112 GLU C CA 1
ATOM 6148 C C . GLU C 1 112 ? 58.333 85.226 76.775 1.00 31.46 112 GLU C C 1
ATOM 6149 O O . GLU C 1 112 ? 58.222 84.288 75.994 1.00 31.17 112 GLU C O 1
ATOM 6155 N N . GLU C 1 113 ? 57.286 85.818 77.346 1.00 30.94 113 GLU C N 1
ATOM 6156 C CA . GLU C 1 113 ? 55.911 85.386 77.087 1.00 31.48 113 GLU C CA 1
ATOM 6157 C C . GLU C 1 113 ? 55.526 85.516 75.616 1.00 30.18 113 GLU C C 1
ATOM 6158 O O . GLU C 1 113 ? 54.952 84.588 75.051 1.00 26.37 113 GLU C O 1
ATOM 6164 N N . VAL C 1 114 ? 55.796 86.681 75.019 1.00 27.40 114 VAL C N 1
ATOM 6165 C CA . VAL C 1 114 ? 55.486 86.896 73.596 1.00 25.72 114 VAL C CA 1
ATOM 6166 C C . VAL C 1 114 ? 56.119 85.771 72.780 1.00 24.63 114 VAL C C 1
ATOM 6167 O O . VAL C 1 114 ? 55.451 85.143 71.958 1.00 24.82 114 VAL C O 1
ATOM 6171 N N . LYS C 1 115 ? 57.399 85.501 73.020 1.00 23.62 115 LYS C N 1
ATOM 6172 C CA . LYS C 1 115 ? 58.104 84.446 72.309 1.00 25.32 115 LYS C CA 1
ATOM 6173 C C . LYS C 1 115 ? 57.475 83.055 72.500 1.00 26.16 115 LYS C C 1
ATOM 6174 O O . LYS C 1 115 ? 57.405 82.264 71.560 1.00 26.34 115 LYS C O 1
ATOM 6180 N N . GLU C 1 116 ? 57.034 82.749 73.713 1.00 26.33 116 GLU C N 1
ATOM 6181 C CA . GLU C 1 116 ? 56.452 81.436 73.948 1.00 26.43 116 GLU C CA 1
ATOM 6182 C C . GLU C 1 116 ? 55.033 81.334 73.371 1.00 24.19 116 GLU C C 1
ATOM 6183 O O . GLU C 1 116 ? 54.667 80.291 72.834 1.00 24.64 116 GLU C O 1
ATOM 6189 N N . LEU C 1 117 ? 54.237 82.398 73.476 1.00 21.63 117 LEU C N 1
ATOM 6190 C CA . LEU C 1 117 ? 52.881 82.373 72.945 1.00 23.81 117 LEU C CA 1
ATOM 6191 C C . LEU C 1 117 ? 52.856 82.265 71.411 1.00 24.86 117 LEU C C 1
ATOM 6192 O O . LEU C 1 117 ? 51.987 81.599 70.849 1.00 23.97 117 LEU C O 1
ATOM 6197 N N . ALA C 1 118 ? 53.825 82.893 70.746 1.00 22.91 118 ALA C N 1
ATOM 6198 C CA . ALA C 1 118 ? 53.900 82.851 69.292 1.00 22.67 118 ALA C CA 1
ATOM 6199 C C . ALA C 1 118 ? 54.172 81.418 68.826 1.00 21.80 118 ALA C C 1
ATOM 6200 O O . ALA C 1 118 ? 53.508 80.904 67.908 1.00 22.53 118 ALA C O 1
ATOM 6202 N N . LEU C 1 119 ? 55.136 80.767 69.464 1.00 21.82 119 LEU C N 1
ATOM 6203 C CA . LEU C 1 119 ? 55.484 79.412 69.083 1.00 22.84 119 LEU C CA 1
ATOM 6204 C C . LEU C 1 119 ? 54.388 78.419 69.486 1.00 23.24 119 LEU C C 1
ATOM 6205 O O . LEU C 1 119 ? 54.084 77.492 68.732 1.00 22.63 119 LEU C O 1
ATOM 6210 N N . ARG C 1 120 ? 53.805 78.628 70.664 1.00 23.41 120 ARG C N 1
ATOM 6211 C CA . ARG C 1 120 ? 52.710 77.779 71.143 1.00 24.95 120 ARG C CA 1
ATOM 6212 C C . ARG C 1 120 ? 51.570 77.779 70.127 1.00 23.90 120 ARG C C 1
ATOM 6213 O O . ARG C 1 120 ? 51.096 76.727 69.767 1.00 23.34 120 ARG C O 1
ATOM 6221 N N . GLU C 1 121 ? 51.150 78.954 69.658 1.00 24.15 121 GLU C N 1
ATOM 6222 C CA . GLU C 1 121 ? 50.074 79.063 68.662 1.00 23.64 121 GLU C CA 1
ATOM 6223 C C . GLU C 1 121 ? 50.466 78.386 67.331 1.00 24.07 121 GLU C C 1
ATOM 6224 O O . GLU C 1 121 ? 49.657 77.682 66.732 1.00 22.73 121 GLU C O 1
ATOM 6230 N N . ALA C 1 122 ? 51.702 78.576 66.877 1.00 23.18 122 ALA C N 1
ATOM 6231 C CA . ALA C 1 122 ? 52.153 77.941 65.623 1.00 25.05 122 ALA C CA 1
ATOM 6232 C C . ALA C 1 122 ? 52.073 76.416 65.747 1.00 24.74 122 ALA C C 1
ATOM 6233 O O . ALA C 1 122 ? 51.546 75.722 64.859 1.00 22.18 122 ALA C O 1
ATOM 6235 N N . GLU C 1 123 ? 52.608 75.904 66.849 1.00 24.24 123 GLU C N 1
ATOM 6236 C CA . GLU C 1 123 ? 52.601 74.465 67.107 1.00 26.86 123 GLU C CA 1
ATOM 6237 C C . GLU C 1 123 ? 51.169 73.926 67.225 1.00 26.47 123 GLU C C 1
ATOM 6238 O O . GLU C 1 123 ? 50.876 72.816 66.776 1.00 27.89 123 GLU C O 1
ATOM 6244 N N . LYS C 1 124 ? 50.289 74.715 67.818 1.00 25.62 124 LYS C N 1
ATOM 6245 C CA . LYS C 1 124 ? 48.893 74.324 67.955 1.00 27.94 124 LYS C CA 1
ATOM 6246 C C . LYS C 1 124 ? 48.231 74.193 66.580 1.00 27.87 124 LYS C C 1
ATOM 6247 O O . LYS C 1 124 ? 47.531 73.217 66.312 1.00 25.84 124 LYS C O 1
ATOM 6253 N N . LEU C 1 125 ? 48.447 75.179 65.713 1.00 25.90 125 LEU C N 1
ATOM 6254 C CA . LEU C 1 125 ? 47.843 75.129 64.396 1.00 26.04 125 LEU C CA 1
ATOM 6255 C C . LEU C 1 125 ? 48.340 73.959 63.572 1.00 25.21 125 LEU C C 1
ATOM 6256 O O . LEU C 1 125 ? 47.553 73.326 62.860 1.00 23.26 125 LEU C O 1
ATOM 6261 N N . ALA C 1 126 ? 49.642 73.689 63.659 1.00 24.44 126 ALA C N 1
ATOM 6262 C CA . ALA C 1 126 ? 50.261 72.608 62.909 1.00 25.63 126 ALA C CA 1
ATOM 6263 C C . ALA C 1 126 ? 49.703 71.282 63.422 1.00 27.92 126 ALA C C 1
ATOM 6264 O O . ALA C 1 126 ? 49.437 70.352 62.656 1.00 27.09 126 ALA C O 1
ATOM 6266 N N . GLU C 1 127 ? 49.523 71.227 64.734 1.00 28.18 127 GLU C N 1
ATOM 6267 C CA . GLU C 1 127 ? 48.979 70.074 65.431 1.00 29.03 127 GLU C CA 1
ATOM 6268 C C . GLU C 1 127 ? 47.550 69.769 65.023 1.00 27.17 127 GLU C C 1
ATOM 6269 O O . GLU C 1 127 ? 47.189 68.617 64.776 1.00 27.78 127 GLU C O 1
ATOM 6275 N N . GLU C 1 128 ? 46.730 70.803 64.965 1.00 25.08 128 GLU C N 1
ATOM 6276 C CA . GLU C 1 128 ? 45.344 70.625 64.593 1.00 26.04 128 GLU C CA 1
ATOM 6277 C C . GLU C 1 128 ? 45.209 70.085 63.174 1.00 26.14 128 GLU C C 1
ATOM 6278 O O . GLU C 1 128 ? 44.251 69.350 62.868 1.00 24.56 128 GLU C O 1
ATOM 6284 N N . ASP C 1 129 ? 46.139 70.468 62.299 1.00 22.60 129 ASP C N 1
ATOM 6285 C CA . ASP C 1 129 ? 46.103 69.968 60.932 1.00 22.31 129 ASP C CA 1
ATOM 6286 C C . ASP C 1 129 ? 46.397 68.471 60.930 1.00 22.03 129 ASP C C 1
ATOM 6287 O O . ASP C 1 129 ? 45.704 67.695 60.267 1.00 22.66 129 ASP C O 1
ATOM 6292 N N . VAL C 1 130 ? 47.436 68.057 61.647 1.00 22.04 130 VAL C N 1
ATOM 6293 C CA . VAL C 1 130 ? 47.769 66.635 61.695 1.00 22.63 130 VAL C CA 1
ATOM 6294 C C . VAL C 1 130 ? 46.598 65.811 62.255 1.00 23.61 130 VAL C C 1
ATOM 6295 O O . VAL C 1 130 ? 46.265 64.760 61.702 1.00 22.52 130 VAL C O 1
ATOM 6299 N N . GLU C 1 131 ? 45.945 66.306 63.311 1.00 24.88 131 GLU C N 1
ATOM 6300 C CA . GLU C 1 131 ? 44.843 65.562 63.936 1.00 26.93 131 GLU C CA 1
ATOM 6301 C C . GLU C 1 131 ? 43.640 65.444 63.024 1.00 25.00 131 GLU C C 1
ATOM 6302 O O . GLU C 1 131 ? 42.972 64.417 62.998 1.00 23.94 131 GLU C O 1
ATOM 6308 N N . ARG C 1 132 ? 43.365 66.529 62.319 1.00 24.37 132 ARG C N 1
ATOM 6309 C CA . ARG C 1 132 ? 42.280 66.619 61.358 1.00 25.08 132 ARG C CA 1
ATOM 6310 C C . ARG C 1 132 ? 42.501 65.535 60.292 1.00 24.11 132 ARG C C 1
ATOM 6311 O O . ARG C 1 132 ? 41.592 64.762 59.946 1.00 23.82 132 ARG C O 1
ATOM 6319 N N . ASN C 1 133 ? 43.723 65.493 59.773 1.00 20.94 133 ASN C N 1
ATOM 6320 C CA . ASN C 1 133 ? 44.054 64.543 58.738 1.00 22.28 133 ASN C CA 1
ATOM 6321 C C . ASN C 1 133 ? 44.038 63.117 59.250 1.00 22.87 133 ASN C C 1
ATOM 6322 O O . ASN C 1 133 ? 43.587 62.219 58.556 1.00 22.56 133 ASN C O 1
ATOM 6327 N N . ARG C 1 134 ? 44.498 62.903 60.473 1.00 24.50 134 ARG C N 1
ATOM 6328 C CA . ARG C 1 134 ? 44.461 61.559 61.019 1.00 25.32 134 ARG C CA 1
ATOM 6329 C C . ARG C 1 134 ? 43.041 61.090 61.310 1.00 24.05 134 ARG C C 1
ATOM 6330 O O . ARG C 1 134 ? 42.728 59.922 61.079 1.00 22.70 134 ARG C O 1
ATOM 6338 N N . LYS C 1 135 ? 42.193 61.985 61.807 1.00 22.51 135 LYS C N 1
ATOM 6339 C CA . LYS C 1 135 ? 40.798 61.639 6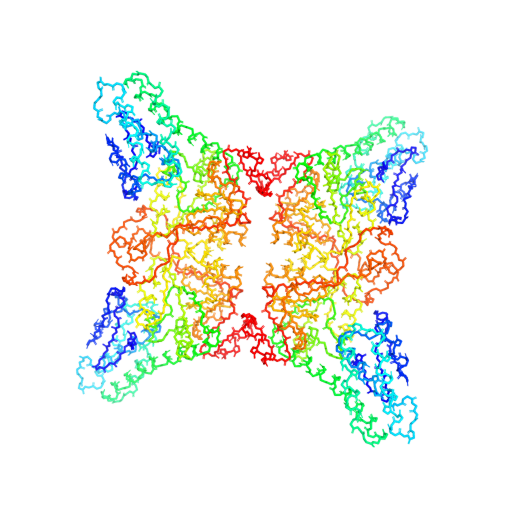2.079 1.00 23.58 135 LYS C CA 1
ATOM 6340 C C . LYS C 1 135 ? 40.107 61.290 60.778 1.00 22.66 135 LYS C C 1
ATOM 6341 O O . LYS C 1 135 ? 39.430 60.264 60.682 1.00 23.09 135 LYS C O 1
ATOM 6347 N N . MET C 1 136 ? 40.274 62.146 59.778 1.00 20.78 136 MET C N 1
ATOM 6348 C CA . MET C 1 136 ? 39.699 61.917 58.465 1.00 20.21 136 MET C CA 1
ATOM 6349 C C . MET C 1 136 ? 40.230 60.590 57.894 1.00 19.70 136 MET C C 1
ATOM 6350 O O . MET C 1 136 ? 39.490 59.812 57.282 1.00 19.45 136 MET C O 1
ATOM 6355 N N . GLY C 1 137 ? 41.512 60.326 58.103 1.00 19.68 137 GLY C N 1
ATOM 6356 C CA . GLY C 1 137 ? 42.105 59.109 57.585 1.00 20.60 137 GLY C CA 1
ATOM 6357 C C . GLY C 1 137 ? 41.487 57.860 58.191 1.00 22.95 137 GLY C C 1
ATOM 6358 O O . GLY C 1 137 ? 41.261 56.863 57.477 1.00 22.55 137 GLY C O 1
ATOM 6359 N N . GLU C 1 138 ? 41.214 57.904 59.497 1.00 22.08 138 GLU C N 1
ATOM 6360 C CA . GLU C 1 138 ? 40.618 56.757 60.200 1.00 24.12 138 GLU C CA 1
ATOM 6361 C C . GLU C 1 138 ? 39.190 56.526 59.708 1.00 21.71 138 GLU C C 1
ATOM 6362 O O . GLU C 1 138 ? 38.796 55.393 59.494 1.00 22.12 138 GLU C O 1
ATOM 6368 N N . TYR C 1 139 ? 38.408 57.589 59.558 1.00 19.31 139 TYR C N 1
ATOM 6369 C CA . TYR C 1 139 ? 37.039 57.416 59.069 1.00 20.23 139 TYR C CA 1
ATOM 6370 C C . TYR C 1 139 ? 37.068 56.795 57.671 1.00 20.56 139 TYR C C 1
ATOM 6371 O O . TYR C 1 139 ? 36.319 55.865 57.364 1.00 22.87 139 TYR C O 1
ATOM 6380 N N . GLY C 1 140 ? 37.949 57.295 56.824 1.00 18.11 140 GLY C N 1
ATOM 6381 C CA . GLY C 1 140 ? 38.014 56.772 55.474 1.00 19.27 140 GLY C CA 1
ATOM 6382 C C . GLY C 1 140 ? 38.654 55.412 55.360 1.00 20.63 140 GLY C C 1
ATOM 6383 O O . GLY C 1 140 ? 38.325 54.663 54.428 1.00 20.08 140 GLY C O 1
ATOM 6384 N N . ALA C 1 141 ? 39.573 55.080 56.270 1.00 20.00 141 ALA C N 1
ATOM 6385 C CA . ALA C 1 141 ? 40.220 53.759 56.190 1.00 21.04 141 ALA C CA 1
ATOM 6386 C C . ALA C 1 141 ? 39.183 52.648 56.306 1.00 21.11 141 ALA C C 1
ATOM 6387 O O . ALA C 1 141 ? 39.429 51.525 55.872 1.00 19.60 141 ALA C O 1
ATOM 6389 N N . GLU C 1 142 ? 38.058 52.945 56.948 1.00 21.03 142 GLU C N 1
ATOM 6390 C CA . GLU C 1 142 ? 37.002 51.937 57.078 1.00 22.97 142 GLU C CA 1
ATOM 6391 C C . GLU C 1 142 ? 36.425 51.576 55.705 1.00 23.29 142 GLU C C 1
ATOM 6392 O O . GLU C 1 142 ? 35.837 50.506 55.548 1.00 22.36 142 GLU C O 1
ATOM 6398 N N . LEU C 1 143 ? 36.596 52.457 54.709 1.00 21.20 143 LEU C N 1
ATOM 6399 C CA . LEU C 1 143 ? 36.072 52.182 53.360 1.00 22.26 143 LEU C CA 1
ATOM 6400 C C . LEU C 1 143 ? 37.060 51.359 52.540 1.00 23.19 143 LEU C C 1
ATOM 6401 O O . LEU C 1 143 ? 36.791 51.043 51.396 1.00 24.58 143 LEU C O 1
ATOM 6406 N N . LEU C 1 144 ? 38.216 51.029 53.115 1.00 22.68 144 LEU C N 1
ATOM 6407 C CA . LEU C 1 144 ? 39.221 50.253 52.403 1.00 22.62 144 LEU C CA 1
ATOM 6408 C C . LEU C 1 144 ? 39.418 48.866 53.005 1.00 23.07 144 LEU C C 1
ATOM 6409 O O . LEU C 1 144 ? 39.312 48.692 54.203 1.00 22.25 144 LEU C O 1
ATOM 6414 N N . GLU C 1 145 ? 39.696 47.891 52.151 1.00 24.68 145 GLU C N 1
ATOM 6415 C CA . GLU C 1 145 ? 39.889 46.501 52.579 1.00 27.37 145 GLU C CA 1
ATOM 6416 C C . GLU C 1 145 ? 41.311 46.083 52.241 1.00 26.53 145 GLU C C 1
ATOM 6417 O O . GLU C 1 145 ? 41.921 46.646 51.334 1.00 22.56 145 GLU C O 1
ATOM 6423 N N . ASP C 1 146 ? 41.837 45.111 52.993 1.00 25.49 146 ASP C N 1
ATOM 6424 C CA . ASP C 1 146 ? 43.166 44.565 52.763 1.00 25.83 146 ASP C CA 1
ATOM 6425 C C . ASP C 1 146 ? 43.210 44.069 51.311 1.00 26.67 146 ASP C C 1
ATOM 6426 O O . ASP C 1 146 ? 42.271 43.421 50.852 1.00 25.67 146 ASP C O 1
ATOM 6431 N N . GLY C 1 147 ? 44.284 44.385 50.585 1.00 25.03 147 GLY C N 1
ATOM 6432 C CA . GLY C 1 147 ? 44.384 43.975 49.195 1.00 23.19 147 GLY C CA 1
ATOM 6433 C C . GLY C 1 147 ? 43.879 44.990 48.173 1.00 22.22 147 GLY C C 1
ATOM 6434 O O . GLY C 1 147 ? 44.026 44.807 46.969 1.00 22.45 147 GLY C O 1
ATOM 6435 N N . ASP C 1 148 ? 43.277 46.071 48.635 1.00 21.77 148 ASP C N 1
ATOM 6436 C CA . ASP C 1 148 ? 42.758 47.070 47.718 1.00 21.87 148 ASP C CA 1
ATOM 6437 C C . ASP C 1 148 ? 43.828 47.834 46.958 1.00 21.52 148 ASP C C 1
ATOM 6438 O O . ASP C 1 148 ? 44.907 48.118 47.486 1.00 21.66 148 ASP C O 1
ATOM 6443 N N . VAL C 1 149 ? 43.514 48.164 45.712 1.00 21.22 149 VAL C N 1
ATOM 6444 C CA . VAL C 1 149 ? 44.382 48.990 44.895 1.00 20.68 149 VAL C CA 1
ATOM 6445 C C . VAL C 1 149 ? 43.606 50.296 44.781 1.00 21.44 149 VAL C C 1
ATOM 6446 O O . VAL C 1 149 ? 42.470 50.323 44.284 1.00 20.77 149 VAL C O 1
ATOM 6450 N N . VAL C 1 150 ? 44.208 51.381 45.255 1.00 19.80 150 VAL C N 1
ATOM 6451 C CA . VAL C 1 150 ? 43.543 52.675 45.205 1.00 19.23 150 VAL C CA 1
ATOM 6452 C C . VAL C 1 150 ? 44.150 53.562 44.113 1.00 19.55 150 VAL C C 1
ATOM 6453 O O . VAL C 1 150 ? 45.376 53.716 44.040 1.00 18.60 150 VAL C O 1
ATOM 6457 N N . LEU C 1 151 ? 43.299 54.142 43.272 1.00 19.05 151 LEU C N 1
ATOM 6458 C CA . LEU C 1 151 ? 43.780 55.068 42.245 1.00 19.81 151 LEU C CA 1
ATOM 6459 C C . LEU C 1 151 ? 43.609 56.485 42.802 1.00 18.00 151 LEU C C 1
ATOM 6460 O O . LEU C 1 151 ? 42.592 56.811 43.404 1.00 17.14 151 LEU C O 1
ATOM 6465 N N . THR C 1 152 ? 44.601 57.341 42.601 1.00 19.25 152 THR C N 1
ATOM 6466 C CA . THR C 1 152 ? 44.486 58.699 43.111 1.00 18.97 152 THR C CA 1
ATOM 6467 C C . THR C 1 152 ? 44.893 59.705 42.019 1.00 19.24 152 THR C C 1
ATOM 6468 O O . THR C 1 152 ? 45.343 59.302 40.936 1.00 18.88 152 THR C O 1
ATOM 6472 N N . TYR C 1 153 ? 44.712 60.993 42.296 1.00 17.61 153 TYR C N 1
ATOM 6473 C CA . TYR C 1 153 ? 45.013 62.045 41.338 1.00 19.42 153 TYR C CA 1
ATOM 6474 C C . TYR C 1 153 ? 45.726 63.187 42.048 1.00 19.96 153 TYR C C 1
ATOM 6475 O O . TYR C 1 153 ? 45.531 63.392 43.247 1.00 23.02 153 TYR C O 1
ATOM 6484 N N . CYS C 1 154 ? 46.531 63.931 41.303 1.00 20.29 154 CYS C N 1
ATOM 6485 C CA . CYS C 1 154 ? 47.315 65.036 41.856 1.00 21.30 154 CYS C CA 1
ATOM 6486 C C . CYS C 1 154 ? 48.109 64.598 43.102 1.00 20.79 154 CYS C C 1
ATOM 6487 O O . CYS C 1 154 ? 48.731 63.539 43.089 1.00 23.04 154 CYS C O 1
ATOM 6490 N N . ASN C 1 155 ? 48.078 65.382 44.181 1.00 20.67 155 ASN C N 1
ATOM 6491 C CA . ASN C 1 155 ? 48.881 65.056 45.363 1.00 21.39 155 ASN C CA 1
ATOM 6492 C C . ASN C 1 155 ? 48.307 65.541 46.693 1.00 21.95 155 ASN C C 1
ATOM 6493 O O . ASN C 1 155 ? 48.780 66.519 47.263 1.00 21.63 155 ASN C O 1
ATOM 6498 N N . ALA C 1 156 ? 47.289 64.847 47.189 1.00 21.85 156 ALA C N 1
ATOM 6499 C CA . ALA C 1 156 ? 46.676 65.234 48.453 1.00 22.16 156 ALA C CA 1
ATOM 6500 C C . ALA C 1 156 ? 47.327 64.403 49.548 1.00 22.31 156 ALA C C 1
ATOM 6501 O O . ALA C 1 156 ? 46.678 63.547 50.162 1.00 21.14 156 ALA C O 1
ATOM 6503 N N . GLY C 1 157 ? 48.612 64.687 49.799 1.00 21.09 157 GLY C N 1
ATOM 6504 C CA . GLY C 1 157 ? 49.378 63.940 50.776 1.00 22.08 157 GLY C CA 1
ATOM 6505 C C . GLY C 1 157 ? 50.015 64.736 51.901 1.00 22.08 157 GLY C C 1
ATOM 6506 O O . GLY C 1 157 ? 49.519 65.795 52.275 1.00 21.33 157 GLY C O 1
ATOM 6507 N N . ARG C 1 158 ? 51.110 64.215 52.442 1.00 21.30 158 ARG C N 1
ATOM 6508 C CA . ARG C 1 158 ? 51.772 64.856 53.567 1.00 24.62 158 ARG C CA 1
ATOM 6509 C C . ARG C 1 158 ? 52.665 66.064 53.249 1.00 24.50 158 ARG C C 1
ATOM 6510 O O . ARG C 1 158 ? 53.144 66.741 54.153 1.00 27.77 158 ARG C O 1
ATOM 6518 N N . LEU C 1 159 ? 52.880 66.327 51.975 1.00 24.74 159 LEU C N 1
ATOM 6519 C CA . LEU C 1 159 ? 53.716 67.459 51.566 1.00 26.02 159 LEU C CA 1
ATOM 6520 C C . LEU C 1 159 ? 52.860 68.729 51.525 1.00 28.19 159 LEU C C 1
ATOM 6521 O O . LEU C 1 159 ? 53.286 69.823 51.980 1.00 29.24 159 LEU C O 1
ATOM 6526 N N . ALA C 1 160 ? 51.634 68.561 51.024 1.00 26.57 160 ALA C N 1
ATOM 6527 C CA . ALA C 1 160 ? 50.680 69.650 50.894 1.00 27.86 160 ALA C CA 1
ATOM 6528 C C . ALA C 1 160 ? 49.970 70.004 52.198 1.00 27.38 160 ALA C C 1
ATOM 6529 O O . ALA C 1 160 ? 49.240 70.980 52.259 1.00 30.03 160 ALA C O 1
ATOM 6531 N N . THR C 1 161 ? 50.155 69.194 53.228 1.00 25.57 161 THR C N 1
ATOM 6532 C CA . THR C 1 161 ? 49.547 69.469 54.514 1.00 23.25 161 THR C CA 1
ATOM 6533 C C . THR C 1 161 ? 50.721 69.418 55.473 1.00 23.78 161 THR C C 1
ATOM 6534 O O . THR C 1 161 ? 51.855 69.240 55.030 1.00 24.06 161 THR C O 1
ATOM 6538 N N . VAL C 1 162 ? 50.471 69.576 56.771 1.00 23.64 162 VAL C N 1
ATOM 6539 C CA . VAL C 1 162 ? 51.553 69.512 57.749 1.00 23.61 162 VAL C CA 1
ATOM 6540 C C . VAL C 1 162 ? 52.043 68.083 57.842 1.00 23.52 162 VAL C C 1
ATOM 6541 O O . VAL C 1 162 ? 53.254 67.831 57.877 1.00 22.83 162 VAL C O 1
ATOM 6545 N N . ASP C 1 163 ? 51.097 67.137 57.851 1.00 22.05 163 ASP C N 1
ATOM 6546 C CA . ASP C 1 163 ? 51.428 65.710 57.883 1.00 22.69 163 ASP C CA 1
ATOM 6547 C C . ASP C 1 163 ? 50.191 64.867 57.542 1.00 20.91 163 ASP C C 1
ATOM 6548 O O . ASP C 1 163 ? 49.051 65.357 57.573 1.00 19.20 163 ASP C O 1
ATOM 6553 N N . TRP C 1 164 ? 50.468 63.619 57.191 1.00 21.29 164 TRP C N 1
ATOM 6554 C CA . TRP C 1 164 ? 49.468 62.594 56.874 1.00 21.77 164 TRP C CA 1
ATOM 6555 C C . TRP C 1 164 ? 48.758 62.727 55.525 1.00 21.67 164 TRP C C 1
ATOM 6556 O O . TRP C 1 164 ? 48.812 61.800 54.703 1.00 22.05 164 TRP C O 1
ATOM 6567 N N . GLY C 1 165 ? 48.095 63.864 55.307 1.00 20.85 165 GLY C N 1
ATOM 6568 C CA . GLY C 1 165 ? 47.396 64.105 54.055 1.00 19.06 165 GLY C CA 1
ATOM 6569 C C . GLY C 1 165 ? 45.905 63.799 54.139 1.00 18.97 165 GLY C C 1
ATOM 6570 O O . GLY C 1 165 ? 45.421 63.299 55.163 1.00 17.63 165 GLY C O 1
ATOM 6571 N N . THR C 1 166 ? 45.178 64.117 53.076 1.00 18.55 166 THR C N 1
ATOM 6572 C CA . THR C 1 166 ? 43.762 63.872 53.053 1.00 20.58 166 THR C CA 1
ATOM 6573 C C . THR C 1 166 ? 43.549 62.555 52.312 1.00 19.66 166 THR C C 1
ATOM 6574 O O . THR C 1 166 ? 43.459 61.520 52.961 1.00 20.46 166 THR C O 1
ATOM 6578 N N . ALA C 1 167 ? 43.532 62.561 50.976 1.00 19.64 167 ALA C N 1
ATOM 6579 C CA . ALA C 1 167 ? 43.343 61.298 50.230 1.00 19.20 167 ALA C CA 1
ATOM 6580 C C . ALA C 1 167 ? 44.411 60.270 50.562 1.00 19.48 167 ALA C C 1
ATOM 6581 O O . ALA C 1 167 ? 44.112 59.101 50.787 1.00 18.97 167 ALA C O 1
ATOM 6583 N N . LEU C 1 168 ? 45.669 60.688 50.571 1.00 18.38 168 LEU C N 1
ATOM 6584 C CA . LEU C 1 168 ? 46.727 59.750 50.883 1.00 18.28 168 LEU C CA 1
ATOM 6585 C C . LEU C 1 168 ? 46.736 59.460 52.386 1.00 17.67 168 LEU C C 1
ATOM 6586 O O . LEU C 1 168 ? 47.287 58.445 52.815 1.00 18.34 168 LEU C O 1
ATOM 6591 N N . GLY C 1 169 ? 46.098 60.329 53.169 1.00 17.50 169 GLY C N 1
ATOM 6592 C CA . GLY C 1 169 ? 45.989 60.102 54.606 1.00 17.65 169 GLY C CA 1
ATOM 6593 C C . GLY C 1 169 ? 45.085 58.880 54.821 1.00 20.03 169 GLY C C 1
ATOM 6594 O O . GLY C 1 169 ? 45.315 58.076 55.716 1.00 19.23 169 GLY C O 1
ATOM 6595 N N . VAL C 1 170 ? 44.040 58.740 54.001 1.00 20.13 170 VAL C N 1
ATOM 6596 C CA . VAL C 1 170 ? 43.168 57.579 54.115 1.00 20.26 170 VAL C CA 1
ATOM 6597 C C . VAL C 1 170 ? 43.993 56.307 53.830 1.00 21.47 170 VAL C C 1
ATOM 6598 O O . VAL C 1 170 ? 43.898 55.306 54.559 1.00 20.78 170 VAL C O 1
ATOM 6602 N N . VAL C 1 171 ? 44.815 56.346 52.785 1.00 19.61 171 VAL C N 1
ATOM 6603 C CA . VAL C 1 171 ? 45.661 55.187 52.475 1.00 20.69 171 VAL C CA 1
ATOM 6604 C C . VAL C 1 171 ? 46.628 54.889 53.638 1.00 21.04 171 VAL C C 1
ATOM 6605 O O . VAL C 1 171 ? 46.766 53.733 54.067 1.00 20.88 171 VAL C O 1
ATOM 6609 N N . ARG C 1 172 ? 47.302 55.915 54.155 1.00 21.64 172 ARG C N 1
ATOM 6610 C CA . ARG C 1 172 ? 48.215 55.704 55.288 1.00 21.78 172 ARG C CA 1
ATOM 6611 C C . ARG C 1 172 ? 47.508 55.090 56.497 1.00 21.39 172 ARG C C 1
ATOM 6612 O O . ARG C 1 172 ? 48.073 54.213 57.175 1.00 20.94 172 ARG C O 1
ATOM 6620 N N . SER C 1 173 ? 46.295 55.562 56.773 1.00 19.61 173 SER C N 1
ATOM 6621 C CA . SER C 1 173 ? 45.545 55.062 57.918 1.00 21.89 173 SER C CA 1
ATOM 6622 C C . SER C 1 173 ? 45.176 53.596 57.737 1.00 21.78 173 SER C C 1
ATOM 6623 O O . SER C 1 173 ? 45.239 52.823 58.695 1.00 22.27 173 SER C O 1
ATOM 6626 N N . ALA C 1 174 ? 44.793 53.203 56.521 1.00 21.11 174 ALA C N 1
ATOM 6627 C CA . ALA C 1 174 ? 44.438 51.793 56.281 1.00 22.24 174 ALA C CA 1
ATOM 6628 C C . ALA C 1 174 ? 45.682 50.917 56.437 1.00 24.62 174 ALA C C 1
ATOM 6629 O O . ALA C 1 174 ? 45.640 49.830 57.044 1.00 23.26 174 ALA C O 1
ATOM 6631 N N . VAL C 1 175 ? 46.798 51.387 55.877 1.00 24.83 175 VAL C N 1
ATOM 6632 C CA . VAL C 1 175 ? 48.046 50.643 55.965 1.00 28.52 175 VAL C CA 1
ATOM 6633 C C . VAL C 1 175 ? 48.409 50.495 57.445 1.00 30.79 175 VAL C C 1
ATOM 6634 O O . VAL C 1 175 ? 48.846 49.431 57.894 1.00 29.60 175 VAL C O 1
ATOM 6638 N N . GLU C 1 176 ? 48.177 51.563 58.199 1.00 31.65 176 GLU C N 1
ATOM 6639 C CA . GLU C 1 176 ? 48.461 51.573 59.624 1.00 34.42 176 GLU C CA 1
ATOM 6640 C C . GLU C 1 176 ? 47.642 50.517 60.374 1.00 33.72 176 GLU C C 1
ATOM 6641 O O . GLU C 1 176 ? 48.116 49.979 61.378 1.00 32.45 176 GLU C O 1
ATOM 6647 N N . GLN C 1 177 ? 46.421 50.239 59.904 1.00 32.61 177 GLN C N 1
ATOM 6648 C CA . GLN C 1 177 ? 45.556 49.219 60.513 1.00 31.93 177 GLN C CA 1
ATOM 6649 C C . GLN C 1 177 ? 46.067 47.847 60.099 1.00 32.39 177 GLN C C 1
ATOM 6650 O O . GLN C 1 177 ? 45.472 46.837 60.455 1.00 33.64 177 GLN C O 1
ATOM 6656 N N . GLY C 1 178 ? 47.134 47.802 59.310 1.00 31.20 178 GLY C N 1
ATOM 6657 C CA . GLY C 1 178 ? 47.645 46.516 58.868 1.00 29.88 178 GLY C CA 1
ATOM 6658 C C . GLY C 1 178 ? 47.087 46.000 57.548 1.00 29.22 178 GLY C C 1
ATOM 6659 O O . GLY C 1 178 ? 47.359 44.859 57.174 1.00 28.69 178 GLY C O 1
ATOM 6660 N N . LYS C 1 179 ? 46.288 46.807 56.854 1.00 27.24 179 LYS C N 1
ATOM 6661 C CA . LYS C 1 179 ? 45.721 46.408 55.562 1.00 26.69 179 LYS C CA 1
ATOM 6662 C C . LYS C 1 179 ? 46.765 46.650 54.463 1.00 26.77 179 LYS C C 1
ATOM 6663 O O . LYS C 1 179 ? 47.453 47.677 54.468 1.00 26.77 179 LYS C O 1
ATOM 6669 N N . GLU C 1 180 ? 46.903 45.715 53.526 1.00 26.13 180 GLU C N 1
ATOM 6670 C CA . GLU C 1 180 ? 47.862 45.903 52.438 1.00 26.64 180 GLU C CA 1
ATOM 6671 C C . GLU C 1 180 ? 47.157 46.780 51.419 1.00 25.99 180 GLU C C 1
ATOM 6672 O O . GLU C 1 180 ? 46.071 46.429 50.950 1.00 25.61 180 GLU C O 1
ATOM 6678 N N . ILE C 1 181 ? 47.744 47.926 51.092 1.00 24.41 181 ILE C N 1
ATOM 6679 C CA . ILE C 1 181 ? 47.112 48.830 50.125 1.00 23.45 181 ILE C CA 1
ATOM 6680 C C . ILE C 1 181 ? 48.156 49.252 49.117 1.00 23.33 181 ILE C C 1
ATOM 6681 O O . ILE C 1 181 ? 49.259 49.676 49.482 1.00 24.88 181 ILE C O 1
ATOM 6686 N N . ARG C 1 182 ? 47.807 49.107 47.851 1.00 22.65 182 ARG C N 1
ATOM 6687 C CA . ARG C 1 182 ? 48.679 49.474 46.752 1.00 23.89 182 ARG C CA 1
ATOM 6688 C C . ARG C 1 182 ? 48.042 50.694 46.075 1.00 21.49 182 ARG C C 1
ATOM 6689 O O . ARG C 1 182 ? 46.824 50.801 46.011 1.00 19.87 182 ARG C O 1
ATOM 6697 N N . VAL C 1 183 ? 48.864 51.610 45.574 1.00 20.09 183 VAL C N 1
ATOM 6698 C CA . VAL C 1 183 ? 48.345 52.805 44.924 1.00 18.81 183 VAL C CA 1
ATOM 6699 C C . VAL C 1 183 ? 48.741 52.928 43.450 1.00 18.51 183 VAL C C 1
ATOM 6700 O O . VAL C 1 183 ? 49.825 52.505 43.041 1.00 17.99 183 VAL C O 1
ATOM 6704 N N . ILE C 1 184 ? 47.818 53.444 42.642 1.00 18.35 184 ILE C N 1
ATOM 6705 C CA . ILE C 1 184 ? 48.117 53.721 41.238 1.00 17.28 184 ILE C CA 1
ATOM 6706 C C . ILE C 1 184 ? 48.015 55.234 41.213 1.00 17.69 184 ILE C C 1
ATOM 6707 O O . ILE C 1 184 ? 46.958 55.790 41.530 1.00 19.37 184 ILE C O 1
ATOM 6712 N N . ALA C 1 185 ? 49.097 55.913 40.843 1.00 17.58 185 ALA C N 1
ATOM 6713 C CA . ALA C 1 185 ? 49.077 57.373 40.814 1.00 16.81 185 ALA C CA 1
ATOM 6714 C C . ALA C 1 185 ? 49.172 57.947 39.399 1.00 19.48 185 ALA C C 1
ATOM 6715 O O . ALA C 1 185 ? 50.059 57.578 38.634 1.00 20.36 185 ALA C O 1
ATOM 6717 N N . CYS C 1 186 ? 48.270 58.862 39.056 1.00 20.40 186 CYS C N 1
ATOM 6718 C CA . CYS C 1 186 ? 48.285 59.492 37.721 1.00 19.99 186 CYS C CA 1
ATOM 6719 C C . CYS C 1 186 ? 49.320 60.619 37.809 1.00 21.37 186 CYS C C 1
ATOM 6720 O O . CYS C 1 186 ? 49.318 61.369 38.796 1.00 20.61 186 CYS C O 1
ATOM 6723 N N . GLU C 1 187 ? 50.188 60.749 36.794 1.00 19.70 187 GLU C N 1
ATOM 6724 C CA . GLU C 1 187 ? 51.248 61.773 36.830 1.00 20.68 187 GLU C CA 1
ATOM 6725 C C . GLU C 1 187 ? 50.718 63.175 37.079 1.00 19.44 187 GLU C C 1
ATOM 6726 O O . GLU C 1 187 ? 51.410 63.992 37.676 1.00 20.75 187 GLU C O 1
ATOM 6732 N N . THR C 1 188 ? 49.509 63.443 36.591 1.00 19.25 188 THR C N 1
ATOM 6733 C CA . THR C 1 188 ? 48.815 64.732 36.770 1.00 19.92 188 THR C CA 1
ATOM 6734 C C . THR C 1 188 ? 49.425 65.937 36.022 1.00 21.21 188 THR C C 1
ATOM 6735 O O . THR C 1 188 ? 50.104 66.795 36.595 1.00 18.55 188 THR C O 1
ATOM 6739 N N . ARG C 1 189 ? 49.176 65.986 34.720 1.00 21.20 189 ARG C N 1
ATOM 6740 C CA . ARG C 1 189 ? 49.685 67.073 33.885 1.00 22.37 189 ARG C CA 1
ATOM 6741 C C . ARG C 1 189 ? 48.836 68.310 34.189 1.00 22.66 189 ARG C C 1
ATOM 6742 O O . ARG C 1 189 ? 47.709 68.205 34.674 1.00 21.91 189 ARG C O 1
ATOM 6750 N N . PRO C 1 190 ? 49.356 69.505 33.895 1.00 23.48 190 PRO C N 1
ATOM 6751 C CA . PRO C 1 190 ? 50.675 69.747 33.297 1.00 23.87 190 PRO C CA 1
ATOM 6752 C C . PRO C 1 190 ? 51.853 69.950 34.240 1.00 24.90 190 PRO C C 1
ATOM 6753 O O . PRO C 1 190 ? 52.988 70.026 33.768 1.00 26.60 190 PRO C O 1
ATOM 6757 N N . LEU C 1 191 ? 51.606 70.029 35.553 1.00 23.24 191 LEU C N 1
ATOM 6758 C CA . LEU C 1 191 ? 52.691 70.233 36.524 1.00 23.55 191 LEU C CA 1
ATOM 6759 C C . LEU C 1 191 ? 53.286 68.971 37.094 1.00 21.95 191 LEU C C 1
ATOM 6760 O O . LEU C 1 191 ? 54.301 69.024 37.787 1.00 22.67 191 LEU C O 1
ATOM 6765 N N . ASN C 1 192 ? 52.648 67.830 36.835 1.00 22.51 192 ASN C N 1
ATOM 6766 C CA . ASN C 1 192 ? 53.149 66.527 37.311 1.00 20.74 192 ASN C CA 1
ATOM 6767 C C . ASN C 1 192 ? 53.261 66.348 38.811 1.00 21.16 192 ASN C C 1
ATOM 6768 O O . ASN C 1 192 ? 54.248 65.781 39.299 1.00 20.48 192 ASN C O 1
ATOM 6773 N N . GLN C 1 193 ? 52.256 66.817 39.546 1.00 21.30 193 GLN C N 1
ATOM 6774 C CA . GLN C 1 193 ? 52.267 66.668 41.004 1.00 22.60 193 GLN C CA 1
ATOM 6775 C C . GLN C 1 193 ? 52.214 65.183 41.355 1.00 21.59 193 GLN C C 1
ATOM 6776 O O . GLN C 1 193 ? 52.753 64.765 42.368 1.00 20.26 193 GLN C O 1
ATOM 6782 N N . GLY C 1 194 ? 51.554 64.384 40.521 1.00 20.56 194 GLY C N 1
ATOM 6783 C CA . GLY C 1 194 ? 51.477 62.968 40.840 1.00 21.05 194 GLY C CA 1
ATOM 6784 C C . GLY C 1 194 ? 52.817 62.280 40.778 1.00 21.26 194 GLY C C 1
ATOM 6785 O O . GLY C 1 194 ? 53.171 61.495 41.649 1.00 21.07 194 GLY C O 1
ATOM 6786 N N . SER C 1 195 ? 53.540 62.567 39.695 1.00 23.13 195 SER C N 1
ATOM 6787 C CA . SER C 1 195 ? 54.875 62.035 39.399 1.00 24.12 195 SER C CA 1
ATOM 6788 C C . SER C 1 195 ? 55.925 62.479 40.416 1.00 20.40 195 SER C C 1
ATOM 6789 O O . SER C 1 195 ? 56.654 61.669 40.997 1.00 20.33 195 SER C O 1
ATOM 6792 N N . ARG C 1 196 ? 56.011 63.794 40.593 1.00 19.75 196 ARG C N 1
ATOM 6793 C CA . ARG C 1 196 ? 57.010 64.364 41.488 1.00 21.32 196 ARG C CA 1
ATOM 6794 C C . ARG C 1 196 ? 56.771 64.207 42.982 1.00 22.05 196 ARG C C 1
ATOM 6795 O O . ARG C 1 196 ? 57.700 63.928 43.717 1.00 22.57 196 ARG C O 1
ATOM 6803 N N . LEU C 1 197 ? 55.529 64.395 43.422 1.00 21.29 197 LEU C N 1
ATOM 6804 C CA . LEU C 1 197 ? 55.230 64.357 44.846 1.00 20.92 197 LEU C CA 1
ATOM 6805 C C . LEU C 1 197 ? 54.560 63.069 45.382 1.00 21.77 197 LEU C C 1
ATOM 6806 O O . LEU C 1 197 ? 55.057 62.442 46.342 1.00 19.97 197 LEU C O 1
ATOM 6811 N N . THR C 1 198 ? 53.452 62.656 44.763 1.00 22.08 198 THR C N 1
ATOM 6812 C CA . THR C 1 198 ? 52.752 61.447 45.238 1.00 20.83 198 THR C CA 1
ATOM 6813 C C . THR C 1 198 ? 53.646 60.205 45.248 1.00 21.01 198 THR C C 1
ATOM 6814 O O . THR C 1 198 ? 53.777 59.521 46.282 1.00 20.11 198 THR C O 1
ATOM 6818 N N . CYS C 1 199 ? 54.280 59.912 44.118 1.00 22.56 199 CYS C N 1
ATOM 6819 C CA . CYS C 1 199 ? 55.151 58.740 44.058 1.00 23.37 199 CYS C CA 1
ATOM 6820 C C . CYS C 1 199 ? 56.298 58.887 45.040 1.00 23.07 199 CYS C C 1
ATOM 6821 O O . CYS C 1 199 ? 56.697 57.927 45.676 1.00 24.44 199 CYS C O 1
ATOM 6824 N N . TRP C 1 200 ? 56.827 60.091 45.174 1.00 23.32 200 TRP C N 1
ATOM 6825 C CA . TRP C 1 200 ? 57.912 60.279 46.117 1.00 23.25 200 TRP C CA 1
ATOM 6826 C C . TRP C 1 200 ? 57.464 60.022 47.551 1.00 22.67 200 TRP C C 1
ATOM 6827 O O . TRP C 1 200 ? 58.105 59.268 48.261 1.00 23.54 200 TRP C O 1
ATOM 6838 N N . GLU C 1 201 ? 56.378 60.633 48.003 1.00 21.88 201 GLU C N 1
ATOM 6839 C CA . GLU C 1 201 ? 56.017 60.419 49.394 1.00 22.19 201 GLU C CA 1
ATOM 6840 C C . GLU C 1 201 ? 55.514 59.023 49.722 1.00 23.50 201 GLU C C 1
ATOM 6841 O O . GLU C 1 201 ? 55.750 58.533 50.831 1.00 22.96 201 GLU C O 1
ATOM 6847 N N . LEU C 1 202 ? 54.830 58.373 48.775 1.00 22.66 202 LEU C N 1
ATOM 6848 C CA . LEU C 1 202 ? 54.358 57.016 49.025 1.00 22.72 202 LEU C CA 1
ATOM 6849 C C . LEU C 1 202 ? 55.555 56.059 49.063 1.00 21.30 202 LEU C C 1
ATOM 6850 O O . LEU C 1 202 ? 55.632 55.167 49.921 1.00 22.62 202 LEU C O 1
ATOM 6855 N N . MET C 1 203 ? 56.500 56.247 48.150 1.00 22.10 203 MET C N 1
ATOM 6856 C CA . MET C 1 203 ? 57.694 55.389 48.136 1.00 23.55 203 MET C CA 1
ATOM 6857 C C . MET C 1 203 ? 58.530 55.598 49.416 1.00 24.85 203 MET C C 1
ATOM 6858 O O . MET C 1 203 ? 59.040 54.646 50.011 1.00 24.79 203 MET C O 1
ATOM 6863 N N . GLU C 1 204 ? 58.661 56.844 49.845 1.00 25.10 204 GLU C N 1
ATOM 6864 C CA . GLU C 1 204 ? 59.408 57.132 51.064 1.00 26.29 204 GLU C CA 1
ATOM 6865 C C . GLU C 1 204 ? 58.799 56.408 52.278 1.00 26.88 204 GLU C C 1
ATOM 6866 O O . GLU C 1 204 ? 59.524 55.967 53.184 1.00 26.17 204 GLU C O 1
ATOM 6872 N N . ASP C 1 205 ? 57.475 56.262 52.281 1.00 24.78 205 ASP C N 1
ATOM 6873 C CA . ASP C 1 205 ? 56.790 55.628 53.390 1.00 24.09 205 ASP C CA 1
ATOM 6874 C C . ASP C 1 205 ? 56.584 54.124 53.218 1.00 25.08 205 ASP C C 1
ATOM 6875 O O . ASP C 1 205 ? 55.869 53.491 53.998 1.00 26.38 205 ASP C O 1
ATOM 6880 N N . GLY C 1 206 ? 57.222 53.548 52.206 1.00 26.05 206 GLY C N 1
ATOM 6881 C CA . GLY C 1 206 ? 57.100 52.122 51.975 1.00 24.85 206 GLY C CA 1
ATOM 6882 C C . GLY C 1 206 ? 55.755 51.652 51.452 1.00 26.17 206 GLY C C 1
ATOM 6883 O O . GLY C 1 206 ? 55.416 50.495 51.639 1.00 26.56 206 GLY C O 1
ATOM 6884 N N . ILE C 1 207 ? 54.980 52.535 50.823 1.00 25.07 207 ILE C N 1
ATOM 6885 C CA . ILE C 1 207 ? 53.693 52.153 50.268 1.00 24.33 207 ILE C CA 1
ATOM 6886 C C . ILE C 1 207 ? 53.859 51.907 48.763 1.00 25.42 207 ILE C C 1
ATOM 6887 O O . ILE C 1 207 ? 54.393 52.762 48.037 1.00 25.04 207 ILE C O 1
ATOM 6892 N N . ASP C 1 208 ? 53.433 50.736 48.285 1.00 23.66 208 ASP C N 1
ATOM 6893 C CA . ASP C 1 208 ? 53.555 50.436 46.859 1.00 24.85 208 ASP C CA 1
ATOM 6894 C C . ASP C 1 208 ? 52.765 51.418 46.002 1.00 23.27 208 ASP C C 1
ATOM 6895 O O . ASP C 1 208 ? 51.589 51.719 46.280 1.00 22.40 208 ASP C O 1
ATOM 6900 N N . VAL C 1 209 ? 53.404 51.889 44.939 1.00 23.91 209 VAL C N 1
ATOM 6901 C CA . VAL C 1 209 ? 52.769 52.832 44.030 1.00 24.29 209 VAL C CA 1
ATOM 6902 C C . VAL C 1 209 ? 53.247 52.613 42.601 1.00 23.91 209 VAL C C 1
ATOM 6903 O O . VAL C 1 209 ? 54.420 52.385 42.351 1.00 23.18 209 VAL C O 1
ATOM 6907 N N . THR C 1 210 ? 52.309 52.641 41.668 1.00 22.56 210 THR C N 1
ATOM 6908 C CA . THR C 1 210 ? 52.636 52.479 40.262 1.00 21.52 210 THR C CA 1
ATOM 6909 C C . THR C 1 210 ? 52.227 53.765 39.563 1.00 19.63 210 THR C C 1
ATOM 6910 O O . THR C 1 210 ? 51.125 54.263 39.756 1.00 20.45 210 THR C O 1
ATOM 6914 N N . LEU C 1 211 ? 53.128 54.290 38.746 1.00 20.58 211 LEU C N 1
ATOM 6915 C CA . LEU C 1 211 ? 52.915 55.545 38.034 1.00 18.75 211 LEU C CA 1
ATOM 6916 C C . LEU C 1 211 ? 52.310 55.316 36.668 1.00 18.74 211 LEU C C 1
ATOM 6917 O O . LEU C 1 211 ? 52.797 54.475 35.906 1.00 19.27 211 LEU C O 1
ATOM 6922 N N . ILE C 1 212 ? 51.254 56.061 36.355 1.00 17.18 212 ILE C N 1
ATOM 6923 C CA . ILE C 1 212 ? 50.659 55.976 35.037 1.00 17.39 212 ILE C CA 1
ATOM 6924 C C . ILE C 1 212 ? 50.393 57.399 34.528 1.00 18.93 212 ILE C C 1
ATOM 6925 O O . ILE C 1 212 ? 50.474 58.375 35.251 1.00 16.44 212 ILE C O 1
ATOM 6930 N N . THR C 1 213 ? 50.096 57.465 33.245 1.00 17.22 213 THR C N 1
ATOM 6931 C CA . THR C 1 213 ? 49.752 58.668 32.542 1.00 20.74 213 THR C CA 1
ATOM 6932 C C . THR C 1 213 ? 48.280 58.934 32.978 1.00 19.95 213 THR C C 1
ATOM 6933 O O . THR C 1 213 ? 47.581 57.994 33.386 1.00 17.95 213 THR C O 1
ATOM 6937 N N . ASP C 1 214 ? 47.818 60.181 32.898 1.00 17.40 214 ASP C N 1
ATOM 6938 C CA . ASP C 1 214 ? 46.444 60.514 33.271 1.00 17.56 214 ASP C CA 1
ATOM 6939 C C . ASP C 1 214 ? 45.462 59.802 32.345 1.00 16.90 214 ASP C C 1
ATOM 6940 O O . ASP C 1 214 ? 44.420 59.319 32.787 1.00 16.16 214 ASP C O 1
ATOM 6945 N N . SER C 1 215 ? 45.803 59.729 31.066 1.00 16.01 215 SER C N 1
ATOM 6946 C CA . SER C 1 215 ? 44.930 59.092 30.072 1.00 17.41 215 SER C CA 1
ATOM 6947 C C . SER C 1 215 ? 44.767 57.604 30.295 1.00 18.00 215 SER C C 1
ATOM 6948 O O . SER C 1 215 ? 43.858 56.988 29.726 1.00 17.42 215 SER C O 1
ATOM 6951 N N . MET C 1 216 ? 45.648 57.031 31.114 1.00 17.11 216 MET C N 1
ATOM 6952 C CA . MET C 1 216 ? 45.605 55.617 31.393 1.00 19.63 216 MET C CA 1
ATOM 6953 C C . MET C 1 216 ? 44.531 55.216 32.389 1.00 19.91 216 MET C C 1
ATOM 6954 O O . MET C 1 216 ? 44.379 54.029 32.642 1.00 18.99 216 MET C O 1
ATOM 6959 N N . VAL C 1 217 ? 43.775 56.174 32.949 1.00 19.19 217 VAL C N 1
ATOM 6960 C CA . VAL C 1 217 ? 42.737 55.754 33.897 1.00 18.80 217 VAL C CA 1
ATOM 6961 C C . VAL C 1 217 ? 41.766 54.833 33.188 1.00 17.86 217 VAL C C 1
ATOM 6962 O O . VAL C 1 217 ? 41.137 53.981 33.808 1.00 16.81 217 VAL C O 1
ATOM 6966 N N . GLY C 1 218 ? 41.613 55.000 31.885 1.00 18.84 218 GLY C N 1
ATOM 6967 C CA . GLY C 1 218 ? 40.660 54.136 31.207 1.00 19.58 218 GLY C CA 1
ATOM 6968 C C . GLY C 1 218 ? 41.040 52.670 31.166 1.00 18.77 218 GLY C C 1
ATOM 6969 O O . GLY C 1 218 ? 40.282 51.783 31.624 1.00 18.64 218 GLY C O 1
ATOM 6970 N N . ILE C 1 219 ? 42.227 52.395 30.634 1.00 17.88 219 ILE C N 1
ATOM 6971 C CA . ILE C 1 219 ? 42.656 51.017 30.497 1.00 18.28 219 ILE C CA 1
ATOM 6972 C C . ILE C 1 219 ? 42.808 50.310 31.832 1.00 19.21 219 ILE C C 1
ATOM 6973 O O . ILE C 1 219 ? 42.508 49.126 31.978 1.00 19.35 219 ILE C O 1
ATOM 6978 N N . VAL C 1 220 ? 43.269 51.064 32.809 1.00 16.40 220 VAL C N 1
ATOM 6979 C CA . VAL C 1 220 ? 43.486 50.552 34.133 1.00 20.55 220 VAL C CA 1
ATOM 6980 C C . VAL C 1 220 ? 42.132 50.099 34.747 1.00 21.25 220 VAL C C 1
ATOM 6981 O O . VAL C 1 220 ? 42.045 49.048 35.386 1.00 19.83 220 VAL C O 1
ATOM 6985 N N . MET C 1 221 ? 41.070 50.855 34.530 1.00 20.34 221 MET C N 1
ATOM 6986 C CA . MET C 1 221 ? 39.787 50.410 35.056 1.00 22.85 221 MET C CA 1
ATOM 6987 C C . MET C 1 221 ? 39.179 49.322 34.153 1.00 24.14 221 MET C C 1
ATOM 6988 O O . MET C 1 221 ? 38.472 48.415 34.620 1.00 24.40 221 MET C O 1
ATOM 6993 N N . GLN C 1 222 ? 39.463 49.389 32.860 1.00 24.20 222 GLN C N 1
ATOM 6994 C CA . GLN C 1 222 ? 38.976 48.356 31.950 1.00 24.18 222 GLN C CA 1
ATOM 6995 C C . GLN C 1 222 ? 39.512 47.017 32.407 1.00 24.29 222 GLN C C 1
ATOM 6996 O O . GLN C 1 222 ? 38.831 46.016 32.338 1.00 23.67 222 GLN C O 1
ATOM 7002 N N . LYS C 1 223 ? 40.768 47.011 32.831 1.00 23.63 223 LYS C N 1
ATOM 7003 C CA . LYS C 1 223 ? 41.440 45.784 33.248 1.00 24.73 223 LYS C CA 1
ATOM 7004 C C . LYS C 1 223 ? 41.163 45.378 34.691 1.00 24.14 223 LYS C C 1
ATOM 7005 O O . LYS C 1 223 ? 41.758 44.434 35.188 1.00 22.89 223 LYS C O 1
ATOM 7011 N N . GLY C 1 224 ? 40.256 46.088 35.356 1.00 23.76 224 GLY C N 1
ATOM 7012 C CA . GLY C 1 224 ? 39.938 45.746 36.731 1.00 23.12 224 GLY C CA 1
ATOM 7013 C C . GLY C 1 224 ? 41.098 45.908 37.692 1.00 23.83 224 GLY C C 1
ATOM 7014 O O . GLY C 1 224 ? 41.123 45.263 38.738 1.00 23.91 224 GLY C O 1
ATOM 7015 N N . MET C 1 225 ? 42.051 46.783 37.374 1.00 22.13 225 MET C N 1
ATOM 7016 C CA . MET C 1 225 ? 43.200 46.974 38.260 1.00 23.62 225 MET C CA 1
ATOM 7017 C C . MET C 1 225 ? 42.917 47.864 39.478 1.00 22.51 225 MET C C 1
ATOM 7018 O O . MET C 1 225 ? 43.682 47.858 40.439 1.00 24.09 225 MET C O 1
ATOM 7023 N N . VAL C 1 226 ? 41.809 48.590 39.446 1.00 21.26 226 VAL C N 1
ATOM 7024 C CA . VAL C 1 226 ? 41.460 49.524 40.521 1.00 19.69 226 VAL C CA 1
ATOM 7025 C C . VAL C 1 226 ? 40.243 49.125 41.340 1.00 19.78 226 VAL C C 1
ATOM 7026 O O . VAL C 1 226 ? 39.178 48.865 40.781 1.00 21.00 226 VAL C O 1
ATOM 7030 N N . ASP C 1 227 ? 40.385 49.151 42.664 1.00 18.58 227 ASP C N 1
ATOM 7031 C CA . ASP C 1 227 ? 39.280 48.823 43.554 1.00 20.03 227 ASP C CA 1
ATOM 7032 C C . ASP C 1 227 ? 38.503 50.067 43.988 1.00 19.78 227 ASP C C 1
ATOM 7033 O O . ASP C 1 227 ? 37.257 50.074 44.017 1.00 20.05 227 ASP C O 1
ATOM 7038 N N . LYS C 1 228 ? 39.239 51.126 44.293 1.00 17.96 228 LYS C N 1
ATOM 7039 C CA . LYS C 1 228 ? 38.634 52.366 44.753 1.00 22.05 228 LYS C CA 1
ATOM 7040 C C . LYS C 1 228 ? 39.426 53.569 44.235 1.00 20.55 228 LYS C C 1
ATOM 7041 O O . LYS C 1 228 ? 40.613 53.460 43.919 1.00 21.52 228 LYS C O 1
ATOM 7047 N N . VAL C 1 229 ? 38.751 54.701 44.126 1.00 20.25 229 VAL C N 1
ATOM 7048 C CA . VAL C 1 229 ? 39.418 55.957 43.748 1.00 20.11 229 VAL C CA 1
ATOM 7049 C C . VAL C 1 229 ? 39.277 56.925 44.925 1.00 20.06 229 VAL C C 1
ATOM 7050 O O . VAL C 1 229 ? 38.173 57.068 45.458 1.00 20.20 229 VAL C O 1
ATOM 7054 N N . ILE C 1 230 ? 40.372 57.578 45.340 1.00 19.04 230 ILE C N 1
ATOM 7055 C CA . ILE C 1 230 ? 40.297 58.579 46.412 1.00 17.96 230 ILE C CA 1
ATOM 7056 C C . ILE C 1 230 ? 41.110 59.816 45.965 1.00 18.40 230 ILE C C 1
ATOM 7057 O O . ILE C 1 230 ? 42.293 59.709 45.639 1.00 16.98 230 ILE C O 1
ATOM 7062 N N . VAL C 1 231 ? 40.472 60.977 45.945 1.00 18.58 231 VAL C N 1
ATOM 7063 C CA . VAL C 1 231 ? 41.149 62.195 45.547 1.00 17.70 231 VAL C CA 1
ATOM 7064 C C . VAL C 1 231 ? 40.856 63.200 46.627 1.00 19.71 231 VAL C C 1
ATOM 7065 O O . VAL C 1 231 ? 40.034 62.940 47.521 1.00 20.60 231 VAL C O 1
ATOM 7069 N N . GLY C 1 232 ? 41.538 64.339 46.558 1.00 20.47 232 GLY C N 1
ATOM 7070 C CA . GLY C 1 232 ? 41.320 65.402 47.518 1.00 21.04 232 GLY C CA 1
ATOM 7071 C C . GLY C 1 232 ? 40.355 66.406 46.890 1.00 21.77 232 GLY C C 1
ATOM 7072 O O . GLY C 1 232 ? 39.644 66.076 45.921 1.00 20.72 232 GLY C O 1
ATOM 7073 N N . ALA C 1 233 ? 40.316 67.625 47.438 1.00 20.21 233 ALA C N 1
ATOM 7074 C CA . ALA C 1 233 ? 39.443 68.677 46.910 1.00 19.19 233 ALA C CA 1
ATOM 7075 C C . ALA C 1 233 ? 40.048 70.033 47.217 1.00 20.26 233 ALA C C 1
ATOM 7076 O O . ALA C 1 233 ? 40.763 70.177 48.210 1.00 19.24 233 ALA C O 1
ATOM 7078 N N . ASP C 1 234 ? 39.751 71.015 46.374 1.00 20.43 234 ASP C N 1
ATOM 7079 C CA . ASP C 1 234 ? 40.189 72.372 46.640 1.00 24.45 234 ASP C CA 1
ATOM 7080 C C . ASP C 1 234 ? 39.030 73.156 47.192 1.00 23.07 234 ASP C C 1
ATOM 7081 O O . ASP C 1 234 ? 39.211 74.026 48.024 1.00 25.14 234 ASP C O 1
ATOM 7086 N N . ARG C 1 235 ? 37.836 72.844 46.711 1.00 24.13 235 ARG C N 1
ATOM 7087 C CA . ARG C 1 235 ? 36.629 73.518 47.163 1.00 25.20 235 ARG C CA 1
ATOM 7088 C C . ARG C 1 235 ? 35.437 72.652 46.865 1.00 24.32 235 ARG C C 1
ATOM 7089 O O . ARG C 1 235 ? 35.302 72.147 45.746 1.00 25.04 235 ARG C O 1
ATOM 7097 N N . ILE C 1 236 ? 34.553 72.503 47.846 1.00 22.66 236 ILE C N 1
ATOM 7098 C CA . ILE C 1 236 ? 33.354 71.704 47.649 1.00 22.19 236 ILE C CA 1
ATOM 7099 C C . ILE C 1 236 ? 32.113 72.575 47.791 1.00 23.12 236 ILE C C 1
ATOM 7100 O O . ILE C 1 236 ? 31.815 73.090 48.877 1.00 24.67 236 ILE C O 1
ATOM 7105 N N . VAL C 1 237 ? 31.391 72.753 46.690 1.00 21.85 237 VAL C N 1
ATOM 7106 C CA . VAL C 1 237 ? 30.183 73.544 46.715 1.00 22.73 237 VAL C CA 1
ATOM 7107 C C . VAL C 1 237 ? 28.988 72.613 46.753 1.00 23.15 237 VAL C C 1
ATOM 7108 O O . VAL C 1 237 ? 29.141 71.398 46.731 1.00 21.57 237 VAL C O 1
ATOM 7112 N N . ARG C 1 238 ? 27.795 73.180 46.816 1.00 25.12 238 ARG C N 1
ATOM 7113 C CA . ARG C 1 238 ? 26.597 72.374 46.938 1.00 26.56 238 ARG C CA 1
ATOM 7114 C C . ARG C 1 238 ? 26.367 71.337 45.864 1.00 27.12 238 ARG C C 1
ATOM 7115 O O . ARG C 1 238 ? 25.733 70.297 46.132 1.00 24.77 238 ARG C O 1
ATOM 7123 N N . ASP C 1 239 ? 26.867 71.593 44.658 1.00 24.75 239 ASP C N 1
ATOM 7124 C CA . ASP C 1 239 ? 26.665 70.635 43.586 1.00 27.96 239 ASP C CA 1
ATOM 7125 C C . ASP C 1 239 ? 27.927 70.061 42.953 1.00 27.75 239 ASP C C 1
ATOM 7126 O O . ASP C 1 239 ? 27.835 69.254 42.028 1.00 28.73 239 ASP C O 1
ATOM 7131 N N . ALA C 1 240 ? 29.099 70.447 43.448 1.00 27.08 240 ALA C N 1
ATOM 7132 C CA . ALA C 1 240 ? 30.329 69.957 42.830 1.00 25.81 240 ALA C CA 1
ATOM 7133 C C . ALA C 1 240 ? 31.554 70.016 43.690 1.00 23.45 240 ALA C C 1
ATOM 7134 O O . ALA C 1 240 ? 31.624 70.766 44.665 1.00 24.28 240 ALA C O 1
ATOM 7136 N N . VAL C 1 241 ? 32.529 69.217 43.280 1.00 21.74 241 VAL C N 1
ATOM 7137 C CA . VAL C 1 241 ? 33.825 69.160 43.918 1.00 20.24 241 VAL C CA 1
ATOM 7138 C C . VAL C 1 241 ? 34.833 69.749 42.916 1.00 21.15 241 VAL C C 1
ATOM 7139 O O . VAL C 1 241 ? 34.979 69.258 41.781 1.00 20.59 241 VAL C O 1
ATOM 7143 N N . PHE C 1 242 ? 35.497 70.825 43.319 1.00 20.71 242 PHE C N 1
ATOM 7144 C CA . PHE C 1 242 ? 36.515 71.436 42.473 1.00 19.48 242 PHE C CA 1
ATOM 7145 C C . PHE C 1 242 ? 37.823 70.888 42.971 1.00 17.84 242 PHE C C 1
ATOM 7146 O O . PHE C 1 242 ? 38.119 70.953 44.177 1.00 15.85 242 PHE C O 1
ATOM 7154 N N . ASN C 1 243 ? 38.605 70.330 42.051 1.00 17.63 243 ASN C N 1
ATOM 7155 C CA . ASN C 1 243 ? 39.899 69.755 42.384 1.00 19.68 243 ASN C CA 1
ATOM 7156 C C . ASN C 1 243 ? 40.784 69.898 41.133 1.00 19.66 243 ASN C C 1
ATOM 7157 O O . ASN C 1 243 ? 40.306 70.269 40.063 1.00 18.57 243 ASN C O 1
ATOM 7162 N N . LYS C 1 244 ? 42.058 69.573 41.276 1.00 20.08 244 LYS C N 1
ATOM 7163 C CA . LYS C 1 244 ? 43.008 69.668 40.163 1.00 20.13 244 LYS C CA 1
ATOM 7164 C C . LYS C 1 244 ? 42.430 69.182 38.833 1.00 20.37 244 LYS C C 1
ATOM 7165 O O . LYS C 1 244 ? 41.837 68.092 38.756 1.00 18.85 244 LYS C O 1
ATOM 7171 N N . ILE C 1 245 ? 42.579 70.009 37.797 1.00 18.79 245 ILE C N 1
ATOM 7172 C CA . ILE C 1 245 ? 42.107 69.683 36.447 1.00 18.79 245 ILE C CA 1
ATOM 7173 C C . ILE C 1 245 ? 42.366 68.206 36.109 1.00 17.50 245 ILE C C 1
ATOM 7174 O O . ILE C 1 245 ? 43.445 67.679 36.367 1.00 16.53 245 ILE C O 1
ATOM 7179 N N . GLY C 1 246 ? 41.356 67.538 35.555 1.00 17.61 246 GLY C N 1
ATOM 7180 C CA . GLY C 1 246 ? 41.494 66.124 35.228 1.00 17.85 246 GLY C CA 1
ATOM 7181 C C . GLY C 1 246 ? 40.740 65.213 36.197 1.00 19.18 246 GLY C C 1
ATOM 7182 O O . GLY C 1 246 ? 40.449 64.043 35.887 1.00 18.08 246 GLY C O 1
ATOM 7183 N N . THR C 1 247 ? 40.395 65.745 37.370 1.00 18.43 247 THR C N 1
ATOM 7184 C CA . THR C 1 247 ? 39.674 64.947 38.365 1.00 18.65 247 THR C CA 1
ATOM 7185 C C . THR C 1 247 ? 38.287 64.527 37.841 1.00 18.96 247 THR C C 1
ATOM 7186 O O . THR C 1 247 ? 37.853 63.375 38.055 1.00 17.60 247 THR C O 1
ATOM 7190 N N . TYR C 1 248 ? 37.602 65.452 37.158 1.00 17.68 248 TYR C N 1
ATOM 7191 C CA . TYR C 1 248 ? 36.285 65.141 36.613 1.00 18.07 248 TYR C CA 1
ATOM 7192 C C . TYR C 1 248 ? 36.356 63.964 35.614 1.00 18.81 248 TYR C C 1
ATOM 7193 O O . TYR C 1 248 ? 35.507 63.079 35.646 1.00 18.43 248 TYR C O 1
ATOM 7202 N N . THR C 1 249 ? 37.354 63.977 34.742 1.00 16.13 249 THR C N 1
ATOM 7203 C CA . THR C 1 249 ? 37.554 62.910 33.772 1.00 17.29 249 THR C CA 1
ATOM 7204 C C . THR C 1 249 ? 37.630 61.564 34.476 1.00 16.65 249 THR C C 1
ATOM 7205 O O . THR C 1 249 ? 37.001 60.594 34.057 1.00 16.30 249 THR C O 1
ATOM 7209 N N . VAL C 1 250 ? 38.433 61.509 35.535 1.00 17.24 250 VAL C N 1
ATOM 7210 C CA . VAL C 1 250 ? 38.603 60.291 36.315 1.00 18.31 250 VAL C CA 1
ATOM 7211 C C . VAL C 1 250 ? 37.242 59.892 36.896 1.00 19.17 250 VAL C C 1
ATOM 7212 O O . VAL C 1 250 ? 36.868 58.715 36.861 1.00 21.03 250 VAL C O 1
ATOM 7216 N N . SER C 1 251 ? 36.478 60.871 37.380 1.00 17.61 251 SER C N 1
ATOM 7217 C CA . SER C 1 251 ? 35.171 60.576 37.937 1.00 17.42 251 SER C CA 1
ATOM 7218 C C . SER C 1 251 ? 34.219 59.966 36.915 1.00 17.73 251 SER C C 1
ATOM 7219 O O . SER C 1 251 ? 33.389 59.120 37.280 1.00 17.30 251 SER C O 1
ATOM 7222 N N . VAL C 1 252 ? 34.333 60.365 35.646 1.00 17.49 252 VAL C N 1
ATOM 7223 C CA . VAL C 1 252 ? 33.450 59.817 34.604 1.00 17.60 252 VAL C CA 1
ATOM 7224 C C . VAL C 1 252 ? 33.797 58.348 34.284 1.00 18.42 252 VAL C C 1
ATOM 7225 O O . VAL C 1 252 ? 32.903 57.505 34.136 1.00 20.40 252 VAL C O 1
ATOM 7229 N N . VAL C 1 253 ? 35.086 58.030 34.192 1.00 17.07 253 VAL C N 1
ATOM 7230 C CA . VAL C 1 253 ? 35.490 56.644 33.895 1.00 16.84 253 VAL C CA 1
ATOM 7231 C C . VAL C 1 253 ? 35.153 55.764 35.108 1.00 17.17 253 VAL C C 1
ATOM 7232 O O . VAL C 1 253 ? 34.620 54.670 34.960 1.00 15.59 253 VAL C O 1
ATOM 7236 N N . ALA C 1 254 ? 35.432 56.258 36.309 1.00 16.16 254 ALA C N 1
ATOM 7237 C CA . ALA C 1 254 ? 35.127 55.487 37.505 1.00 18.62 254 ALA C CA 1
ATOM 7238 C C . ALA C 1 254 ? 33.628 55.146 37.577 1.00 18.51 254 ALA C C 1
ATOM 7239 O O . ALA C 1 254 ? 33.247 54.008 37.860 1.00 19.47 254 ALA C O 1
ATOM 7241 N N . LYS C 1 255 ? 32.784 56.137 37.325 1.00 18.14 255 LYS C N 1
ATOM 7242 C CA . LYS C 1 255 ? 31.345 55.945 37.369 1.00 21.15 255 LYS C CA 1
ATOM 7243 C C . LYS C 1 255 ? 30.901 54.888 36.363 1.00 22.28 255 LYS C C 1
ATOM 7244 O O . LYS C 1 255 ? 30.107 53.977 36.665 1.00 21.46 255 LYS C O 1
ATOM 7250 N N . HIS C 1 256 ? 31.418 55.010 35.156 1.00 19.42 256 HIS C N 1
ATOM 7251 C CA . HIS C 1 256 ? 31.039 54.073 34.141 1.00 22.33 256 HIS C CA 1
ATOM 7252 C C . HIS C 1 256 ? 31.460 52.639 34.520 1.00 21.72 256 HIS C C 1
ATOM 7253 O O . HIS C 1 256 ? 30.788 51.690 34.171 1.00 22.93 256 HIS C O 1
ATOM 7260 N N . HIS C 1 257 ? 32.556 52.479 35.253 1.00 20.73 257 HIS C N 1
ATOM 7261 C CA . HIS C 1 257 ? 32.999 51.157 35.633 1.00 20.04 257 HIS C CA 1
ATOM 7262 C C . HIS C 1 257 ? 32.555 50.750 37.043 1.00 20.20 257 HIS C C 1
ATOM 7263 O O . HIS C 1 257 ? 33.060 49.787 37.611 1.00 20.97 257 HIS C O 1
ATOM 7270 N N . ASN C 1 258 ? 31.624 51.509 37.609 1.00 20.40 258 ASN C N 1
ATOM 7271 C CA . ASN C 1 258 ? 31.121 51.208 38.941 1.00 21.54 258 ASN C CA 1
ATOM 7272 C C . ASN C 1 258 ? 32.230 51.104 40.007 1.00 20.71 258 ASN C C 1
ATOM 7273 O O . ASN C 1 258 ? 32.188 50.258 40.891 1.00 19.24 258 ASN C O 1
ATOM 7278 N N . ILE C 1 259 ? 33.218 51.997 39.933 1.00 18.79 259 ILE C N 1
ATOM 7279 C CA . ILE C 1 259 ? 34.277 52.019 40.938 1.00 17.42 259 ILE C CA 1
ATOM 7280 C C . ILE C 1 259 ? 33.985 53.140 41.943 1.00 17.51 259 ILE C C 1
ATOM 7281 O O . ILE C 1 259 ? 33.719 54.274 41.562 1.00 18.08 259 ILE C O 1
ATOM 7286 N N . PRO C 1 260 ? 33.975 52.822 43.244 1.00 17.61 260 PRO C N 1
ATOM 7287 C CA . PRO C 1 260 ? 33.717 53.857 44.254 1.00 17.62 260 PRO C CA 1
ATOM 7288 C C . PRO C 1 260 ? 34.675 55.022 44.044 1.00 17.98 260 PRO C C 1
ATOM 7289 O O . PRO C 1 260 ? 35.891 54.826 43.877 1.00 19.67 260 PRO C O 1
ATOM 7293 N N . PHE C 1 261 ? 34.139 56.234 44.049 1.00 17.81 261 PHE C N 1
ATOM 7294 C CA . PHE C 1 261 ? 34.956 57.423 43.865 1.00 17.46 261 PHE C CA 1
ATOM 7295 C C . PHE C 1 261 ? 34.746 58.250 45.137 1.00 17.47 261 PHE C C 1
ATOM 7296 O O . PHE C 1 261 ? 33.649 58.766 45.374 1.00 15.81 261 PHE C O 1
ATOM 7304 N N . TYR C 1 262 ? 35.794 58.342 45.954 1.00 17.18 262 TYR C N 1
ATOM 7305 C CA . TYR C 1 262 ? 35.736 59.094 47.206 1.00 19.11 262 TYR C CA 1
ATOM 7306 C C . TYR C 1 262 ? 36.554 60.371 47.149 1.00 18.16 262 TYR C C 1
ATOM 7307 O O . TYR C 1 262 ? 37.618 60.421 46.536 1.00 19.23 262 TYR C O 1
ATOM 7316 N N . VAL C 1 263 ? 36.053 61.391 47.824 1.00 19.12 263 VAL C N 1
ATOM 7317 C CA . VAL C 1 263 ? 36.732 62.677 47.897 1.00 19.26 263 VAL C CA 1
ATOM 7318 C C . VAL C 1 263 ? 36.993 62.924 49.384 1.00 20.24 263 VAL C C 1
ATOM 7319 O O . VAL C 1 263 ? 36.056 62.912 50.179 1.00 18.38 263 VAL C O 1
ATOM 7323 N N . ALA C 1 264 ? 38.267 63.108 49.756 1.00 19.12 264 ALA C N 1
ATOM 7324 C CA . ALA C 1 264 ? 38.639 63.366 51.144 1.00 19.14 264 ALA C CA 1
ATOM 7325 C C . ALA C 1 264 ? 38.991 64.844 51.284 1.00 21.02 264 ALA C C 1
ATOM 7326 O O . ALA C 1 264 ? 39.848 65.359 50.559 1.00 21.03 264 ALA C O 1
ATOM 7328 N N . ALA C 1 265 ? 38.320 65.521 52.209 1.00 21.29 265 ALA C N 1
ATOM 7329 C CA . ALA C 1 265 ? 38.542 66.950 52.428 1.00 22.13 265 ALA C CA 1
ATOM 7330 C C . ALA C 1 265 ? 37.995 67.389 53.774 1.00 22.44 265 ALA C C 1
ATOM 7331 O O . ALA C 1 265 ? 36.957 66.892 54.234 1.00 21.07 265 ALA C O 1
ATOM 7333 N N . PRO C 1 266 ? 38.677 68.351 54.423 1.00 23.17 266 PRO C N 1
ATOM 7334 C CA . PRO C 1 266 ? 38.216 68.831 55.728 1.00 21.16 266 PRO C CA 1
ATOM 7335 C C . PRO C 1 266 ? 36.991 69.740 55.602 1.00 19.84 266 PRO C C 1
ATOM 7336 O O . PRO C 1 266 ? 36.661 70.226 54.523 1.00 20.15 266 PRO C O 1
ATOM 7340 N N . LYS C 1 267 ? 36.333 69.989 56.724 1.00 19.73 267 LYS C N 1
ATOM 7341 C CA . LYS C 1 267 ? 35.146 70.844 56.744 1.00 20.96 267 LYS C CA 1
ATOM 7342 C C . LYS C 1 267 ? 35.413 72.218 56.133 1.00 20.76 267 LYS C C 1
ATOM 7343 O O . LYS C 1 267 ? 34.569 72.786 55.444 1.00 20.06 267 LYS C O 1
ATOM 7349 N N . ALA C 1 268 ? 36.601 72.744 56.374 1.00 21.52 268 ALA C N 1
ATOM 7350 C CA . ALA C 1 268 ? 36.952 74.061 55.861 1.00 24.11 268 ALA C CA 1
ATOM 7351 C C . ALA C 1 268 ? 36.948 74.181 54.333 1.00 24.24 268 ALA C C 1
ATOM 7352 O O . ALA C 1 268 ? 36.841 75.279 53.804 1.00 23.75 268 ALA C O 1
ATOM 7354 N N . THR C 1 269 ? 37.058 73.061 53.629 1.00 23.68 269 THR C N 1
ATOM 7355 C CA . THR C 1 269 ? 37.099 73.096 52.174 1.00 21.94 269 THR C CA 1
ATOM 7356 C C . THR C 1 269 ? 35.706 73.253 51.579 1.00 22.47 269 THR C C 1
ATOM 7357 O O . THR C 1 269 ? 35.563 73.597 50.410 1.00 23.53 269 THR C O 1
ATOM 7361 N N . PHE C 1 270 ? 34.672 72.998 52.381 1.00 23.77 270 PHE C N 1
ATOM 7362 C CA . PHE C 1 270 ? 33.292 73.154 51.914 1.00 23.58 270 PHE C CA 1
ATOM 7363 C C . PHE C 1 270 ? 32.941 74.651 51.901 1.00 24.95 270 PHE C C 1
ATOM 7364 O O . PHE C 1 270 ? 33.360 75.412 52.784 1.00 26.08 270 PHE C O 1
ATOM 7372 N N . ASP C 1 271 ? 32.163 75.046 50.903 1.00 25.27 271 ASP C N 1
ATOM 7373 C CA . ASP C 1 271 ? 31.710 76.408 50.692 1.00 26.95 271 ASP C CA 1
ATOM 7374 C C . ASP C 1 271 ? 30.245 76.196 50.293 1.00 27.38 271 ASP C C 1
ATOM 7375 O O . ASP C 1 271 ? 29.857 76.429 49.146 1.00 26.77 271 ASP C O 1
ATOM 7380 N N . TRP C 1 272 ? 29.443 75.743 51.262 1.00 28.34 272 TRP C N 1
ATOM 7381 C CA . TRP C 1 272 ? 28.036 75.416 51.048 1.00 29.57 272 TRP C CA 1
ATOM 7382 C C . TRP C 1 272 ? 27.121 76.591 50.719 1.00 32.25 272 TRP C C 1
ATOM 7383 O O . TRP C 1 272 ? 25.981 76.408 50.334 1.00 33.10 272 TRP C O 1
ATOM 7394 N N . GLU C 1 273 ? 27.620 77.799 50.863 1.00 34.56 273 GLU C N 1
ATOM 7395 C CA . GLU C 1 273 ? 26.822 78.963 50.533 1.00 36.95 273 GLU C CA 1
ATOM 7396 C C . GLU C 1 273 ? 26.853 79.157 49.010 1.00 37.09 273 GLU C C 1
ATOM 7397 O O . GLU C 1 273 ? 26.183 80.042 48.487 1.00 37.79 273 GLU C O 1
ATOM 7403 N N . ARG C 1 274 ? 27.613 78.324 48.293 1.00 34.99 274 ARG C N 1
ATOM 7404 C CA . ARG C 1 274 ? 27.711 78.463 46.837 1.00 34.15 274 ARG C CA 1
ATOM 7405 C C . ARG C 1 274 ? 27.380 77.234 45.988 1.00 31.78 274 ARG C C 1
ATOM 7406 O O . ARG C 1 274 ? 27.281 76.112 46.478 1.00 29.18 274 ARG C O 1
ATOM 7414 N N . THR C 1 275 ? 27.246 77.475 44.692 1.00 31.85 275 THR C N 1
ATOM 7415 C CA . THR C 1 275 ? 26.964 76.430 43.719 1.00 33.17 275 THR C CA 1
ATOM 7416 C C . THR C 1 275 ? 28.087 76.527 42.672 1.00 31.71 275 THR C C 1
ATOM 7417 O O . THR C 1 275 ? 28.823 77.522 42.654 1.00 30.36 275 THR C O 1
ATOM 7421 N N . ALA C 1 276 ? 28.231 75.522 41.809 1.00 30.70 276 ALA C N 1
ATOM 7422 C CA . ALA C 1 276 ? 29.309 75.553 40.811 1.00 32.67 276 ALA C CA 1
ATOM 7423 C C . ALA C 1 276 ? 29.251 76.799 39.927 1.00 34.13 276 ALA C C 1
ATOM 7424 O O . ALA C 1 276 ? 30.280 77.364 39.590 1.00 34.29 276 ALA C O 1
ATOM 7426 N N . LYS C 1 277 ? 28.043 77.214 39.561 1.00 37.12 277 LYS C N 1
ATOM 7427 C CA . LYS C 1 277 ? 27.823 78.413 38.741 1.00 41.27 277 LYS C CA 1
ATOM 7428 C C . LYS C 1 277 ? 28.580 79.635 39.256 1.00 40.92 277 LYS C C 1
ATOM 7429 O O . LYS C 1 277 ? 28.992 80.495 38.480 1.00 41.64 277 LYS C O 1
ATOM 7435 N N . ASP C 1 278 ? 28.746 79.703 40.573 1.00 40.48 278 ASP C N 1
ATOM 7436 C CA . ASP C 1 278 ? 29.416 80.823 41.225 1.00 40.01 278 ASP C CA 1
ATOM 7437 C C . ASP C 1 278 ? 30.925 80.769 41.246 1.00 39.17 278 ASP C C 1
ATOM 7438 O O . ASP C 1 278 ? 31.558 81.676 41.769 1.00 38.75 278 ASP C O 1
ATOM 7443 N N . VAL C 1 279 ? 31.513 79.711 40.710 1.00 37.63 279 VAL C N 1
ATOM 7444 C CA . VAL C 1 279 ? 32.960 79.603 40.766 1.00 36.37 279 VAL C CA 1
ATOM 7445 C C . VAL C 1 279 ? 33.635 79.904 39.439 1.00 36.51 279 VAL C C 1
ATOM 7446 O O . VAL C 1 279 ? 33.207 79.427 38.387 1.00 35.72 279 VAL C O 1
ATOM 7450 N N . VAL C 1 280 ? 34.686 80.713 39.487 1.00 35.80 280 VAL C N 1
ATOM 7451 C CA . VAL C 1 280 ? 35.420 81.036 38.270 1.00 36.77 280 VAL C CA 1
ATOM 7452 C C . VAL C 1 280 ? 36.680 80.184 38.212 1.00 35.04 280 VAL C C 1
ATOM 7453 O O . VAL C 1 280 ? 37.504 80.228 39.121 1.00 36.74 280 VAL C O 1
ATOM 7457 N N . ILE C 1 281 ? 36.833 79.388 37.168 1.00 31.72 281 ILE C N 1
ATOM 7458 C CA . ILE C 1 281 ? 38.065 78.608 37.073 1.00 31.24 281 ILE C CA 1
ATOM 7459 C C . ILE C 1 281 ? 39.124 79.425 36.334 1.00 30.72 281 ILE C C 1
ATOM 7460 O O . ILE C 1 281 ? 38.942 79.832 35.195 1.00 29.67 281 ILE C O 1
ATOM 7465 N N . GLU C 1 282 ? 40.231 79.664 37.011 1.00 32.83 282 GLU C N 1
ATOM 7466 C CA . GLU C 1 282 ? 41.331 80.430 36.455 1.00 36.03 282 GLU C CA 1
ATOM 7467 C C . GLU C 1 282 ? 42.216 79.619 35.529 1.00 34.39 282 GLU C C 1
ATOM 7468 O O . GLU C 1 282 ? 42.395 78.420 35.710 1.00 32.32 282 GLU C O 1
ATOM 7474 N N . GLU C 1 283 ? 42.777 80.309 34.547 1.00 32.56 283 GLU C N 1
ATOM 7475 C CA . GLU C 1 283 ? 43.693 79.724 33.595 1.00 32.36 283 GLU C CA 1
ATOM 7476 C C . GLU C 1 283 ? 45.096 79.774 34.186 1.00 31.57 283 GLU C C 1
ATOM 7477 O O . GLU C 1 283 ? 45.459 80.764 34.811 1.00 30.98 283 GLU C O 1
ATOM 7483 N N . ARG C 1 284 ? 45.879 78.719 33.982 1.00 29.37 284 ARG C N 1
ATOM 7484 C CA . ARG C 1 284 ? 47.258 78.680 34.449 1.00 28.15 284 ARG C CA 1
ATOM 7485 C C . ARG C 1 284 ? 48.138 79.037 33.237 1.00 28.73 284 ARG C C 1
ATOM 7486 O O . ARG C 1 284 ? 47.667 78.998 32.088 1.00 28.17 284 ARG C O 1
ATOM 7494 N N . PRO C 1 285 ? 49.413 79.390 33.470 1.00 28.32 285 PRO C N 1
ATOM 7495 C CA . PRO C 1 285 ? 50.360 79.769 32.411 1.00 29.85 285 PRO C CA 1
ATOM 7496 C C . PRO C 1 285 ? 50.434 78.823 31.207 1.00 28.54 285 PRO C C 1
ATOM 7497 O O . PRO C 1 285 ? 50.648 77.618 31.361 1.00 26.14 285 PRO C O 1
ATOM 7501 N N . ARG C 1 286 ? 50.281 79.382 30.008 1.00 28.82 286 ARG C N 1
ATOM 7502 C CA . ARG C 1 286 ? 50.324 78.586 28.776 1.00 29.45 286 ARG C CA 1
ATOM 7503 C C . ARG C 1 286 ? 51.644 77.842 28.572 1.00 30.52 286 ARG C C 1
ATOM 7504 O O . ARG C 1 286 ? 51.672 76.780 27.935 1.00 28.34 286 ARG C O 1
ATOM 7512 N N . GLU C 1 287 ? 52.736 78.389 29.104 1.00 28.71 287 GLU C N 1
ATOM 7513 C CA . GLU C 1 287 ? 54.032 77.744 28.959 1.00 29.33 287 GLU C CA 1
ATOM 7514 C C . GLU C 1 287 ? 54.092 76.350 29.578 1.00 26.92 287 GLU C C 1
ATOM 7515 O O . GLU C 1 287 ? 54.967 75.550 29.244 1.00 24.30 287 GLU C O 1
ATOM 7521 N N . GLU C 1 288 ? 53.183 76.074 30.503 1.00 26.95 288 GLU C N 1
ATOM 7522 C CA . GLU C 1 288 ? 53.144 74.767 31.168 1.00 26.96 288 GLU C CA 1
ATOM 7523 C C . GLU C 1 288 ? 52.870 73.645 30.177 1.00 25.25 288 GLU C C 1
ATOM 7524 O O . GLU C 1 288 ? 53.177 72.481 30.452 1.00 27.21 288 GLU C O 1
ATOM 7530 N N . LEU C 1 289 ? 52.317 73.998 29.021 1.00 24.45 289 LEU C N 1
ATOM 7531 C CA . LEU C 1 289 ? 52.015 73.017 27.971 1.00 27.15 289 LEU C CA 1
ATOM 7532 C C . LEU C 1 289 ? 52.934 73.122 26.760 1.00 27.72 289 LEU C C 1
ATOM 7533 O O . LEU C 1 289 ? 52.900 72.260 25.881 1.00 27.52 289 LEU C O 1
ATOM 7538 N N . ILE C 1 290 ? 53.762 74.163 26.722 1.00 28.04 290 ILE C N 1
ATOM 7539 C CA . ILE C 1 290 ? 54.655 74.391 25.587 1.00 28.85 290 ILE C CA 1
ATOM 7540 C C . ILE C 1 290 ? 56.065 73.846 25.783 1.00 29.46 290 ILE C C 1
ATOM 7541 O O . ILE C 1 290 ? 56.719 73.424 24.830 1.00 29.68 290 ILE C O 1
ATOM 7546 N N . PHE C 1 291 ? 56.518 73.833 27.025 1.00 30.84 291 PHE C N 1
ATOM 7547 C CA . PHE C 1 291 ? 57.837 73.314 27.362 1.00 33.33 291 PHE C CA 1
ATOM 7548 C C . PHE C 1 291 ? 57.734 72.357 28.532 1.00 35.47 291 PHE C C 1
ATOM 7549 O O . PHE C 1 291 ? 56.834 72.470 29.356 1.00 35.32 291 PHE C O 1
ATOM 7557 N N . CYS C 1 292 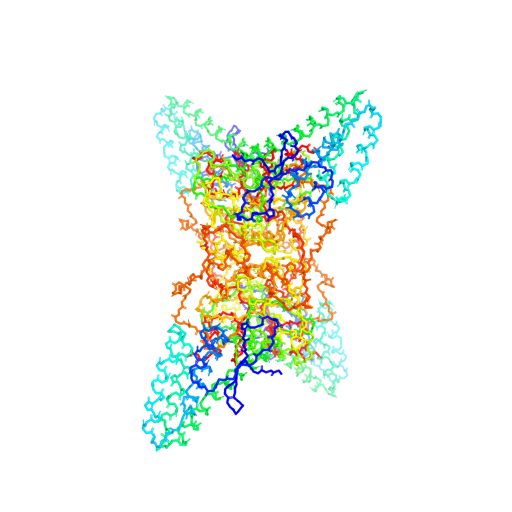? 58.670 71.423 28.591 1.00 39.28 292 CYS C N 1
ATOM 7558 C CA . CYS C 1 292 ? 58.771 70.488 29.702 1.00 45.14 292 CYS C CA 1
ATOM 7559 C C . CYS C 1 292 ? 60.268 70.467 29.929 1.00 47.07 292 CYS C C 1
ATOM 7560 O O . CYS C 1 292 ? 61.016 69.947 29.101 1.00 47.67 292 CYS C O 1
ATOM 7563 N N . GLY C 1 293 ? 60.706 71.039 31.045 1.00 49.28 293 GLY C N 1
ATOM 7564 C CA . GLY C 1 293 ? 62.132 71.124 31.287 1.00 51.68 293 GLY C CA 1
ATOM 7565 C C . GLY C 1 293 ? 62.505 72.249 30.341 1.00 52.98 293 GLY C C 1
ATOM 7566 O O . GLY C 1 293 ? 61.864 73.303 30.369 1.00 54.68 293 GLY C O 1
ATOM 7567 N N . LYS C 1 294 ? 63.511 72.052 29.497 1.00 53.12 294 LYS C N 1
ATOM 7568 C CA . LYS C 1 294 ? 63.871 73.089 28.535 1.00 53.48 294 LYS C CA 1
ATOM 7569 C C . LYS C 1 294 ? 63.608 72.601 27.109 1.00 51.84 294 LYS C C 1
ATOM 7570 O O . LYS C 1 294 ? 64.064 73.206 26.130 1.00 51.71 294 LYS C O 1
ATOM 7576 N N . ARG C 1 295 ? 62.864 71.502 27.006 1.00 49.56 295 ARG C N 1
ATOM 7577 C CA . ARG C 1 295 ? 62.512 70.927 25.712 1.00 47.26 295 ARG C CA 1
ATOM 7578 C C . ARG C 1 295 ? 61.154 71.460 25.273 1.00 43.74 295 ARG C C 1
ATOM 7579 O O . ARG C 1 295 ? 60.184 71.470 26.040 1.00 41.55 295 ARG C O 1
ATOM 7587 N N . GLN C 1 296 ? 61.107 71.924 24.034 1.00 40.39 296 GLN C N 1
ATOM 7588 C CA . GLN C 1 296 ? 59.894 72.462 23.462 1.00 36.84 296 GLN C CA 1
ATOM 7589 C C . GLN C 1 296 ? 59.040 71.276 23.053 1.00 35.32 296 GLN C C 1
ATOM 7590 O O . GLN C 1 296 ? 59.490 70.425 22.284 1.00 35.56 296 GLN C O 1
ATOM 7596 N N . ILE C 1 297 ? 57.820 71.209 23.574 1.00 33.55 297 ILE C N 1
ATOM 7597 C CA . ILE C 1 297 ? 56.915 70.112 23.226 1.00 29.90 297 ILE C CA 1
ATOM 7598 C C . ILE C 1 297 ? 55.711 70.577 22.423 1.00 28.30 297 ILE C C 1
ATOM 7599 O O . ILE C 1 297 ? 54.883 69.763 22.032 1.00 27.97 297 ILE C O 1
ATOM 7604 N N . ALA C 1 298 ? 55.636 71.879 22.148 1.00 25.24 298 ALA C N 1
ATOM 7605 C CA . ALA C 1 298 ? 54.539 72.452 21.361 1.00 25.67 298 ALA C CA 1
ATOM 7606 C C . ALA C 1 298 ? 55.031 73.650 20.519 1.00 25.53 298 ALA C C 1
ATOM 7607 O O . ALA C 1 298 ? 56.090 74.198 20.791 1.00 26.84 298 ALA C O 1
ATOM 7609 N N . PRO C 1 299 ? 54.289 74.048 19.469 1.00 27.05 299 PRO C N 1
ATOM 7610 C CA . PRO C 1 299 ? 54.819 75.206 18.746 1.00 27.20 299 PRO C CA 1
ATOM 7611 C C . PRO C 1 299 ? 54.744 76.375 19.747 1.00 29.62 299 PRO C C 1
ATOM 7612 O O . PRO C 1 299 ? 53.802 76.456 20.562 1.00 28.65 299 PRO C O 1
ATOM 7616 N N . LEU C 1 300 ? 55.732 77.264 19.689 1.00 28.93 300 LEU C N 1
ATOM 7617 C CA . LEU C 1 300 ? 55.801 78.404 20.605 1.00 29.31 300 LEU C CA 1
ATOM 7618 C C . LEU C 1 300 ? 54.551 79.272 20.649 1.00 27.47 300 LEU C C 1
ATOM 7619 O O . LEU C 1 300 ? 54.227 79.818 21.705 1.00 30.24 300 LEU C O 1
ATOM 7624 N N . ASN C 1 301 ? 53.848 79.413 19.535 1.00 25.56 301 ASN C N 1
ATOM 7625 C CA . ASN C 1 301 ? 52.664 80.259 19.535 1.00 26.49 301 ASN C CA 1
ATOM 7626 C C . ASN C 1 301 ? 51.322 79.541 19.511 1.00 26.40 301 ASN C C 1
ATOM 7627 O O . ASN C 1 301 ? 50.301 80.155 19.220 1.00 24.43 301 ASN C O 1
ATOM 7632 N N . VAL C 1 302 ? 51.303 78.256 19.853 1.00 25.90 302 VAL C N 1
ATOM 7633 C CA . VAL C 1 302 ? 50.044 77.537 19.820 1.00 24.94 302 VAL C CA 1
ATOM 7634 C C . VAL C 1 302 ? 49.069 78.102 20.847 1.00 24.78 302 VAL C C 1
ATOM 7635 O O . VAL C 1 302 ? 49.470 78.616 21.888 1.00 23.77 302 VAL C O 1
ATOM 7639 N N . LYS C 1 303 ? 47.783 78.049 20.530 1.00 26.26 303 LYS C N 1
ATOM 7640 C CA . LYS C 1 303 ? 46.767 78.517 21.453 1.00 27.43 303 LYS C CA 1
ATOM 7641 C C . LYS C 1 303 ? 46.654 77.402 22.514 1.00 27.22 303 LYS C C 1
ATOM 7642 O O . LYS C 1 303 ? 46.661 76.210 22.185 1.00 27.12 303 LYS C O 1
ATOM 7648 N N . VAL C 1 304 ? 46.533 77.796 23.771 1.00 27.27 304 VAL C N 1
ATOM 7649 C CA . VAL C 1 304 ? 46.452 76.850 24.885 1.00 27.16 304 VAL C CA 1
ATOM 7650 C C . VAL C 1 304 ? 45.235 77.091 25.782 1.00 26.81 304 VAL C C 1
ATOM 7651 O O . VAL C 1 304 ? 44.853 78.240 26.042 1.00 25.34 304 VAL C O 1
ATOM 7655 N N . TYR C 1 305 ? 44.614 76.007 26.228 1.00 24.70 305 TYR C N 1
ATOM 7656 C CA . TYR C 1 305 ? 43.520 76.114 27.181 1.00 24.25 305 TYR C CA 1
ATOM 7657 C C . TYR C 1 305 ? 44.111 75.348 28.376 1.00 24.55 305 TYR C C 1
ATOM 7658 O O . TYR C 1 305 ? 44.444 74.147 28.273 1.00 21.69 305 TYR C O 1
ATOM 7667 N N . ASN C 1 306 ? 44.301 76.053 29.489 1.00 22.10 306 ASN C N 1
ATOM 7668 C CA . ASN C 1 306 ? 44.939 75.466 30.679 1.00 24.52 306 ASN C CA 1
ATOM 7669 C C . ASN C 1 306 ? 44.252 75.764 32.030 1.00 23.29 306 ASN C C 1
ATOM 7670 O O . ASN C 1 306 ? 44.825 76.390 32.935 1.00 20.58 306 ASN C O 1
ATOM 7675 N N . PRO C 1 307 ? 43.001 75.304 32.182 1.00 22.19 307 PRO C N 1
ATOM 7676 C CA . PRO C 1 307 ? 42.286 75.545 33.443 1.00 22.54 307 PRO C CA 1
ATOM 7677 C C . PRO C 1 307 ? 42.967 74.870 34.633 1.00 21.99 307 PRO C C 1
ATOM 7678 O O . PRO C 1 307 ? 43.549 73.789 34.515 1.00 22.53 307 PRO C O 1
ATOM 7682 N N . ALA C 1 308 ? 42.942 75.533 35.780 1.00 19.84 308 ALA C N 1
ATOM 7683 C CA . ALA C 1 308 ? 43.586 74.988 36.959 1.00 21.09 308 ALA C CA 1
ATOM 7684 C C . ALA C 1 308 ? 42.772 73.872 37.616 1.00 19.73 308 ALA C C 1
ATOM 7685 O O . ALA C 1 308 ? 43.345 72.989 38.244 1.00 20.53 308 ALA C O 1
ATOM 7687 N N . PHE C 1 309 ? 41.451 73.917 37.450 1.00 19.20 309 PHE C N 1
ATOM 7688 C CA . PHE C 1 309 ? 40.574 72.925 38.072 1.00 20.38 309 PHE C CA 1
ATOM 7689 C C . PHE C 1 309 ? 39.405 72.583 37.166 1.00 21.21 309 PHE C C 1
ATOM 7690 O O . PHE C 1 309 ? 39.214 73.208 36.118 1.00 21.30 309 PHE C O 1
ATOM 7698 N N . ASP C 1 310 ? 38.655 71.548 37.561 1.00 19.90 310 ASP C N 1
ATOM 7699 C CA . ASP C 1 310 ? 37.429 71.203 36.886 1.00 20.03 310 ASP C CA 1
ATOM 7700 C C . ASP C 1 310 ? 36.402 70.836 37.947 1.00 19.98 310 ASP C C 1
ATOM 7701 O O . ASP C 1 310 ? 36.746 70.589 39.104 1.00 20.40 310 ASP C O 1
ATOM 7706 N N . PRO C 1 311 ? 35.109 70.887 37.591 1.00 21.55 311 PRO C N 1
ATOM 7707 C CA . PRO C 1 311 ? 34.131 70.517 38.617 1.00 21.26 311 PRO C CA 1
ATOM 7708 C C . PRO C 1 311 ? 33.609 69.086 38.435 1.00 21.18 311 PRO C C 1
ATOM 7709 O O . PRO C 1 311 ? 33.233 68.657 37.322 1.00 21.01 311 PRO C O 1
ATOM 7713 N N . THR C 1 312 ? 33.626 68.328 39.527 1.00 19.06 312 THR C N 1
ATOM 7714 C CA . THR C 1 312 ? 33.110 66.966 39.492 1.00 20.55 312 THR C CA 1
ATOM 7715 C C . THR C 1 312 ? 31.750 67.014 40.174 1.00 20.93 312 THR C C 1
ATOM 7716 O O . THR C 1 312 ? 31.657 67.316 41.364 1.00 22.56 312 THR C O 1
ATOM 7720 N N . PRO C 1 313 ? 30.679 66.715 39.434 1.00 23.61 313 PRO C N 1
ATOM 7721 C CA . PRO C 1 313 ? 29.352 66.757 40.061 1.00 23.92 313 PRO C CA 1
ATOM 7722 C C . PRO C 1 313 ? 29.294 65.790 41.251 1.00 23.76 313 PRO C C 1
ATOM 7723 O O . PRO C 1 313 ? 29.912 64.716 41.229 1.00 24.25 313 PRO C O 1
ATOM 7727 N N . LEU C 1 314 ? 28.563 66.179 42.294 1.00 23.18 314 LEU C N 1
ATOM 7728 C CA . LEU C 1 314 ? 28.430 65.342 43.485 1.00 23.60 314 LEU C CA 1
ATOM 7729 C C . LEU C 1 314 ? 27.820 63.985 43.148 1.00 22.88 314 LEU C C 1
ATOM 7730 O O . LEU C 1 314 ? 28.022 63.002 43.856 1.00 22.57 314 LEU C O 1
ATOM 7735 N N . GLU C 1 315 ? 27.103 63.952 42.037 1.00 23.77 315 GLU C N 1
ATOM 7736 C CA . GLU C 1 315 ? 26.462 62.759 41.495 1.00 26.88 315 GLU C CA 1
ATOM 7737 C C . GLU C 1 315 ? 27.526 61.713 41.140 1.00 24.04 315 GLU C C 1
ATOM 7738 O O . GLU C 1 315 ? 27.234 60.527 41.015 1.00 21.04 315 GLU C O 1
ATOM 7744 N N . ASN C 1 316 ? 28.760 62.170 40.947 1.00 22.62 316 ASN C N 1
ATOM 7745 C CA . ASN C 1 316 ? 29.867 61.278 40.601 1.00 21.59 316 ASN C CA 1
ATOM 7746 C C . ASN C 1 316 ? 30.720 60.955 41.811 1.00 20.31 316 ASN C C 1
ATOM 7747 O O . ASN C 1 316 ? 31.754 60.315 41.688 1.00 20.55 316 ASN C O 1
ATOM 7752 N N . VAL C 1 317 ? 30.281 61.388 42.986 1.00 19.10 317 VAL C N 1
ATOM 7753 C CA . VAL C 1 317 ? 31.035 61.130 44.190 1.00 17.05 317 VAL C CA 1
ATOM 7754 C C . VAL C 1 317 ? 30.256 60.164 45.087 1.00 19.16 317 VAL C C 1
ATOM 7755 O O . VAL C 1 317 ? 29.131 60.437 45.487 1.00 17.76 317 VAL C O 1
ATOM 7759 N N . THR C 1 318 ? 30.877 59.027 45.374 1.00 19.14 318 THR C N 1
ATOM 7760 C CA . THR C 1 318 ? 30.262 57.961 46.184 1.00 19.11 318 THR C CA 1
ATOM 7761 C C . THR C 1 318 ? 30.041 58.407 47.620 1.00 19.61 318 THR C C 1
ATOM 7762 O O . THR C 1 318 ? 28.967 58.178 48.198 1.00 18.84 318 THR C O 1
ATOM 7766 N N . ALA C 1 319 ? 31.071 59.044 48.190 1.00 18.53 319 ALA C N 1
ATOM 7767 C CA . ALA C 1 319 ? 31.002 59.589 49.541 1.00 17.75 319 ALA C CA 1
ATOM 7768 C C . ALA C 1 319 ? 32.110 60.607 49.789 1.00 18.57 319 ALA C C 1
ATOM 7769 O O . ALA C 1 319 ? 33.134 60.624 49.103 1.00 18.77 319 ALA C O 1
ATOM 7771 N N . LEU C 1 320 ? 31.886 61.441 50.790 1.00 19.35 320 LEU C N 1
ATOM 7772 C CA . LEU C 1 320 ? 32.833 62.468 51.197 1.00 20.35 320 LEU C CA 1
ATOM 7773 C C . LEU C 1 320 ? 33.439 61.982 52.498 1.00 21.46 320 LEU C C 1
ATOM 7774 O O . LEU C 1 320 ? 32.702 61.541 53.420 1.00 22.86 320 LEU C O 1
ATOM 7779 N N . ILE C 1 321 ? 34.770 62.011 52.562 1.00 20.61 321 ILE C N 1
ATOM 7780 C CA . ILE C 1 321 ? 35.529 61.595 53.756 1.00 19.64 321 ILE C CA 1
ATOM 7781 C C . ILE C 1 321 ? 36.031 62.885 54.402 1.00 20.82 321 ILE C C 1
ATOM 7782 O O . ILE C 1 321 ? 36.848 63.616 53.813 1.00 19.82 321 ILE C O 1
ATOM 7787 N N . THR C 1 322 ? 35.538 63.174 55.608 1.00 20.30 322 THR C N 1
ATOM 7788 C CA . THR C 1 322 ? 35.897 64.400 56.322 1.00 19.67 322 THR C CA 1
ATOM 7789 C C . THR C 1 322 ? 36.362 64.064 57.738 1.00 20.29 322 THR C C 1
ATOM 7790 O O . THR C 1 322 ? 36.247 62.916 58.164 1.00 19.62 322 THR C O 1
ATOM 7794 N N . GLU C 1 323 ? 36.889 65.047 58.474 1.00 21.21 323 GLU C N 1
ATOM 7795 C CA . GLU C 1 323 ? 37.314 64.769 59.843 1.00 23.15 323 GLU C CA 1
ATOM 7796 C C . GLU C 1 323 ? 36.101 64.596 60.747 1.00 22.86 323 GLU C C 1
ATOM 7797 O O . GLU C 1 323 ? 36.263 64.365 61.943 1.00 23.68 323 GLU C O 1
ATOM 7803 N N . TYR C 1 324 ? 34.901 64.755 60.204 1.00 23.43 324 TYR C N 1
ATOM 7804 C CA . TYR C 1 324 ? 33.677 64.582 61.006 1.00 24.49 324 TYR C CA 1
ATOM 7805 C C . TYR C 1 324 ? 33.048 63.208 60.722 1.00 24.18 324 TYR C C 1
ATOM 7806 O O . TYR C 1 324 ? 32.101 62.794 61.390 1.00 24.48 324 TYR C O 1
ATOM 7815 N N . GLY C 1 325 ? 33.592 62.514 59.733 1.00 21.10 325 GLY C N 1
ATOM 7816 C CA . GLY C 1 325 ? 33.084 61.207 59.344 1.00 23.09 325 GLY C CA 1
ATOM 7817 C C . GLY C 1 325 ? 32.853 61.130 57.828 1.00 23.04 325 GLY C C 1
ATOM 7818 O O . GLY C 1 325 ? 33.052 62.114 57.101 1.00 21.03 325 GLY C O 1
ATOM 7819 N N . VAL C 1 326 ? 32.444 59.950 57.368 1.00 22.57 326 VAL C N 1
ATOM 7820 C CA . VAL C 1 326 ? 32.135 59.698 55.968 1.00 23.50 326 VAL C CA 1
ATOM 7821 C C . VAL C 1 326 ? 30.712 60.172 55.745 1.00 24.10 326 VAL C C 1
ATOM 7822 O O . VAL C 1 326 ? 29.805 59.821 56.501 1.00 26.05 326 VAL C O 1
ATOM 7826 N N . ILE C 1 327 ? 30.505 60.969 54.712 1.00 21.60 327 ILE C N 1
ATOM 7827 C CA . ILE C 1 327 ? 29.174 61.487 54.438 1.00 21.27 327 ILE C CA 1
ATOM 7828 C C . ILE C 1 327 ? 28.619 60.876 53.157 1.00 22.03 327 ILE C C 1
ATOM 7829 O O . ILE C 1 327 ? 29.273 60.950 52.127 1.00 21.27 327 ILE C O 1
ATOM 7834 N N . TYR C 1 328 ? 27.425 60.285 53.226 1.00 21.30 328 TYR C N 1
ATOM 7835 C CA . TYR C 1 328 ? 26.779 59.707 52.041 1.00 22.19 328 TYR C CA 1
ATOM 7836 C C . TYR C 1 328 ? 25.592 60.531 51.568 1.00 21.32 328 TYR C C 1
ATOM 7837 O O . TYR C 1 328 ? 25.107 61.380 52.293 1.00 21.67 328 TYR C O 1
ATOM 7846 N N . PRO C 1 329 ? 25.106 60.285 50.330 1.00 20.31 329 PRO C N 1
ATOM 7847 C CA . PRO C 1 329 ? 23.950 61.027 49.829 1.00 21.10 329 PRO C CA 1
ATOM 7848 C C . PRO C 1 329 ? 22.780 60.630 50.727 1.00 21.76 329 PRO C C 1
ATOM 7849 O O . PRO C 1 329 ? 22.806 59.573 51.366 1.00 20.59 329 PRO C O 1
ATOM 7853 N N . PRO C 1 330 ? 21.741 61.463 50.793 1.00 22.47 330 PRO C N 1
ATOM 7854 C CA . PRO C 1 330 ? 21.625 62.736 50.075 1.00 22.62 330 PRO C CA 1
ATOM 7855 C C . PRO C 1 330 ? 22.487 63.826 50.727 1.00 21.80 330 PRO C C 1
ATOM 7856 O O . PRO C 1 330 ? 22.343 64.138 51.901 1.00 20.44 330 PRO C O 1
ATOM 7860 N N . TYR C 1 331 ? 23.407 64.382 49.946 1.00 21.88 331 TYR C N 1
ATOM 7861 C CA . TYR C 1 331 ? 24.328 65.397 50.453 1.00 22.18 331 TYR C CA 1
ATOM 7862 C C . TYR C 1 331 ? 23.628 66.662 50.962 1.00 22.60 331 TYR C C 1
ATOM 7863 O O . TYR C 1 331 ? 24.046 67.234 51.959 1.00 22.28 331 TYR C O 1
ATOM 7872 N N . GLU C 1 332 ? 22.566 67.101 50.300 1.00 24.30 332 GLU C N 1
ATOM 7873 C CA . GLU C 1 332 ? 21.927 68.322 50.751 1.00 28.22 332 GLU C CA 1
ATOM 7874 C C . GLU C 1 332 ? 21.407 68.248 52.190 1.00 27.93 332 GLU C C 1
ATOM 7875 O O . GLU C 1 332 ? 21.204 69.279 52.831 1.00 27.53 332 GLU C O 1
ATOM 7881 N N . VAL C 1 333 ? 21.232 67.028 52.695 1.00 26.96 333 VAL C N 1
ATOM 7882 C CA . VAL C 1 333 ? 20.783 66.815 54.064 1.00 26.84 333 VAL C CA 1
ATOM 7883 C C . VAL C 1 333 ? 21.979 66.449 54.931 1.00 26.46 333 VAL C C 1
ATOM 7884 O O . VAL C 1 333 ? 22.237 67.068 55.970 1.00 26.16 333 VAL C O 1
ATOM 7888 N N . ASN C 1 334 ? 22.725 65.447 54.484 1.00 26.53 334 ASN C N 1
ATOM 7889 C CA . ASN C 1 334 ? 23.855 64.946 55.258 1.00 26.65 334 ASN C CA 1
ATOM 7890 C C . ASN C 1 334 ? 25.074 65.844 55.406 1.00 25.33 334 ASN C C 1
ATOM 7891 O O . ASN C 1 334 ? 25.722 65.826 56.453 1.00 24.79 334 ASN C O 1
ATOM 7896 N N . VAL C 1 335 ? 25.406 66.634 54.398 1.00 24.51 335 VAL C N 1
ATOM 7897 C CA . VAL C 1 335 ? 26.571 67.499 54.571 1.00 23.80 335 VAL C CA 1
ATOM 7898 C C . VAL C 1 335 ? 26.301 68.494 55.748 1.00 24.71 335 VAL C C 1
ATOM 7899 O O . VAL C 1 335 ? 27.074 68.554 56.712 1.00 24.07 335 VAL C O 1
ATOM 7903 N N . PRO C 1 336 ? 25.198 69.254 55.699 1.00 24.08 336 PRO C N 1
ATOM 7904 C CA . PRO C 1 336 ? 24.956 70.184 56.818 1.00 26.26 336 PRO C CA 1
ATOM 7905 C C . PRO C 1 336 ? 24.866 69.474 58.170 1.00 27.91 336 PRO C C 1
ATOM 7906 O O . PRO C 1 336 ? 25.292 70.014 59.202 1.00 28.46 336 PRO C O 1
ATOM 7910 N N . LYS C 1 337 ? 24.351 68.247 58.185 1.00 28.44 337 LYS C N 1
ATOM 7911 C CA . LYS C 1 337 ? 24.242 67.586 59.466 1.00 30.16 337 LYS C CA 1
ATOM 7912 C C . LYS C 1 337 ? 25.559 67.013 60.012 1.00 29.41 337 LYS C C 1
ATOM 7913 O O . LYS C 1 337 ? 25.875 67.194 61.188 1.00 25.80 337 LYS C O 1
ATOM 7919 N N . VAL C 1 338 ? 26.344 66.349 59.179 1.00 27.98 338 VAL C N 1
ATOM 7920 C CA . VAL C 1 338 ? 27.579 65.773 59.685 1.00 29.13 338 VAL C CA 1
ATOM 7921 C C . VAL C 1 338 ? 28.651 66.818 59.991 1.00 30.57 338 VAL C C 1
ATOM 7922 O O . VAL C 1 338 ? 29.455 66.616 60.900 1.00 32.43 338 VAL C O 1
ATOM 7926 N N . LEU C 1 339 ? 28.660 67.922 59.247 1.00 28.68 339 LEU C N 1
ATOM 7927 C CA . LEU C 1 339 ? 29.647 68.973 59.453 1.00 31.12 339 LEU C CA 1
ATOM 7928 C C . LEU C 1 339 ? 29.198 69.947 60.551 1.00 33.67 339 LEU C C 1
ATOM 7929 O O . LEU C 1 339 ? 29.924 70.874 60.913 1.00 32.78 339 LEU C O 1
ATOM 7934 N N . LYS C 1 340 ? 28.003 69.717 61.087 1.00 36.43 340 LYS C N 1
ATOM 7935 C CA . LYS C 1 340 ? 27.462 70.559 62.156 1.00 39.76 340 LYS C CA 1
ATOM 7936 C C . LYS C 1 340 ? 27.328 71.998 61.693 1.00 41.18 340 LYS C C 1
ATOM 7937 O O . LYS C 1 340 ? 27.679 72.916 62.437 1.00 41.14 340 LYS C O 1
ATOM 7943 N N . PHE C 1 341 ? 26.876 72.206 60.458 1.00 42.51 341 PHE C N 1
ATOM 7944 C CA . PHE C 1 341 ? 26.694 73.564 59.995 1.00 44.61 341 PHE C CA 1
ATOM 7945 C C . PHE C 1 341 ? 25.708 74.131 60.995 1.00 47.69 341 PHE C C 1
ATOM 7946 O O . PHE C 1 341 ? 26.051 75.114 61.680 1.00 48.65 341 PHE C O 1
ATOM 7954 N N . SER D 1 2 ? 52.403 70.794 3.202 1.00 38.40 2 SER D N 1
ATOM 7955 C CA . SER D 1 2 ? 52.422 70.776 1.701 1.00 39.93 2 SER D CA 1
ATOM 7956 C C . SER D 1 2 ? 53.455 69.817 1.107 1.00 37.66 2 SER D C 1
ATOM 7957 O O . SER D 1 2 ? 53.338 69.387 -0.038 1.00 37.20 2 SER D O 1
ATOM 7960 N N . LEU D 1 3 ? 54.471 69.507 1.896 1.00 36.64 3 LEU D N 1
ATOM 7961 C CA . LEU D 1 3 ? 55.478 68.539 1.501 1.00 36.51 3 LEU D CA 1
ATOM 7962 C C . LEU D 1 3 ? 54.900 67.178 1.938 1.00 36.68 3 LEU D C 1
ATOM 7963 O O . LEU D 1 3 ? 54.154 67.118 2.933 1.00 34.96 3 LEU D O 1
ATOM 7968 N N . ARG D 1 4 ? 55.187 66.105 1.198 1.00 34.63 4 ARG D N 1
ATOM 7969 C CA . ARG D 1 4 ? 54.740 64.778 1.628 1.00 32.74 4 ARG D CA 1
ATOM 7970 C C . ARG D 1 4 ? 55.706 64.477 2.795 1.00 31.76 4 ARG D C 1
ATOM 7971 O O . ARG D 1 4 ? 56.734 65.146 2.921 1.00 30.77 4 ARG D O 1
ATOM 7979 N N . SER D 1 5 ? 55.377 63.506 3.653 1.00 31.40 5 SER D N 1
ATOM 7980 C CA . SER D 1 5 ? 56.228 63.176 4.809 1.00 29.36 5 SER D CA 1
ATOM 7981 C C . SER D 1 5 ? 57.472 62.360 4.443 1.00 29.48 5 SER D C 1
ATOM 7982 O O . SER D 1 5 ? 58.481 62.394 5.144 1.00 27.99 5 SER D O 1
ATOM 7985 N N . ILE D 1 6 ? 57.360 61.613 3.355 1.00 30.39 6 ILE D N 1
ATOM 7986 C CA . ILE D 1 6 ? 58.434 60.803 2.807 1.00 31.88 6 ILE D CA 1
ATOM 7987 C C . ILE D 1 6 ? 58.171 60.775 1.305 1.00 33.79 6 ILE D C 1
ATOM 7988 O O . ILE D 1 6 ? 57.046 60.497 0.857 1.00 32.18 6 ILE D O 1
ATOM 7993 N N . PHE D 1 7 ? 59.198 61.078 0.515 1.00 34.74 7 PHE D N 1
ATOM 7994 C CA . PHE D 1 7 ? 59.016 61.108 -0.935 1.00 36.24 7 PHE D CA 1
ATOM 7995 C C . PHE D 1 7 ? 60.346 61.012 -1.674 1.00 38.41 7 PHE D C 1
ATOM 7996 O O . PHE D 1 7 ? 61.422 60.940 -1.063 1.00 36.69 7 PHE D O 1
ATOM 8004 N N . TRP D 1 8 ? 60.260 61.046 -2.997 1.00 40.66 8 TRP D N 1
ATOM 8005 C CA . TRP D 1 8 ? 61.455 60.968 -3.815 1.00 43.41 8 TRP D CA 1
ATOM 8006 C C . TRP D 1 8 ? 61.583 62.148 -4.758 1.00 44.04 8 TRP D C 1
ATOM 8007 O O . TRP D 1 8 ? 60.705 62.390 -5.576 1.00 45.73 8 TRP D O 1
ATOM 8018 N N . ASP D 1 9 ? 62.661 62.910 -4.614 1.00 46.03 9 ASP D N 1
ATOM 8019 C CA . ASP D 1 9 ? 62.946 64.034 -5.514 1.00 48.24 9 ASP D CA 1
ATOM 8020 C C . ASP D 1 9 ? 64.451 63.977 -5.735 1.00 49.85 9 ASP D C 1
ATOM 8021 O O . ASP D 1 9 ? 65.226 64.452 -4.893 1.00 49.55 9 ASP D O 1
ATOM 8026 N N . ASP D 1 10 ? 64.856 63.367 -6.854 1.00 50.54 10 ASP D N 1
ATOM 8027 C CA . ASP D 1 10 ? 66.276 63.213 -7.169 1.00 51.36 10 ASP D CA 1
ATOM 8028 C C . ASP D 1 10 ? 66.916 62.654 -5.887 1.00 50.31 10 ASP D C 1
ATOM 8029 O O . ASP D 1 10 ? 67.981 63.100 -5.466 1.00 51.18 10 ASP D O 1
ATOM 8034 N N . GLY D 1 11 ? 66.231 61.696 -5.262 1.00 49.50 11 GLY D N 1
ATOM 8035 C CA . GLY D 1 11 ? 66.706 61.081 -4.027 1.00 48.65 11 GLY D CA 1
ATOM 8036 C C . GLY D 1 11 ? 65.584 60.896 -3.000 1.00 48.22 11 GLY D C 1
ATOM 8037 O O . GLY D 1 11 ? 64.531 61.527 -3.117 1.00 48.26 11 GLY D O 1
ATOM 8038 N N . LEU D 1 12 ? 65.807 60.049 -1.996 1.00 47.34 12 LEU D N 1
ATOM 8039 C CA . LEU D 1 12 ? 64.816 59.769 -0.951 1.00 47.26 12 LEU D CA 1
ATOM 8040 C C . LEU D 1 12 ? 64.809 60.818 0.154 1.00 46.66 12 LEU D C 1
ATOM 8041 O O . LEU D 1 12 ? 65.813 60.995 0.842 1.00 48.17 12 LEU D O 1
ATOM 8046 N N . LYS D 1 13 ? 63.679 61.496 0.342 1.00 44.40 13 LYS D N 1
ATOM 8047 C CA . LYS D 1 13 ? 63.580 62.523 1.378 1.00 41.92 13 LYS D CA 1
ATOM 8048 C C . LYS D 1 13 ? 62.500 62.213 2.420 1.00 40.66 13 LYS D C 1
ATOM 8049 O O . LYS D 1 13 ? 61.493 61.575 2.106 1.00 39.39 13 LYS D O 1
ATOM 8055 N N . LEU D 1 14 ? 62.740 62.682 3.649 1.00 39.47 14 LEU D N 1
ATOM 8056 C CA . LEU D 1 14 ? 61.861 62.487 4.815 1.00 39.23 14 LEU D CA 1
ATOM 8057 C C . LEU D 1 14 ? 61.801 63.721 5.696 1.00 36.85 14 LEU D C 1
ATOM 8058 O O . LEU D 1 14 ? 62.832 64.329 5.979 1.00 37.03 14 LEU D O 1
ATOM 8063 N N . ILE D 1 15 ? 60.611 64.102 6.135 1.00 34.62 15 ILE D N 1
ATOM 8064 C CA . ILE D 1 15 ? 60.526 65.220 7.059 1.00 33.59 15 ILE D CA 1
ATOM 8065 C C . ILE D 1 15 ? 61.061 64.578 8.338 1.00 32.85 15 ILE D C 1
ATOM 8066 O O . ILE D 1 15 ? 60.630 63.486 8.707 1.00 33.29 15 ILE D O 1
ATOM 8071 N N . ASP D 1 16 ? 62.017 65.208 8.999 1.00 32.78 16 ASP D N 1
ATOM 8072 C CA . ASP D 1 16 ? 62.543 64.623 10.226 1.00 34.49 16 ASP D CA 1
ATOM 8073 C C . ASP D 1 16 ? 61.630 65.006 11.379 1.00 33.63 16 ASP D C 1
ATOM 8074 O O . ASP D 1 16 ? 61.726 66.104 11.927 1.00 33.49 16 ASP D O 1
ATOM 8079 N N . GLN D 1 17 ? 60.747 64.092 11.757 1.00 33.30 17 GLN D N 1
ATOM 8080 C CA . GLN D 1 17 ? 59.818 64.380 12.837 1.00 32.64 17 GLN D CA 1
ATOM 8081 C C . GLN D 1 17 ? 60.437 64.616 14.213 1.00 32.94 17 GLN D C 1
ATOM 8082 O O . GLN D 1 17 ? 59.825 65.271 15.062 1.00 34.00 17 GLN D O 1
ATOM 8088 N N . THR D 1 18 ? 61.653 64.129 14.443 1.00 33.79 18 THR D N 1
ATOM 8089 C CA . THR D 1 18 ? 62.295 64.312 15.744 1.00 34.35 18 THR D CA 1
ATOM 8090 C C . THR D 1 18 ? 62.670 65.770 16.023 1.00 35.96 18 THR D C 1
ATOM 8091 O O . THR D 1 18 ? 62.964 66.134 17.168 1.00 36.61 18 THR D O 1
ATOM 8095 N N . LYS D 1 19 ? 62.650 66.596 14.980 1.00 35.45 19 LYS D N 1
ATOM 8096 C CA . LYS D 1 19 ? 62.999 68.016 15.098 1.00 36.07 19 LYS D CA 1
ATOM 8097 C C . LYS D 1 19 ? 61.799 68.906 15.317 1.00 34.21 19 LYS D C 1
ATOM 8098 O O . LYS D 1 19 ? 61.942 70.073 15.692 1.00 33.61 19 LYS D O 1
ATOM 8104 N N . LEU D 1 20 ? 60.612 68.362 15.068 1.00 32.97 20 LEU D N 1
ATOM 8105 C CA . LEU D 1 20 ? 59.384 69.122 15.265 1.00 30.85 20 LEU D CA 1
ATOM 8106 C C . LEU D 1 20 ? 59.135 69.186 16.777 1.00 28.78 20 LEU D C 1
ATOM 8107 O O . LEU D 1 20 ? 59.634 68.353 17.525 1.00 29.46 20 LEU D O 1
ATOM 8112 N N . PRO D 1 21 ? 58.405 70.204 17.252 1.00 28.36 21 PRO D N 1
ATOM 8113 C CA . PRO D 1 21 ? 57.781 71.313 16.514 1.00 28.81 21 PRO D CA 1
ATOM 8114 C C . PRO D 1 21 ? 58.727 72.511 16.304 1.00 30.28 21 PRO D C 1
ATOM 8115 O O . PRO D 1 21 ? 58.383 73.460 15.602 1.00 28.83 21 PRO D O 1
ATOM 8119 N N . GLU D 1 22 ? 59.898 72.461 16.936 1.00 32.74 22 GLU D N 1
ATOM 8120 C CA . GLU D 1 22 ? 60.856 73.547 16.861 1.00 38.59 22 GLU D CA 1
ATOM 8121 C C . GLU D 1 22 ? 61.335 73.895 15.448 1.00 39.31 22 GLU D C 1
ATOM 8122 O O . GLU D 1 22 ? 61.401 75.069 15.086 1.00 39.15 22 GLU D O 1
ATOM 8128 N N . LYS D 1 23 ? 61.665 72.899 14.639 1.00 39.97 23 LYS D N 1
ATOM 8129 C CA . LYS D 1 23 ? 62.092 73.226 13.285 1.00 42.04 23 LYS D CA 1
ATOM 8130 C C . LYS D 1 23 ? 61.748 72.144 12.290 1.00 40.09 23 LYS D C 1
ATOM 8131 O O . LYS D 1 23 ? 61.694 70.965 12.630 1.00 39.16 23 LYS D O 1
ATOM 8137 N N . LEU D 1 24 ? 61.497 72.568 11.061 1.00 39.89 24 LEU D N 1
ATOM 8138 C CA . LEU D 1 24 ? 61.160 71.672 9.970 1.00 41.30 24 LEU D CA 1
ATOM 8139 C C . LEU D 1 24 ? 62.416 71.367 9.153 1.00 43.75 24 LEU D C 1
ATOM 8140 O O . LEU D 1 24 ? 62.953 72.251 8.484 1.00 42.77 24 LEU D O 1
ATOM 8145 N N . GLU D 1 25 ? 62.892 70.127 9.227 1.00 45.07 25 GLU D N 1
ATOM 8146 C CA . GLU D 1 25 ? 64.072 69.715 8.477 1.00 46.80 25 GLU D CA 1
ATOM 8147 C C . GLU D 1 25 ? 63.752 68.524 7.589 1.00 47.33 25 GLU D C 1
ATOM 8148 O O . GLU D 1 25 ? 63.060 67.593 8.009 1.00 46.68 25 GLU D O 1
ATOM 8154 N N . VAL D 1 26 ? 64.252 68.559 6.360 1.00 47.49 26 VAL D N 1
ATOM 8155 C CA . VAL D 1 26 ? 64.058 67.459 5.432 1.00 48.23 26 VAL D CA 1
ATOM 8156 C C . VAL D 1 26 ? 65.360 66.682 5.417 1.00 49.61 26 VAL D C 1
ATOM 8157 O O . VAL D 1 26 ? 66.411 67.246 5.141 1.00 49.10 26 VAL D O 1
ATOM 8161 N N . ILE D 1 27 ? 65.293 65.397 5.752 1.00 51.91 27 ILE D N 1
ATOM 8162 C CA . ILE D 1 27 ? 66.477 64.551 5.756 1.00 54.68 27 ILE D CA 1
ATOM 8163 C C . ILE D 1 27 ? 66.594 63.938 4.378 1.00 57.24 27 ILE D C 1
ATOM 8164 O O . ILE D 1 27 ? 65.605 63.459 3.824 1.00 57.17 27 ILE D O 1
ATOM 8169 N N . GLU D 1 28 ? 67.798 63.939 3.827 1.00 59.60 28 GLU D N 1
ATOM 8170 C CA . GLU D 1 28 ? 68.008 63.358 2.515 1.00 62.00 28 GLU D CA 1
ATOM 8171 C C . GLU D 1 28 ? 68.750 62.049 2.718 1.00 62.58 28 GLU D C 1
ATOM 8172 O O . GLU D 1 28 ? 69.976 62.037 2.751 1.00 63.64 28 GLU D O 1
ATOM 8178 N N . CYS D 1 29 ? 68.011 60.954 2.890 1.00 63.27 29 CYS D N 1
ATOM 8179 C CA . CYS D 1 29 ? 68.628 59.641 3.073 1.00 63.96 29 CYS D CA 1
ATOM 8180 C C . CYS D 1 29 ? 69.480 59.308 1.839 1.00 65.01 29 CYS D C 1
ATOM 8181 O O . CYS D 1 29 ? 69.300 59.897 0.768 1.00 65.42 29 CYS D O 1
ATOM 8184 N N . ARG D 1 30 ? 70.406 58.363 1.992 1.00 65.22 30 ARG D N 1
ATOM 8185 C CA . ARG D 1 30 ? 71.282 57.961 0.894 1.00 65.10 30 ARG D CA 1
ATOM 8186 C C . ARG D 1 30 ? 71.755 56.525 1.077 1.00 64.42 30 ARG D C 1
ATOM 8187 O O . ARG D 1 30 ? 72.326 55.937 0.163 1.00 65.06 30 ARG D O 1
ATOM 8195 N N . ASN D 1 31 ? 71.508 55.968 2.259 1.00 63.35 31 ASN D N 1
ATOM 8196 C CA . ASN D 1 31 ? 71.900 54.595 2.588 1.00 62.71 31 ASN D CA 1
ATOM 8197 C C . ASN D 1 31 ? 70.730 53.893 3.236 1.00 61.43 31 ASN D C 1
ATOM 8198 O O . ASN D 1 31 ? 69.947 54.521 3.932 1.00 61.45 31 ASN D O 1
ATOM 8203 N N . VAL D 1 32 ? 70.617 52.591 3.031 1.00 60.23 32 VAL D N 1
ATOM 8204 C CA . VAL D 1 32 ? 69.548 51.842 3.672 1.00 60.16 32 VAL D CA 1
ATOM 8205 C C . VAL D 1 32 ? 69.878 51.878 5.170 1.00 60.02 32 VAL D C 1
ATOM 8206 O O . VAL D 1 32 ? 69.102 51.429 6.017 1.00 59.34 32 VAL D O 1
ATOM 8210 N N . GLU D 1 33 ? 71.037 52.445 5.489 1.00 59.91 33 GLU D N 1
ATOM 8211 C CA . GLU D 1 33 ? 71.473 52.553 6.874 1.00 60.01 33 GLU D CA 1
ATOM 8212 C C . GLU D 1 33 ? 70.786 53.726 7.576 1.00 57.90 33 GLU D C 1
ATOM 8213 O O . GLU D 1 33 ? 70.245 53.572 8.675 1.00 57.28 33 GLU D O 1
ATOM 8219 N N . GLU D 1 34 ? 70.809 54.895 6.938 1.00 56.29 34 GLU D N 1
ATOM 8220 C CA . GLU D 1 34 ? 70.182 56.090 7.502 1.00 54.28 34 GLU D CA 1
ATOM 8221 C C . GLU D 1 34 ? 68.660 55.910 7.575 1.00 51.86 34 GLU D C 1
ATOM 8222 O O . GLU D 1 34 ? 67.994 56.498 8.430 1.00 49.23 34 GLU D O 1
ATOM 8228 N N . LEU D 1 35 ? 68.117 55.104 6.667 1.00 48.87 35 LEU D N 1
ATOM 8229 C CA . LEU D 1 35 ? 66.679 54.874 6.633 1.00 47.43 35 LEU D CA 1
ATOM 8230 C C . LEU D 1 35 ? 66.242 54.082 7.853 1.00 46.63 35 LEU D C 1
ATOM 8231 O O . LEU D 1 35 ? 65.244 54.419 8.499 1.00 45.64 35 LEU D O 1
ATOM 8236 N N . ALA D 1 36 ? 67.000 53.037 8.174 1.00 46.17 36 ALA D N 1
ATOM 8237 C CA . ALA D 1 36 ? 66.695 52.206 9.328 1.00 46.27 36 ALA D CA 1
ATOM 8238 C C . ALA D 1 36 ? 66.799 53.054 10.593 1.00 46.37 36 ALA D C 1
ATOM 8239 O O . ALA D 1 36 ? 66.019 52.871 11.531 1.00 46.14 36 ALA D O 1
ATOM 8241 N N . ASP D 1 37 ? 67.754 53.981 10.615 1.00 45.87 37 ASP D N 1
ATOM 8242 C CA . ASP D 1 37 ? 67.921 54.847 11.779 1.00 47.42 37 ASP D CA 1
ATOM 8243 C C . ASP D 1 37 ? 66.706 55.762 11.925 1.00 46.59 37 ASP D C 1
ATOM 8244 O O . ASP D 1 37 ? 66.182 55.945 13.034 1.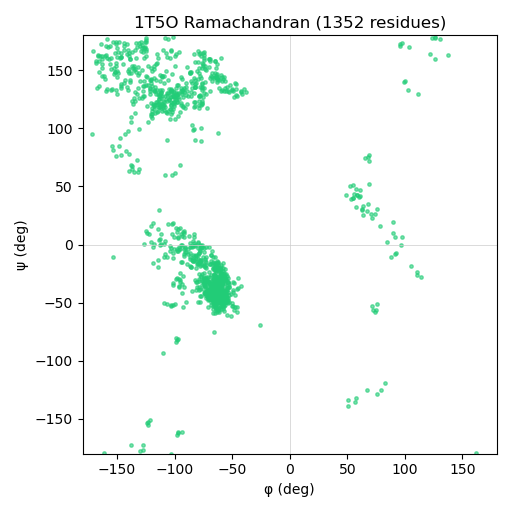00 46.61 37 ASP D O 1
ATOM 8249 N N . ALA D 1 38 ? 66.269 56.338 10.802 1.00 45.00 38 ALA D N 1
ATOM 8250 C CA . ALA D 1 38 ? 65.124 57.239 10.790 1.00 43.38 38 ALA D CA 1
ATOM 8251 C C . ALA D 1 38 ? 63.886 56.526 11.315 1.00 42.97 38 ALA D C 1
ATOM 8252 O O . ALA D 1 38 ? 63.070 57.131 12.004 1.00 43.03 38 ALA D O 1
ATOM 8254 N N . ILE D 1 39 ? 63.750 55.244 10.988 1.00 41.47 39 ILE D N 1
ATOM 8255 C CA . ILE D 1 39 ? 62.621 54.446 11.455 1.00 42.19 39 ILE D CA 1
ATOM 8256 C C . ILE D 1 39 ? 62.773 54.192 12.959 1.00 42.67 39 ILE D C 1
ATOM 8257 O O . ILE D 1 39 ? 61.817 54.329 13.711 1.00 41.87 39 ILE D O 1
ATOM 8262 N N . LYS D 1 40 ? 63.981 53.827 13.382 1.00 43.90 40 LYS D N 1
ATOM 8263 C CA . LYS D 1 40 ? 64.266 53.551 14.787 1.00 44.84 40 LYS D CA 1
ATOM 8264 C C . LYS D 1 40 ? 63.979 54.759 15.674 1.00 44.56 40 LYS D C 1
ATOM 8265 O O . LYS D 1 40 ? 63.346 54.632 16.717 1.00 45.08 40 LYS D O 1
ATOM 8271 N N . LYS D 1 41 ? 64.463 55.925 15.258 1.00 44.21 41 LYS D N 1
ATOM 8272 C CA . LYS D 1 41 ? 64.271 57.142 16.039 1.00 44.57 41 LYS D CA 1
ATOM 8273 C C . LYS D 1 41 ? 62.924 57.827 15.807 1.00 42.33 41 LYS D C 1
ATOM 8274 O O . LYS D 1 41 ? 62.701 58.940 16.278 1.00 41.88 41 LYS D O 1
ATOM 8280 N N . LEU D 1 42 ? 62.031 57.166 15.083 1.00 41.19 42 LEU D N 1
ATOM 8281 C CA . LEU D 1 42 ? 60.714 57.733 14.824 1.00 41.15 42 LEU D CA 1
ATOM 8282 C C . LEU D 1 42 ? 60.748 59.036 14.016 1.00 40.63 42 LEU D C 1
ATOM 8283 O O . LEU D 1 42 ? 59.884 59.898 14.187 1.00 39.98 42 LEU D O 1
ATOM 8288 N N . ALA D 1 43 ? 61.748 59.199 13.151 1.00 39.90 43 ALA D N 1
ATOM 8289 C CA . ALA D 1 43 ? 61.827 60.404 12.313 1.00 39.65 43 ALA D CA 1
ATOM 8290 C C . ALA D 1 43 ? 60.724 60.220 11.262 1.00 39.63 43 ALA D C 1
ATOM 8291 O O . ALA D 1 43 ? 60.131 61.182 10.753 1.00 36.97 43 ALA D O 1
ATOM 8293 N N . VAL D 1 44 ? 60.468 58.945 10.965 1.00 39.59 44 VAL D N 1
ATOM 8294 C CA . VAL D 1 44 ? 59.420 58.523 10.062 1.00 39.95 44 VAL D CA 1
ATOM 8295 C C . VAL D 1 44 ? 58.525 57.660 10.949 1.00 39.45 44 VAL D C 1
ATOM 8296 O O . VAL D 1 44 ? 59.013 56.836 11.733 1.00 39.57 44 VAL D O 1
ATOM 8300 N N . ARG D 1 45 ? 57.218 57.829 10.829 1.00 37.51 45 ARG D N 1
ATOM 8301 C CA . ARG D 1 45 ? 56.313 57.054 11.663 1.00 36.19 45 ARG D CA 1
ATOM 8302 C C . ARG D 1 45 ? 54.936 57.023 11.047 1.00 35.29 45 ARG D C 1
ATOM 8303 O O . ARG D 1 45 ? 54.607 57.858 10.191 1.00 33.96 45 ARG D O 1
ATOM 8311 N N . GLY D 1 46 ? 54.125 56.076 11.506 1.00 31.78 46 GLY D N 1
ATOM 8312 C CA . GLY D 1 46 ? 52.793 55.922 10.967 1.00 32.41 46 GLY D CA 1
ATOM 8313 C C . GLY D 1 46 ? 52.782 54.785 9.954 1.00 33.36 46 GLY D C 1
ATOM 8314 O O . GLY D 1 46 ? 53.721 54.644 9.159 1.00 32.64 46 GLY D O 1
ATOM 8315 N N . ALA D 1 47 ? 51.706 54.003 9.967 1.00 32.79 47 ALA D N 1
ATOM 8316 C CA . ALA D 1 47 ? 51.559 52.847 9.105 1.00 34.21 47 ALA D CA 1
ATOM 8317 C C . ALA D 1 47 ? 51.873 53.057 7.624 1.00 34.38 47 ALA D C 1
ATOM 8318 O O . ALA D 1 47 ? 52.725 52.356 7.068 1.00 34.00 47 ALA D O 1
ATOM 8320 N N . PRO D 1 48 ? 51.198 54.022 6.969 1.00 34.44 48 PRO D N 1
ATOM 8321 C CA . PRO D 1 48 ? 51.447 54.257 5.544 1.00 33.75 48 PRO D CA 1
ATOM 8322 C C . PRO D 1 48 ? 52.823 54.851 5.295 1.00 32.72 48 PRO D C 1
ATOM 8323 O O . PRO D 1 48 ? 53.440 54.589 4.268 1.00 33.08 48 PRO D O 1
ATOM 8327 N N . ALA D 1 49 ? 53.306 55.662 6.225 1.00 31.64 49 ALA D N 1
ATOM 8328 C CA . ALA D 1 49 ? 54.630 56.240 6.051 1.00 30.48 49 ALA D CA 1
ATOM 8329 C C . ALA D 1 49 ? 55.675 55.118 6.128 1.00 31.17 49 ALA D C 1
ATOM 8330 O O . ALA D 1 49 ? 56.669 55.155 5.430 1.00 31.02 49 ALA D O 1
ATOM 8332 N N . LEU D 1 50 ? 55.433 54.114 6.970 1.00 31.21 50 LEU D N 1
ATOM 8333 C CA . LEU D 1 50 ? 56.363 52.998 7.095 1.00 31.94 50 LEU D CA 1
ATOM 8334 C C . LEU D 1 50 ? 56.305 52.042 5.903 1.00 31.29 50 LEU D C 1
ATOM 8335 O O . LEU D 1 50 ? 57.322 51.443 5.536 1.00 29.97 50 LEU D O 1
ATOM 8340 N N . GLU D 1 51 ? 55.130 51.887 5.293 1.00 30.57 51 GLU D N 1
ATOM 8341 C CA . GLU D 1 51 ? 55.051 51.009 4.133 1.00 30.98 51 GLU D CA 1
ATOM 8342 C C . GLU D 1 51 ? 55.864 51.666 3.027 1.00 30.51 51 GLU D C 1
ATOM 8343 O O . GLU D 1 51 ? 56.539 50.984 2.257 1.00 29.61 51 GLU D O 1
ATOM 8349 N N . ALA D 1 52 ? 55.787 52.994 2.952 1.00 29.98 52 ALA D N 1
ATOM 8350 C CA . ALA D 1 52 ? 56.521 53.754 1.936 1.00 30.66 52 ALA D CA 1
ATOM 8351 C C . ALA D 1 52 ? 58.008 53.756 2.260 1.00 30.35 52 ALA D C 1
ATOM 8352 O O . ALA D 1 52 ? 58.843 53.797 1.364 1.00 30.40 52 ALA D O 1
ATOM 8354 N N . ALA D 1 53 ? 58.335 53.728 3.545 1.00 31.67 53 ALA D N 1
ATOM 8355 C CA . ALA D 1 53 ? 59.728 53.686 3.967 1.00 32.52 53 ALA D CA 1
ATOM 8356 C C . ALA D 1 53 ? 60.334 52.373 3.474 1.00 33.47 53 ALA D C 1
ATOM 8357 O O . ALA D 1 53 ? 61.448 52.348 2.939 1.00 35.38 53 ALA D O 1
ATOM 8359 N N . GLY D 1 54 ? 59.586 51.290 3.667 1.00 33.07 54 GLY D N 1
ATOM 8360 C CA . GLY D 1 54 ? 60.025 49.977 3.236 1.00 32.66 54 GLY D CA 1
ATOM 8361 C C . GLY D 1 54 ? 60.176 49.889 1.725 1.00 33.43 54 GLY D C 1
ATOM 8362 O O . GLY D 1 54 ? 61.144 49.308 1.231 1.00 33.28 54 GLY D O 1
ATOM 8363 N N . ALA D 1 55 ? 59.223 50.460 0.988 1.00 32.12 55 ALA D N 1
ATOM 8364 C CA . ALA D 1 55 ? 59.272 50.437 -0.473 1.00 31.95 55 ALA D CA 1
ATOM 8365 C C . ALA D 1 55 ? 60.451 51.260 -0.985 1.00 33.18 55 ALA D C 1
ATOM 8366 O O . ALA D 1 55 ? 61.318 50.733 -1.685 1.00 32.97 55 ALA D O 1
ATOM 8368 N N . TYR D 1 56 ? 60.477 52.549 -0.644 1.00 33.00 56 TYR D N 1
ATOM 8369 C CA . TYR D 1 56 ? 61.568 53.428 -1.064 1.00 35.02 56 TYR D CA 1
ATOM 8370 C C . TYR D 1 56 ? 62.904 52.869 -0.564 1.00 36.09 56 TYR D C 1
ATOM 8371 O O . TYR D 1 56 ? 63.963 53.189 -1.124 1.00 35.33 56 TYR D O 1
ATOM 8380 N N . GLY D 1 57 ? 62.845 52.045 0.486 1.00 36.28 57 GLY D N 1
ATOM 8381 C CA . GLY D 1 57 ? 64.047 51.445 1.030 1.00 37.94 57 GLY D CA 1
ATOM 8382 C C . GLY D 1 57 ? 64.677 50.498 0.021 1.00 39.30 57 GLY D C 1
ATOM 8383 O O . GLY D 1 57 ? 65.898 50.434 -0.104 1.00 38.55 57 GLY D O 1
ATOM 8384 N N . ILE D 1 58 ? 63.845 49.762 -0.705 1.00 40.46 58 ILE D N 1
ATOM 8385 C CA . ILE D 1 58 ? 64.351 48.833 -1.707 1.00 42.85 58 ILE D CA 1
ATOM 8386 C C . ILE D 1 58 ? 64.854 49.559 -2.953 1.00 44.22 58 ILE D C 1
ATOM 8387 O O . ILE D 1 58 ? 65.831 49.126 -3.575 1.00 44.72 58 ILE D O 1
ATOM 8392 N N . ALA D 1 59 ? 64.193 50.657 -3.320 1.00 44.18 59 ALA D N 1
ATOM 8393 C CA . ALA D 1 59 ? 64.623 51.436 -4.473 1.00 44.86 59 ALA D CA 1
ATOM 8394 C C . ALA D 1 59 ? 65.989 52.010 -4.113 1.00 45.67 59 ALA D C 1
ATOM 8395 O O . ALA D 1 59 ? 66.869 52.147 -4.963 1.00 45.06 59 ALA D O 1
ATOM 8397 N N . LEU D 1 60 ? 66.158 52.330 -2.833 1.00 45.81 60 LEU D N 1
ATOM 8398 C CA . LEU D 1 60 ? 67.409 52.878 -2.328 1.00 46.55 60 LEU D CA 1
ATOM 8399 C C . LEU D 1 60 ? 68.497 51.794 -2.309 1.00 47.64 60 LEU D C 1
ATOM 8400 O O . LEU D 1 60 ? 69.646 52.047 -2.669 1.00 47.60 60 LEU D O 1
ATOM 8405 N N . ALA D 1 61 ? 68.131 50.586 -1.896 1.00 48.23 61 ALA D N 1
ATOM 8406 C CA . ALA D 1 61 ? 69.080 49.474 -1.860 1.00 50.22 61 ALA D CA 1
ATOM 8407 C C . ALA D 1 61 ? 69.626 49.187 -3.265 1.00 51.64 61 ALA D C 1
ATOM 8408 O O . ALA D 1 61 ? 70.688 48.578 -3.421 1.00 51.75 61 ALA D O 1
ATOM 8410 N N . ALA D 1 62 ? 68.882 49.625 -4.279 1.00 52.71 62 ALA D N 1
ATOM 8411 C CA . ALA D 1 62 ? 69.260 49.417 -5.664 1.00 54.10 62 ALA D CA 1
ATOM 8412 C C . ALA D 1 62 ? 70.096 50.561 -6.209 1.00 55.48 62 ALA D C 1
ATOM 8413 O O . ALA D 1 62 ? 70.559 50.511 -7.354 1.00 56.27 62 ALA D O 1
ATOM 8415 N N . ARG D 1 63 ? 70.301 51.580 -5.382 1.00 56.58 63 ARG D N 1
ATOM 8416 C CA . ARG D 1 63 ? 71.075 52.743 -5.790 1.00 58.36 63 ARG D CA 1
ATOM 8417 C C . ARG D 1 63 ? 72.193 53.000 -4.787 1.00 61.01 63 ARG D C 1
ATOM 8418 O O . ARG D 1 63 ? 72.979 53.943 -4.935 1.00 61.72 63 ARG D O 1
ATOM 8426 N N . GLU D 1 64 ? 72.261 52.146 -3.767 1.00 64.68 64 GLU D N 1
ATOM 8427 C CA . GLU D 1 64 ? 73.284 52.280 -2.734 1.00 68.20 64 GLU D CA 1
ATOM 8428 C C . GLU D 1 64 ? 74.675 52.052 -3.295 1.00 70.85 64 GLU D C 1
ATOM 8429 O O . GLU D 1 64 ? 75.438 52.989 -3.480 1.00 71.30 64 GLU D O 1
ATOM 8435 N N . ARG D 1 65 ? 74.991 50.791 -3.554 1.00 73.41 65 ARG D N 1
ATOM 8436 C CA . ARG D 1 65 ? 76.299 50.411 -4.059 1.00 76.26 65 ARG D CA 1
ATOM 8437 C C . ARG D 1 65 ? 76.273 50.189 -5.570 1.00 77.64 65 ARG D C 1
ATOM 8438 O O . ARG D 1 65 ? 75.223 49.859 -6.147 1.00 77.82 65 ARG D O 1
ATOM 8446 N N . GLU D 1 66 ? 77.414 50.375 -6.229 1.00 79.22 66 GLU D N 1
ATOM 8447 C CA . GLU D 1 66 ? 77.425 50.185 -7.672 1.00 80.40 66 GLU D CA 1
ATOM 8448 C C . GLU D 1 66 ? 77.354 48.704 -8.066 1.00 80.33 66 GLU D C 1
ATOM 8449 O O . GLU D 1 66 ? 77.938 47.868 -7.398 1.00 80.00 66 GLU D O 1
ATOM 8455 N N . PHE D 1 67 ? 76.591 48.391 -9.111 1.00 80.68 67 PHE D N 1
ATOM 8456 C CA . PHE D 1 67 ? 76.459 47.017 -9.642 1.00 80.79 67 PHE D CA 1
ATOM 8457 C C . PHE D 1 67 ? 76.751 46.934 -11.147 1.00 80.80 67 PHE D C 1
ATOM 8458 O O . PHE D 1 67 ? 76.181 47.681 -11.948 1.00 81.07 67 PHE D O 1
ATOM 8466 N N . ALA D 1 68 ? 77.645 46.004 -11.481 1.00 80.52 68 ALA D N 1
ATOM 8467 C CA . ALA D 1 68 ? 78.081 45.722 -12.848 1.00 80.09 68 ALA D CA 1
ATOM 8468 C C . ALA D 1 68 ? 77.538 44.340 -13.187 1.00 79.42 68 ALA D C 1
ATOM 8469 O O . ALA D 1 68 ? 77.875 43.747 -14.208 1.00 79.53 68 ALA D O 1
ATOM 8471 N N . ASP D 1 69 ? 76.688 43.835 -12.299 1.00 78.62 69 ASP D N 1
ATOM 8472 C CA . ASP D 1 69 ? 76.072 42.528 -12.461 1.00 77.93 69 ASP D CA 1
ATOM 8473 C C . ASP D 1 69 ? 74.599 42.577 -12.064 1.00 77.22 69 ASP D C 1
ATOM 8474 O O . ASP D 1 69 ? 74.228 43.200 -11.071 1.00 76.92 69 ASP D O 1
ATOM 8479 N N . VAL D 1 70 ? 73.775 41.889 -12.845 1.00 76.40 70 VAL D N 1
ATOM 8480 C CA . VAL D 1 70 ? 72.335 41.829 -12.616 1.00 75.35 70 VAL D CA 1
ATOM 8481 C C . VAL D 1 70 ? 71.942 40.990 -11.405 1.00 74.15 70 VAL D C 1
ATOM 8482 O O . VAL D 1 70 ? 71.087 41.389 -10.618 1.00 73.82 70 VAL D O 1
ATOM 8486 N N . ASP D 1 71 ? 72.550 39.819 -11.263 1.00 73.00 71 ASP D N 1
ATOM 8487 C CA . ASP D 1 71 ? 72.216 38.946 -10.145 1.00 71.67 71 ASP D CA 1
ATOM 8488 C C . ASP D 1 71 ? 72.868 39.387 -8.848 1.00 70.22 71 ASP D C 1
ATOM 8489 O O . ASP D 1 71 ? 72.445 38.987 -7.766 1.00 69.92 71 ASP D O 1
ATOM 8494 N N . GLU D 1 72 ? 73.899 40.214 -8.958 1.00 68.50 72 GLU D N 1
ATOM 8495 C CA . GLU D 1 72 ? 74.584 40.699 -7.771 1.00 67.55 72 GLU D CA 1
ATOM 8496 C C . GLU D 1 72 ? 73.659 41.684 -7.057 1.00 65.87 72 GLU D C 1
ATOM 8497 O O . GLU D 1 72 ? 73.511 41.636 -5.833 1.00 65.60 72 GLU D O 1
ATOM 8503 N N . LEU D 1 73 ? 73.034 42.564 -7.838 1.00 63.82 73 LEU D N 1
ATOM 8504 C CA . LEU D 1 73 ? 72.113 43.571 -7.315 1.00 61.59 73 LEU D CA 1
ATOM 8505 C C . LEU D 1 73 ? 70.875 42.914 -6.730 1.00 59.78 73 LEU D C 1
ATOM 8506 O O . LEU D 1 73 ? 70.416 43.294 -5.655 1.00 59.48 73 LEU D O 1
ATOM 8511 N N . LYS D 1 74 ? 70.342 41.920 -7.430 1.00 57.50 74 LYS D N 1
ATOM 8512 C CA . LYS D 1 74 ? 69.163 41.219 -6.948 1.00 56.19 74 LYS D CA 1
ATOM 8513 C C . LYS D 1 74 ? 69.410 40.538 -5.605 1.00 56.45 74 LYS D C 1
ATOM 8514 O O . LYS D 1 74 ? 68.524 40.499 -4.748 1.00 55.88 74 LYS D O 1
ATOM 8520 N N . GLU D 1 75 ? 70.609 39.996 -5.419 1.00 56.73 75 GLU D N 1
ATOM 8521 C CA . GLU D 1 75 ? 70.932 39.333 -4.167 1.00 57.08 75 GLU D CA 1
ATOM 8522 C C . GLU D 1 75 ? 71.032 40.395 -3.077 1.00 56.51 75 GLU D C 1
ATOM 8523 O O . GLU D 1 75 ? 70.575 40.196 -1.951 1.00 55.89 75 GLU D O 1
ATOM 8529 N N . HIS D 1 76 ? 71.632 41.525 -3.428 1.00 56.26 76 HIS D N 1
ATOM 8530 C CA . HIS D 1 76 ? 71.797 42.641 -2.506 1.00 56.20 76 HIS D CA 1
ATOM 8531 C C . HIS D 1 76 ? 70.415 43.019 -1.955 1.00 56.15 76 HIS D C 1
ATOM 8532 O O . HIS D 1 76 ? 70.172 42.939 -0.747 1.00 55.53 76 HIS D O 1
ATOM 8539 N N . LEU D 1 77 ? 69.519 43.411 -2.859 1.00 55.29 77 LEU D N 1
ATOM 8540 C CA . LEU D 1 77 ? 68.158 43.793 -2.503 1.00 55.09 77 LEU D CA 1
ATOM 8541 C C . LEU D 1 77 ? 67.549 42.806 -1.516 1.00 55.33 77 LEU D C 1
ATOM 8542 O O . LEU D 1 77 ? 66.805 43.200 -0.622 1.00 55.23 77 LEU D O 1
ATOM 8547 N N . LYS D 1 78 ? 67.853 41.524 -1.683 1.00 55.96 78 LYS D N 1
ATOM 8548 C CA . LYS D 1 78 ? 67.326 40.514 -0.774 1.00 57.11 78 LYS D CA 1
ATOM 8549 C C . LYS D 1 78 ? 67.883 40.765 0.627 1.00 57.11 78 LYS D C 1
ATOM 8550 O O . LYS D 1 78 ? 67.160 40.632 1.618 1.00 57.22 78 LYS D O 1
ATOM 8556 N N . LYS D 1 79 ? 69.162 41.133 0.710 1.00 56.95 79 LYS D N 1
ATOM 8557 C CA . LYS D 1 79 ? 69.792 41.401 2.002 1.00 56.58 79 LYS D CA 1
ATOM 8558 C C . LYS D 1 79 ? 69.261 42.687 2.622 1.00 55.45 79 LYS D C 1
ATOM 8559 O O . LYS D 1 79 ? 68.953 42.733 3.819 1.00 55.78 79 LYS D O 1
ATOM 8565 N N . ALA D 1 80 ? 69.175 43.737 1.809 1.00 53.81 80 ALA D N 1
ATOM 8566 C CA . ALA D 1 80 ? 68.677 45.028 2.273 1.00 52.01 80 ALA D CA 1
ATOM 8567 C C . ALA D 1 80 ? 67.253 44.889 2.808 1.00 51.01 80 ALA D C 1
ATOM 8568 O O . ALA D 1 80 ? 66.860 45.592 3.741 1.00 51.73 80 ALA D O 1
ATOM 8570 N N . ALA D 1 81 ? 66.492 43.966 2.228 1.00 49.77 81 ALA D N 1
ATOM 8571 C CA . ALA D 1 81 ? 65.119 43.727 2.647 1.00 49.11 81 ALA D CA 1
ATOM 8572 C C . ALA D 1 81 ? 65.106 43.050 4.005 1.00 49.38 81 ALA D C 1
ATOM 8573 O O . ALA D 1 81 ? 64.450 43.508 4.947 1.00 47.83 81 ALA D O 1
ATOM 8575 N N . ASP D 1 82 ? 65.829 41.943 4.099 1.00 49.24 82 ASP D N 1
ATOM 8576 C CA . ASP D 1 82 ? 65.890 41.206 5.347 1.00 50.29 82 ASP D CA 1
ATOM 8577 C C . ASP D 1 82 ? 66.330 42.159 6.451 1.00 49.02 82 ASP D C 1
ATOM 8578 O O . ASP D 1 82 ? 65.812 42.114 7.564 1.00 48.70 82 ASP D O 1
ATOM 8583 N N . PHE D 1 83 ? 67.264 43.045 6.119 1.00 48.79 83 PHE D N 1
ATOM 8584 C CA . PHE D 1 83 ? 67.803 44.020 7.065 1.00 48.22 83 PHE D CA 1
ATOM 8585 C C . PHE D 1 83 ? 66.786 45.047 7.562 1.00 48.19 83 PHE D C 1
ATOM 8586 O O . PHE D 1 83 ? 66.564 45.183 8.763 1.00 47.23 83 PHE D O 1
ATOM 8594 N N . LEU D 1 84 ? 66.198 45.796 6.634 1.00 48.67 84 LEU D N 1
ATOM 8595 C CA . LEU D 1 84 ? 65.206 46.800 6.991 1.00 48.29 84 LEU D CA 1
ATOM 8596 C C . LEU D 1 84 ? 64.079 46.181 7.794 1.00 48.13 84 LEU D C 1
ATOM 8597 O O . LEU D 1 84 ? 63.626 46.762 8.775 1.00 45.99 84 LEU D O 1
ATOM 8602 N N . ALA D 1 85 ? 63.631 44.996 7.380 1.00 48.95 85 ALA D N 1
ATOM 8603 C CA . ALA D 1 85 ? 62.548 44.312 8.077 1.00 49.66 85 ALA D CA 1
ATOM 8604 C C . ALA D 1 85 ? 62.944 44.042 9.527 1.00 51.22 85 ALA D C 1
ATOM 8605 O O . ALA D 1 85 ? 62.135 44.210 10.436 1.00 51.10 85 ALA D O 1
ATOM 8607 N N . SER D 1 86 ? 64.191 43.629 9.737 1.00 52.62 86 SER D N 1
ATOM 8608 C CA . SER D 1 86 ? 64.676 43.337 11.077 1.00 54.33 86 SER D CA 1
ATOM 8609 C C . SER D 1 86 ? 64.543 44.525 12.005 1.00 55.40 86 SER D C 1
ATOM 8610 O O . SER D 1 86 ? 64.416 44.352 13.218 1.00 56.11 86 SER D O 1
ATOM 8613 N N . THR D 1 87 ? 64.583 45.729 11.442 1.00 56.21 87 THR D N 1
ATOM 8614 C CA . THR D 1 87 ? 64.442 46.933 12.252 1.00 56.85 87 THR D CA 1
ATOM 8615 C C . THR D 1 87 ? 63.239 46.688 13.155 1.00 57.21 87 THR D C 1
ATOM 8616 O O . THR D 1 87 ? 63.337 46.798 14.376 1.00 56.89 87 THR D O 1
ATOM 8620 N N . ARG D 1 88 ? 62.110 46.328 12.539 1.00 57.47 88 ARG D N 1
ATOM 8621 C CA . ARG D 1 88 ? 60.861 46.047 13.264 1.00 57.28 88 ARG D CA 1
ATOM 8622 C C . ARG D 1 88 ? 60.183 44.832 12.625 1.00 55.99 88 ARG D C 1
ATOM 8623 O O . ARG D 1 88 ? 59.213 44.958 11.878 1.00 56.04 88 ARG D O 1
ATOM 8631 N N . PRO D 1 89 ? 60.690 43.633 12.943 1.00 54.02 89 PRO D N 1
ATOM 8632 C CA . PRO D 1 89 ? 60.236 42.327 12.456 1.00 53.33 89 PRO D CA 1
ATOM 8633 C C . PRO D 1 89 ? 58.731 42.118 12.445 1.00 52.07 89 PRO D C 1
ATOM 8634 O O . PRO D 1 89 ? 58.200 41.380 11.614 1.00 52.45 89 PRO D O 1
ATOM 8638 N N . THR D 1 90 ? 58.047 42.790 13.356 1.00 50.09 90 THR D N 1
ATOM 8639 C CA . THR D 1 90 ? 56.610 42.645 13.483 1.00 49.00 90 THR D CA 1
ATOM 8640 C C . THR D 1 90 ? 55.760 43.689 12.731 1.00 47.36 90 THR D C 1
ATOM 8641 O O . THR D 1 90 ? 54.552 43.492 12.529 1.00 48.90 90 THR D O 1
ATOM 8645 N N . ALA D 1 91 ? 56.393 44.779 12.305 1.00 44.00 91 ALA D N 1
ATOM 8646 C CA . ALA D 1 91 ? 55.716 45.852 11.580 1.00 40.05 91 ALA D CA 1
ATOM 8647 C C . ALA D 1 91 ? 55.136 45.378 10.244 1.00 38.56 91 ALA D C 1
ATOM 8648 O O . ALA D 1 91 ? 55.826 45.349 9.223 1.00 38.49 91 ALA D O 1
ATOM 8650 N N . VAL D 1 92 ? 53.855 45.029 10.249 1.00 35.72 92 VAL D N 1
ATOM 8651 C CA . VAL D 1 92 ? 53.179 44.559 9.048 1.00 35.10 92 VAL D CA 1
ATOM 8652 C C . VAL D 1 92 ? 53.372 45.500 7.846 1.00 35.82 92 VAL D C 1
ATOM 8653 O O . VAL D 1 92 ? 53.618 45.053 6.727 1.00 34.57 92 VAL D O 1
ATOM 8657 N N . ASN D 1 93 ? 53.275 46.804 8.090 1.00 36.45 93 ASN D N 1
ATOM 8658 C CA . ASN D 1 93 ? 53.376 47.790 7.024 1.00 37.62 93 ASN D CA 1
ATOM 8659 C C . ASN D 1 93 ? 54.747 47.914 6.422 1.00 37.11 93 ASN D C 1
ATOM 8660 O O . ASN D 1 93 ? 54.892 47.953 5.197 1.00 37.45 93 ASN D O 1
ATOM 8665 N N . LEU D 1 94 ? 55.752 47.987 7.276 1.00 36.73 94 LEU D N 1
ATOM 8666 C CA . LEU D 1 94 ? 57.113 48.063 6.791 1.00 38.51 94 LEU D CA 1
ATOM 8667 C C . LEU D 1 94 ? 57.299 46.804 5.953 1.00 39.78 94 LEU D C 1
ATOM 8668 O O . LEU D 1 94 ? 57.821 46.858 4.832 1.00 39.46 94 LEU D O 1
ATOM 8673 N N . PHE D 1 95 ? 56.829 45.676 6.487 1.00 38.49 95 PHE D N 1
ATOM 8674 C CA . PHE D 1 95 ? 56.942 44.405 5.788 1.00 38.65 95 PHE D CA 1
ATOM 8675 C C . PHE D 1 95 ? 56.301 44.453 4.407 1.00 37.80 95 PHE D C 1
ATOM 8676 O O . PHE D 1 95 ? 56.928 44.081 3.410 1.00 36.15 95 PHE D O 1
ATOM 8684 N N . VAL D 1 96 ? 55.047 44.904 4.354 1.00 35.27 96 VAL D N 1
ATOM 8685 C CA . VAL D 1 96 ? 54.323 44.990 3.091 1.00 35.32 96 VAL D CA 1
ATOM 8686 C C . VAL D 1 96 ? 55.071 45.813 2.055 1.00 35.32 96 VAL D C 1
ATOM 8687 O O . VAL D 1 96 ? 55.218 45.380 0.915 1.00 36.46 96 VAL D O 1
ATOM 8691 N N . GLY D 1 97 ? 55.523 47.004 2.440 1.00 36.03 97 GLY D N 1
ATOM 8692 C CA . GLY D 1 97 ? 56.259 47.849 1.517 1.00 34.52 97 GLY D CA 1
ATOM 8693 C C . GLY D 1 97 ? 57.502 47.154 0.995 1.00 35.95 97 GLY D C 1
ATOM 8694 O O . GLY D 1 97 ? 57.771 47.161 -0.209 1.00 35.07 97 GLY D O 1
ATOM 8695 N N . ILE D 1 98 ? 58.259 46.541 1.898 1.00 35.92 98 ILE D N 1
ATOM 8696 C CA . ILE D 1 98 ? 59.471 45.839 1.505 1.00 37.30 98 ILE D CA 1
ATOM 8697 C C . ILE D 1 98 ? 59.149 44.759 0.484 1.00 37.70 98 ILE D C 1
ATOM 8698 O O . ILE D 1 98 ? 59.734 44.727 -0.589 1.00 36.77 98 ILE D O 1
ATOM 8703 N N . GLU D 1 99 ? 58.210 43.880 0.831 1.00 39.55 99 GLU D N 1
ATOM 8704 C CA . GLU D 1 99 ? 57.835 42.751 -0.019 1.00 41.56 99 GLU D CA 1
ATOM 8705 C C . GLU D 1 99 ? 57.319 43.118 -1.407 1.00 40.59 99 GLU D C 1
ATOM 8706 O O . GLU D 1 99 ? 57.719 42.501 -2.396 1.00 39.67 99 GLU D O 1
ATOM 8712 N N . ARG D 1 100 ? 56.437 44.115 -1.479 1.00 38.92 100 ARG D N 1
ATOM 8713 C CA . ARG D 1 100 ? 55.868 44.552 -2.751 1.00 37.13 100 ARG D CA 1
ATOM 8714 C C . ARG D 1 100 ? 56.920 45.192 -3.656 1.00 36.89 100 ARG D C 1
ATOM 8715 O O . ARG D 1 100 ? 56.923 44.953 -4.862 1.00 36.47 100 ARG D O 1
ATOM 8723 N N . ALA D 1 101 ? 57.803 46.002 -3.074 1.00 35.56 101 ALA D N 1
ATOM 8724 C CA . ALA D 1 101 ? 58.856 46.650 -3.840 1.00 36.87 101 ALA D CA 1
ATOM 8725 C C . ALA D 1 101 ? 59.851 45.589 -4.321 1.00 37.67 101 ALA D C 1
ATOM 8726 O O . ALA D 1 101 ? 60.155 45.517 -5.505 1.00 36.15 101 ALA D O 1
ATOM 8728 N N . LEU D 1 102 ? 60.348 44.768 -3.398 1.00 39.32 102 LEU D N 1
ATOM 8729 C CA . LEU D 1 102 ? 61.289 43.695 -3.741 1.00 41.29 102 LEU D CA 1
ATOM 8730 C C . LEU D 1 102 ? 60.710 42.886 -4.896 1.00 42.25 102 LEU D C 1
ATOM 8731 O O . LEU D 1 102 ? 61.291 42.825 -5.992 1.00 43.24 102 LEU D O 1
ATOM 8736 N N . ASN D 1 103 ? 59.551 42.285 -4.640 1.00 42.23 103 ASN D N 1
ATOM 8737 C CA . ASN D 1 103 ? 58.861 41.464 -5.616 1.00 43.80 103 ASN D CA 1
ATOM 8738 C C . ASN D 1 103 ? 58.749 42.137 -6.980 1.00 44.89 103 ASN D C 1
ATOM 8739 O O . ASN D 1 103 ? 58.776 41.466 -8.024 1.00 45.30 103 ASN D O 1
ATOM 8744 N N . ALA D 1 104 ? 58.619 43.459 -6.964 1.00 44.37 104 ALA D N 1
ATOM 8745 C CA . ALA D 1 104 ? 58.516 44.248 -8.186 1.00 44.82 104 ALA D CA 1
ATOM 8746 C C . ALA D 1 104 ? 59.883 44.432 -8.839 1.00 44.71 104 ALA D C 1
ATOM 8747 O O . ALA D 1 104 ? 60.047 44.208 -10.038 1.00 43.93 104 ALA D O 1
ATOM 8749 N N . ALA D 1 105 ? 60.856 44.852 -8.048 1.00 44.80 105 ALA D N 1
ATOM 8750 C CA . ALA D 1 105 ? 62.194 45.089 -8.556 1.00 47.16 105 ALA D CA 1
ATOM 8751 C C . ALA D 1 105 ? 62.882 43.823 -9.079 1.00 48.68 105 ALA D C 1
ATOM 8752 O O . ALA D 1 105 ? 63.702 43.880 -9.998 1.00 48.94 105 ALA D O 1
ATOM 8754 N N . LEU D 1 106 ? 62.530 42.679 -8.510 1.00 50.34 106 LEU D N 1
ATOM 8755 C CA . LEU D 1 106 ? 63.157 41.432 -8.915 1.00 52.78 106 LEU D CA 1
ATOM 8756 C C . LEU D 1 106 ? 62.718 40.942 -10.277 1.00 54.11 106 LEU D C 1
ATOM 8757 O O . LEU D 1 106 ? 63.309 40.020 -10.833 1.00 53.01 106 LEU D O 1
ATOM 8762 N N . LYS D 1 107 ? 61.686 41.571 -10.819 1.00 55.40 107 LYS D N 1
ATOM 8763 C CA . LYS D 1 107 ? 61.182 41.195 -12.126 1.00 57.84 107 LYS D CA 1
ATOM 8764 C C . LYS D 1 107 ? 62.092 41.812 -13.204 1.00 57.34 107 LYS D C 1
ATOM 8765 O O . LYS D 1 107 ? 62.068 41.396 -14.365 1.00 57.26 107 LYS D O 1
ATOM 8771 N N . GLY D 1 108 ? 62.905 42.791 -12.802 1.00 57.20 108 GLY D N 1
ATOM 8772 C CA . GLY D 1 108 ? 63.821 43.444 -13.726 1.00 57.65 108 GLY D CA 1
ATOM 8773 C C . GLY D 1 108 ? 64.912 42.496 -14.202 1.00 58.69 108 GLY D C 1
ATOM 8774 O O . GLY D 1 108 ? 65.425 41.693 -13.419 1.00 58.42 108 GLY D O 1
ATOM 8775 N N . GLU D 1 109 ? 65.277 42.587 -15.480 1.00 59.59 109 GLU D N 1
ATOM 8776 C CA . GLU D 1 109 ? 66.302 41.711 -16.057 1.00 60.35 109 GLU D CA 1
ATOM 8777 C C . GLU D 1 109 ? 67.648 42.399 -16.257 1.00 60.39 109 GLU D C 1
ATOM 8778 O O . GLU D 1 109 ? 68.632 41.769 -16.642 1.00 61.09 109 GLU D O 1
ATOM 8784 N N . SER D 1 110 ? 67.689 43.696 -16.002 1.00 60.33 110 SER D N 1
ATOM 8785 C CA . SER D 1 110 ? 68.920 44.452 -16.132 1.00 59.77 110 SER D CA 1
ATOM 8786 C C . SER D 1 110 ? 69.045 45.373 -14.928 1.00 60.51 110 SER D C 1
ATOM 8787 O O . SER D 1 110 ? 68.040 45.769 -14.339 1.00 60.88 110 SER D O 1
ATOM 8790 N N . VAL D 1 111 ? 70.276 45.700 -14.556 1.00 60.25 111 VAL D N 1
ATOM 8791 C CA . VAL D 1 111 ? 70.520 46.594 -13.433 1.00 59.97 111 VAL D CA 1
ATOM 8792 C C . VAL D 1 111 ? 69.603 47.808 -13.513 1.00 60.20 111 VAL D C 1
ATOM 8793 O O . VAL D 1 111 ? 68.884 48.128 -12.562 1.00 60.60 111 VAL D O 1
ATOM 8797 N N . GLU D 1 112 ? 69.636 48.475 -14.662 1.00 60.25 112 GLU D N 1
ATOM 8798 C CA . GLU D 1 112 ? 68.831 49.661 -14.906 1.00 59.80 112 GLU D CA 1
ATOM 8799 C C . GLU D 1 112 ? 67.338 49.379 -14.705 1.00 58.84 112 GLU D C 1
ATOM 8800 O O . GLU D 1 112 ? 66.611 50.195 -14.144 1.00 57.66 112 GLU D O 1
ATOM 8806 N N . GLU D 1 113 ? 66.891 48.214 -15.158 1.00 57.88 113 GLU D N 1
ATOM 8807 C CA . GLU D 1 113 ? 65.487 47.829 -15.052 1.00 57.17 113 GLU D CA 1
ATOM 8808 C C . GLU D 1 113 ? 65.070 47.627 -13.594 1.00 54.99 113 GLU D C 1
ATOM 8809 O O . GLU D 1 113 ? 64.038 48.134 -13.161 1.00 55.05 113 GLU D O 1
ATOM 8815 N N . VAL D 1 114 ? 65.867 46.873 -12.848 1.00 52.18 114 VAL D N 1
ATOM 8816 C CA . VAL D 1 114 ? 65.586 46.630 -11.440 1.00 50.02 114 VAL D CA 1
ATOM 8817 C C . VAL D 1 114 ? 65.450 47.963 -10.693 1.00 48.14 114 VAL D C 1
ATOM 8818 O O . VAL D 1 114 ? 64.539 48.148 -9.880 1.00 45.45 114 VAL D O 1
ATOM 8822 N N . LYS D 1 115 ? 66.372 48.879 -10.963 1.00 46.38 115 LYS D N 1
ATOM 8823 C CA . LYS D 1 115 ? 66.340 50.199 -10.347 1.00 46.67 115 LYS D CA 1
ATOM 8824 C C . LYS D 1 115 ? 64.976 50.859 -10.588 1.00 46.38 115 LYS D C 1
ATOM 8825 O O . LYS D 1 115 ? 64.338 51.375 -9.654 1.00 45.91 115 LYS D O 1
ATOM 8831 N N . GLU D 1 116 ? 64.552 50.837 -11.851 1.00 43.30 116 GLU D N 1
ATOM 8832 C CA . GLU D 1 116 ? 63.294 51.421 -12.288 1.00 42.36 116 GLU D CA 1
ATOM 8833 C C . GLU D 1 116 ? 62.067 50.835 -11.608 1.00 40.83 116 GLU D C 1
ATOM 8834 O O . GLU D 1 116 ? 61.260 51.578 -11.039 1.00 39.49 116 GLU D O 1
ATOM 8840 N N . LEU D 1 117 ? 61.919 49.515 -11.687 1.00 36.60 117 LEU D N 1
ATOM 8841 C CA . LEU D 1 117 ? 60.780 48.850 -11.088 1.00 36.49 117 LEU D CA 1
ATOM 8842 C C . LEU D 1 117 ? 60.708 49.019 -9.573 1.00 35.72 117 LEU D C 1
ATOM 8843 O O . LEU D 1 117 ? 59.618 49.020 -9.009 1.00 34.54 117 LEU D O 1
ATOM 8848 N N . ALA D 1 118 ? 61.860 49.163 -8.921 1.00 36.12 118 ALA D N 1
ATOM 8849 C CA . ALA D 1 118 ? 61.889 49.346 -7.467 1.00 35.87 118 ALA D CA 1
ATOM 8850 C C . ALA D 1 118 ? 61.221 50.670 -7.108 1.00 35.54 118 ALA D C 1
ATOM 8851 O O . ALA D 1 118 ? 60.297 50.714 -6.281 1.00 36.27 118 ALA D O 1
ATOM 8853 N N . LEU D 1 119 ? 61.688 51.736 -7.750 1.00 32.28 119 LEU D N 1
ATOM 8854 C CA . LEU D 1 119 ? 61.180 53.067 -7.511 1.00 32.47 119 LEU D CA 1
ATOM 8855 C C . LEU D 1 119 ? 59.733 53.242 -7.974 1.00 33.87 119 LEU D C 1
ATOM 8856 O O . LEU D 1 119 ? 58.922 53.887 -7.297 1.00 35.05 119 LEU D O 1
ATOM 8861 N N . ARG D 1 120 ? 59.418 52.686 -9.137 1.00 32.57 120 ARG D N 1
ATOM 8862 C CA . ARG D 1 120 ? 58.073 52.781 -9.693 1.00 32.80 120 ARG D CA 1
ATOM 8863 C C . ARG D 1 120 ? 57.054 52.169 -8.721 1.00 31.18 120 ARG D C 1
ATOM 8864 O O . ARG D 1 120 ? 55.967 52.714 -8.513 1.00 29.99 120 ARG D O 1
ATOM 8872 N N . GLU D 1 121 ? 57.406 51.033 -8.133 1.00 30.87 121 GLU D N 1
ATOM 8873 C CA . GLU D 1 121 ? 56.516 50.370 -7.182 1.00 32.21 121 GLU D CA 1
ATOM 8874 C C . GLU D 1 121 ? 56.366 51.234 -5.922 1.00 31.67 121 GLU D C 1
ATOM 8875 O O . GLU D 1 121 ? 55.255 51.442 -5.430 1.00 32.05 121 GLU D O 1
ATOM 8881 N N . ALA D 1 122 ? 57.481 51.746 -5.413 1.00 31.69 122 ALA D N 1
ATOM 8882 C CA . ALA D 1 122 ? 57.453 52.606 -4.236 1.00 31.75 122 ALA D CA 1
ATOM 8883 C C . ALA D 1 122 ? 56.578 53.833 -4.506 1.00 31.51 122 ALA D C 1
ATOM 8884 O O . ALA D 1 122 ? 55.717 54.177 -3.693 1.00 31.33 122 ALA D O 1
ATOM 8886 N N . GLU D 1 123 ? 56.789 54.490 -5.643 1.00 30.94 123 GLU D N 1
ATOM 8887 C CA . GLU D 1 123 ? 55.989 55.671 -5.966 1.00 32.47 123 GLU D CA 1
ATOM 8888 C C . GLU D 1 123 ? 54.511 55.315 -6.083 1.00 30.85 123 GLU D C 1
ATOM 8889 O O . GLU D 1 123 ? 53.654 56.129 -5.747 1.00 32.08 123 GLU D O 1
ATOM 8895 N N . LYS D 1 124 ? 54.200 54.117 -6.565 1.00 30.14 124 LYS D N 1
ATOM 8896 C CA . LYS D 1 124 ? 52.797 53.731 -6.710 1.00 29.98 124 LYS D CA 1
ATOM 8897 C C . LYS D 1 124 ? 52.116 53.531 -5.352 1.00 29.00 124 LYS D C 1
ATOM 8898 O O . LYS D 1 124 ? 50.974 53.960 -5.153 1.00 28.13 124 LYS D O 1
ATOM 8904 N N . LEU D 1 125 ? 52.801 52.856 -4.440 1.00 26.93 125 LEU D N 1
ATOM 8905 C CA . LEU D 1 125 ? 52.242 52.615 -3.119 1.00 27.53 125 LEU D CA 1
ATOM 8906 C C . LEU D 1 125 ? 52.012 53.941 -2.413 1.00 26.62 125 LEU D C 1
ATOM 8907 O O . LEU D 1 125 ? 51.003 54.125 -1.749 1.00 26.87 125 LEU D O 1
ATOM 8912 N N . ALA D 1 126 ? 52.954 54.871 -2.571 1.00 26.84 126 ALA D N 1
ATOM 8913 C CA . ALA D 1 126 ? 52.854 56.180 -1.960 1.00 27.53 126 ALA D CA 1
ATOM 8914 C C . ALA D 1 126 ? 51.621 56.914 -2.489 1.00 28.61 126 ALA D C 1
ATOM 8915 O O . ALA D 1 126 ? 50.867 57.507 -1.719 1.00 27.58 126 ALA D O 1
ATOM 8917 N N . GLU D 1 127 ? 51.454 56.878 -3.813 1.00 29.46 127 GLU D N 1
ATOM 8918 C CA . GLU D 1 127 ? 50.329 57.500 -4.529 1.00 30.99 127 GLU D CA 1
ATOM 8919 C C . GLU D 1 127 ? 49.002 56.840 -4.131 1.00 29.93 127 GLU D C 1
ATOM 8920 O O . GLU D 1 127 ? 47.975 57.503 -3.984 1.00 28.26 127 GLU D O 1
ATOM 8926 N N . GLU D 1 128 ? 49.013 55.526 -3.977 1.00 28.69 128 GLU D N 1
ATOM 8927 C CA . GLU D 1 128 ? 47.784 54.853 -3.585 1.00 30.11 128 GLU D CA 1
ATOM 8928 C C . GLU D 1 128 ? 47.358 55.255 -2.158 1.00 29.77 128 GLU D C 1
ATOM 8929 O O . GLU D 1 128 ? 46.164 55.263 -1.852 1.00 27.60 128 GLU D O 1
ATOM 8935 N N . ASP D 1 129 ? 48.330 55.583 -1.301 1.00 29.11 129 ASP D N 1
ATOM 8936 C CA . ASP D 1 129 ? 48.019 55.965 0.085 1.00 30.28 129 ASP D CA 1
ATOM 8937 C C . ASP D 1 129 ? 47.313 57.315 0.096 1.00 30.03 129 ASP D C 1
ATOM 8938 O O . ASP D 1 129 ? 46.347 57.521 0.835 1.00 29.52 129 ASP D O 1
ATOM 8943 N N . VAL D 1 130 ? 47.791 58.235 -0.737 1.00 29.10 130 VAL D N 1
ATOM 8944 C CA . VAL D 1 130 ? 47.180 59.553 -0.824 1.00 28.70 130 VAL D CA 1
ATOM 8945 C C . VAL D 1 130 ? 45.761 59.459 -1.385 1.00 29.23 130 VAL D C 1
ATOM 8946 O O . VAL D 1 130 ? 44.838 60.084 -0.864 1.00 31.43 130 VAL D O 1
ATOM 8950 N N . GLU D 1 131 ? 45.565 58.670 -2.429 1.00 27.89 131 GLU D N 1
ATOM 8951 C CA . GLU D 1 131 ? 44.236 58.518 -3.004 1.00 28.78 131 GLU D CA 1
ATOM 8952 C C . GLU D 1 131 ? 43.259 57.997 -1.949 1.00 27.89 131 GLU D C 1
ATOM 8953 O O . GLU D 1 131 ? 42.105 58.414 -1.865 1.00 28.40 131 GLU D O 1
ATOM 8959 N N . ARG D 1 132 ? 43.755 57.051 -1.169 1.00 27.81 132 ARG D N 1
ATOM 8960 C CA . ARG D 1 132 ? 43.003 56.394 -0.112 1.00 28.79 132 ARG D CA 1
ATOM 8961 C C . ARG D 1 132 ? 42.568 57.418 0.950 1.00 27.24 132 ARG D C 1
ATOM 8962 O O . ARG D 1 132 ? 41.397 57.470 1.345 1.00 27.45 132 ARG D O 1
ATOM 8970 N N . ASN D 1 133 ? 43.522 58.227 1.398 1.00 24.54 133 ASN D N 1
ATOM 8971 C CA . ASN D 1 133 ? 43.275 59.229 2.425 1.00 23.97 133 ASN D CA 1
ATOM 8972 C C . ASN D 1 133 ? 42.354 60.311 1.932 1.00 25.69 133 ASN D C 1
ATOM 8973 O O . ASN D 1 133 ? 41.592 60.878 2.711 1.00 24.34 133 ASN D O 1
ATOM 8978 N N . ARG D 1 134 ? 42.407 60.578 0.626 1.00 25.81 134 ARG D N 1
ATOM 8979 C CA . ARG D 1 134 ? 41.551 61.597 0.046 1.00 26.85 134 ARG D CA 1
ATOM 8980 C C . ARG D 1 134 ? 40.125 61.121 -0.041 1.00 25.32 134 ARG D C 1
ATOM 8981 O O . ARG D 1 134 ? 39.205 61.865 0.284 1.00 27.74 134 ARG D O 1
ATOM 8989 N N . LYS D 1 135 ? 39.955 59.876 -0.475 1.00 26.39 135 LYS D N 1
ATOM 8990 C CA . LYS D 1 135 ? 38.645 59.237 -0.608 1.00 29.07 135 LYS D CA 1
ATOM 8991 C C . LYS D 1 135 ? 38.021 59.148 0.815 1.00 27.12 135 LYS D C 1
ATOM 8992 O O . LYS D 1 135 ? 36.875 59.538 1.053 1.00 26.30 135 LYS D O 1
ATOM 8998 N N . MET D 1 136 ? 38.810 58.660 1.762 1.00 26.60 136 MET D N 1
ATOM 8999 C CA . MET D 1 136 ? 38.366 58.543 3.149 1.00 26.78 136 MET D CA 1
ATOM 9000 C C . MET D 1 136 ? 37.949 59.931 3.688 1.00 27.60 136 MET D C 1
ATOM 9001 O O . MET D 1 136 ? 36.875 60.099 4.287 1.00 25.29 136 MET D O 1
ATOM 9006 N N . GLY D 1 137 ? 38.803 60.922 3.453 1.00 24.77 137 GLY D N 1
ATOM 9007 C CA . GLY D 1 137 ? 38.509 62.264 3.908 1.00 25.84 137 GLY D CA 1
ATOM 9008 C C . GLY D 1 137 ? 37.228 62.831 3.318 1.00 26.69 137 GLY D C 1
ATOM 9009 O O . GLY D 1 137 ? 36.474 63.499 4.003 1.00 27.35 137 GLY D O 1
ATOM 9010 N N . GLU D 1 138 ? 36.983 62.580 2.043 1.00 27.62 138 GLU D N 1
ATOM 9011 C CA . GLU D 1 138 ? 35.774 63.081 1.414 1.00 28.61 138 GLU D CA 1
ATOM 9012 C C . GLU D 1 138 ? 34.524 62.434 2.050 1.00 27.39 138 GLU D C 1
ATOM 9013 O O . GLU D 1 138 ? 33.527 63.125 2.333 1.00 23.53 138 GLU D O 1
ATOM 9019 N N . TYR D 1 139 ? 34.589 61.122 2.293 1.00 24.74 139 TYR D N 1
ATOM 9020 C CA . TYR D 1 139 ? 33.483 60.418 2.935 1.00 24.74 139 TYR D CA 1
ATOM 9021 C C . TYR D 1 139 ? 33.242 60.968 4.347 1.00 22.54 139 TYR D C 1
ATOM 9022 O O . TYR D 1 139 ? 32.102 61.183 4.755 1.00 24.47 139 TYR D O 1
ATOM 9031 N N . GLY D 1 140 ? 34.306 61.205 5.099 1.00 24.22 140 GLY D N 1
ATOM 9032 C CA . GLY D 1 140 ? 34.122 61.699 6.466 1.00 23.07 140 GLY D CA 1
ATOM 9033 C C . GLY D 1 140 ? 33.733 63.163 6.576 1.00 23.69 140 GLY D C 1
ATOM 9034 O O . GLY D 1 140 ? 33.033 63.565 7.508 1.00 21.84 140 GLY D O 1
ATOM 9035 N N . ALA D 1 141 ? 34.201 63.974 5.629 1.00 22.26 141 ALA D N 1
ATOM 9036 C CA . ALA D 1 141 ? 33.897 65.397 5.645 1.00 23.01 141 ALA D CA 1
ATOM 9037 C C . ALA D 1 141 ? 32.370 65.559 5.636 1.00 23.66 141 ALA D C 1
ATOM 9038 O O . ALA D 1 141 ? 31.835 66.509 6.200 1.00 24.88 141 ALA D O 1
ATOM 9040 N N . GLU D 1 142 ? 31.681 64.615 5.009 1.00 25.26 142 GLU D N 1
ATOM 9041 C CA . GLU D 1 142 ? 30.227 64.636 4.938 1.00 27.65 142 GLU D CA 1
ATOM 9042 C C . GLU D 1 142 ? 29.561 64.593 6.330 1.00 27.72 142 GLU D C 1
ATOM 9043 O O . GLU D 1 142 ? 28.397 65.002 6.482 1.00 25.94 142 GLU D O 1
ATOM 9049 N N . LEU D 1 143 ? 30.305 64.111 7.327 1.00 26.80 143 LEU D N 1
ATOM 9050 C CA . LEU D 1 143 ? 29.821 64.020 8.715 1.00 28.09 143 LEU D CA 1
ATOM 9051 C C . LEU D 1 143 ? 30.062 65.327 9.474 1.00 28.19 143 LEU D C 1
ATOM 9052 O O . LEU D 1 143 ? 29.541 65.511 10.571 1.00 28.09 143 LEU D O 1
ATOM 9057 N N . LEU D 1 144 ? 30.865 66.226 8.912 1.00 27.93 144 LEU D N 1
ATOM 9058 C CA . LEU D 1 144 ? 31.166 67.476 9.597 1.00 27.83 144 LEU D CA 1
ATOM 9059 C C . LEU D 1 144 ? 30.366 68.633 9.030 1.00 29.05 144 LEU D C 1
ATOM 9060 O O . LEU D 1 144 ? 30.068 68.676 7.835 1.00 28.41 144 LEU D O 1
ATOM 9065 N N . GLU D 1 145 ? 30.013 69.568 9.899 1.00 31.97 145 GLU D N 1
ATOM 9066 C CA . GLU D 1 145 ? 29.252 70.743 9.484 1.00 33.13 145 GLU D CA 1
ATOM 9067 C C . GLU D 1 145 ? 30.074 72.002 9.678 1.00 32.30 145 GLU D C 1
ATOM 9068 O O . GLU D 1 145 ? 30.990 72.027 10.487 1.00 30.44 145 GLU D O 1
ATOM 9074 N N . ASP D 1 146 ? 29.730 73.044 8.923 1.00 31.43 146 ASP D N 1
ATOM 9075 C CA . ASP D 1 146 ? 30.402 74.325 9.020 1.00 30.27 146 ASP D CA 1
ATOM 9076 C C . ASP D 1 146 ? 30.364 74.787 10.484 1.00 28.97 146 ASP D C 1
ATOM 9077 O O . ASP D 1 146 ? 29.334 74.673 11.154 1.00 29.60 146 ASP D O 1
ATOM 9082 N N . GLY D 1 147 ? 31.489 75.285 10.986 1.00 26.87 147 GLY D N 1
ATOM 9083 C CA . GLY D 1 147 ? 31.550 75.725 12.368 1.00 27.91 147 GLY D CA 1
ATOM 9084 C C . GLY D 1 147 ? 31.922 74.648 13.396 1.00 28.09 147 GLY D C 1
ATOM 9085 O O . GLY D 1 147 ? 32.196 74.969 14.556 1.00 28.25 147 GLY D O 1
ATOM 9086 N N . ASP D 1 148 ? 31.936 73.382 12.995 1.00 27.40 148 ASP D N 1
ATOM 9087 C CA . ASP D 1 148 ? 32.275 72.288 13.927 1.00 26.47 148 ASP D CA 1
ATOM 9088 C C . ASP D 1 148 ? 33.653 72.389 14.570 1.00 26.59 148 ASP D C 1
ATOM 9089 O O . ASP D 1 148 ? 34.632 72.753 13.909 1.00 26.73 148 ASP D O 1
ATOM 9094 N N . VAL D 1 149 ? 33.720 72.036 15.860 1.00 25.48 149 VAL D N 1
ATOM 9095 C CA . VAL D 1 149 ? 34.977 72.007 16.600 1.00 24.52 149 VAL D CA 1
ATOM 9096 C C . VAL D 1 149 ? 35.253 70.512 16.819 1.00 24.75 149 VAL D C 1
ATOM 9097 O O . VAL D 1 149 ? 34.472 69.796 17.470 1.00 23.05 149 VAL D O 1
ATOM 9101 N N . VAL D 1 150 ? 36.346 70.043 16.231 1.00 23.12 150 VAL D N 1
ATOM 9102 C CA . VAL D 1 150 ? 36.734 68.629 16.296 1.00 21.97 150 VAL D CA 1
ATOM 9103 C C . VAL D 1 150 ? 37.829 68.383 17.321 1.00 21.12 150 VAL D C 1
ATOM 9104 O O . VAL D 1 150 ? 38.849 69.061 17.318 1.00 21.31 150 VAL D O 1
ATOM 9108 N N . LEU D 1 151 ? 37.613 67.423 18.220 1.00 19.44 151 LEU D N 1
ATOM 9109 C CA . LEU D 1 151 ? 38.646 67.097 19.182 1.00 18.94 151 LEU D CA 1
ATOM 9110 C C . LEU D 1 151 ? 39.380 65.873 18.611 1.00 18.66 151 LEU D C 1
ATOM 9111 O O . LEU D 1 151 ? 38.735 64.959 18.086 1.00 18.24 151 LEU D O 1
ATOM 9116 N N . THR D 1 152 ? 40.708 65.861 18.693 1.00 18.31 152 THR D N 1
ATOM 9117 C CA . THR D 1 152 ? 41.459 64.713 18.186 1.00 19.06 152 THR D CA 1
ATOM 9118 C C . THR D 1 152 ? 42.470 64.244 19.224 1.00 19.75 152 THR D C 1
ATOM 9119 O O . THR D 1 152 ? 42.650 64.900 20.270 1.00 20.26 152 THR D O 1
ATOM 9123 N N . TYR D 1 153 ? 43.118 63.115 18.942 1.00 18.74 153 TYR D N 1
ATOM 9124 C CA . TYR D 1 153 ? 44.081 62.508 19.875 1.00 20.26 153 TYR D CA 1
ATOM 9125 C C . TYR D 1 153 ? 45.283 61.980 19.123 1.00 19.50 153 TYR D C 1
ATOM 9126 O O . TYR D 1 153 ? 45.142 61.499 18.010 1.00 23.01 153 TYR D O 1
ATOM 9135 N N . CYS D 1 154 ? 46.448 62.013 19.752 1.00 19.22 154 CYS D N 1
ATOM 9136 C CA . CYS D 1 154 ? 47.687 61.563 19.122 1.00 20.84 154 CYS D CA 1
ATOM 9137 C C . CYS D 1 154 ? 47.928 62.341 17.809 1.00 21.85 154 CYS D C 1
ATOM 9138 O O . CYS D 1 154 ? 47.729 63.570 17.773 1.00 22.03 154 CYS D O 1
ATOM 9141 N N . ASN D 1 155 ? 48.315 61.654 16.730 1.00 20.31 155 ASN D N 1
ATOM 9142 C CA . ASN D 1 155 ? 48.608 62.348 15.472 1.00 21.16 155 ASN D CA 1
ATOM 9143 C C . ASN D 1 155 ? 48.293 61.512 14.232 1.00 21.83 155 ASN D C 1
ATOM 9144 O O . ASN D 1 155 ? 49.171 60.875 13.658 1.00 24.43 155 ASN D O 1
ATOM 9149 N N . ALA D 1 156 ? 47.042 61.542 13.808 1.00 22.66 156 ALA D N 1
ATOM 9150 C CA . ALA D 1 156 ? 46.601 60.766 12.651 1.00 22.77 156 ALA D CA 1
ATOM 9151 C C . ALA D 1 156 ? 46.477 61.722 11.458 1.00 23.03 156 ALA D C 1
ATOM 9152 O O . ALA D 1 156 ? 45.397 61.889 10.858 1.00 22.45 156 ALA D O 1
ATOM 9154 N N . GLY D 1 157 ? 47.601 62.345 11.122 1.00 22.92 157 GLY D N 1
ATOM 9155 C CA . GLY D 1 157 ? 47.597 63.320 10.049 1.00 25.45 157 GLY D CA 1
ATOM 9156 C C . GLY D 1 157 ? 48.558 63.090 8.897 1.00 25.30 157 GLY D C 1
ATOM 9157 O O . GLY D 1 157 ? 48.959 61.950 8.605 1.00 22.70 157 GLY D O 1
ATOM 9158 N N . ARG D 1 158 ? 48.946 64.191 8.249 1.00 25.84 158 ARG D N 1
ATOM 9159 C CA . ARG D 1 158 ? 49.821 64.095 7.101 1.00 26.57 158 ARG D CA 1
ATOM 9160 C C . ARG D 1 158 ? 51.219 63.611 7.372 1.00 29.27 158 ARG D C 1
ATOM 9161 O O . ARG D 1 158 ? 51.877 63.143 6.449 1.00 31.88 158 ARG D O 1
ATOM 9169 N N . LEU D 1 159 ? 51.682 63.690 8.614 1.00 28.02 159 LEU D N 1
ATOM 9170 C CA . LEU D 1 159 ? 53.026 63.207 8.933 1.00 29.39 159 LEU D CA 1
ATOM 9171 C C . LEU D 1 159 ? 53.040 61.687 9.143 1.00 31.01 159 LEU D C 1
ATOM 9172 O O . LEU D 1 159 ? 54.044 61.013 8.850 1.00 31.78 159 LEU D O 1
ATOM 9177 N N . ALA D 1 160 ? 51.925 61.151 9.636 1.00 28.26 160 ALA D N 1
ATOM 9178 C CA . ALA D 1 160 ? 51.778 59.723 9.904 1.00 27.20 160 ALA D CA 1
ATOM 9179 C C . ALA D 1 160 ? 51.310 58.921 8.689 1.00 27.54 160 ALA D C 1
ATOM 9180 O O . ALA D 1 160 ? 51.148 57.701 8.762 1.00 28.86 160 ALA D O 1
ATOM 9182 N N . THR D 1 161 ? 51.057 59.609 7.583 1.00 27.62 161 THR D N 1
ATOM 9183 C CA . THR D 1 161 ? 50.633 58.964 6.346 1.00 27.85 161 THR D CA 1
ATOM 9184 C C . THR D 1 161 ? 51.592 59.566 5.299 1.00 29.04 161 THR D C 1
ATOM 9185 O O . THR D 1 161 ? 52.483 60.322 5.671 1.00 28.33 161 THR D O 1
ATOM 9189 N N . VAL D 1 162 ? 51.460 59.224 4.019 1.00 29.70 162 VAL D N 1
ATOM 9190 C CA . VAL D 1 162 ? 52.345 59.837 3.008 1.00 29.04 162 VAL D CA 1
ATOM 9191 C C . VAL D 1 162 ? 51.883 61.306 2.897 1.00 27.89 162 VAL D C 1
ATOM 9192 O O . VAL D 1 162 ? 52.688 62.238 2.841 1.00 28.73 162 VAL D O 1
ATOM 9196 N N . ASP D 1 163 ? 50.568 61.510 2.897 1.00 26.12 163 ASP D N 1
ATOM 9197 C CA . ASP D 1 163 ? 50.029 62.868 2.807 1.00 26.49 163 ASP D CA 1
ATOM 9198 C C . ASP D 1 163 ? 48.552 62.890 3.207 1.00 25.56 163 ASP D C 1
ATOM 9199 O O . ASP D 1 163 ? 47.890 61.850 3.221 1.00 26.58 163 ASP D O 1
ATOM 9204 N N . TRP D 1 164 ? 48.067 64.089 3.518 1.00 25.19 164 TRP D N 1
ATOM 9205 C CA . TRP D 1 164 ? 46.680 64.365 3.886 1.00 24.73 164 TRP D CA 1
ATOM 9206 C C . TRP D 1 164 ? 46.278 63.862 5.286 1.00 25.00 164 TRP D C 1
ATOM 9207 O O . TRP D 1 164 ? 45.802 64.644 6.119 1.00 24.97 164 TRP D O 1
ATOM 9218 N N . GLY D 1 165 ? 46.451 62.571 5.544 1.00 23.16 165 GLY D N 1
ATOM 9219 C CA . GLY D 1 165 ? 46.123 62.072 6.862 1.00 22.55 165 GLY D CA 1
ATOM 9220 C C . GLY D 1 165 ? 44.816 61.317 6.901 1.00 21.34 165 GLY D C 1
ATOM 9221 O O . GLY D 1 165 ? 44.055 61.297 5.930 1.00 20.97 165 GLY D O 1
ATOM 9222 N N . THR D 1 166 ? 44.567 60.661 8.025 1.00 21.76 166 THR D N 1
ATOM 9223 C CA . THR D 1 166 ? 43.342 59.912 8.175 1.00 21.96 166 THR D CA 1
ATOM 9224 C C . THR D 1 166 ? 42.358 60.783 8.965 1.00 22.58 166 THR D C 1
ATOM 9225 O O . THR D 1 166 ? 41.558 61.489 8.363 1.00 21.21 166 THR D O 1
ATOM 9229 N N . ALA D 1 167 ? 42.438 60.780 10.294 1.00 21.67 167 ALA D N 1
ATOM 9230 C CA . ALA D 1 167 ? 41.520 61.619 11.073 1.00 21.50 167 ALA D CA 1
ATOM 9231 C C . ALA D 1 167 ? 41.628 63.093 10.672 1.00 22.53 167 ALA D C 1
ATOM 9232 O O . ALA D 1 167 ? 40.594 63.770 10.483 1.00 21.41 167 ALA D O 1
ATOM 9234 N N . LEU D 1 168 ? 42.865 63.600 10.578 1.00 21.24 168 LEU D N 1
ATOM 9235 C CA . LEU D 1 168 ? 43.089 64.998 10.201 1.00 23.71 168 LEU D CA 1
ATOM 9236 C C . LEU D 1 168 ? 42.815 65.224 8.695 1.00 21.94 168 LEU D C 1
ATOM 9237 O O . LEU D 1 168 ? 42.615 66.346 8.241 1.00 23.07 168 LEU D O 1
ATOM 9242 N N . GLY D 1 169 ? 42.831 64.140 7.931 1.00 21.78 169 GLY D N 1
ATOM 9243 C CA . GLY D 1 169 ? 42.532 64.217 6.510 1.00 19.90 169 GLY D CA 1
ATOM 9244 C C . GLY D 1 169 ? 41.049 64.503 6.370 1.00 20.30 169 GLY D C 1
ATOM 9245 O O . GLY D 1 169 ? 40.612 65.168 5.407 1.00 17.71 169 GLY D O 1
ATOM 9246 N N . VAL D 1 170 ? 40.253 64.005 7.321 1.00 19.95 170 VAL D N 1
ATOM 9247 C CA . VAL D 1 170 ? 38.803 64.268 7.281 1.00 21.63 170 VAL D CA 1
ATOM 9248 C C . VAL D 1 170 ? 38.607 65.763 7.533 1.00 21.90 170 VAL D C 1
ATOM 9249 O O . VAL D 1 170 ? 37.772 66.418 6.893 1.00 21.68 170 VAL D O 1
ATOM 9253 N N . VAL D 1 171 ? 39.406 66.299 8.452 1.00 23.17 171 VAL D N 1
ATOM 9254 C CA . VAL D 1 171 ? 39.359 67.717 8.767 1.00 23.99 171 VAL D CA 1
ATOM 9255 C C . VAL D 1 171 ? 39.835 68.532 7.553 1.00 26.82 171 VAL D C 1
ATOM 9256 O O . VAL D 1 171 ? 39.217 69.551 7.211 1.00 23.37 171 VAL D O 1
ATOM 9260 N N . ARG D 1 172 ? 40.917 68.105 6.890 1.00 26.33 172 ARG D N 1
ATOM 9261 C CA . ARG D 1 172 ? 41.376 68.856 5.705 1.00 27.41 172 ARG D CA 1
ATOM 9262 C C . ARG D 1 172 ? 40.340 68.824 4.573 1.00 28.78 172 ARG D C 1
ATOM 9263 O O . ARG D 1 172 ? 40.145 69.802 3.853 1.00 28.54 172 ARG D O 1
ATOM 9271 N N . SER D 1 173 ? 39.667 67.697 4.417 1.00 29.02 173 SER D N 1
ATOM 9272 C CA . SER D 1 173 ? 38.666 67.586 3.374 1.00 29.83 173 SER D CA 1
ATOM 9273 C C . SER D 1 173 ? 37.464 68.522 3.642 1.00 30.44 173 SER D C 1
ATOM 9274 O O . SER D 1 173 ? 36.986 69.227 2.732 1.00 29.19 173 SER D O 1
ATOM 9277 N N . ALA D 1 174 ? 36.985 68.557 4.881 1.00 28.10 174 ALA D N 1
ATOM 9278 C CA . ALA D 1 174 ? 35.863 69.439 5.205 1.00 28.68 174 ALA D CA 1
ATOM 9279 C C . ALA D 1 174 ? 36.272 70.912 4.978 1.00 28.46 174 ALA D C 1
ATOM 9280 O O . ALA D 1 174 ? 35.475 71.712 4.470 1.00 25.73 174 ALA D O 1
ATOM 9282 N N . VAL D 1 175 ? 37.509 71.265 5.327 1.00 28.50 175 VAL D N 1
ATOM 9283 C CA . VAL D 1 175 ? 37.971 72.648 5.129 1.00 31.66 175 VAL D CA 1
ATOM 9284 C C . VAL D 1 175 ? 38.016 72.963 3.609 1.00 33.21 175 VAL D C 1
ATOM 9285 O O . VAL D 1 175 ? 37.583 74.036 3.166 1.00 32.49 175 VAL D O 1
ATOM 9289 N N . GLU D 1 176 ? 38.528 72.017 2.824 1.00 33.70 176 GLU D N 1
ATOM 9290 C CA . GLU D 1 176 ? 38.620 72.160 1.372 1.00 35.74 176 GLU D CA 1
ATOM 9291 C C . GLU D 1 176 ? 37.212 72.353 0.792 1.00 36.03 176 GLU D C 1
ATOM 9292 O O . GLU D 1 176 ? 37.054 72.947 -0.271 1.00 35.56 176 GLU D O 1
ATOM 9298 N N . GLN D 1 177 ? 36.191 71.841 1.480 1.00 36.05 177 GLN D N 1
ATOM 9299 C CA . GLN D 1 177 ? 34.810 71.998 1.020 1.00 35.73 177 GLN D CA 1
ATOM 9300 C C . GLN D 1 177 ? 34.316 73.399 1.375 1.00 36.14 177 GLN D C 1
ATOM 9301 O O . GLN D 1 177 ? 33.209 73.802 0.986 1.00 35.57 177 GLN D O 1
ATOM 9307 N N . GLY D 1 178 ? 35.119 74.127 2.139 1.00 34.20 178 GLY D N 1
ATOM 9308 C CA . GLY D 1 178 ? 34.721 75.466 2.524 1.00 34.88 178 GLY D CA 1
ATOM 9309 C C . GLY D 1 178 ? 34.096 75.532 3.908 1.00 34.41 178 GLY D C 1
ATOM 9310 O O . GLY D 1 178 ? 33.598 76.579 4.324 1.00 34.24 178 GLY D O 1
ATOM 9311 N N . LYS D 1 179 ? 34.109 74.427 4.648 1.00 32.35 179 LYS D N 1
ATOM 9312 C CA . LYS D 1 179 ? 33.512 74.466 5.984 1.00 31.13 179 LYS D CA 1
ATOM 9313 C C . LYS D 1 179 ? 34.550 75.037 6.939 1.00 32.08 179 LYS D C 1
ATOM 9314 O O . LYS D 1 179 ? 35.732 74.784 6.775 1.00 32.29 179 LYS D O 1
ATOM 9320 N N . GLU D 1 180 ? 34.123 75.834 7.910 1.00 32.09 180 GLU D N 1
ATOM 9321 C CA . GLU D 1 180 ? 35.055 76.395 8.879 1.00 33.89 180 GLU D CA 1
ATOM 9322 C C . GLU D 1 180 ? 35.180 75.247 9.895 1.00 32.03 180 GLU D C 1
ATOM 9323 O O . GLU D 1 180 ? 34.178 74.794 10.421 1.00 32.00 180 GLU D O 1
ATOM 9329 N N . ILE D 1 181 ? 36.400 74.772 10.121 1.00 29.16 181 ILE D N 1
ATOM 9330 C CA . ILE D 1 181 ? 36.606 73.679 11.081 1.00 27.38 181 ILE D CA 1
ATOM 9331 C C . ILE D 1 181 ? 37.751 74.057 12.002 1.00 27.24 181 ILE D C 1
ATOM 9332 O O . ILE D 1 181 ? 38.796 74.517 11.535 1.00 27.56 181 ILE D O 1
ATOM 9337 N N . ARG D 1 182 ? 37.557 73.839 13.302 1.00 24.26 182 ARG D N 1
ATOM 9338 C CA . ARG D 1 182 ? 38.589 74.147 14.287 1.00 24.85 182 ARG D CA 1
ATOM 9339 C C . ARG D 1 182 ? 38.904 72.863 15.063 1.00 22.52 182 ARG D C 1
ATOM 9340 O O . ARG D 1 182 ? 38.050 71.987 15.210 1.00 24.83 182 ARG D O 1
ATOM 9348 N N . VAL D 1 183 ? 40.115 72.769 15.579 1.00 21.48 183 VAL D N 1
ATOM 9349 C CA . VAL D 1 183 ? 40.527 71.553 16.292 1.00 21.05 183 VAL D CA 1
ATOM 9350 C C . VAL D 1 183 ? 41.036 71.769 17.706 1.00 19.98 183 VAL D C 1
ATOM 9351 O O . VAL D 1 183 ? 41.668 72.775 18.008 1.00 21.05 183 VAL D O 1
ATOM 9355 N N . ILE D 1 184 ? 40.737 70.816 18.578 1.00 20.44 184 ILE D N 1
ATOM 9356 C CA . ILE D 1 184 ? 41.253 70.838 19.931 1.00 19.35 184 ILE D CA 1
ATOM 9357 C C . ILE D 1 184 ? 42.094 69.567 19.927 1.00 19.32 184 ILE D C 1
ATOM 9358 O O . ILE D 1 184 ? 41.586 68.467 19.663 1.00 18.27 184 ILE D O 1
ATOM 9363 N N . ALA D 1 185 ? 43.387 69.733 20.176 1.00 18.32 185 ALA D N 1
ATOM 9364 C CA . ALA D 1 185 ? 44.316 68.612 20.196 1.00 18.21 185 ALA D CA 1
ATOM 9365 C C . ALA D 1 185 ? 44.787 68.286 21.610 1.00 17.69 185 ALA D C 1
ATOM 9366 O O . ALA D 1 185 ? 45.219 69.165 22.334 1.00 18.59 185 ALA D O 1
ATOM 9368 N N . CYS D 1 186 ? 44.667 67.023 22.007 1.00 17.40 186 CYS D N 1
ATOM 9369 C CA . CYS D 1 186 ? 45.138 66.573 23.317 1.00 19.37 186 CYS D CA 1
ATOM 9370 C C . CYS D 1 186 ? 46.620 66.338 23.124 1.00 19.10 186 CYS D C 1
ATOM 9371 O O . CYS D 1 186 ? 46.996 65.739 22.125 1.00 20.06 186 CYS D O 1
ATOM 9374 N N . GLU D 1 187 ? 47.443 66.793 24.072 1.00 20.82 187 GLU D N 1
ATOM 9375 C CA . GLU D 1 187 ? 48.902 66.660 23.969 1.00 20.02 187 GLU D CA 1
ATOM 9376 C C . GLU D 1 187 ? 49.386 65.231 23.697 1.00 20.85 187 GLU D C 1
ATOM 9377 O O . GLU D 1 187 ? 50.402 65.048 23.020 1.00 18.55 187 GLU D O 1
ATOM 9383 N N . THR D 1 188 ? 48.664 64.240 24.241 1.00 20.48 188 THR D N 1
ATOM 9384 C CA . THR D 1 188 ? 48.955 62.803 24.059 1.00 18.95 188 THR D CA 1
ATOM 9385 C C . THR D 1 188 ? 50.232 62.289 24.742 1.00 19.92 188 THR D C 1
ATOM 9386 O O . THR D 1 188 ? 51.259 61.992 24.099 1.00 19.28 188 THR D O 1
ATOM 9390 N N . ARG D 1 189 ? 50.169 62.199 26.067 1.00 19.46 189 ARG D N 1
ATOM 9391 C CA . ARG D 1 189 ? 51.291 61.691 26.852 1.00 20.12 189 ARG D CA 1
ATOM 9392 C C . ARG D 1 189 ? 51.457 60.186 26.592 1.00 21.15 189 ARG D C 1
ATOM 9393 O O . ARG D 1 189 ? 50.537 59.528 26.103 1.00 21.29 189 ARG D O 1
ATOM 9401 N N . PRO D 1 190 ? 52.647 59.630 26.875 1.00 20.90 190 PRO D N 1
ATOM 9402 C CA . PRO D 1 190 ? 53.830 60.316 27.396 1.00 22.27 190 PRO D CA 1
ATOM 9403 C C . PRO D 1 190 ? 54.811 60.848 26.343 1.00 24.81 190 PRO D C 1
ATOM 9404 O O . PRO D 1 190 ? 55.811 61.494 26.702 1.00 25.22 190 PRO D O 1
ATOM 9408 N N . LEU D 1 191 ? 54.555 60.587 25.061 1.00 24.21 191 LEU D N 1
ATOM 9409 C CA . LEU D 1 191 ? 55.472 61.061 24.018 1.00 26.39 191 LEU D CA 1
ATOM 9410 C C . LEU D 1 191 ? 55.054 62.367 23.345 1.00 25.56 191 LEU D C 1
ATOM 9411 O O . LEU D 1 191 ? 55.783 62.921 22.510 1.00 26.46 191 LEU D O 1
ATOM 9416 N N . ASN D 1 192 ? 53.868 62.845 23.691 1.00 25.41 192 ASN D N 1
ATOM 9417 C CA . ASN D 1 192 ? 53.363 64.108 23.178 1.00 24.37 192 ASN D CA 1
ATOM 9418 C C . ASN D 1 192 ? 53.218 64.297 21.675 1.00 24.63 192 ASN D C 1
ATOM 9419 O O . ASN D 1 192 ? 53.531 65.367 21.149 1.00 22.80 192 ASN D O 1
ATOM 9424 N N . GLN D 1 193 ? 52.718 63.274 20.989 1.00 22.35 193 GLN D N 1
ATOM 9425 C CA . GLN D 1 193 ? 52.498 63.379 19.553 1.00 22.73 193 GLN D CA 1
ATOM 9426 C C . GLN D 1 193 ? 51.484 64.498 19.255 1.00 21.82 193 GLN D C 1
ATOM 9427 O O . GLN D 1 193 ? 51.547 65.154 18.209 1.00 21.70 193 GLN D O 1
ATOM 9433 N N . GLY D 1 194 ? 50.535 64.717 20.167 1.00 20.42 194 GLY D N 1
ATOM 9434 C CA . GLY D 1 194 ? 49.536 65.748 19.918 1.00 17.93 194 GLY D CA 1
ATOM 9435 C C . GLY D 1 194 ? 50.096 67.155 19.927 1.00 20.18 194 GLY D C 1
ATOM 9436 O O . GLY D 1 194 ? 49.789 67.987 19.053 1.00 20.43 194 GLY D O 1
ATOM 9437 N N . SER D 1 195 ? 50.921 67.455 20.920 1.00 19.49 195 SER D N 1
ATOM 9438 C CA . SER D 1 195 ? 51.477 68.800 20.971 1.00 22.21 195 SER D CA 1
ATOM 9439 C C . SER D 1 195 ? 52.650 69.028 20.000 1.00 22.76 195 SER D C 1
ATOM 9440 O O . SER D 1 195 ? 52.774 70.118 19.433 1.00 23.26 195 SER D O 1
ATOM 9443 N N . ARG D 1 196 ? 53.500 68.021 19.811 1.00 23.50 196 ARG D N 1
ATOM 9444 C CA . ARG D 1 196 ? 54.663 68.162 18.928 1.00 23.70 196 ARG D CA 1
ATOM 9445 C C . ARG D 1 196 ? 54.340 68.040 17.443 1.00 24.02 196 ARG D C 1
ATOM 9446 O O . ARG D 1 196 ? 54.887 68.756 16.609 1.00 26.34 196 ARG D O 1
ATOM 9454 N N . LEU D 1 197 ? 53.442 67.127 17.116 1.00 23.64 197 LEU D N 1
ATOM 9455 C CA . LEU D 1 197 ? 53.144 66.834 15.730 1.00 21.97 197 LEU D CA 1
ATOM 9456 C C . LEU D 1 197 ? 51.826 67.351 15.228 1.00 22.71 197 LEU D C 1
ATOM 9457 O O . LEU D 1 197 ? 51.762 67.998 14.185 1.00 21.34 197 LEU D O 1
ATOM 9462 N N . THR D 1 198 ? 50.755 67.061 15.959 1.00 21.71 198 THR D N 1
ATOM 9463 C CA . THR D 1 198 ? 49.464 67.495 15.507 1.00 20.90 198 THR D CA 1
ATOM 9464 C C . THR D 1 198 ? 49.367 69.010 15.494 1.00 21.24 198 THR D C 1
ATOM 9465 O O . THR D 1 198 ? 48.939 69.601 14.496 1.00 20.95 198 THR D O 1
ATOM 9469 N N . CYS D 1 199 ? 49.773 69.647 16.579 1.00 20.70 199 CYS D N 1
ATOM 9470 C CA . CYS D 1 199 ? 49.669 71.095 16.618 1.00 20.88 199 CYS D CA 1
ATOM 9471 C C . CYS D 1 199 ? 50.529 71.698 15.519 1.00 22.59 199 CYS D C 1
ATOM 9472 O O . CYS D 1 199 ? 50.127 72.667 14.886 1.00 22.43 199 CYS D O 1
ATOM 9475 N N . TRP D 1 200 ? 51.695 71.106 15.278 1.00 23.36 200 TRP D N 1
ATOM 9476 C CA . TRP D 1 200 ? 52.565 71.613 14.229 1.00 26.14 200 TRP D CA 1
ATOM 9477 C C . TRP D 1 200 ? 51.901 71.554 12.843 1.00 26.29 200 TRP D C 1
ATOM 9478 O O . TRP D 1 200 ? 51.719 72.578 12.178 1.00 26.67 200 TRP D O 1
ATOM 9489 N N . GLU D 1 201 ? 51.495 70.372 12.408 1.00 24.46 201 GLU D N 1
ATOM 9490 C CA . GLU D 1 201 ? 50.931 70.280 11.071 1.00 24.61 201 GLU D CA 1
ATOM 9491 C C . GLU D 1 201 ? 49.698 71.111 10.827 1.00 25.04 201 GLU D C 1
ATOM 9492 O O . GLU D 1 201 ? 49.537 71.681 9.745 1.00 23.74 201 GLU D O 1
ATOM 9498 N N . LEU D 1 202 ? 48.827 71.205 11.818 1.00 23.38 202 LEU D N 1
ATOM 9499 C CA . LEU D 1 202 ? 47.622 71.996 11.645 1.00 24.23 202 LEU D CA 1
ATOM 9500 C C . LEU D 1 202 ? 47.978 73.479 11.508 1.00 25.44 202 LEU D C 1
ATOM 9501 O O . LEU D 1 202 ? 47.492 74.161 10.607 1.00 25.64 202 LEU D O 1
ATOM 9506 N N . MET D 1 203 ? 48.843 73.973 12.386 1.00 26.94 203 MET D N 1
ATOM 9507 C CA . MET D 1 203 ? 49.228 75.374 12.324 1.00 28.10 203 MET D CA 1
ATOM 9508 C C . MET D 1 203 ? 49.938 75.665 11.002 1.00 29.43 203 MET D C 1
ATOM 9509 O O . MET D 1 203 ? 49.647 76.670 10.355 1.00 27.44 203 MET D O 1
ATOM 9514 N N . GLU D 1 204 ? 50.837 74.771 10.589 1.00 29.02 204 GLU D N 1
ATOM 9515 C CA . GLU D 1 204 ? 51.534 74.943 9.313 1.00 29.87 204 GLU D CA 1
ATOM 9516 C C . GLU D 1 204 ? 50.552 75.111 8.167 1.00 28.60 204 GLU D C 1
ATOM 9517 O O . GLU D 1 204 ? 50.792 75.880 7.238 1.00 26.62 204 GLU D O 1
ATOM 9523 N N . ASP D 1 205 ? 49.437 74.386 8.234 1.00 27.40 205 ASP D N 1
ATOM 9524 C CA . ASP D 1 205 ? 48.457 74.445 7.166 1.00 25.22 205 ASP D CA 1
ATOM 9525 C C . ASP D 1 205 ? 47.338 75.482 7.285 1.00 22.92 205 ASP D C 1
ATOM 9526 O O . ASP D 1 205 ? 46.518 75.587 6.391 1.00 25.20 205 ASP D O 1
ATOM 9531 N N . GLY D 1 206 ? 47.288 76.238 8.369 1.00 23.62 206 GLY D N 1
ATOM 9532 C CA . GLY D 1 206 ? 46.236 77.242 8.524 1.00 24.30 206 GLY D CA 1
ATOM 9533 C C . GLY D 1 206 ? 44.951 76.778 9.202 1.00 26.33 206 GLY D C 1
ATOM 9534 O O . GLY D 1 206 ? 43.889 77.417 9.078 1.00 27.59 206 GLY D O 1
ATOM 9535 N N . ILE D 1 207 ? 45.026 75.673 9.938 1.00 25.44 207 ILE D N 1
ATOM 9536 C CA . ILE D 1 207 ? 43.841 75.137 10.627 1.00 24.90 207 ILE D CA 1
ATOM 9537 C C . ILE D 1 207 ? 43.933 75.475 12.114 1.00 24.59 207 ILE D C 1
ATOM 9538 O O . ILE D 1 207 ? 44.913 75.161 12.779 1.00 24.19 207 ILE D O 1
ATOM 9543 N N . ASP D 1 208 ? 42.921 76.160 12.622 1.00 25.59 208 ASP D N 1
ATOM 9544 C CA . ASP D 1 208 ? 42.911 76.570 14.016 1.00 27.12 208 ASP D CA 1
ATOM 9545 C C . ASP D 1 208 ? 42.983 75.351 14.938 1.00 25.81 208 ASP D C 1
ATOM 9546 O O . ASP D 1 208 ? 42.241 74.393 14.761 1.00 26.24 208 ASP D O 1
ATOM 9551 N N . VAL D 1 209 ? 43.869 75.398 15.921 1.00 25.27 209 VAL D N 1
ATOM 9552 C CA . VAL D 1 209 ? 44.011 74.301 16.875 1.00 24.19 209 VAL D CA 1
ATOM 9553 C C . VAL D 1 209 ? 44.327 74.856 18.256 1.00 24.35 209 VAL D C 1
ATOM 9554 O O . VAL D 1 209 ? 45.113 75.791 18.409 1.00 22.74 209 VAL D O 1
ATOM 9558 N N . THR D 1 210 ? 43.702 74.262 19.265 1.00 23.25 210 THR D N 1
ATOM 9559 C CA . THR D 1 210 ? 43.928 74.664 20.640 1.00 22.16 210 THR D CA 1
ATOM 9560 C C . THR D 1 210 ? 44.429 73.413 21.351 1.00 22.32 210 THR D C 1
ATOM 9561 O O . THR D 1 210 ? 43.829 72.331 21.230 1.00 20.62 210 THR D O 1
ATOM 9565 N N . LEU D 1 211 ? 45.541 73.576 22.059 1.00 19.11 211 LEU D N 1
ATOM 9566 C CA . LEU D 1 211 ? 46.158 72.514 22.804 1.00 21.50 211 LEU D CA 1
ATOM 9567 C C . LEU D 1 211 ? 45.636 72.434 24.262 1.00 22.96 211 LEU D C 1
ATOM 9568 O O . LEU D 1 211 ? 45.405 73.463 24.917 1.00 23.15 211 LEU D O 1
ATOM 9573 N N . ILE D 1 212 ? 45.425 71.201 24.738 1.00 21.86 212 ILE D N 1
ATOM 9574 C CA . ILE D 1 212 ? 44.968 70.907 26.105 1.00 20.23 212 ILE D CA 1
ATOM 9575 C C . ILE D 1 212 ? 45.665 69.623 26.538 1.00 21.10 212 ILE D C 1
ATOM 9576 O O . ILE D 1 212 ? 46.258 68.923 25.699 1.00 21.70 212 ILE D O 1
ATOM 9581 N N . THR D 1 213 ? 45.608 69.306 27.834 1.00 20.38 213 THR D N 1
ATOM 9582 C CA . THR D 1 213 ? 46.204 68.058 28.298 1.00 19.69 213 THR D CA 1
ATOM 9583 C C . THR D 1 213 ? 45.158 66.980 28.031 1.00 20.01 213 THR D C 1
ATOM 9584 O O . THR D 1 213 ? 43.980 67.264 27.785 1.00 17.50 213 THR D O 1
ATOM 9588 N N . ASP D 1 214 ? 45.593 65.737 28.068 1.00 18.62 214 ASP D N 1
ATOM 9589 C CA . ASP D 1 214 ? 44.680 64.641 27.849 1.00 18.85 214 ASP D CA 1
ATOM 9590 C C . ASP D 1 214 ? 43.553 64.671 28.875 1.00 17.68 214 ASP D C 1
ATOM 9591 O O . ASP D 1 214 ? 42.410 64.423 28.533 1.00 18.29 214 ASP D O 1
ATOM 9596 N N . SER D 1 215 ? 43.898 64.969 30.125 1.00 18.42 215 SER D N 1
ATOM 9597 C CA . SER D 1 215 ? 42.924 65.013 31.228 1.00 19.80 215 SER D CA 1
ATOM 9598 C C . SER D 1 215 ? 41.811 66.059 31.064 1.00 20.14 215 SER D C 1
ATOM 9599 O O . SER D 1 215 ? 40.734 65.959 31.691 1.00 18.26 215 SER D O 1
ATOM 9602 N N . MET D 1 216 ? 42.062 67.068 30.231 1.00 18.12 216 MET D N 1
ATOM 9603 C CA . MET D 1 216 ? 41.077 68.122 29.993 1.00 18.55 216 MET D CA 1
ATOM 9604 C C . MET D 1 216 ? 39.936 67.718 29.078 1.00 17.98 216 MET D C 1
ATOM 9605 O O . MET D 1 216 ? 39.024 68.509 28.841 1.00 19.10 216 MET D O 1
ATOM 9610 N N . VAL D 1 217 ? 39.961 66.495 28.562 1.00 17.78 217 VAL D N 1
ATOM 9611 C CA . VAL D 1 217 ? 38.875 66.073 27.687 1.00 18.81 217 VAL D CA 1
ATOM 9612 C C . VAL D 1 217 ? 37.561 66.223 28.424 1.00 20.07 217 VAL D C 1
ATOM 9613 O O . VAL D 1 217 ? 36.521 66.572 27.832 1.00 20.07 217 VAL D O 1
ATOM 9617 N N . GLY D 1 218 ? 37.613 65.993 29.738 1.00 19.74 218 GLY D N 1
ATOM 9618 C CA . GLY D 1 218 ? 36.412 66.099 30.547 1.00 19.14 218 GLY D CA 1
ATOM 9619 C C . GLY D 1 218 ? 35.780 67.477 30.596 1.00 19.56 218 GLY D C 1
ATOM 9620 O O . GLY D 1 218 ? 34.621 67.661 30.224 1.00 18.73 218 GLY D O 1
ATOM 9621 N N . ILE D 1 219 ? 36.545 68.463 31.048 1.00 19.82 219 ILE D N 1
ATOM 9622 C CA . ILE D 1 219 ? 36.002 69.803 31.161 1.00 19.40 219 ILE D CA 1
ATOM 9623 C C . ILE D 1 219 ? 35.593 70.382 29.786 1.00 20.41 219 ILE D C 1
ATOM 9624 O O . ILE D 1 219 ? 34.522 71.004 29.668 1.00 18.16 219 ILE D O 1
ATOM 9629 N N . VAL D 1 220 ? 36.383 70.145 28.732 1.00 19.14 220 VAL D N 1
ATOM 9630 C CA . VAL D 1 220 ? 35.990 70.721 27.444 1.00 19.94 220 VAL D CA 1
ATOM 9631 C C . VAL D 1 220 ? 34.648 70.197 26.963 1.00 22.47 220 VAL D C 1
ATOM 9632 O O . VAL D 1 220 ? 33.891 70.920 26.306 1.00 21.98 220 VAL D O 1
ATOM 9636 N N . MET D 1 221 ? 34.312 68.958 27.308 1.00 21.88 221 MET D N 1
ATOM 9637 C CA . MET D 1 221 ? 33.024 68.449 26.896 1.00 22.32 221 MET D CA 1
ATOM 9638 C C . MET D 1 221 ? 31.938 68.933 27.855 1.00 23.98 221 MET D C 1
ATOM 9639 O O . MET D 1 221 ? 30.813 69.184 27.426 1.00 22.87 221 MET D O 1
ATOM 9644 N N . GLN D 1 222 ? 32.267 69.105 29.137 1.00 24.99 222 GLN D N 1
ATOM 9645 C CA . GLN D 1 222 ? 31.269 69.619 30.084 1.00 26.00 222 GLN D CA 1
ATOM 9646 C C . GLN D 1 222 ? 30.854 70.984 29.572 1.00 27.68 222 GLN D C 1
ATOM 9647 O O . GLN D 1 222 ? 29.683 71.341 29.597 1.00 27.51 222 GLN D O 1
ATOM 9653 N N . LYS D 1 223 ? 31.848 71.758 29.131 1.00 27.70 223 LYS D N 1
ATOM 9654 C CA . LYS D 1 223 ? 31.603 73.113 28.648 1.00 26.61 223 LYS D CA 1
ATOM 9655 C C . LYS D 1 223 ? 31.076 73.194 27.237 1.00 26.50 223 LYS D C 1
ATOM 9656 O O . LYS D 1 223 ? 30.873 74.284 26.721 1.00 26.18 223 LYS D O 1
ATOM 9662 N N . GLY D 1 224 ? 30.845 72.039 26.614 1.00 25.31 224 GLY D N 1
ATOM 9663 C CA . GLY D 1 224 ? 30.305 72.009 25.264 1.00 25.70 224 GLY D CA 1
ATOM 9664 C C . GLY D 1 224 ? 31.192 72.624 24.195 1.00 24.86 224 GLY D C 1
ATOM 9665 O O . GLY D 1 224 ? 30.699 73.173 23.229 1.00 26.68 224 GLY D O 1
ATOM 9666 N N . MET D 1 225 ? 32.504 72.517 24.348 1.00 24.73 225 MET D N 1
ATOM 9667 C CA . MET D 1 225 ? 33.439 73.093 23.372 1.00 24.67 225 MET D CA 1
ATOM 9668 C C . MET D 1 225 ? 33.688 72.172 22.174 1.00 24.75 225 MET D C 1
ATOM 9669 O O . MET D 1 225 ? 34.203 72.607 21.161 1.00 25.91 225 MET D O 1
ATOM 9674 N N . VAL D 1 226 ? 33.293 70.912 22.286 1.00 24.43 226 VAL D N 1
ATOM 9675 C CA . VAL D 1 226 ? 33.528 69.935 21.224 1.00 24.51 226 VAL D CA 1
ATOM 9676 C C . VAL D 1 226 ? 32.267 69.474 20.515 1.00 23.64 226 VAL D C 1
ATOM 9677 O O . VAL D 1 226 ? 31.294 69.128 21.166 1.00 24.69 226 VAL D O 1
ATOM 9681 N N . ASP D 1 227 ? 32.284 69.458 19.183 1.00 21.63 227 ASP D N 1
ATOM 9682 C CA . ASP D 1 227 ? 31.132 68.965 18.426 1.00 22.04 227 ASP D CA 1
ATOM 9683 C C . ASP D 1 227 ? 31.283 67.493 18.024 1.00 21.51 227 ASP D C 1
ATOM 9684 O O . ASP D 1 227 ? 30.302 66.744 17.983 1.00 19.39 227 ASP D O 1
ATOM 9689 N N . LYS D 1 228 ? 32.515 67.097 17.711 1.00 19.98 228 LYS D N 1
ATOM 9690 C CA . LYS D 1 228 ? 32.805 65.728 17.256 1.00 23.42 228 LYS D CA 1
ATOM 9691 C C . LYS D 1 228 ? 34.235 65.352 17.655 1.00 22.47 228 LYS D C 1
ATOM 9692 O O . LYS D 1 228 ? 35.104 66.212 17.795 1.00 22.98 228 LYS D O 1
ATOM 9698 N N . VAL D 1 229 ? 34.462 64.055 17.809 1.00 20.41 229 VAL D N 1
ATOM 9699 C CA . VAL D 1 229 ? 35.784 63.539 18.105 1.00 18.02 229 VAL D CA 1
ATOM 9700 C C . VAL D 1 229 ? 36.170 62.691 16.882 1.00 18.38 229 VAL D C 1
ATOM 9701 O O . VAL D 1 229 ? 35.357 61.905 16.389 1.00 17.93 229 VAL D O 1
ATOM 9705 N N . ILE D 1 230 ? 37.375 62.868 16.359 1.00 17.01 230 ILE D N 1
ATOM 9706 C CA . ILE D 1 230 ? 37.814 62.019 15.250 1.00 17.45 230 ILE D CA 1
ATOM 9707 C C . ILE D 1 230 ? 39.239 61.600 15.590 1.00 17.89 230 ILE D C 1
ATOM 9708 O O . ILE D 1 230 ? 40.089 62.446 15.881 1.00 18.04 230 ILE D O 1
ATOM 9713 N N . VAL D 1 231 ? 39.483 60.285 15.591 1.00 18.41 231 VAL D N 1
ATOM 9714 C CA . VAL D 1 231 ? 40.809 59.758 15.883 1.00 16.64 231 VAL D CA 1
ATOM 9715 C C . VAL D 1 231 ? 41.144 58.712 14.826 1.00 16.71 231 VAL D C 1
ATOM 9716 O O . VAL D 1 231 ? 40.284 58.301 14.052 1.00 17.02 231 VAL D O 1
ATOM 9720 N N . GLY D 1 232 ? 42.398 58.276 14.818 1.00 17.07 232 GLY D N 1
ATOM 9721 C CA . GLY D 1 232 ? 42.813 57.255 13.879 1.00 19.33 232 GLY D CA 1
ATOM 9722 C C . GLY D 1 232 ? 42.769 55.904 14.581 1.00 20.43 232 GLY D C 1
ATOM 9723 O O . GLY D 1 232 ? 42.129 55.760 15.640 1.00 17.75 232 GLY D O 1
ATOM 9724 N N . ALA D 1 233 ? 43.450 54.913 14.010 1.00 19.25 233 ALA D N 1
ATOM 9725 C CA . ALA D 1 233 ? 43.452 53.568 14.595 1.00 19.28 233 ALA D CA 1
ATOM 9726 C C . ALA D 1 233 ? 44.733 52.861 14.207 1.00 21.09 233 ALA D C 1
ATOM 9727 O O . ALA D 1 233 ? 45.275 53.090 13.123 1.00 19.19 233 ALA D O 1
ATOM 9729 N N . ASP D 1 234 ? 45.218 52.012 15.102 1.00 22.31 234 ASP D N 1
ATOM 9730 C CA . ASP D 1 234 ? 46.422 51.263 14.823 1.00 24.67 234 ASP D CA 1
ATOM 9731 C C . ASP D 1 234 ? 46.021 49.885 14.367 1.00 23.43 234 ASP D C 1
ATOM 9732 O O . ASP D 1 234 ? 46.703 49.259 13.562 1.00 23.27 234 ASP D O 1
ATOM 9737 N N . ARG D 1 235 ? 44.878 49.431 14.855 1.00 21.69 235 ARG D N 1
ATOM 9738 C CA . ARG D 1 235 ? 44.360 48.131 14.470 1.00 21.37 235 ARG D CA 1
ATOM 9739 C C . ARG D 1 235 ? 42.912 48.016 14.890 1.00 21.37 235 ARG D C 1
ATOM 9740 O O . ARG D 1 235 ? 42.551 48.382 16.015 1.00 23.55 235 ARG D O 1
ATOM 9748 N N . ILE D 1 236 ? 42.078 47.487 14.004 1.00 21.60 236 ILE D N 1
ATOM 9749 C CA . ILE D 1 236 ? 40.663 47.353 14.309 1.00 19.94 236 ILE D CA 1
ATOM 9750 C C . ILE D 1 236 ? 40.262 45.881 14.251 1.00 20.24 236 ILE D C 1
ATOM 9751 O O . ILE D 1 236 ? 40.293 45.254 13.173 1.00 19.38 236 ILE D O 1
ATOM 9756 N N . VAL D 1 237 ? 39.881 45.335 15.405 1.00 17.33 237 VAL D N 1
ATOM 9757 C CA . VAL D 1 237 ? 39.488 43.934 15.473 1.00 18.25 237 VAL D CA 1
ATOM 9758 C C . VAL D 1 237 ? 37.966 43.883 15.621 1.00 19.65 237 VAL D C 1
ATOM 9759 O O . VAL D 1 237 ? 37.325 44.934 15.712 1.00 20.93 237 VAL D O 1
ATOM 9763 N N . ARG D 1 238 ? 37.376 42.696 15.640 1.00 19.41 238 ARG D N 1
ATOM 9764 C CA . ARG D 1 238 ? 35.904 42.622 15.637 1.00 23.14 238 ARG D CA 1
ATOM 9765 C C . ARG D 1 238 ? 35.123 43.279 16.768 1.00 23.24 238 ARG D C 1
ATOM 9766 O O . ARG D 1 238 ? 33.957 43.642 16.587 1.00 23.75 238 ARG D O 1
ATOM 9774 N N . ASP D 1 239 ? 35.745 43.432 17.929 1.00 24.15 239 ASP D N 1
ATOM 9775 C CA . ASP D 1 239 ? 35.061 44.085 19.043 1.00 24.16 239 ASP D CA 1
ATOM 9776 C C . ASP D 1 239 ? 35.743 45.385 19.504 1.00 24.61 239 ASP D C 1
ATOM 9777 O O . ASP D 1 239 ? 35.244 46.031 20.412 1.00 25.44 239 ASP D O 1
ATOM 9782 N N . ALA D 1 240 ? 36.845 45.800 18.873 1.00 21.37 240 ALA D N 1
ATOM 9783 C CA . ALA D 1 240 ? 37.499 47.013 19.337 1.00 20.72 240 ALA D CA 1
ATOM 9784 C C . ALA D 1 240 ? 38.495 47.698 18.399 1.00 20.95 240 ALA D C 1
ATOM 9785 O O . ALA D 1 240 ? 39.019 47.094 17.467 1.00 18.78 240 ALA D O 1
ATOM 9787 N N . VAL D 1 241 ? 38.762 48.969 18.711 1.00 17.65 241 VAL D N 1
ATOM 9788 C CA . VAL D 1 241 ? 39.695 49.791 17.980 1.00 17.36 241 VAL D CA 1
ATOM 9789 C C . VAL D 1 241 ? 40.890 50.033 18.898 1.00 17.63 241 VAL D C 1
ATOM 9790 O O . VAL D 1 241 ? 40.749 50.657 19.965 1.00 17.62 241 VAL D O 1
ATOM 9794 N N . PHE D 1 242 ? 42.051 49.506 18.507 1.00 17.32 242 PHE D N 1
ATOM 9795 C CA . PHE D 1 242 ? 43.285 49.739 19.256 1.00 19.30 242 PHE D CA 1
ATOM 9796 C C . PHE D 1 242 ? 43.920 50.990 18.694 1.00 18.39 242 PHE D C 1
ATOM 9797 O O . PHE D 1 242 ? 44.054 51.138 17.473 1.00 19.99 242 PHE D O 1
ATOM 9805 N N . ASN D 1 243 ? 44.318 51.894 19.585 1.00 19.59 243 ASN D N 1
ATOM 9806 C CA . ASN D 1 243 ? 44.939 53.146 19.175 1.00 17.81 243 ASN D CA 1
ATOM 9807 C C . ASN D 1 243 ? 45.783 53.654 20.334 1.00 16.33 243 ASN D C 1
ATOM 9808 O O . ASN D 1 243 ? 45.743 53.081 21.406 1.00 15.61 243 ASN D O 1
ATOM 9813 N N . LYS D 1 244 ? 46.582 54.699 20.103 1.00 17.48 244 LYS D N 1
ATOM 9814 C CA . LYS D 1 244 ? 47.439 55.286 21.139 1.00 18.96 244 LYS D CA 1
ATOM 9815 C C . LYS D 1 244 ? 46.732 55.298 22.522 1.00 19.69 244 LYS D C 1
ATOM 9816 O O . LYS D 1 244 ? 45.572 55.760 22.605 1.00 18.18 244 LYS D O 1
ATOM 9822 N N . ILE D 1 245 ? 47.406 54.827 23.590 1.00 18.86 245 ILE D N 1
ATOM 9823 C CA . ILE D 1 245 ? 46.771 54.792 24.941 1.00 19.56 245 ILE D CA 1
ATOM 9824 C C . ILE D 1 245 ? 46.130 56.126 25.207 1.00 18.55 245 ILE D C 1
ATOM 9825 O O . ILE D 1 245 ? 46.731 57.173 24.931 1.00 19.63 245 ILE D O 1
ATOM 9830 N N . GLY D 1 246 ? 44.943 56.081 25.802 1.00 18.02 246 GLY D N 1
ATOM 9831 C CA . GLY D 1 246 ? 44.212 57.303 26.119 1.00 18.53 246 GLY D CA 1
ATOM 9832 C C . GLY D 1 246 ? 42.969 57.474 25.264 1.00 18.21 246 GLY D C 1
ATOM 9833 O O . GLY D 1 246 ? 42.000 58.130 25.670 1.00 15.94 246 GLY D O 1
ATOM 9834 N N . THR D 1 247 ? 43.003 56.878 24.074 1.00 17.40 247 THR D N 1
ATOM 9835 C CA . THR D 1 247 ? 41.890 56.979 23.137 1.00 17.82 247 THR D CA 1
ATOM 9836 C C . THR D 1 247 ? 40.602 56.456 23.785 1.00 19.00 247 THR D C 1
ATOM 9837 O O . THR D 1 247 ? 39.536 57.096 23.679 1.00 15.84 247 THR D O 1
ATOM 9841 N N . TYR D 1 248 ? 40.707 55.320 24.473 1.00 16.52 248 TYR D N 1
ATOM 9842 C CA . TYR D 1 248 ? 39.541 54.758 25.137 1.00 18.57 248 TYR D CA 1
ATOM 9843 C C . TYR D 1 248 ? 38.961 55.743 26.141 1.00 17.94 248 TYR D C 1
ATOM 9844 O O . TYR D 1 248 ? 37.734 55.945 26.187 1.00 17.45 248 TYR D O 1
ATOM 9853 N N . THR D 1 249 ? 39.827 56.386 26.924 1.00 17.86 249 THR D N 1
ATOM 9854 C CA . THR D 1 249 ? 39.366 57.364 27.910 1.00 16.77 249 THR D CA 1
ATOM 9855 C C . THR D 1 249 ? 38.515 58.451 27.238 1.00 17.39 249 THR D C 1
ATOM 9856 O O . THR D 1 249 ? 37.421 58.799 27.717 1.00 17.51 249 THR D O 1
ATOM 9860 N N . VAL D 1 250 ? 39.006 58.988 26.132 1.00 17.22 250 VAL D N 1
ATOM 9861 C CA . VAL D 1 250 ? 38.258 59.999 25.383 1.00 16.45 250 VAL D CA 1
ATOM 9862 C C . VAL D 1 250 ? 36.896 59.448 24.931 1.00 17.25 250 VAL D C 1
ATOM 9863 O O . VAL D 1 250 ? 35.859 60.146 25.005 1.00 17.76 250 VAL D O 1
ATOM 9867 N N . SER D 1 251 ? 36.885 58.198 24.466 1.00 16.90 251 SER D N 1
ATOM 9868 C CA . SER D 1 251 ? 35.641 57.592 23.993 1.00 16.52 251 SER D CA 1
ATOM 9869 C C . SER D 1 251 ? 34.600 57.465 25.114 1.00 16.60 251 SER D C 1
ATOM 9870 O O . SER D 1 251 ? 33.384 57.546 24.851 1.00 15.27 251 SER D O 1
ATOM 9873 N N . VAL D 1 252 ? 35.070 57.260 26.349 1.00 15.79 252 VAL D N 1
ATOM 9874 C CA . VAL D 1 252 ? 34.152 57.126 27.483 1.00 17.28 252 VAL D CA 1
ATOM 9875 C C . VAL D 1 252 ? 33.497 58.468 27.785 1.00 15.23 252 VAL D C 1
ATOM 9876 O O . VAL D 1 252 ? 32.282 58.549 27.964 1.00 16.46 252 VAL D O 1
ATOM 9880 N N . VAL D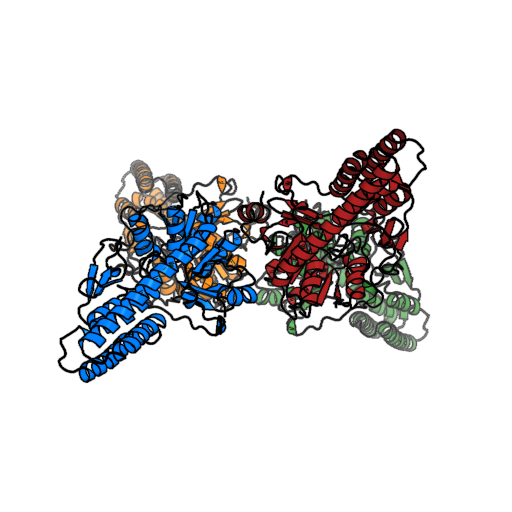 1 253 ? 34.303 59.526 27.832 1.00 15.66 253 VAL D N 1
ATOM 9881 C CA . VAL D 1 253 ? 33.759 60.850 28.109 1.00 18.04 253 VAL D CA 1
ATOM 9882 C C . VAL D 1 253 ? 32.841 61.292 26.946 1.00 19.14 253 VAL D C 1
ATOM 9883 O O . VAL D 1 253 ? 31.770 61.841 27.173 1.00 17.15 253 VAL D O 1
ATOM 9887 N N . ALA D 1 254 ? 33.273 61.058 25.709 1.00 17.87 254 ALA D N 1
ATOM 9888 C CA . ALA D 1 254 ? 32.477 61.418 24.534 1.00 20.03 254 ALA D CA 1
ATOM 9889 C C . ALA D 1 254 ? 31.102 60.747 24.574 1.00 20.63 254 ALA D C 1
ATOM 9890 O O . ALA D 1 254 ? 30.057 61.374 24.310 1.00 21.97 254 ALA D O 1
ATOM 9892 N N . LYS D 1 255 ? 31.103 59.464 24.882 1.00 20.12 255 LYS D N 1
ATOM 9893 C CA . LYS D 1 255 ? 29.851 58.720 24.910 1.00 24.62 255 LYS D CA 1
ATOM 9894 C C . LYS D 1 255 ? 28.899 59.279 25.983 1.00 23.38 255 LYS D C 1
ATOM 9895 O O . LYS D 1 255 ? 27.702 59.420 25.753 1.00 21.79 255 LYS D O 1
ATOM 9901 N N . HIS D 1 256 ? 29.437 59.609 27.152 1.00 23.75 256 HIS D N 1
ATOM 9902 C CA . HIS D 1 256 ? 28.598 60.126 28.221 1.00 24.04 256 HIS D CA 1
ATOM 9903 C C . HIS D 1 256 ? 27.996 61.497 27.861 1.00 24.90 256 HIS D C 1
ATOM 9904 O O . HIS D 1 256 ? 26.897 61.870 28.312 1.00 25.68 256 HIS D O 1
ATOM 9911 N N . HIS D 1 257 ? 28.705 62.245 27.029 1.00 23.07 257 HIS D N 1
ATOM 9912 C CA . HIS D 1 257 ? 28.207 63.545 26.619 1.00 23.13 257 HIS D CA 1
ATOM 9913 C C . HIS D 1 257 ? 27.528 63.536 25.256 1.00 21.47 257 HIS D C 1
ATOM 9914 O O . HIS D 1 257 ? 27.302 64.589 24.683 1.00 21.33 257 HIS D O 1
ATOM 9921 N N . ASN D 1 258 ? 27.203 62.355 24.742 1.00 21.30 258 ASN D N 1
ATOM 9922 C CA . ASN D 1 258 ? 26.549 62.247 23.436 1.00 23.80 258 ASN D CA 1
ATOM 9923 C C . ASN D 1 258 ? 27.322 62.983 22.336 1.00 21.96 258 ASN D C 1
ATOM 9924 O O . ASN D 1 258 ? 26.730 63.636 21.484 1.00 21.77 258 ASN D O 1
ATOM 9929 N N . ILE D 1 259 ? 28.644 62.903 22.371 1.00 21.34 259 ILE D N 1
ATOM 9930 C CA . ILE D 1 259 ? 29.458 63.520 21.336 1.00 20.57 259 ILE D CA 1
ATOM 9931 C C . ILE D 1 259 ? 29.905 62.437 20.339 1.00 19.86 259 ILE D C 1
ATOM 9932 O O . ILE D 1 259 ? 30.510 61.433 20.732 1.00 18.71 259 ILE D O 1
ATOM 9937 N N . PRO D 1 260 ? 29.583 62.609 19.047 1.00 20.43 260 PRO D N 1
ATOM 9938 C CA . PRO D 1 260 ? 29.993 61.601 18.055 1.00 19.68 260 PRO D CA 1
ATOM 9939 C C . PRO D 1 260 ? 31.490 61.319 18.175 1.00 18.85 260 PRO D C 1
ATOM 9940 O O . PRO D 1 260 ? 32.301 62.246 18.376 1.00 18.99 260 PRO D O 1
ATOM 9944 N N . PHE D 1 261 ? 31.829 60.033 18.098 1.00 17.99 261 PHE D N 1
ATOM 9945 C CA . PHE D 1 261 ? 33.203 59.549 18.204 1.00 18.61 261 PHE D CA 1
ATOM 9946 C C . PHE D 1 261 ? 33.484 58.765 16.927 1.00 18.07 261 PHE D C 1
ATOM 9947 O O . PHE D 1 261 ? 32.994 57.652 16.750 1.00 17.47 261 PHE D O 1
ATOM 9955 N N . TYR D 1 262 ? 34.257 59.369 16.034 1.00 18.62 262 TYR D N 1
ATOM 9956 C CA . TYR D 1 262 ? 34.570 58.737 14.762 1.00 17.79 262 TYR D CA 1
ATOM 9957 C C . TYR D 1 262 ? 35.994 58.211 14.726 1.00 18.50 262 TYR D C 1
ATOM 9958 O O . TYR D 1 262 ? 36.918 58.829 15.252 1.00 17.79 262 TYR D O 1
ATOM 9967 N N . VAL D 1 263 ? 36.159 57.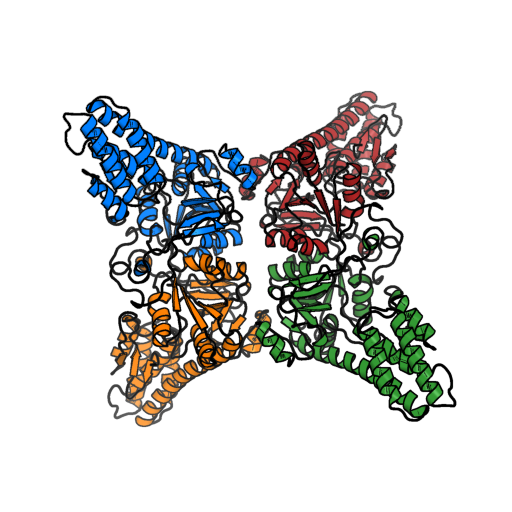055 14.099 1.00 19.80 263 VAL D N 1
ATOM 9968 C CA . VAL D 1 263 ? 37.489 56.485 13.943 1.00 19.42 263 VAL D CA 1
ATOM 9969 C C . VAL D 1 263 ? 37.771 56.411 12.439 1.00 19.65 263 VAL D C 1
ATOM 9970 O O . VAL D 1 263 ? 37.057 55.750 11.699 1.00 20.13 263 VAL D O 1
ATOM 9974 N N . ALA D 1 264 ? 38.825 57.081 11.997 1.00 20.71 264 ALA D N 1
ATOM 9975 C CA . ALA D 1 264 ? 39.181 57.070 10.580 1.00 19.57 264 ALA D CA 1
ATOM 9976 C C . ALA D 1 264 ? 40.363 56.147 10.338 1.00 20.32 264 ALA D C 1
ATOM 9977 O O . ALA D 1 264 ? 41.434 56.341 10.906 1.00 19.38 264 ALA D O 1
ATOM 9979 N N . ALA D 1 265 ? 40.151 55.134 9.500 1.00 21.99 265 ALA D N 1
ATOM 9980 C CA . ALA D 1 265 ? 41.191 54.151 9.180 1.00 22.61 265 ALA D CA 1
ATOM 9981 C C . ALA D 1 265 ? 40.839 53.423 7.889 1.00 23.71 265 ALA D C 1
ATOM 9982 O O . ALA D 1 265 ? 39.655 53.136 7.594 1.00 21.91 265 ALA D O 1
ATOM 9984 N N . PRO D 1 266 ? 41.872 53.098 7.106 1.00 23.01 266 PRO D N 1
ATOM 9985 C CA . PRO D 1 266 ? 41.687 52.402 5.848 1.00 24.85 266 PRO D CA 1
ATOM 9986 C C . PRO D 1 266 ? 41.452 50.915 6.088 1.00 24.10 266 PRO D C 1
ATOM 9987 O O . PRO D 1 266 ? 41.746 50.376 7.166 1.00 23.08 266 PRO D O 1
ATOM 9991 N N . LYS D 1 267 ? 40.940 50.254 5.061 1.00 22.17 267 LYS D N 1
ATOM 9992 C CA . LYS D 1 267 ? 40.686 48.826 5.115 1.00 22.78 267 LYS D CA 1
ATOM 9993 C C . LYS D 1 267 ? 41.853 48.010 5.664 1.00 22.34 267 LYS D C 1
ATOM 9994 O O . LYS D 1 267 ? 41.657 47.096 6.453 1.00 22.78 267 LYS D O 1
ATOM 10000 N N . ALA D 1 268 ? 43.067 48.331 5.237 1.00 23.52 268 ALA D N 1
ATOM 10001 C CA . ALA D 1 268 ? 44.227 47.567 5.648 1.00 24.08 268 ALA D CA 1
ATOM 10002 C C . ALA D 1 268 ? 44.531 47.592 7.137 1.00 23.41 268 ALA D C 1
ATOM 10003 O O . ALA D 1 268 ? 45.300 46.773 7.627 1.00 21.40 268 ALA D O 1
ATOM 10005 N N . THR D 1 269 ? 43.902 48.514 7.858 1.00 22.84 269 THR D N 1
ATOM 10006 C CA . THR D 1 269 ? 44.110 48.633 9.292 1.00 22.01 269 THR D CA 1
ATOM 10007 C C . THR D 1 269 ? 43.194 47.648 10.038 1.00 21.60 269 THR D C 1
ATOM 10008 O O . THR D 1 269 ? 43.386 47.375 11.226 1.00 21.61 269 THR D O 1
ATOM 10012 N N . PHE D 1 270 ? 42.205 47.097 9.340 1.00 19.96 270 PHE D N 1
ATOM 10013 C CA . PHE D 1 270 ? 41.315 46.125 9.977 1.00 20.35 270 PHE D CA 1
ATOM 10014 C C . PHE D 1 270 ? 42.019 44.754 10.050 1.00 21.05 270 PHE D C 1
ATOM 10015 O O . PHE D 1 270 ? 42.833 44.419 9.194 1.00 20.65 270 PHE D O 1
ATOM 10023 N N . ASP D 1 271 ? 41.720 43.987 11.097 1.00 22.11 271 ASP D N 1
ATOM 10024 C CA . ASP D 1 271 ? 42.305 42.656 11.332 1.00 22.17 271 ASP D CA 1
ATOM 10025 C C . ASP D 1 271 ? 41.072 41.907 11.818 1.00 21.71 271 ASP D C 1
ATOM 10026 O O . ASP D 1 271 ? 41.009 41.448 12.964 1.00 19.68 271 ASP D O 1
ATOM 10031 N N . TRP D 1 272 ? 40.093 41.805 10.923 1.00 20.67 272 TRP D N 1
ATOM 10032 C CA . TRP D 1 272 ? 38.787 41.222 11.237 1.00 22.12 272 TRP D CA 1
ATOM 10033 C C . TRP D 1 272 ? 38.727 39.783 11.724 1.00 22.48 272 TRP D C 1
ATOM 10034 O O . TRP D 1 272 ? 37.729 39.359 12.310 1.00 22.02 272 TRP D O 1
ATOM 10045 N N . GLU D 1 273 ? 39.800 39.037 11.501 1.00 22.46 273 GLU D N 1
ATOM 10046 C CA . GLU D 1 273 ? 39.876 37.651 11.965 1.00 24.47 273 GLU D CA 1
ATOM 10047 C C . GLU D 1 273 ? 40.145 37.614 13.490 1.00 22.84 273 GLU D C 1
ATOM 10048 O O . GLU D 1 273 ? 39.922 36.599 14.150 1.00 23.44 273 GLU D O 1
ATOM 10054 N N . ARG D 1 274 ? 40.601 38.729 14.059 1.00 22.85 274 ARG D N 1
ATOM 10055 C CA . ARG D 1 274 ? 40.913 38.776 15.499 1.00 22.01 274 ARG D CA 1
ATOM 10056 C C . ARG D 1 274 ? 39.857 39.484 16.370 1.00 23.67 274 ARG D C 1
ATOM 10057 O O . ARG D 1 274 ? 38.958 40.168 15.844 1.00 22.55 274 ARG D O 1
ATOM 10065 N N . THR D 1 275 ? 39.968 39.294 17.691 1.00 22.69 275 THR D N 1
ATOM 10066 C CA . THR D 1 275 ? 39.155 40.014 18.670 1.00 22.88 275 THR D CA 1
ATOM 10067 C C . THR D 1 275 ? 40.181 40.615 19.634 1.00 21.75 275 THR D C 1
ATOM 10068 O O . THR D 1 275 ? 41.354 40.262 19.589 1.00 21.51 275 THR D O 1
ATOM 10072 N N . ALA D 1 276 ? 39.749 41.515 20.509 1.00 19.99 276 ALA D N 1
ATOM 10073 C CA . ALA D 1 276 ? 40.662 42.170 21.433 1.00 21.33 276 ALA D CA 1
ATOM 10074 C C . ALA D 1 276 ? 41.507 41.188 22.252 1.00 23.16 276 ALA D C 1
ATOM 10075 O O . ALA D 1 276 ? 42.685 41.407 22.487 1.00 22.69 276 ALA D O 1
ATOM 10077 N N . LYS D 1 277 ? 40.884 40.115 22.698 1.00 24.18 277 LYS D N 1
ATOM 10078 C CA . LYS D 1 277 ? 41.557 39.103 23.497 1.00 27.13 277 LYS D CA 1
ATOM 10079 C C . LYS D 1 277 ? 42.809 38.519 22.821 1.00 24.24 277 LYS D C 1
ATOM 10080 O O . LYS D 1 277 ? 43.707 38.037 23.489 1.00 23.94 277 LYS D O 1
ATOM 10086 N N . ASP D 1 278 ? 42.868 38.563 21.496 1.00 23.46 278 ASP D N 1
ATOM 10087 C CA . ASP D 1 278 ? 44.018 38.031 20.747 1.00 22.97 278 ASP D CA 1
ATOM 10088 C C . ASP D 1 278 ? 45.228 38.961 20.753 1.00 24.43 278 ASP D C 1
ATOM 10089 O O . ASP D 1 278 ? 46.341 38.548 20.408 1.00 23.04 278 ASP D O 1
ATOM 10094 N N . VAL D 1 279 ? 45.010 40.220 21.132 1.00 23.69 279 VAL D N 1
ATOM 10095 C CA . VAL D 1 279 ? 46.055 41.254 21.039 1.00 24.35 279 VAL D CA 1
ATOM 10096 C C . VAL D 1 279 ? 46.898 41.476 22.276 1.00 27.35 279 VAL D C 1
ATOM 10097 O O . VAL D 1 279 ? 46.364 41.656 23.370 1.00 29.09 279 VAL D O 1
ATOM 10101 N N . VAL D 1 280 ? 48.216 41.471 22.117 1.00 27.45 280 VAL D N 1
ATOM 10102 C CA . VAL D 1 280 ? 49.091 41.715 23.255 1.00 28.63 280 VAL D CA 1
ATOM 10103 C C . VAL D 1 280 ? 49.485 43.190 23.146 1.00 27.82 280 VAL D C 1
ATOM 10104 O O . VAL D 1 280 ? 49.964 43.620 22.110 1.00 28.12 280 VAL D O 1
ATOM 10108 N N . ILE D 1 281 ? 49.244 43.982 24.184 1.00 27.93 281 ILE D N 1
ATOM 10109 C CA . ILE D 1 281 ? 49.621 45.391 24.106 1.00 27.62 281 ILE D CA 1
ATOM 10110 C C . ILE D 1 281 ? 50.996 45.457 24.731 1.00 27.83 281 ILE D C 1
ATOM 10111 O O . ILE D 1 281 ? 51.161 45.080 25.881 1.00 25.83 281 ILE D O 1
ATOM 10116 N N . GLU D 1 282 ? 51.993 45.930 24.000 1.00 30.53 282 GLU D N 1
ATOM 10117 C CA . GLU D 1 282 ? 53.316 45.969 24.608 1.00 34.52 282 GLU D CA 1
ATOM 10118 C C . GLU D 1 282 ? 53.538 47.196 25.486 1.00 33.57 282 GLU D C 1
ATOM 10119 O O . GLU D 1 282 ? 52.852 48.216 25.333 1.00 31.91 282 GLU D O 1
ATOM 10125 N N . GLU D 1 283 ? 54.486 47.059 26.416 1.00 31.43 283 GLU D N 1
ATOM 10126 C CA . GLU D 1 283 ? 54.880 48.117 27.341 1.00 31.25 283 GLU D CA 1
ATOM 10127 C C . GLU D 1 283 ? 55.917 48.992 26.660 1.00 31.35 283 GLU D C 1
ATOM 10128 O O . GLU D 1 283 ? 56.794 48.472 25.982 1.00 31.46 283 GLU D O 1
ATOM 10134 N N . ARG D 1 284 ? 55.831 50.308 26.825 1.00 28.16 284 ARG D N 1
ATOM 10135 C CA . ARG D 1 284 ? 56.854 51.162 26.243 1.00 29.50 284 ARG D CA 1
ATOM 10136 C C . ARG D 1 284 ? 57.883 51.456 27.354 1.00 28.47 284 ARG D C 1
ATOM 10137 O O . ARG D 1 284 ? 57.621 51.207 28.527 1.00 27.02 284 ARG D O 1
ATOM 10145 N N . PRO D 1 285 ? 59.069 51.974 26.994 1.00 29.22 285 PRO D N 1
ATOM 10146 C CA . PRO D 1 285 ? 60.089 52.256 28.006 1.00 28.68 285 PRO D CA 1
ATOM 10147 C C . PRO D 1 285 ? 59.598 53.058 29.209 1.00 27.63 285 PRO D C 1
ATOM 10148 O O . PRO D 1 285 ? 58.903 54.057 29.061 1.00 26.48 285 PRO D O 1
ATOM 10152 N N . ARG D 1 286 ? 59.964 52.601 30.403 1.00 28.85 286 ARG D N 1
ATOM 10153 C CA . ARG D 1 286 ? 59.543 53.268 31.634 1.00 30.10 286 ARG D CA 1
ATOM 10154 C C . ARG D 1 286 ? 60.096 54.682 31.761 1.00 31.74 286 ARG D C 1
ATOM 10155 O O . ARG D 1 286 ? 59.472 55.550 32.390 1.00 30.17 286 ARG D O 1
ATOM 10163 N N . GLU D 1 287 ? 61.243 54.939 31.135 1.00 31.97 287 GLU D N 1
ATOM 10164 C CA . GLU D 1 287 ? 61.820 56.267 31.256 1.00 33.67 287 GLU D CA 1
ATOM 10165 C C . GLU D 1 287 ? 60.942 57.339 30.628 1.00 31.47 287 GLU D C 1
ATOM 10166 O O . GLU D 1 287 ? 61.100 58.520 30.945 1.00 29.04 287 GLU D O 1
ATOM 10172 N N . GLU D 1 288 ? 60.011 56.940 29.751 1.00 30.42 288 GLU D N 1
ATOM 10173 C CA . GLU D 1 288 ? 59.088 57.908 29.141 1.00 29.02 288 GLU D CA 1
ATOM 10174 C C . GLU D 1 288 ? 58.215 58.591 30.217 1.00 28.35 288 GLU D C 1
ATOM 10175 O O . GLU D 1 288 ? 57.601 59.626 29.958 1.00 27.30 288 GLU D O 1
ATOM 10181 N N . LEU D 1 289 ? 58.143 58.000 31.407 1.00 28.29 289 LEU D N 1
ATOM 10182 C CA . LEU D 1 289 ? 57.382 58.591 32.516 1.00 30.27 289 LEU D CA 1
ATOM 10183 C C . LEU D 1 289 ? 58.279 59.144 33.633 1.00 30.75 289 LEU D C 1
ATOM 10184 O O . LEU D 1 289 ? 57.800 59.831 34.541 1.00 31.30 289 LEU D O 1
ATOM 10189 N N . ILE D 1 290 ? 59.568 58.841 33.572 1.00 30.55 290 ILE D N 1
ATOM 10190 C CA . ILE D 1 290 ? 60.501 59.265 34.615 1.00 30.80 290 ILE D CA 1
ATOM 10191 C C . ILE D 1 290 ? 61.177 60.597 34.311 1.00 31.52 290 ILE D C 1
ATOM 10192 O O . ILE D 1 290 ? 61.562 61.311 35.232 1.00 30.88 290 ILE D O 1
ATOM 10197 N N . PHE D 1 291 ? 61.302 60.908 33.022 1.00 31.63 291 PHE D N 1
ATOM 10198 C CA . PHE D 1 291 ? 61.936 62.131 32.531 1.00 35.67 291 PHE D CA 1
ATOM 10199 C C . PHE D 1 291 ? 61.122 62.776 31.415 1.00 36.90 291 PHE D C 1
ATOM 10200 O O . PHE D 1 291 ? 60.431 62.099 30.647 1.00 35.50 291 PHE D O 1
ATOM 10208 N N . CYS D 1 292 ? 61.214 64.094 31.328 1.00 38.96 292 CYS D N 1
ATOM 10209 C CA . CYS D 1 292 ? 60.575 64.822 30.249 1.00 43.40 292 CYS D CA 1
ATOM 10210 C C . CYS D 1 292 ? 61.723 65.701 29.788 1.00 45.37 292 CYS D C 1
ATOM 10211 O O . CYS D 1 292 ? 62.024 66.730 30.402 1.00 46.49 292 CYS D O 1
ATOM 10214 N N . GLY D 1 293 ? 62.377 65.276 28.713 1.00 47.90 293 GLY D N 1
ATOM 10215 C CA . GLY D 1 293 ? 63.543 65.990 28.239 1.00 49.85 293 GLY D CA 1
ATOM 10216 C C . GLY D 1 293 ? 64.602 65.410 29.149 1.00 51.16 293 GLY D C 1
ATOM 10217 O O . GLY D 1 293 ? 64.815 64.196 29.146 1.00 51.50 293 GLY D O 1
ATOM 10218 N N . LYS D 1 294 ? 65.255 66.242 29.949 1.00 52.27 294 LYS D N 1
ATOM 10219 C CA . LYS D 1 294 ? 66.253 65.722 30.880 1.00 52.35 294 LYS D CA 1
ATOM 10220 C C . LYS D 1 294 ? 65.950 66.115 32.321 1.00 50.71 294 LYS D C 1
ATOM 10221 O O . LYS D 1 294 ? 66.777 65.924 33.222 1.00 50.19 294 LYS D O 1
ATOM 10227 N N . ARG D 1 295 ? 64.758 66.670 32.526 1.00 48.49 295 ARG D N 1
ATOM 10228 C CA . ARG D 1 295 ? 64.311 67.035 33.860 1.00 47.06 295 ARG D CA 1
ATOM 10229 C C . ARG D 1 295 ? 63.690 65.752 34.423 1.00 44.15 295 ARG D C 1
ATOM 10230 O O . ARG D 1 295 ? 62.844 65.129 33.766 1.00 42.69 295 ARG D O 1
ATOM 10238 N N . GLN D 1 296 ? 64.125 65.343 35.611 1.00 40.87 296 GLN D N 1
ATOM 10239 C CA . GLN D 1 296 ? 63.587 64.150 36.261 1.00 37.52 296 GLN D CA 1
ATOM 10240 C C . GLN D 1 296 ? 62.218 64.547 36.832 1.00 37.14 296 GLN D C 1
ATOM 10241 O O . GLN D 1 296 ? 62.151 65.460 37.659 1.00 37.41 296 GLN D O 1
ATOM 10247 N N . ILE D 1 297 ? 61.144 63.862 36.412 1.00 33.23 297 ILE D N 1
ATOM 10248 C CA . ILE D 1 297 ? 59.798 64.177 36.888 1.00 29.06 297 ILE D CA 1
ATOM 10249 C C . ILE D 1 297 ? 59.172 63.142 37.841 1.00 29.63 297 ILE D C 1
ATOM 10250 O O . ILE D 1 297 ? 58.033 63.304 38.280 1.00 27.97 297 ILE D O 1
ATOM 10255 N N . ALA D 1 298 ? 59.907 62.077 38.150 1.00 28.23 298 ALA D N 1
ATOM 10256 C CA . ALA D 1 298 ? 59.424 61.050 39.055 1.00 28.22 298 ALA D CA 1
ATOM 10257 C C . ALA D 1 298 ? 60.624 60.356 39.668 1.00 28.44 298 ALA D C 1
ATOM 10258 O O . ALA D 1 298 ? 61.734 60.462 39.148 1.00 28.24 298 ALA D O 1
ATOM 10260 N N . PRO D 1 299 ? 60.429 59.661 40.802 1.00 27.64 299 PRO D N 1
ATOM 10261 C CA . PRO D 1 299 ? 61.537 58.947 41.454 1.00 28.83 299 PRO D CA 1
ATOM 10262 C C . PRO D 1 299 ? 62.159 57.958 40.439 1.00 29.29 299 PRO D C 1
ATOM 10263 O O . PRO D 1 299 ? 61.442 57.305 39.676 1.00 26.15 299 PRO D O 1
ATOM 10267 N N . LEU D 1 300 ? 63.481 57.838 40.456 1.00 29.30 300 LEU D N 1
ATOM 10268 C CA . LEU D 1 300 ? 64.194 56.975 39.516 1.00 30.21 300 LEU D CA 1
ATOM 10269 C C . LEU D 1 300 ? 63.721 55.539 39.513 1.00 29.59 300 LEU D C 1
ATOM 10270 O O . LEU D 1 300 ? 63.594 54.924 38.456 1.00 29.37 300 LEU D O 1
ATOM 10275 N N . ASN D 1 301 ? 63.451 55.024 40.699 1.00 29.25 301 ASN D N 1
ATOM 10276 C CA . ASN D 1 301 ? 63.033 53.652 40.893 1.00 30.23 301 ASN D CA 1
ATOM 10277 C C . ASN D 1 301 ? 61.547 53.386 40.901 1.00 28.37 301 ASN D C 1
ATOM 10278 O O . ASN D 1 301 ? 61.143 52.294 41.244 1.00 27.39 301 ASN D O 1
ATOM 10283 N N . VAL D 1 302 ? 60.735 54.350 40.506 1.00 27.23 302 VAL D N 1
ATOM 10284 C CA . VAL D 1 302 ? 59.289 54.144 40.572 1.00 25.60 302 VAL D CA 1
ATOM 10285 C C . VAL D 1 302 ? 58.789 53.052 39.614 1.00 25.32 302 VAL D C 1
ATOM 10286 O O . VAL D 1 302 ? 59.316 52.906 38.514 1.00 23.74 302 VAL D O 1
ATOM 10290 N N . LYS D 1 303 ? 57.792 52.282 40.042 1.00 22.24 303 LYS D N 1
ATOM 10291 C CA . LYS D 1 303 ? 57.218 51.262 39.175 1.00 23.73 303 LYS D CA 1
ATOM 10292 C C . LYS D 1 303 ? 56.331 52.013 38.189 1.00 23.99 303 LYS D C 1
ATOM 10293 O O . LYS D 1 303 ? 55.551 52.883 38.582 1.00 23.46 303 LYS D O 1
ATOM 10299 N N . VAL D 1 304 ? 56.469 51.683 36.913 1.00 23.00 304 VAL D N 1
ATOM 10300 C CA . VAL D 1 304 ? 55.709 52.316 35.853 1.00 23.34 304 VAL D CA 1
ATOM 10301 C C . VAL D 1 304 ? 54.878 51.330 35.061 1.00 23.38 304 VAL D C 1
ATOM 10302 O O . VAL D 1 304 ? 55.312 50.220 34.788 1.00 23.56 304 VAL D O 1
ATOM 10306 N N . TYR D 1 305 ? 53.673 51.742 34.688 1.00 22.53 305 TYR D N 1
ATOM 10307 C CA . TYR D 1 305 ? 52.835 50.908 33.838 1.00 21.86 305 TYR D CA 1
ATOM 10308 C C . TYR D 1 305 ? 52.713 51.830 32.627 1.00 21.16 305 TYR D C 1
ATOM 10309 O O . TYR D 1 305 ? 52.219 52.944 32.740 1.00 22.09 305 TYR D O 1
ATOM 10318 N N . ASN D 1 306 ? 53.180 51.376 31.475 1.00 20.52 306 ASN D N 1
ATOM 10319 C CA . ASN D 1 306 ? 53.182 52.228 30.297 1.00 21.65 306 ASN D CA 1
ATOM 10320 C C . ASN D 1 306 ? 52.730 51.533 29.014 1.00 21.72 306 ASN D C 1
ATOM 10321 O O . ASN D 1 306 ? 53.504 51.376 28.072 1.00 23.07 306 ASN D O 1
ATOM 10326 N N . PRO D 1 307 ? 51.456 51.107 28.956 1.00 21.09 307 PRO D N 1
ATOM 10327 C CA . PRO D 1 307 ? 50.954 50.434 27.743 1.00 19.60 307 PRO D CA 1
ATOM 10328 C C . PRO D 1 307 ? 50.977 51.370 26.529 1.00 20.82 307 PRO D C 1
ATOM 10329 O O . PRO D 1 307 ? 50.657 52.569 26.629 1.00 22.04 307 PRO D O 1
ATOM 10333 N N . ALA D 1 308 ? 51.360 50.840 25.376 1.00 20.84 308 ALA D N 1
ATOM 10334 C CA . ALA D 1 308 ? 51.426 51.652 24.167 1.00 21.43 308 ALA D CA 1
ATOM 10335 C C . ALA D 1 308 ? 50.053 52.014 23.593 1.00 21.82 308 ALA D C 1
ATOM 10336 O O . ALA D 1 308 ? 49.889 53.086 23.004 1.00 21.18 308 ALA D O 1
ATOM 10338 N N . PHE D 1 309 ? 49.074 51.132 23.782 1.00 21.48 309 PHE D N 1
ATOM 10339 C CA . PHE D 1 309 ? 47.740 51.327 23.240 1.00 20.03 309 PHE D CA 1
ATOM 10340 C C . PHE D 1 309 ? 46.624 50.900 24.190 1.00 20.13 309 PHE D C 1
ATOM 10341 O O . PHE D 1 309 ? 46.867 50.263 25.198 1.00 19.67 309 PHE D O 1
ATOM 10349 N N . ASP D 1 310 ? 45.391 51.291 23.872 1.00 19.28 310 ASP D N 1
ATOM 10350 C CA . ASP D 1 310 ? 44.254 50.747 24.604 1.00 17.36 310 ASP D CA 1
ATOM 10351 C C . ASP D 1 310 ? 43.188 50.339 23.602 1.00 17.84 310 ASP D C 1
ATOM 10352 O O . ASP D 1 310 ? 43.231 50.714 22.440 1.00 18.34 310 ASP D O 1
ATOM 10357 N N . PRO D 1 311 ? 42.263 49.478 24.015 1.00 18.54 311 PRO D N 1
ATOM 10358 C CA . PRO D 1 311 ? 41.210 49.071 23.090 1.00 17.24 311 PRO D CA 1
ATOM 10359 C C . PRO D 1 311 ? 39.931 49.872 23.364 1.00 18.69 311 PRO D C 1
ATOM 10360 O O . PRO D 1 311 ? 39.493 49.983 24.506 1.00 20.45 311 PRO D O 1
ATOM 10364 N N . THR D 1 312 ? 39.359 50.467 22.334 1.00 17.98 312 THR D N 1
ATOM 10365 C CA . THR D 1 312 ? 38.121 51.210 22.494 1.00 17.93 312 THR D CA 1
ATOM 10366 C C . THR D 1 312 ? 37.056 50.277 21.924 1.00 17.25 312 THR D C 1
ATOM 10367 O O . THR D 1 312 ? 37.076 49.935 20.740 1.00 18.56 312 THR D O 1
ATOM 10371 N N . PRO D 1 313 ? 36.112 49.837 22.766 1.00 19.71 313 PRO D N 1
ATOM 10372 C CA . PRO D 1 313 ? 35.051 48.929 22.298 1.00 20.99 313 PRO D CA 1
ATOM 10373 C C . PRO D 1 313 ? 34.303 49.575 21.133 1.00 21.51 313 PRO D C 1
ATOM 10374 O O . PRO D 1 313 ? 34.128 50.797 21.124 1.00 21.29 313 PRO D O 1
ATOM 10378 N N . LEU D 1 314 ? 33.877 48.781 20.148 1.00 21.51 314 LEU D N 1
ATOM 10379 C CA . LEU D 1 314 ? 33.152 49.353 19.001 1.00 23.04 314 LEU D CA 1
ATOM 10380 C C . LEU D 1 314 ? 31.842 50.009 19.437 1.00 21.43 314 LEU D C 1
ATOM 10381 O O . LEU D 1 314 ? 31.323 50.863 18.734 1.00 19.80 314 LEU D O 1
ATOM 10386 N N . GLU D 1 315 ? 31.319 49.593 20.590 1.00 21.98 315 GLU D N 1
ATOM 10387 C CA . GLU D 1 315 ? 30.096 50.154 21.162 1.00 24.92 315 GLU D CA 1
ATOM 10388 C C . GLU D 1 315 ? 30.326 51.628 21.462 1.00 22.05 315 GLU D C 1
ATOM 10389 O O . GLU D 1 315 ? 29.370 52.367 21.630 1.00 22.35 315 GLU D O 1
ATOM 10395 N N . ASN D 1 316 ? 31.585 52.038 21.600 1.00 18.78 316 ASN D N 1
ATOM 10396 C CA . ASN D 1 316 ? 31.875 53.447 21.869 1.00 19.38 316 ASN D CA 1
ATOM 10397 C C . ASN D 1 316 ? 32.237 54.216 20.611 1.00 18.61 316 ASN D C 1
ATOM 10398 O O . ASN D 1 316 ? 32.638 55.384 20.692 1.00 19.20 316 ASN D O 1
ATOM 10403 N N . VAL D 1 317 ? 32.130 53.562 19.458 1.00 19.10 317 VAL D N 1
ATOM 10404 C CA . VAL D 1 317 ? 32.452 54.220 18.181 1.00 18.66 317 VAL D CA 1
ATOM 10405 C C . VAL D 1 317 ? 31.181 54.451 17.366 1.00 19.78 317 VAL D C 1
ATOM 10406 O O . VAL D 1 317 ? 30.497 53.494 16.997 1.00 20.87 317 VAL D O 1
ATOM 10410 N N . THR D 1 318 ? 30.886 55.731 17.106 1.00 19.35 318 THR D N 1
ATOM 10411 C CA . THR D 1 318 ? 29.710 56.188 16.353 1.00 20.40 318 THR D CA 1
ATOM 10412 C C . THR D 1 318 ? 29.723 55.703 14.904 1.00 20.75 318 THR D C 1
ATOM 10413 O O . THR D 1 318 ? 28.709 55.255 14.378 1.00 20.27 318 THR D O 1
ATOM 10417 N N . ALA D 1 319 ? 30.875 55.817 14.257 1.00 21.07 319 ALA D N 1
ATOM 10418 C CA . ALA D 1 319 ? 31.020 55.324 12.893 1.00 21.25 319 ALA D CA 1
ATOM 10419 C C . ALA D 1 319 ? 32.502 55.188 12.541 1.00 19.65 319 ALA D C 1
ATOM 10420 O O . ALA D 1 319 ? 33.344 55.869 13.120 1.00 17.19 319 ALA D O 1
ATOM 10422 N N . LEU D 1 320 ? 32.791 54.301 11.584 1.00 20.12 320 LEU D N 1
ATOM 10423 C CA . LEU D 1 320 ? 34.143 54.072 11.073 1.00 20.20 320 LEU D CA 1
ATOM 10424 C C . LEU D 1 320 ? 34.231 54.754 9.690 1.00 20.73 320 LEU D C 1
ATOM 10425 O O . LEU D 1 320 ? 33.411 54.497 8.810 1.00 19.27 320 LEU D O 1
ATOM 10430 N N . ILE D 1 321 ? 35.225 55.611 9.502 1.00 20.11 321 ILE D N 1
ATOM 10431 C CA . ILE D 1 321 ? 35.379 56.319 8.236 1.00 21.09 321 ILE D CA 1
ATOM 10432 C C . ILE D 1 321 ? 36.511 55.654 7.461 1.00 21.48 321 ILE D C 1
ATOM 10433 O O . ILE D 1 321 ? 37.669 55.747 7.871 1.00 22.14 321 ILE D O 1
ATOM 10438 N N . THR D 1 322 ? 36.173 55.007 6.337 1.00 21.37 322 THR D N 1
ATOM 10439 C CA . THR D 1 322 ? 37.185 54.310 5.525 1.00 22.90 322 THR D CA 1
ATOM 10440 C C . THR D 1 322 ? 37.183 54.779 4.069 1.00 22.65 322 THR D C 1
ATOM 10441 O O . THR D 1 322 ? 36.358 55.584 3.672 1.00 21.04 322 THR D O 1
ATOM 10445 N N . GLU D 1 323 ? 38.093 54.250 3.261 1.00 24.60 323 GLU D N 1
ATOM 10446 C CA . GLU D 1 323 ? 38.127 54.674 1.861 1.00 24.38 323 GLU D CA 1
ATOM 10447 C C . GLU D 1 323 ? 37.019 53.989 1.065 1.00 25.30 323 GLU D C 1
ATOM 10448 O O . GLU D 1 323 ? 36.779 54.304 -0.100 1.00 28.35 323 GLU D O 1
ATOM 10454 N N . TYR D 1 324 ? 36.312 53.069 1.703 1.00 24.40 324 TYR D N 1
ATOM 10455 C CA . TYR D 1 324 ? 35.199 52.411 1.051 1.00 25.52 324 TYR D CA 1
ATOM 10456 C C . TYR D 1 324 ? 33.891 53.067 1.461 1.00 25.04 324 TYR D C 1
ATOM 10457 O O . TYR D 1 324 ? 32.837 52.692 0.965 1.00 26.64 324 TYR D O 1
ATOM 10466 N N . GLY D 1 325 ? 33.969 54.030 2.376 1.00 23.14 325 GLY D N 1
ATOM 10467 C CA . GLY D 1 325 ? 32.778 54.709 2.854 1.00 22.68 325 GLY D CA 1
ATOM 10468 C C . GLY D 1 325 ? 32.651 54.682 4.374 1.00 23.46 325 GLY D C 1
ATOM 10469 O O . GLY D 1 325 ? 33.481 54.091 5.077 1.00 20.64 325 GLY D O 1
ATOM 10470 N N . VAL D 1 326 ? 31.609 55.325 4.894 1.00 24.40 326 VAL D N 1
ATOM 10471 C CA . VAL D 1 326 ? 31.398 55.363 6.347 1.00 24.28 326 VAL D CA 1
ATOM 10472 C C . VAL D 1 326 ? 30.653 54.103 6.751 1.00 24.23 326 VAL D C 1
ATOM 10473 O O . VAL D 1 326 ? 29.699 53.699 6.096 1.00 25.94 326 VAL D O 1
ATOM 10477 N N . ILE D 1 327 ? 31.100 53.461 7.819 1.00 22.77 327 ILE D N 1
ATOM 10478 C CA . ILE D 1 327 ? 30.471 52.232 8.266 1.00 22.63 327 ILE D CA 1
ATOM 10479 C C . ILE D 1 327 ? 29.787 52.480 9.601 1.00 22.75 327 ILE D C 1
ATOM 10480 O O . ILE D 1 327 ? 30.385 53.038 10.517 1.00 21.21 327 ILE D O 1
ATOM 10485 N N . TYR D 1 328 ? 28.541 52.027 9.705 1.00 22.17 328 TYR D N 1
ATOM 10486 C CA . TYR D 1 328 ? 27.749 52.185 10.911 1.00 23.72 328 TYR D CA 1
ATOM 10487 C C . TYR D 1 328 ? 27.426 50.852 11.551 1.00 24.05 328 TYR D C 1
ATOM 10488 O O . TYR D 1 328 ? 27.554 49.801 10.924 1.00 24.00 328 TYR D O 1
ATOM 10497 N N . PRO D 1 329 ? 26.991 50.881 12.819 1.00 24.18 329 PRO D N 1
ATOM 10498 C CA . PRO D 1 329 ? 26.615 49.677 13.557 1.00 23.96 329 PRO D CA 1
ATOM 10499 C C . PRO D 1 329 ? 25.390 49.116 12.810 1.00 21.95 329 PRO D C 1
ATOM 10500 O O . PRO D 1 329 ? 24.644 49.874 12.167 1.00 21.14 329 PRO D O 1
ATOM 10504 N N . PRO D 1 330 ? 25.178 47.807 12.859 1.00 22.13 330 PRO D N 1
ATOM 10505 C CA . PRO D 1 330 ? 25.980 46.775 13.535 1.00 22.25 330 PRO D CA 1
ATOM 10506 C C . PRO D 1 330 ? 27.225 46.463 12.712 1.00 23.37 330 PRO D C 1
ATOM 10507 O O . PRO D 1 330 ? 27.120 46.053 11.560 1.00 22.01 330 PRO D O 1
ATOM 10511 N N . TYR D 1 331 ? 28.410 46.667 13.297 1.00 22.62 331 TYR D N 1
ATOM 10512 C CA . TYR D 1 331 ? 29.665 46.433 12.568 1.00 22.84 331 TYR D CA 1
ATOM 10513 C C . TYR D 1 331 ? 29.893 44.973 12.150 1.00 23.05 331 TYR D C 1
ATOM 10514 O O . TYR D 1 331 ? 30.576 44.718 11.152 1.00 21.46 331 TYR D O 1
ATOM 10523 N N . GLU D 1 332 ? 29.328 44.031 12.910 1.00 24.75 332 GLU D N 1
ATOM 10524 C CA . GLU D 1 332 ? 29.489 42.612 12.605 1.00 27.72 332 GLU D CA 1
ATOM 10525 C C . GLU D 1 332 ? 28.942 42.335 11.200 1.00 26.03 332 GLU D C 1
ATOM 10526 O O . GLU D 1 332 ? 29.392 41.427 10.508 1.00 22.51 332 GLU D O 1
ATOM 10532 N N . VAL D 1 333 ? 27.991 43.147 10.766 1.00 26.96 333 VAL D N 1
ATOM 10533 C CA . VAL D 1 333 ? 27.435 42.983 9.422 1.00 26.41 333 VAL D CA 1
ATOM 10534 C C . VAL D 1 333 ? 28.050 43.972 8.453 1.00 25.19 333 VAL D C 1
ATOM 10535 O O . VAL D 1 333 ? 28.548 43.598 7.392 1.00 22.63 333 VAL D O 1
ATOM 10539 N N . ASN D 1 334 ? 28.046 45.244 8.827 1.00 23.23 334 ASN D N 1
ATOM 10540 C CA . ASN D 1 334 ? 28.535 46.290 7.937 1.00 23.60 334 ASN D CA 1
ATOM 10541 C C . ASN D 1 334 ? 30.009 46.404 7.585 1.00 23.27 334 ASN D C 1
ATOM 10542 O O . ASN D 1 334 ? 30.353 46.918 6.505 1.00 24.02 334 ASN D O 1
ATOM 10547 N N . VAL D 1 335 ? 30.891 45.928 8.453 1.00 23.14 335 VAL D N 1
ATOM 10548 C CA . VAL D 1 335 ? 32.302 46.007 8.133 1.00 23.75 335 VAL D CA 1
ATOM 10549 C C . VAL D 1 335 ? 32.603 45.055 6.953 1.00 24.99 335 VAL D C 1
ATOM 10550 O O . VAL D 1 335 ? 33.199 45.465 5.977 1.00 24.86 335 VAL D O 1
ATOM 10554 N N . PRO D 1 336 ? 32.165 43.783 7.016 1.00 26.33 336 PRO D N 1
ATOM 10555 C CA . PRO D 1 336 ? 32.463 42.911 5.870 1.00 28.42 336 PRO D CA 1
ATOM 10556 C C . PRO D 1 336 ? 31.718 43.415 4.621 1.00 30.63 336 PRO D C 1
ATOM 10557 O O . PRO D 1 336 ? 32.249 43.381 3.517 1.00 31.85 336 PRO D O 1
ATOM 10561 N N . LYS D 1 337 ? 30.490 43.896 4.790 1.00 30.95 337 LYS D N 1
ATOM 10562 C CA . LYS D 1 337 ? 29.753 44.414 3.641 1.00 30.52 337 LYS D CA 1
ATOM 10563 C C . LYS D 1 337 ? 30.445 45.614 2.976 1.00 29.62 337 LYS D C 1
ATOM 10564 O O . LYS D 1 337 ? 30.752 45.591 1.782 1.00 29.72 337 LYS D O 1
ATOM 10570 N N . VAL D 1 338 ? 30.708 46.663 3.740 1.00 29.21 338 VAL D N 1
ATOM 10571 C CA . VAL D 1 338 ? 31.338 47.855 3.165 1.00 28.58 338 VAL D CA 1
ATOM 10572 C C . VAL D 1 338 ? 32.764 47.645 2.677 1.00 30.35 338 VAL D C 1
ATOM 10573 O O . VAL D 1 338 ? 33.143 48.165 1.626 1.00 30.68 338 VAL D O 1
ATOM 10577 N N . LEU D 1 339 ? 33.551 46.881 3.432 1.00 31.53 339 LEU D N 1
ATOM 10578 C CA . LEU D 1 339 ? 34.944 46.624 3.074 1.00 33.70 339 LEU D CA 1
ATOM 10579 C C . LEU D 1 339 ? 35.099 45.498 2.062 1.00 36.64 339 LEU D C 1
ATOM 10580 O O . LEU D 1 339 ? 36.181 45.322 1.506 1.00 35.57 339 LEU D O 1
ATOM 10585 N N . LYS D 1 340 ? 34.020 44.737 1.857 1.00 40.40 340 LYS D N 1
ATOM 10586 C CA . LYS D 1 340 ? 33.980 43.609 0.920 1.00 44.06 340 LYS D CA 1
ATOM 10587 C C . LYS D 1 340 ? 34.821 42.410 1.337 1.00 45.09 340 LYS D C 1
ATOM 10588 O O . LYS D 1 340 ? 35.628 41.922 0.561 1.00 46.02 340 LYS D O 1
ATOM 10594 N N . PHE D 1 341 ? 34.625 41.936 2.558 1.00 46.41 341 PHE D N 1
ATOM 10595 C CA . PHE D 1 341 ? 35.365 40.788 3.049 1.00 47.79 341 PHE D CA 1
ATOM 10596 C C . PHE D 1 341 ? 34.729 39.521 2.503 1.00 51.34 341 PHE D C 1
ATOM 10597 O O . PHE D 1 341 ? 33.517 39.591 2.183 1.00 52.10 341 PHE D O 1
#

Organism: Archaeoglobus fulgidus (strain ATCC 49558 / DSM 4304 / JCM 9628 / NBRC 100126 / VC-16) (NCBI:txid224325)

Solvent-accessible surface area: 53196 Å² total; per-residue (Å²): 116,76,70,1,0,34,41,85,139,12,0,47,0,2,4,2,46,78,6,10,107,92,75,46,67,44,58,3,150,46,20,126,55,0,2,70,4,1,128,100,77,0,2,34,19,42,18,0,18,15,3,0,0,0,3,0,0,0,8,0,0,65,35,186,172,44,108,62,24,101,106,0,35,111,45,0,112,128,5,5,107,85,0,22,70,30,77,112,118,16,100,49,0,113,45,0,7,74,93,0,29,82,18,0,48,153,3,148,40,28,140,83,0,67,86,52,0,24,153,25,0,75,107,4,0,74,47,1,5,85,54,1,122,114,0,0,106,82,0,0,92,18,1,50,102,30,12,19,0,1,2,2,17,5,14,0,7,0,9,2,0,29,47,0,14,0,1,0,0,0,17,3,0,57,132,83,66,46,78,9,94,2,8,0,0,1,0,4,14,60,5,17,0,0,52,0,0,0,21,0,0,71,93,51,66,11,84,10,27,0,0,1,7,4,0,0,0,0,0,6,57,112,62,64,10,60,10,0,0,0,4,22,75,79,0,0,79,68,4,0,8,10,33,3,0,0,7,4,3,0,6,0,0,65,115,51,69,18,16,3,1,0,1,2,12,60,88,21,20,46,30,134,102,31,27,183,67,29,132,54,85,92,79,81,111,110,32,0,4,75,12,45,168,127,17,11,0,12,96,126,1,132,18,29,1,2,0,39,0,24,0,44,16,88,13,4,26,0,0,0,0,17,79,6,33,1,52,31,20,14,85,36,25,0,38,149,33,0,152,120,110,76,61,9,0,31,46,86,138,5,0,61,1,3,4,7,55,74,4,10,117,105,78,53,61,41,62,0,123,52,9,94,66,0,0,72,2,0,106,90,104,1,6,52,20,46,37,1,13,30,1,0,0,0,0,0,0,0,4,0,1,74,32,179,149,37,110,58,36,104,104,0,47,104,48,0,107,125,9,5,78,67,0,21,65,18,78,112,126,16,104,56,0,104,36,0,2,85,121,0,14,88,20,0,75,142,0,133,40,34,134,73,0,61,75,35,0,32,141,23,0,67,110,13,0,75,58,10,2,79,83,1,97,86,0,0,102,85,0,0,88,8,2,28,102,29,9,17,0,0,3,3,12,5,14,0,6,0,14,5,0,26,48,0,14,1,2,0,0,0,16,6,0,52,134,91,64,44,100,8,99,2,8,1,1,0,0,5,15,89,5,18,0,0,54,2,0,0,20,0,0,71,92,48,68,12,83,10,21,0,0,0,7,4,0,0,0,2,0,6,59,118,59,57,8,60,20,0,0,0,3,24,90,93,1,0,108,68,3,0,6,11,40,2,0,0,7,4,2,0,6,0,0,87,115,50,52,18,36,3,8,1,0,2,17,61,95,26,20,23,37,153,103,25,28,178,64,32,129,40,102,90,86,86,91,88,32,0,0,72,10,29,161,137,26,11,0,14,97,130,1,136,17,38,1,2,2,44,0,18,0,38,14,116,19,4,58,0,0,0,0,21,84,6,33,1,44,50,26,11,117,40,31,0,40,110,37,0,150,118,115,68,63,7,0,37,45,89,138,12,0,42,0,3,3,9,46,70,5,10,106,90,74,73,62,43,113,1,178,32,7,92,50,0,0,67,2,0,104,91,94,1,5,55,17,52,38,1,10,38,1,0,0,0,0,0,0,0,6,0,1,68,54,140,151,24,114,61,37,98,96,0,44,107,43,0,110,130,8,5,80,68,0,22,68,20,80,109,126,21,99,47,0,106,45,0,4,70,123,0,10,76,20,0,70,155,0,133,42,36,133,68,0,60,73,38,0,29,140,18,0,62,103,17,0,66,69,4,14,87,71,3,87,110,0,0,84,98,0,0,109,28,0,44,98,29,14,18,0,0,2,2,15,6,20,0,5,1,15,8,1,25,27,0,15,0,1,0,0,0,12,2,0,54,118,92,64,37,84,7,98,2,6,0,1,0,0,5,16,74,4,14,0,0,54,2,0,0,19,0,0,72,92,46,68,11,87,10,22,0,0,0,7,4,0,0,0,1,0,6,55,124,61,62,9,61,5,0,1,0,3,22,68,103,0,0,117,62,4,0,9,11,39,2,0,0,5,3,1,0,5,0,0,73,114,51,64,17,16,3,4,1,0,2,22,63,88,15,19,38,34,161,114,34,27,193,76,43,123,33,82,93,105,75,96,82,32,0,0,67,14,42,204,124,34,12,0,17,95,139,2,127,20,35,2,1,10,43,0,23,0,46,16,106,14,6,46,0,1,0,0,20,83,6,38,1,46,52,12,17,124,55,24,0,41,112,40,0,149,113,127,80,65,5,0,35,46,82,152,23,1,47,0,2,5,3,52,84,5,11,123,95,74,56,54,41,107,4,168,63,6,120,43,0,0,61,2,0,122,98,75,0,4,36,20,43,23,2,15,31,2,0,0,0,0,0,0,0,9,0,1,81,57,148,170,30,115,62,47,105,101,0,45,102,21,0,112,111,7,7,80,102,0,16,71,36,87,106,126,21,103,54,1,106,49,0,6,81,103,0,21,92,17,0,59,134,0,126,48,35,113,70,0,74,76,36,0,32,143,22,0,62,96,5,0,73,49,8,26,86,73,1,94,97,0,0,97,93,0,0,83,6,2,71,90,32,13,19,0,0,2,2,16,4,14,0,11,0,9,4,1,33,32,0,13,0,1,0,0,0,18,5,0,58,131,88,62,46,122,9,126,2,7,0,0,0,0,4,13,69,4,18,0,0,50,2,0,0,15,0,0,63,98,58,73,13,74,6,16,0,0,0,8,4,0,0,0,0,0,6,56,112,61,63,10,66,15,0,1,0,4,22,79,83,0,0,103,66,4,0,8,10,33,2,0,0,5,4,2,0,6,0,0,79,100,51,90,18,37,3,2,1,1,2,14,58,91,22,19,45,31,133,96,38,26,188,77,27,139,45,113,79,84,82,109,108,29,0,4,70,12,34,166,157,30,11,0,12,97,124,1,139,18,34,2,2,1,49,0,23,0,35,14,97,15,4,46,0,0,0,0,9,85,7,31,0,20,44,29,14,147,45,19,0,35,130,39,0,150,115

Secondary structure (DSSP, 8-state):
---SEEESSSEEEE-GGGTTT---EEEE-SHHHHHHHHHTTSS-SHHHHHHHHHHHHHHHTTSS--S-HHHHHHHHHHHHHHHHTT-TT-HHHHHHHHHHHHHHTT-SSHHHHHHHHHHHHHHHHHHHHHHHHHHHHHHHTT--TT-EEEE-S--SSSSSSSS-SHHHHHHHHHHTT---EEEEE--TTTTHIIIIIHHHHHHTT--EEEE-GGGHHHHHHTT--SEEEE--SEEETTEEEEETTHHHHHHHHHHTT--EEEE--GGGB-TT--GGG--PPBPPTHHHHEETTEE-S-TT-EE--BSEEEEEGGG-SEEEETTEEE-S-HHHHHHHHTT-/---SEEESSSEEEE-GGGTTT---EEEE-SHHHHHHHHHTTSS-SHHHHHHHHHHHHHHHTTSS--S-HHHHHHHHHHHHHHHHHHSTT-HHHHHHHHHHHHHHTT-SSHHHHHHHHHHHHHHHHHHHHHHHHHHHHHHHTT--TTEEEEE-S--SSSSSSSS-SHHHHHHHHHHTT--EEEEEE--TTTTHIIIIIHHHHHHTT--EEEE-GGGHHHHHHTT--SEEEE--SEEETTEEEEETTHHHHHHHHHHTT--EEEE--GGGB-TT--GGGPPPPB--THHHHEETTEE-S-TT-EE--BSEEEEEGGG-SEEEETTEEE-S-HHHHHHHHTT-/---SEEESSSEEEE-GGGTTT---EEEE-SHHHHHHHHHTTSS-SHHHHHHHHHHHHHHHTTSS--S-HHHHHHHHHHHHHHHHHTSTT-SHHHHHHHHHHHHHHT-SSHHHHHHHHHHHHHHHHHHHHHHHHHHHHHHHTT--TTEEEEE-S--SSSSSSSS-SHHHHHHHHHHTT--EEEEEE--TTTTHIIIIIHHHHHHTT--EEEE-GGGHHHHHHTT--SEEEE--SEE-SSEEEEETTHHHHHHHHHHTT--EEEE--GGGB-TT--GGG-PPPBPPTHHHHEETTEE-S-TT-EE--BSEEEEEGGG-SEEEETTEEE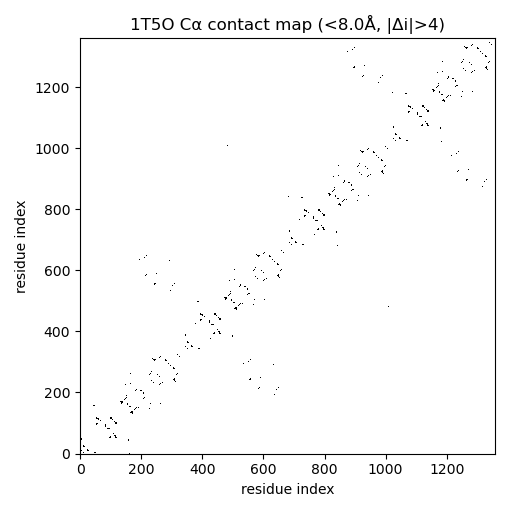-S-HHHHHHHHTT-/---SEEESSSEEEE-GGGTTT---EEE--SHHHHHHHHHTTSS-SHHHHHHHHHHHHHHHTTSS--S-HHHHHHHHHHHHHHHHHHSTT-HHHHHHHHHHHHHHTT-SSHHHHHHHHHHHHHHHHHHHHHHHHHHHHHHHTT--TT-EEEE-S--SSSSSSSS-SHHHHHHHHHHTT---EEEEE--TTTTHIIIIIHHHHHHHT--EEEE-GGGHHHHHHTT--SEEEE--SEEETTEEEEETTHHHHHHHHHHTT--EEEE--GGGB-TT--GGGPPPPBPPTHHHHEETTEE-S-TT-EE--BSEEEEEGGG-SEEEETTEEE-S-HHHHHHHHHT-

Radius of gyration: 38.03 Å; Cα contacts (8 Å, |Δi|>4): 3185; chains: 4; bounding box: 108×84×95 Å

Nearest PDB structures (foldseek):
  1t5o-assembly2_C  TM=1.003E+00  e=5.562E-69  Archaeoglobus fulgidus DSM 4304
  6a35-assembly2_D  TM=9.573E-01  e=3.361E-36  Pyrococcus horikoshii OT3
  2a0u-assembly1_B  TM=8.328E-01  e=6.300E-31  Leishmania major
  7f67-assembly1_D  TM=6.101E-01  e=4.011E-17  Homo sapiens
  7f67-assembly1_C  TM=5.908E-01  e=4.763E-17  Homo sapiens